Protein 5N7W (pdb70)

Secondary structure (DSSP, 8-state):
--EEEE---EEE-TT--EEEEEEEESS-GGGSEEEEEEE-TT---EEEEEE-TTT--EEE-GGGBTTEEEEEETTTTEEEEEE-S--GGG-EEEEEEEE-TTTT---EE---EEEEE-S---BPPEEEEE---SS--SSSEEEEEEEEEEEBSS--EEEEGGGTB-TTEEEPPPEE-TTS-EEEEEEEEEESTTTTTS--EEEEEEGGGTEEEEEE----/---EEEE-SEEEE-TT--EEEEEEESS--TT-EEEEEE-TTS--EEEEETTTEEPTT--TTEEEEEETTEEEEEESS--GGG-EEEEEEE-SSSSPEE---EEEEE---PPPBPPEEEEEPPPHHHHHTT-EEEEEEEEEEBSS--EEEEEETTEEP-SSEEEPPPEE-TTS-EEEEEEEEE-HHHHHTSS-EEEEEEETTEEEEEEE--/--EEEE---EEE-TT--EEEEEEEESS-GGGSEEEEEEE-SSS-EEEEEEE-TTT--EEE-GGGBTTEEEEEETTTTEEEEEE-S--GGG-EEEEEEEE-TTTT---EE---EEEEE-S---BPPEEEEE----EEEEEEEEEEEBSS--EEEEGGGTB-TTEEEPPPEE-TTS-EEEEEEEEEESTTTTTS--EEEEEEGGGTEEEEEE------/---EEEE-SEEEEETT--EEEEEEESS--TT-EEEEEE-TTS--EEEEETTTEEPTT--TTEEEEEETTEEEEEESS--GGG-EEEEEEE-SSSSPEE---EEEEEE-SPPPBPPEEEEEPPPHHHHHTT-EEEEEEEEEEBSS--EEEEEETTEEP-TTEEEPPPEE-SSS-EEEEEEEEE-HHHHHTSS-EEEEEEETTEEEEEEE---/--S-----TT--S-EEEEEPP---HHHHBSS-EEEEEEE-TTEESSEEEEEEES-SEEE-TTS-EEEEEEEEEEEEEEEEEEE-TT--TT-EEEEEEEEEEEEEEE--/-----TT--S-EEEEEPP---HHHHBSS-EEEEEEE-TTEESSEEEEEEES-SEEE-TTS-EEEEEEEEEEEEEEEEEEE-TT--TT-EEEEEEEEEEEEEEE--

Radius of gyration: 48.94 Å; Cα contacts (8 Å, |Δi|>4): 2824; chains: 6; bounding box: 53×170×86 Å

Sequence (1070 aa):
QVKLVQSGAEVKKPGASVKVSCKASGYTFSSYWIAWVRQAPGQGLEWIGEILPGSGSTNYAQKFQGRATMTADTSTSTVYMELSSLRSEDTAVYYCARFPYYYGNWDVWGQGTTVTVSSASTKGPSVFPLAPSSKSTSGGTAALGCLVKDYFPEPVTVSWNSGALTSGVHTFPAVLQSSGLYSLSSVVTVPSSSLGTQTYICNVNHKPSNTKVDKRVEPKDIQMTQSPSSLSASVGDRVTITCQASQDIWWYLNWYQQKPGKAPKLLIYYTSRLHSGVPSRFSGSGSGTDYTFTISSLQPEDIATYYCQQGFYLPWTFGGGTKVEIKLGQPKAAPSVTLFPPSSEELQANKATLVCLISDFYPGAVTVAWKADSSPVKAGVETTTPSKQSNNKYAASSYLSLTPEQWKSHRSYSCQVTHEGSTVEKTVAPQVKLVQSGAEVKKPGASVKVSCKASGYTFSSYWIAWVRQAPGQGLEWIGEILPGSGSTNYAQKFQGRATMTADTSTSTVYMELSSLRSEDTAVYYCARFPYYYGNWDVWGQGTTVTVSSASTKGPSVFPLAPSGTAALGCLVKDYFPEPVTVSWNSGALTSGVHTFPAVLQSSGLYSLSSVVTVPSSSLGTQTYICNVNHKPSNTKVDKRVEPKSCDIQMTQSPSSLSASVGDRVTITCQASQDIWWYLNWYQQKPGKAPKLLIYYTSRLHSGVPSRFSGSGSGTDYTFTISSLQPEDIATYYCQQGFYLPWTFGGGTKVEIKLGQPKAAPSVTLFPPSSEELQANKATLVCLISDFYPGAVTVAWKADSSPVKAGVETTTPSKQSNNKYAASSYLSLTPEQWKSHRSYSCQVTHEGSTVEKTVAPTNPGCPNSEDKNFPRTVMVNLNISDYYNRSTSPWNLHRNEDPERYPSVIWEAKCRHLGCINADGNVDYHMNSVPIQQEILVLRREPPHCPNSFRLEKILVSVGCTCVTPCPNSEDKNFPRTVMVNLNIHDYYNRSTSPWNLHRNEDPERYPSVIWEAKCRHLGCINADGNVDYHMNSVPIQQEILVLRREPPHCPNSFRLEKILVSVGCTCVTP

Nearest PDB structures (foldseek):
  5n7w-assembly1_B  TM=9.565E-01  e=7.156E-42  Homo sapiens
  3uji-assembly1_L  TM=8.215E-01  e=2.809E-30  Homo sapiens
  6oc7-assembly1_L  TM=7.819E-01  e=4.141E-31  Homo sapiens
  7ps7-assembly2_L  TM=6.451E-01  e=4.533E-30  Homo sapiens
  8gv2-assembly1_B  TM=5.913E-01  e=1.936E-30  Homo sapiens

B-factor: mean 52.96, std 21.01, range [20.52, 148.53]

Foldseek 3Di:
DWAKAKDAAEEAEQQAKDKMKIAIDDDQLQAWKKFKWWDAVPGDIGTAKIARQNVRDIDGDPVQPPQWDKHADNVGRMIMIMGGRDDQRPFTWMKMFIADDVVGDGDYIYPTYGYGHANDDADFWDKDWAAWDLVDDDPQKIKIKIKTDFGDDDDKDKDKPVPPDDAQKDWDDWDQDPNRTTMTMIMGMGGPVCQVPDWIWMWIADPSVGDTDIDTHHND/DKAKAKPDQEDEEAFFAKDKIKIFIPWWQAQQKWKWWAAPPDDIDTAGGSFFHGDPPHDPLWGKHDGIGIIMIMRRGDDPVRQTKMKMWGPRDPPIDIHPIYGYYYDPVDDFDAKDKDKDWADPVVVVVQWTKIKIKIDQGPPFDKDKWKDQANHTDDDQKDKDHWDADPVRHIIIMMMGIDGVCSLQVTQKMKIWIDDPHDIDMDMDGD/DFAKAKDAAAEAEAQAKDKMKIATDDDQLQAWKKWKWWAAPDGDIGTAKIARQNVRDIDGDPVQPPQWDKHHDNVGRMIMIMGGRDDQRPFTWMKMFIADPPVGDRDYIYPTYGYGHANDDADFWDKDWAAWDCKIKIKIKTDFGDDDDKDKDKPVPPDDAQKDWDDWDQDPNRTIMTMIMGMGHPVCQVPDWIWMWIADPRVGDTDIDTHHHDDD/DKAKAKPDQEDEEAFFAKDKIKIFIPWFQAQQKWKWWAAPPGDIDTADGSFFHGDPPHDPLWGKDDGIGIIMIMRRGDDPVRQTKMKMWGPRDPPIDIHNIYGYYYDDVDDFDAKDKDKDWADPVVVVVQWTKIKIKIDDGPPFDKDKWKDQQNHTDDPQKDKARWDADPVRHIIIMMMGIDGVCSLQVGQKMKIWMDDPHDIDMDMDGDD/DPPDDDDDPPCPVPDDDDDDDVDDCLPPAQFHWDWDWQADPQKVVRIDTFTDTPDQAGADPVGDGDNQKGKAFDKDWDWMWGQDPVRDPRRIDIDIDIGGPTIHIGRD/DDDPDVPCPVPDDDDDDDDDPCLVVAQFHWDWDWQADPQKVVRIDTFIDTPDQAGADPVGDGDNQKGKDFDKDKDKMWGQDPVRDPPRIDIDIDIGGPTIHIGRD

Solvent-accessible surface area: 49444 Å² total; per-residue (Å²): 169,50,96,8,76,9,36,50,82,43,87,63,98,69,57,36,47,4,108,0,28,1,97,4,54,43,44,89,17,45,69,73,18,1,0,0,0,12,29,28,95,88,109,27,16,55,7,0,0,0,5,39,14,50,76,42,54,50,41,52,10,156,133,0,112,84,56,4,74,7,64,35,53,101,98,62,29,11,0,60,0,67,0,37,63,1,148,73,110,3,32,4,46,0,8,0,0,22,0,34,13,73,37,0,8,0,25,33,27,1,103,12,2,66,0,40,9,15,76,10,70,81,81,22,13,50,9,17,27,4,49,4,59,109,184,34,94,114,72,32,74,7,20,0,0,0,2,0,23,36,0,14,40,77,87,12,80,25,39,1,33,101,40,97,37,107,90,42,47,48,54,4,66,21,8,103,29,119,60,12,30,38,5,8,0,0,12,0,70,6,78,15,108,26,18,74,122,95,41,12,52,0,23,2,39,0,154,62,32,130,28,146,39,93,52,138,5,101,43,236,113,0,116,17,83,18,45,57,91,68,36,54,12,47,93,42,59,170,6,71,0,57,1,95,4,71,29,47,0,14,6,2,0,0,1,0,12,16,52,118,85,128,22,2,128,5,6,0,47,2,5,52,55,63,53,104,81,23,55,104,68,5,51,10,61,20,3,8,41,60,3,41,0,16,0,56,42,0,64,81,128,2,54,5,32,0,8,0,0,0,0,6,16,48,30,4,27,26,2,67,6,0,112,0,77,42,126,116,77,45,105,139,18,71,8,60,8,42,19,9,51,13,15,85,70,1,36,154,55,94,110,2,8,0,0,0,3,0,15,50,0,46,54,22,66,30,97,33,55,5,54,13,55,92,67,100,32,204,77,36,56,50,63,20,103,51,34,119,24,125,78,72,66,48,1,2,1,0,8,0,63,18,64,16,118,81,8,128,88,54,209,26,4,6,0,28,0,47,7,105,78,69,55,38,100,87,76,24,66,83,180,45,115,8,70,10,36,49,82,42,98,65,100,62,59,36,47,3,108,0,28,1,95,5,46,35,43,89,16,43,69,73,21,0,0,0,0,12,47,40,105,79,60,23,14,52,9,0,0,0,5,38,10,46,77,42,54,48,45,52,12,159,133,0,111,84,55,4,76,7,65,34,56,85,104,62,28,13,1,63,0,66,0,38,62,1,148,69,115,3,35,4,38,0,7,0,0,22,0,20,13,22,3,0,7,0,27,33,28,1,104,13,2,66,0,38,5,14,74,12,66,78,81,20,12,49,9,21,14,4,31,3,118,103,104,12,23,0,0,0,3,0,21,34,0,15,44,74,86,13,79,26,40,1,30,102,41,95,37,108,87,40,47,51,55,4,65,21,6,107,28,119,61,12,30,39,4,10,0,0,12,0,70,5,78,48,107,25,23,75,122,95,63,13,48,0,24,2,40,0,149,62,37,130,30,151,39,93,65,147,6,97,57,108,116,141,141,8,122,10,73,19,56,55,76,63,39,52,12,45,73,38,61,168,8,67,0,66,1,99,4,71,54,43,0,16,13,3,0,0,0,0,6,14,57,100,88,131,30,4,90,4,2,0,19,5,3,58,47,64,54,101,77,13,48,103,50,4,52,10,67,27,25,24,49,81,3,44,0,15,0,56,40,0,52,76,108,1,61,5,18,0,3,0,0,0,0,5,94,42,32,5,29,24,2,51,1,0,95,1,53,24,97,106,94,46,103,130,18,73,8,59,8,44,19,11,47,14,15,79,64,1,37,149,57,100,115,3,8,0,0,0,4,0,17,51,0,22,51,13,78,34,94,26,47,4,58,11,60,94,69,114,28,199,82,33,47,49,63,19,111,62,38,110,25,131,70,76,69,24,2,2,1,0,7,0,60,16,74,21,141,82,6,130,82,60,216,28,4,6,0,30,0,50,6,110,77,70,91,38,87,89,75,24,43,41,166,64,78,58,6,80,110,61,112,127,60,11,36,88,4,15,3,22,0,30,10,79,156,130,68,64,84,80,68,0,14,0,0,14,72,85,104,116,44,100,32,75,42,20,49,26,37,52,8,138,44,9,142,16,96,58,160,1,4,42,60,95,129,53,90,51,48,173,157,34,48,11,19,46,5,88,25,101,5,4,0,1,60,13,47,104,76,60,0,4,20,10,2,65,11,56,82,55,110,3,16,13,0,0,0,3,0,81,105,95,77,108,68,115,108,72,20,38,84,4,10,4,30,0,36,6,72,122,181,106,70,82,97,88,5,15,0,6,13,60,76,94,122,52,89,32,69,46,19,26,24,11,45,11,126,58,11,132,15,84,64,148,1,4,45,57,96,128,49,91,51,48,167,159,35,44,12,19,55,9,96,27,102,8,3,0,0,61,10,46,106,73,55,0,4,17,5,0,71,17,56,88,66,106,3,16,10,0,0,0,4,0,66,109

Structure (mmCIF, N/CA/C/O backbone):
data_5N7W
#
_entry.id   5N7W
#
_cell.length_a   42.240
_cell.length_b   199.980
_cell.length_c   76.350
_cell.angle_alpha   90.00
_cell.angle_beta   96.42
_cell.angle_gamma   90.00
#
_symmetry.space_group_name_H-M   'P 1 21 1'
#
loop_
_entity.id
_entity.type
_entity.pdbx_description
1 polymer 'Antibody Fragment Heavy Chain'
2 polymer 'Antibody Fragment Light Chain'
3 polymer Interleukin-17A
4 water water
#
loop_
_atom_site.group_PDB
_atom_site.id
_atom_site.type_symbol
_atom_site.label_atom_id
_atom_site.label_alt_id
_atom_site.label_comp_id
_atom_site.label_asym_id
_atom_site.label_entity_id
_atom_site.label_seq_id
_atom_site.pdbx_PDB_ins_code
_atom_site.Cartn_x
_atom_site.Cartn_y
_atom_site.Cartn_z
_atom_site.occupancy
_atom_site.B_iso_or_equiv
_atom_site.auth_seq_id
_atom_site.auth_comp_id
_atom_site.auth_asym_id
_atom_site.auth_atom_id
_atom_site.pdbx_PDB_model_num
ATOM 1 N N . GLN A 1 1 ? 64.636 36.938 39.145 1.00 81.73 1 GLN A N 1
ATOM 2 C CA . GLN A 1 1 ? 64.840 38.036 40.139 1.00 84.60 1 GLN A CA 1
ATOM 3 C C . GLN A 1 1 ? 63.526 38.625 40.694 1.00 72.92 1 GLN A C 1
ATOM 4 O O . GLN A 1 1 ? 62.770 39.343 40.002 1.00 64.36 1 GLN A O 1
ATOM 10 N N . VAL A 1 2 ? 63.257 38.269 41.952 1.00 66.44 2 VAL A N 1
ATOM 11 C CA . VAL A 1 2 ? 61.884 38.406 42.514 1.00 62.28 2 VAL A CA 1
ATOM 12 C C . VAL A 1 2 ? 61.589 39.866 42.820 1.00 49.43 2 VAL A C 1
ATOM 13 O O . VAL A 1 2 ? 62.338 40.500 43.511 1.00 46.11 2 VAL A O 1
ATOM 17 N N . LYS A 1 3 ? 60.500 40.402 42.288 1.00 58.27 3 LYS A N 1
ATOM 18 C CA . LYS A 1 3 ? 60.270 41.842 42.371 1.00 57.82 3 LYS A CA 1
ATOM 19 C C . LYS A 1 3 ? 58.806 42.180 42.388 1.00 51.59 3 LYS A C 1
ATOM 20 O O . LYS A 1 3 ? 57.991 41.568 41.692 1.00 48.81 3 LYS A O 1
ATOM 26 N N . LEU A 1 4 ? 58.481 43.218 43.143 1.00 48.49 4 LEU A N 1
ATOM 27 C CA . LEU A 1 4 ? 57.107 43.692 43.164 1.00 48.62 4 LEU A CA 1
ATOM 28 C C . LEU A 1 4 ? 57.151 45.187 42.956 1.00 40.93 4 LEU A C 1
ATOM 29 O O . LEU A 1 4 ? 57.888 45.883 43.665 1.00 44.40 4 LEU A O 1
ATOM 34 N N . VAL A 1 5 ? 56.260 45.684 42.103 1.00 44.64 5 VAL A N 1
ATOM 35 C CA . VAL A 1 5 ? 56.195 47.129 41.810 1.00 41.59 5 VAL A CA 1
ATOM 36 C C . VAL A 1 5 ? 54.771 47.598 41.905 1.00 37.61 5 VAL A C 1
ATOM 37 O O . VAL A 1 5 ? 53.874 47.076 41.226 1.00 43.30 5 VAL A O 1
ATOM 41 N N . GLN A 1 6 ? 54.597 48.650 42.702 1.00 39.52 6 GLN A N 1
ATOM 42 C CA . GLN A 1 6 ? 53.316 49.220 43.046 1.00 39.71 6 GLN A CA 1
ATOM 43 C C . GLN A 1 6 ? 53.026 50.513 42.294 1.00 42.61 6 GLN A C 1
ATOM 44 O O . GLN A 1 6 ? 53.951 51.240 41.932 1.00 40.69 6 GLN A O 1
ATOM 50 N N . SER A 1 7 ? 51.747 50.797 42.096 1.00 43.57 7 SER A N 1
ATOM 51 C CA . SER A 1 7 ? 51.310 52.068 41.560 1.00 43.85 7 SER A CA 1
ATOM 52 C C . SER A 1 7 ? 51.697 53.241 42.475 1.00 51.92 7 SER A C 1
ATOM 53 O O . SER A 1 7 ? 52.228 53.052 43.606 1.00 43.49 7 SER A O 1
ATOM 56 N N . GLY A 1 8 ? 51.482 54.457 41.957 1.00 41.94 8 GLY A N 1
ATOM 57 C CA . GLY A 1 8 ? 51.944 55.653 42.617 1.00 39.91 8 GLY A CA 1
ATOM 58 C C . GLY A 1 8 ? 51.015 56.226 43.646 1.00 40.71 8 GLY A C 1
ATOM 59 O O . GLY A 1 8 ? 49.872 55.762 43.825 1.00 45.82 8 GLY A O 1
ATOM 60 N N . ALA A 1 9 ? 51.509 57.286 44.291 1.00 43.37 9 ALA A N 1
ATOM 61 C CA . ALA A 1 9 ? 50.818 57.950 45.395 1.00 44.87 9 ALA A CA 1
ATOM 62 C C . ALA A 1 9 ? 49.429 58.334 45.025 1.00 46.25 9 ALA A C 1
ATOM 63 O O . ALA A 1 9 ? 49.148 58.570 43.858 1.00 49.84 9 ALA A O 1
ATOM 65 N N . GLU A 1 10 ? 48.552 58.400 46.027 1.00 39.37 10 GLU A N 1
ATOM 66 C CA . GLU A 1 10 ? 47.130 58.645 45.806 1.00 40.16 10 GLU A CA 1
ATOM 67 C C . GLU A 1 10 ? 46.667 59.634 46.834 1.00 43.99 10 GLU A C 1
ATOM 68 O O . GLU A 1 10 ? 47.145 59.611 47.980 1.00 50.44 10 GLU A O 1
ATOM 74 N N . VAL A 1 11 ? 45.732 60.490 46.445 1.00 42.51 11 VAL A N 1
ATOM 75 C CA . VAL A 1 11 ? 45.115 61.431 47.354 1.00 42.27 11 VAL A CA 1
ATOM 76 C C . VAL A 1 11 ? 43.619 61.285 47.150 1.00 42.32 11 VAL A C 1
ATOM 77 O O . VAL A 1 11 ? 43.181 61.317 46.052 1.00 45.50 11 VAL A O 1
ATOM 81 N N . LYS A 1 12 ? 42.861 61.041 48.213 1.00 40.60 12 LYS A N 1
ATOM 82 C CA . LYS A 1 12 ? 41.448 60.775 48.085 1.00 40.33 12 LYS A CA 1
ATOM 83 C C . LYS A 1 12 ? 40.695 61.523 49.105 1.00 43.64 12 LYS A C 1
ATOM 84 O O . LYS A 1 12 ? 41.266 61.834 50.170 1.00 43.50 12 LYS A O 1
ATOM 90 N N . LYS A 1 13 ? 39.412 61.787 48.793 1.00 41.37 13 LYS A N 1
ATOM 91 C CA . LYS A 1 13 ? 38.463 62.391 49.717 1.00 42.10 13 LYS A CA 1
ATOM 92 C C . LYS A 1 13 ? 37.921 61.320 50.661 1.00 39.19 13 LYS A C 1
ATOM 93 O O . LYS A 1 13 ? 37.801 60.197 50.251 1.00 42.83 13 LYS A O 1
ATOM 99 N N . PRO A 1 14 ? 37.504 61.678 51.891 1.00 38.05 14 PRO A N 1
ATOM 100 C CA . PRO A 1 14 ? 36.771 60.703 52.715 1.00 47.36 14 PRO A CA 1
ATOM 101 C C . PRO A 1 14 ? 35.552 60.167 51.959 1.00 56.52 14 PRO A C 1
ATOM 102 O O . PRO A 1 14 ? 34.948 60.939 51.231 1.00 58.57 14 PRO A O 1
ATOM 106 N N . GLY A 1 15 ? 35.234 58.875 52.117 1.00 52.73 15 GLY A N 1
ATOM 107 C CA . GLY A 1 15 ? 34.148 58.226 51.409 1.00 47.02 15 GLY A CA 1
ATOM 108 C C . GLY A 1 15 ? 34.506 57.669 50.060 1.00 46.99 15 GLY A C 1
ATOM 109 O O . GLY A 1 15 ? 33.832 56.787 49.575 1.00 56.62 15 GLY A O 1
ATOM 110 N N . ALA A 1 16 ? 35.583 58.146 49.440 1.00 50.66 16 ALA A N 1
ATOM 111 C CA . ALA A 1 16 ? 36.054 57.564 48.185 1.00 49.58 16 ALA A CA 1
ATOM 112 C C . ALA A 1 16 ? 36.672 56.162 48.401 1.00 51.29 16 ALA A C 1
ATOM 113 O O . ALA A 1 16 ? 36.683 55.637 49.531 1.00 53.72 16 ALA A O 1
ATOM 115 N N . SER A 1 17 ? 37.138 55.589 47.290 1.00 44.31 17 SER A N 1
ATOM 116 C CA . SER A 1 17 ? 37.812 54.319 47.196 1.00 48.72 17 SER A CA 1
ATOM 117 C C . SER A 1 17 ? 39.159 54.513 46.567 1.00 45.90 17 SER A C 1
ATOM 118 O O . SER A 1 17 ? 39.386 55.495 45.847 1.00 45.83 17 SER A O 1
ATOM 121 N N . VAL A 1 18 ? 40.072 53.587 46.861 1.00 41.64 18 VAL A N 1
ATOM 122 C CA . VAL A 1 18 ? 41.394 53.596 46.258 1.00 41.50 18 VAL A CA 1
ATOM 123 C C . VAL A 1 18 ? 41.690 52.196 45.802 1.00 42.65 18 VAL A C 1
ATOM 124 O O . VAL A 1 18 ? 41.295 51.242 46.454 1.00 43.06 18 VAL A O 1
ATOM 128 N N . LYS A 1 19 ? 42.378 52.068 44.680 1.00 44.42 19 LYS A N 1
ATOM 129 C CA . LYS A 1 19 ? 42.745 50.766 44.188 1.00 44.70 19 LYS A CA 1
ATOM 130 C C . LYS A 1 19 ? 44.213 50.839 43.872 1.00 45.59 19 LYS A C 1
ATOM 131 O O . LYS A 1 19 ? 44.632 51.662 43.084 1.00 45.60 19 LYS A O 1
ATOM 137 N N . VAL A 1 20 ? 45.006 50.002 44.526 1.00 39.97 20 VAL A N 1
ATOM 138 C CA . VAL A 1 20 ? 46.428 50.007 44.356 1.00 42.20 20 VAL A CA 1
ATOM 139 C C . VAL A 1 20 ? 46.775 48.715 43.690 1.00 46.14 20 VAL A C 1
ATOM 140 O O . VAL A 1 20 ? 46.129 47.710 43.937 1.00 48.05 20 VAL A O 1
ATOM 144 N N . SER A 1 21 ? 47.824 48.745 42.881 1.00 47.20 21 SER A N 1
ATOM 145 C CA . SER A 1 21 ? 48.211 47.638 42.083 1.00 50.76 21 SER A CA 1
ATOM 146 C C . SER A 1 21 ? 49.595 47.226 42.503 1.00 48.79 21 SER A C 1
ATOM 147 O O . SER A 1 21 ? 50.393 48.033 42.971 1.00 45.77 21 SER A O 1
ATOM 150 N N . CYS A 1 22 ? 49.895 45.964 42.273 1.00 52.15 22 CYS A N 1
ATOM 151 C CA . CYS A 1 22 ? 51.178 45.375 42.672 1.00 53.20 22 CYS A CA 1
ATOM 152 C C . CYS A 1 22 ? 51.536 44.398 41.546 1.00 53.44 22 CYS A C 1
ATOM 153 O O . CYS A 1 22 ? 50.834 43.405 41.360 1.00 53.19 22 CYS A O 1
ATOM 156 N N . LYS A 1 23 ? 52.612 44.698 40.818 1.00 59.82 23 LYS A N 1
ATOM 157 C CA . LYS A 1 23 ? 53.017 43.973 39.613 1.00 55.14 23 LYS A CA 1
ATOM 158 C C . LYS A 1 23 ? 54.189 43.113 39.961 1.00 43.09 23 LYS A C 1
ATOM 159 O O . LYS A 1 23 ? 55.255 43.646 40.294 1.00 42.81 23 LYS A O 1
ATOM 165 N N . ALA A 1 24 ? 54.010 41.792 39.822 1.00 48.34 24 ALA A N 1
ATOM 166 C CA . ALA A 1 24 ? 55.015 40.770 40.203 1.00 50.63 24 ALA A CA 1
ATOM 167 C C . ALA A 1 24 ? 55.919 40.290 39.053 1.00 55.44 24 ALA A C 1
ATOM 168 O O . ALA A 1 24 ? 55.454 40.067 37.962 1.00 57.14 24 ALA A O 1
ATOM 170 N N . SER A 1 25 ? 57.188 40.062 39.324 1.00 57.59 25 SER A N 1
ATOM 171 C CA . SER A 1 25 ? 58.072 39.465 38.338 1.00 66.01 25 SER A CA 1
ATOM 172 C C . SER A 1 25 ? 59.167 38.619 38.998 1.00 62.10 25 SER A C 1
ATOM 173 O O . SER A 1 25 ? 59.508 38.817 40.150 1.00 62.03 25 SER A O 1
ATOM 176 N N . GLY A 1 26 ? 59.670 37.631 38.262 1.00 56.13 26 GLY A N 1
ATOM 177 C CA . GLY A 1 26 ? 60.814 36.866 38.685 1.00 49.64 26 GLY A CA 1
ATOM 178 C C . GLY A 1 26 ? 60.467 35.559 39.344 1.00 47.67 26 GLY A C 1
ATOM 179 O O . GLY A 1 26 ? 61.318 34.983 39.999 1.00 51.80 26 GLY A O 1
ATOM 180 N N . TYR A 1 27 ? 59.246 35.068 39.163 1.00 44.14 27 TYR A N 1
ATOM 181 C CA . TYR A 1 27 ? 58.798 33.859 39.846 1.00 50.32 27 TYR A CA 1
ATOM 182 C C . TYR A 1 27 ? 57.466 33.455 39.291 1.00 50.53 27 TYR A C 1
ATOM 183 O O . TYR A 1 27 ? 56.817 34.226 38.607 1.00 59.91 27 TYR A O 1
ATOM 192 N N . THR A 1 28 ? 57.000 32.275 39.652 1.00 61.01 28 THR A N 1
ATOM 193 C CA . THR A 1 28 ? 55.676 31.808 39.214 1.00 61.75 28 THR A CA 1
ATOM 194 C C . THR A 1 28 ? 54.516 32.456 39.976 1.00 64.83 28 THR A C 1
ATOM 195 O O . THR A 1 28 ? 54.097 31.988 41.056 1.00 70.29 28 THR A O 1
ATOM 199 N N . PHE A 1 29 ? 53.996 33.519 39.373 1.00 67.46 29 PHE A N 1
ATOM 200 C CA . PHE A 1 29 ? 52.910 34.338 39.915 1.00 65.27 29 PHE A CA 1
ATOM 201 C C . PHE A 1 29 ? 51.731 33.582 40.520 1.00 65.28 29 PHE A C 1
ATOM 202 O O . PHE A 1 29 ? 51.240 33.971 41.569 1.00 61.13 29 PHE A O 1
ATOM 210 N N . SER A 1 30 ? 51.310 32.474 39.922 1.00 65.96 30 SER A N 1
ATOM 211 C CA . SER A 1 30 ? 50.113 31.755 40.412 1.00 60.13 30 SER A CA 1
ATOM 212 C C . SER A 1 30 ? 50.323 30.923 41.699 1.00 56.75 30 SER A C 1
ATOM 213 O O . SER A 1 30 ? 49.329 30.558 42.365 1.00 54.60 30 SER A O 1
ATOM 216 N N . SER A 1 31 ? 51.579 30.641 42.040 1.00 51.89 31 SER A N 1
ATOM 217 C CA . SER A 1 31 ? 51.918 29.713 43.086 1.00 62.23 31 SER A CA 1
ATOM 218 C C . SER A 1 31 ? 52.259 30.367 44.438 1.00 64.08 31 SER A C 1
ATOM 219 O O . SER A 1 31 ? 52.478 29.636 45.391 1.00 63.43 31 SER A O 1
ATOM 222 N N . TYR A 1 32 ? 52.336 31.698 44.525 1.00 58.23 32 TYR A N 1
ATOM 223 C CA . TYR A 1 32 ? 52.631 32.368 45.809 1.00 56.87 32 TYR A CA 1
ATOM 224 C C . TYR A 1 32 ? 51.550 33.344 46.214 1.00 48.84 32 TYR A C 1
ATOM 225 O O . TYR A 1 32 ? 50.981 34.010 45.377 1.00 43.32 32 TYR A O 1
ATOM 234 N N . TRP A 1 33 ? 51.244 33.368 47.511 1.00 45.60 33 TRP A N 1
ATOM 235 C CA . TRP A 1 33 ? 50.331 34.324 48.064 1.00 38.39 33 TRP A CA 1
ATOM 236 C C . TRP A 1 33 ? 50.979 35.698 48.049 1.00 37.20 33 TRP A C 1
ATOM 237 O O . TRP A 1 33 ? 52.171 35.835 48.290 1.00 34.78 33 TRP A O 1
ATOM 248 N N . ILE A 1 34 ? 50.170 36.713 47.804 1.00 38.12 34 ILE A N 1
ATOM 249 C CA . ILE A 1 34 ? 50.598 38.107 47.919 1.00 36.98 34 ILE A CA 1
ATOM 250 C C . ILE A 1 34 ? 49.698 38.781 48.912 1.00 35.61 34 ILE A C 1
ATOM 251 O O . ILE A 1 34 ? 48.440 38.634 48.840 1.00 35.99 34 ILE A O 1
ATOM 256 N N . ALA A 1 35 ? 50.309 39.545 49.811 1.00 35.00 35 ALA A N 1
ATOM 257 C CA . ALA A 1 35 ? 49.625 40.237 50.892 1.00 34.32 35 ALA A CA 1
ATOM 258 C C . ALA A 1 35 ? 49.759 41.746 50.803 1.00 36.97 35 ALA A C 1
ATOM 259 O O . ALA A 1 35 ? 50.641 42.240 50.121 1.00 34.37 35 ALA A O 1
ATOM 261 N N . TRP A 1 36 ? 48.911 42.435 51.560 1.00 34.17 36 TRP A N 1
ATOM 262 C CA . TRP A 1 36 ? 48.960 43.865 51.767 1.00 31.59 36 TRP A CA 1
ATOM 263 C C . TRP A 1 36 ? 49.066 44.166 53.247 1.00 33.08 36 TRP A C 1
ATOM 264 O O . TRP A 1 36 ? 48.332 43.573 54.071 1.00 31.70 36 TRP A O 1
ATOM 275 N N . VAL A 1 37 ? 50.031 45.016 53.588 1.00 31.55 37 VAL A N 1
ATOM 276 C CA . VAL A 1 37 ? 50.360 45.441 54.954 1.00 29.81 37 VAL A CA 1
ATOM 277 C C . VAL A 1 37 ? 50.455 46.952 54.891 1.00 32.67 37 VAL A C 1
ATOM 278 O O . VAL A 1 37 ? 51.034 47.483 53.942 1.00 32.00 37 VAL A O 1
ATOM 282 N N . ARG A 1 38 ? 49.929 47.656 55.876 1.00 30.07 38 ARG A N 1
ATOM 283 C CA . ARG A 1 38 ? 50.057 49.128 55.894 1.00 27.98 38 ARG A CA 1
ATOM 284 C C . ARG A 1 38 ? 50.721 49.672 57.126 1.00 27.22 38 ARG A C 1
ATOM 285 O O . ARG A 1 38 ? 50.830 48.988 58.169 1.00 30.99 38 ARG A O 1
ATOM 293 N N . GLN A 1 39 ? 51.129 50.914 57.019 1.00 30.89 39 GLN A N 1
ATOM 294 C CA . GLN A 1 39 ? 51.781 51.635 58.063 1.00 30.58 39 GLN A CA 1
ATOM 295 C C . GLN A 1 39 ? 51.258 53.060 58.116 1.00 32.86 39 GLN A C 1
ATOM 296 O O . GLN A 1 39 ? 51.546 53.851 57.224 1.00 29.20 39 GLN A O 1
ATOM 302 N N . ALA A 1 40 ? 50.505 53.401 59.157 1.00 34.93 40 ALA A N 1
ATOM 303 C CA . ALA A 1 40 ? 50.047 54.787 59.383 1.00 36.23 40 ALA A CA 1
ATOM 304 C C . ALA A 1 40 ? 51.186 55.684 59.875 1.00 38.80 40 ALA A C 1
ATOM 305 O O . ALA A 1 40 ? 52.192 55.189 60.380 1.00 36.32 40 ALA A O 1
ATOM 307 N N . PRO A 1 41 ? 51.084 57.007 59.658 1.00 46.41 41 PRO A N 1
ATOM 308 C CA . PRO A 1 41 ? 52.238 57.847 59.941 1.00 44.01 41 PRO A CA 1
ATOM 309 C C . PRO A 1 41 ? 52.705 57.771 61.401 1.00 45.00 41 PRO A C 1
ATOM 310 O O . PRO A 1 41 ? 51.911 57.745 62.331 1.00 44.24 41 PRO A O 1
ATOM 314 N N . GLY A 1 42 ? 54.004 57.595 61.591 1.00 50.28 42 GLY A N 1
ATOM 315 C CA . GLY A 1 42 ? 54.508 57.335 62.937 1.00 50.58 42 GLY A CA 1
ATOM 316 C C . GLY A 1 42 ? 54.147 55.991 63.578 1.00 52.08 42 GLY A C 1
ATOM 317 O O . GLY A 1 42 ? 54.648 55.764 64.638 1.00 47.99 42 GLY A O 1
ATOM 318 N N . GLN A 1 43 ? 53.319 55.112 62.970 1.00 48.53 43 GLN A N 1
ATOM 319 C CA . GLN A 1 43 ? 52.860 53.849 63.641 1.00 52.05 43 GLN A CA 1
ATOM 320 C C . GLN A 1 43 ? 53.614 52.610 63.157 1.00 40.57 43 GLN A C 1
ATOM 321 O O . GLN A 1 43 ? 54.523 52.674 62.324 1.00 38.90 43 GLN A O 1
ATOM 327 N N . GLY A 1 44 ? 53.176 51.476 63.701 1.00 37.23 44 GLY A N 1
ATOM 328 C CA . GLY A 1 44 ? 53.701 50.154 63.369 1.00 33.09 44 GLY A CA 1
ATOM 329 C C . GLY A 1 44 ? 53.094 49.554 62.113 1.00 29.51 44 GLY A C 1
ATOM 330 O O . GLY A 1 44 ? 52.612 50.262 61.281 1.00 35.78 44 GLY A O 1
ATOM 331 N N . LEU A 1 45 ? 53.109 48.222 61.996 1.00 29.60 45 LEU A N 1
ATOM 332 C CA . LEU A 1 45 ? 52.683 47.553 60.820 1.00 28.64 45 LEU A CA 1
ATOM 333 C C . LEU A 1 45 ? 51.391 46.839 61.074 1.00 28.66 45 LEU A C 1
ATOM 334 O O . LEU A 1 45 ? 51.149 46.317 62.166 1.00 32.99 45 LEU A O 1
ATOM 339 N N . GLU A 1 46 ? 50.557 46.772 60.071 1.00 27.70 46 GLU A N 1
ATOM 340 C CA . GLU A 1 46 ? 49.227 46.149 60.213 1.00 30.25 46 GLU A CA 1
ATOM 341 C C . GLU A 1 46 ? 48.850 45.356 58.949 1.00 29.14 46 GLU A C 1
ATOM 342 O O . GLU A 1 46 ? 48.787 45.910 57.860 1.00 28.35 46 GLU A O 1
ATOM 348 N N . TRP A 1 47 ? 48.575 44.066 59.116 1.00 27.09 47 TRP A N 1
ATOM 349 C CA . TRP A 1 47 ? 48.219 43.197 58.034 1.00 27.76 47 TRP A CA 1
ATOM 350 C C . TRP A 1 47 ? 46.768 43.407 57.615 1.00 30.97 47 TRP A C 1
ATOM 351 O O . TRP A 1 47 ? 45.875 43.485 58.449 1.00 30.42 47 TRP A O 1
ATOM 362 N N . ILE A 1 48 ? 46.542 43.442 56.319 1.00 29.00 48 ILE A N 1
ATOM 363 C CA . ILE A 1 48 ? 45.205 43.722 55.765 1.00 33.66 48 ILE A CA 1
ATOM 364 C C . ILE A 1 48 ? 44.548 42.467 55.204 1.00 30.92 48 ILE A C 1
ATOM 365 O O . ILE A 1 48 ? 43.365 42.177 55.469 1.00 35.56 48 ILE A O 1
ATOM 370 N N . GLY A 1 49 ? 45.299 41.775 54.386 1.00 32.45 49 GLY A N 1
ATOM 371 C CA . GLY A 1 49 ? 44.783 40.613 53.676 1.00 34.81 49 GLY A CA 1
ATOM 372 C C . GLY A 1 49 ? 45.773 40.048 52.694 1.00 37.32 49 GLY A C 1
ATOM 373 O O . GLY A 1 49 ? 46.868 40.580 52.548 1.00 34.30 49 GLY A O 1
ATOM 374 N N . GLU A 1 50 ? 45.381 38.940 52.066 1.00 32.34 50 GLU A N 1
ATOM 375 C CA . GLU A 1 50 ? 46.241 38.188 51.186 1.00 38.67 50 GLU A CA 1
ATOM 376 C C . GLU A 1 50 ? 45.392 37.456 50.102 1.00 39.05 50 GLU A C 1
ATOM 377 O O . GLU A 1 50 ? 44.238 37.121 50.347 1.00 41.16 50 GLU A O 1
ATOM 383 N N . ILE A 1 51 ? 46.021 37.185 48.960 1.00 40.22 51 ILE A N 1
ATOM 384 C CA . ILE A 1 51 ? 45.413 36.478 47.846 1.00 41.09 51 ILE A CA 1
ATOM 385 C C . ILE A 1 51 ? 46.382 35.524 47.180 1.00 41.88 51 ILE A C 1
ATOM 386 O O . ILE A 1 51 ? 47.567 35.818 47.030 1.00 45.50 51 ILE A O 1
ATOM 391 N N . LEU A 1 52 ? 45.866 34.360 46.787 1.00 50.57 52 LEU A N 1
ATOM 392 C CA . LEU A 1 52 ? 46.637 33.387 45.997 1.00 52.33 52 LEU A CA 1
ATOM 393 C C . LEU A 1 52 ? 46.149 33.557 44.547 1.00 49.23 52 LEU A C 1
ATOM 394 O O . LEU A 1 52 ? 45.055 33.138 44.234 1.00 50.70 52 LEU A O 1
ATOM 399 N N . PRO A 1 53 ? 46.934 34.194 43.681 1.00 46.94 53 PRO A N 1
ATOM 400 C CA . PRO A 1 53 ? 46.474 34.426 42.307 1.00 60.46 53 PRO A CA 1
ATOM 401 C C . PRO A 1 53 ? 45.957 33.193 41.557 1.00 59.79 53 PRO A C 1
ATOM 402 O O . PRO A 1 53 ? 44.849 33.236 41.033 1.00 67.79 53 PRO A O 1
ATOM 406 N N . GLY A 1 54 ? 46.699 32.098 41.597 1.00 63.97 54 GLY A N 1
ATOM 407 C CA . GLY A 1 54 ? 46.246 30.826 41.017 1.00 74.20 54 GLY A CA 1
ATOM 408 C C . GLY A 1 54 ? 44.770 30.482 41.239 1.00 78.92 54 GLY A C 1
ATOM 409 O O . GLY A 1 54 ? 44.011 30.326 40.289 1.00 86.66 54 GLY A O 1
ATOM 410 N N . SER A 1 55 ? 44.362 30.352 42.494 1.00 74.97 55 SER A N 1
ATOM 411 C CA . SER A 1 55 ? 43.007 29.940 42.833 1.00 67.39 55 SER A CA 1
ATOM 412 C C . SER A 1 55 ? 42.046 31.084 43.049 1.00 68.90 55 SER A C 1
ATOM 413 O O . SER A 1 55 ? 40.859 30.875 43.092 1.00 62.44 55 SER A O 1
ATOM 416 N N . GLY A 1 56 ? 42.556 32.287 43.299 1.00 83.36 56 GLY A N 1
ATOM 417 C CA . GLY A 1 56 ? 41.717 33.378 43.812 1.00 78.27 56 GLY A CA 1
ATOM 418 C C . GLY A 1 56 ? 41.264 33.273 45.276 1.00 77.47 56 GLY A C 1
ATOM 419 O O . GLY A 1 56 ? 40.470 34.096 45.717 1.00 72.41 56 GLY A O 1
ATOM 420 N N . SER A 1 57 ? 41.764 32.295 46.043 1.00 64.00 57 SER A N 1
ATOM 421 C CA . SER A 1 57 ? 41.510 32.259 47.484 1.00 60.85 57 SER A CA 1
ATOM 422 C C . SER A 1 57 ? 42.057 33.524 48.183 1.00 50.05 57 SER A C 1
ATOM 423 O O . SER A 1 57 ? 43.132 33.996 47.847 1.00 43.74 57 SER A O 1
ATOM 426 N N . THR A 1 58 ? 41.298 34.029 49.158 1.00 48.28 58 THR A N 1
ATOM 427 C CA . THR A 1 58 ? 41.648 35.217 49.884 1.00 46.57 58 THR A CA 1
ATOM 428 C C . THR A 1 58 ? 41.466 35.014 51.382 1.00 48.02 58 THR A C 1
ATOM 429 O O . THR A 1 58 ? 40.707 34.149 51.826 1.00 52.25 58 THR A O 1
ATOM 433 N N . ASN A 1 59 ? 42.202 35.788 52.167 1.00 45.59 59 ASN A N 1
ATOM 434 C CA . ASN A 1 59 ? 42.001 35.856 53.635 1.00 46.82 59 ASN A CA 1
ATOM 435 C C . ASN A 1 59 ? 42.140 37.339 53.997 1.00 42.28 59 ASN A C 1
ATOM 436 O O . ASN A 1 59 ? 43.071 37.992 53.505 1.00 44.03 59 ASN A O 1
ATOM 441 N N . TYR A 1 60 ? 41.276 37.840 54.875 1.00 39.93 60 TYR A N 1
ATOM 442 C CA . TYR A 1 60 ? 41.314 39.251 55.287 1.00 38.05 60 TYR A CA 1
ATOM 443 C C . TYR A 1 60 ? 41.336 39.298 56.766 1.00 37.77 60 TYR A C 1
ATOM 444 O O . TYR A 1 60 ? 40.803 38.416 57.443 1.00 40.50 60 TYR A O 1
ATOM 453 N N . ALA A 1 61 ? 41.987 40.311 57.300 1.00 34.66 61 ALA A N 1
ATOM 454 C CA . ALA A 1 61 ? 41.801 40.650 58.687 1.00 38.05 61 ALA A CA 1
ATOM 455 C C . ALA A 1 61 ? 40.311 41.085 58.848 1.00 42.40 61 ALA A C 1
ATOM 456 O O . ALA A 1 61 ? 39.747 41.744 57.972 1.00 36.45 61 ALA A O 1
ATOM 458 N N . GLN A 1 62 ? 39.729 40.723 59.986 1.00 42.37 62 GLN A N 1
ATOM 459 C CA . GLN A 1 62 ? 38.310 40.873 60.225 1.00 42.40 62 GLN A CA 1
ATOM 460 C C . GLN A 1 62 ? 37.979 42.330 60.112 1.00 46.10 62 GLN A C 1
ATOM 461 O O . GLN A 1 62 ? 37.001 42.673 59.487 1.00 39.46 62 GLN A O 1
ATOM 467 N N . LYS A 1 63 ? 38.834 43.179 60.681 1.00 41.91 63 LYS A N 1
ATOM 468 C CA . LYS A 1 63 ? 38.730 44.630 60.561 1.00 39.74 63 LYS A CA 1
ATOM 469 C C . LYS A 1 63 ? 38.464 45.170 59.159 1.00 39.01 63 LYS A C 1
ATOM 470 O O . LYS A 1 63 ? 37.739 46.166 58.974 1.00 48.38 63 LYS A O 1
ATOM 476 N N . PHE A 1 64 ? 38.998 44.514 58.138 1.00 41.76 64 PHE A N 1
ATOM 477 C CA . PHE A 1 64 ? 38.900 45.010 56.777 1.00 39.24 64 PHE A CA 1
ATOM 478 C C . PHE A 1 64 ? 37.919 44.232 55.927 1.00 41.88 64 PHE A C 1
ATOM 479 O O . PHE A 1 64 ? 37.665 44.619 54.781 1.00 41.19 64 PHE A O 1
ATOM 487 N N . GLN A 1 65 ? 37.411 43.115 56.402 1.00 43.30 65 GLN A N 1
ATOM 488 C CA . GLN A 1 65 ? 36.492 42.313 55.527 1.00 46.45 65 GLN A CA 1
ATOM 489 C C . GLN A 1 65 ? 35.278 43.117 55.142 1.00 38.57 65 GLN A C 1
ATOM 490 O O . GLN A 1 65 ? 34.696 43.796 55.995 1.00 43.83 65 GLN A O 1
ATOM 496 N N . GLY A 1 66 ? 34.923 43.034 53.874 1.00 38.57 66 GLY A N 1
ATOM 497 C CA . GLY A 1 66 ? 33.822 43.803 53.309 1.00 39.73 66 GLY A CA 1
ATOM 498 C C . GLY A 1 66 ? 34.205 45.175 52.813 1.00 51.79 66 GLY A C 1
ATOM 499 O O . GLY A 1 66 ? 33.482 45.750 52.043 1.00 48.43 66 GLY A O 1
ATOM 500 N N . ARG A 1 67 ? 35.342 45.714 53.270 1.00 52.74 67 ARG A N 1
ATOM 501 C CA . ARG A 1 67 ? 35.784 47.036 52.890 1.00 49.82 67 ARG A CA 1
ATOM 502 C C . ARG A 1 67 ? 36.982 47.011 51.970 1.00 45.45 67 ARG A C 1
ATOM 503 O O . ARG A 1 67 ? 37.164 47.920 51.164 1.00 49.08 67 ARG A O 1
ATOM 511 N N . ALA A 1 68 ? 37.815 45.975 52.110 1.00 50.23 68 ALA A N 1
ATOM 512 C CA . ALA A 1 68 ? 38.913 45.711 51.213 1.00 45.21 68 ALA A CA 1
ATOM 513 C C . ALA A 1 68 ? 38.590 44.509 50.338 1.00 42.80 68 ALA A C 1
ATOM 514 O O . ALA A 1 68 ? 38.158 43.484 50.821 1.00 49.62 68 ALA A O 1
ATOM 516 N N . THR A 1 69 ? 38.894 44.620 49.069 1.00 43.08 69 THR A N 1
ATOM 517 C CA . THR A 1 69 ? 38.770 43.544 48.144 1.00 45.01 69 THR A CA 1
ATOM 518 C C . THR A 1 69 ? 40.092 43.428 47.437 1.00 43.98 69 THR A C 1
ATOM 519 O O . THR A 1 69 ? 40.652 44.402 46.921 1.00 44.35 69 THR A O 1
ATOM 523 N N . MET A 1 70 ? 40.601 42.210 47.417 1.00 46.22 70 MET A N 1
ATOM 524 C CA . MET A 1 70 ? 41.773 41.896 46.638 1.00 46.04 70 MET A CA 1
ATOM 525 C C . MET A 1 70 ? 41.400 41.021 45.415 1.00 49.45 70 MET A C 1
ATOM 526 O O . MET A 1 70 ? 40.547 40.144 45.520 1.00 53.56 70 MET A O 1
ATOM 531 N N . THR A 1 71 ? 42.028 41.321 44.283 1.00 52.92 71 THR A N 1
ATOM 532 C CA . THR A 1 71 ? 41.831 40.610 43.022 1.00 53.37 71 THR A CA 1
ATOM 533 C C . THR A 1 71 ? 43.186 40.465 42.378 1.00 55.30 71 THR A C 1
ATOM 534 O O . THR A 1 71 ? 44.157 41.147 42.731 1.00 54.85 71 THR A O 1
ATOM 538 N N . ALA A 1 72 ? 43.267 39.502 41.469 1.00 58.76 72 ALA A N 1
ATOM 539 C CA . ALA A 1 72 ? 44.507 39.178 40.793 1.00 56.61 72 ALA A CA 1
ATOM 540 C C . ALA A 1 72 ? 44.211 38.849 39.334 1.00 67.66 72 ALA A C 1
ATOM 541 O O . ALA A 1 72 ? 43.180 38.244 39.023 1.00 62.11 72 ALA A O 1
ATOM 543 N N . ASP A 1 73 ? 45.129 39.231 38.461 1.00 69.54 73 ASP A N 1
ATOM 544 C CA . ASP A 1 73 ? 45.021 38.968 37.036 1.00 78.12 73 ASP A CA 1
ATOM 545 C C . ASP A 1 73 ? 46.269 38.195 36.592 1.00 75.37 73 ASP A C 1
ATOM 546 O O . ASP A 1 73 ? 47.374 38.749 36.497 1.00 67.48 73 ASP A O 1
ATOM 551 N N . THR A 1 74 ? 46.074 36.902 36.350 1.00 82.62 74 THR A N 1
ATOM 552 C CA . THR A 1 74 ? 47.148 36.030 35.893 1.00 90.77 74 THR A CA 1
ATOM 553 C C . THR A 1 74 ? 47.754 36.455 34.552 1.00 93.28 74 THR A C 1
ATOM 554 O O . THR A 1 74 ? 48.953 36.265 34.324 1.00 87.47 74 THR A O 1
ATOM 558 N N . SER A 1 75 ? 46.951 37.062 33.681 1.00 88.76 75 SER A N 1
ATOM 559 C CA . SER A 1 75 ? 47.450 37.450 32.367 1.00 90.28 75 SER A CA 1
ATOM 560 C C . SER A 1 75 ? 48.426 38.621 32.468 1.00 91.17 75 SER A C 1
ATOM 561 O O . SER A 1 75 ? 49.273 38.771 31.596 1.00 87.10 75 SER A O 1
ATOM 564 N N . THR A 1 76 ? 48.322 39.437 33.527 1.00 97.76 76 THR A N 1
ATOM 565 C CA . THR A 1 76 ? 49.241 40.575 33.719 1.00 94.69 76 THR A CA 1
ATOM 566 C C . THR A 1 76 ? 50.222 40.476 34.910 1.00 83.79 76 THR A C 1
ATOM 567 O O . THR A 1 76 ? 51.056 41.362 35.050 1.00 74.33 76 THR A O 1
ATOM 571 N N . SER A 1 77 ? 50.164 39.396 35.709 1.00 71.80 77 SER A N 1
ATOM 572 C CA . SER A 1 77 ? 50.998 39.235 36.934 1.00 66.08 77 SER A CA 1
ATOM 573 C C . SER A 1 77 ? 50.827 40.429 37.896 1.00 51.77 77 SER A C 1
ATOM 574 O O . SER A 1 77 ? 51.805 40.994 38.392 1.00 54.03 77 SER A O 1
ATOM 577 N N . THR A 1 78 ? 49.582 40.829 38.098 1.00 54.67 78 THR A N 1
ATOM 578 C CA . THR A 1 78 ? 49.293 42.045 38.857 1.00 67.22 78 THR A CA 1
ATOM 579 C C . THR A 1 78 ? 48.156 41.730 39.850 1.00 62.47 78 THR A C 1
ATOM 580 O O . THR A 1 78 ? 47.235 40.953 39.569 1.00 61.68 78 THR A O 1
ATOM 584 N N . VAL A 1 79 ? 48.314 42.244 41.056 1.00 54.77 79 VAL A N 1
ATOM 585 C CA . VAL A 1 79 ? 47.348 42.042 42.115 1.00 52.20 79 VAL A CA 1
ATOM 586 C C . VAL A 1 79 ? 46.884 43.426 42.518 1.00 46.14 79 VAL A C 1
ATOM 587 O O . VAL A 1 79 ? 47.680 44.362 42.497 1.00 48.58 79 VAL A O 1
ATOM 591 N N . TYR A 1 80 ? 45.630 43.531 42.917 1.00 42.79 80 TYR A N 1
ATOM 592 C CA . TYR A 1 80 ? 45.035 44.797 43.253 1.00 48.49 80 TYR A CA 1
ATOM 593 C C . TYR A 1 80 ? 44.459 44.695 44.667 1.00 47.06 80 TYR A C 1
ATOM 594 O O . TYR A 1 80 ? 43.867 43.685 45.040 1.00 57.85 80 TYR A O 1
ATOM 603 N N . MET A 1 81 ? 44.634 45.737 45.468 1.00 44.88 81 MET A N 1
ATOM 604 C CA . MET A 1 81 ? 43.811 45.918 46.657 1.00 43.23 81 MET A CA 1
ATOM 605 C C . MET A 1 81 ? 42.934 47.120 46.453 1.00 41.65 81 MET A C 1
ATOM 606 O O . MET A 1 81 ? 43.446 48.231 46.271 1.00 47.83 81 MET A O 1
ATOM 611 N N . GLU A 1 82 ? 41.641 46.936 46.603 1.00 39.20 82 GLU A N 1
ATOM 612 C CA . GLU A 1 82 ? 40.758 48.042 46.611 1.00 47.57 82 GLU A CA 1
ATOM 613 C C . GLU A 1 82 ? 40.188 48.262 47.999 1.00 46.65 82 GLU A C 1
ATOM 614 O O . GLU A 1 82 ? 39.603 47.355 48.591 1.00 47.57 82 GLU A O 1
ATOM 620 N N . LEU A 1 83 ? 40.296 49.496 48.499 1.00 41.48 83 LEU A N 1
ATOM 621 C CA . LEU A 1 83 ? 39.774 49.826 49.822 1.00 42.41 83 LEU A CA 1
ATOM 622 C C . LEU A 1 83 ? 38.718 50.918 49.682 1.00 44.52 83 LEU A C 1
ATOM 623 O O . LEU A 1 83 ? 39.006 51.999 49.166 1.00 54.62 83 LEU A O 1
ATOM 628 N N . SER A 1 84 ? 37.517 50.666 50.166 1.00 46.16 84 SER A N 1
ATOM 629 C CA . SER A 1 84 ? 36.417 51.596 49.973 1.00 48.96 84 SER A CA 1
ATOM 630 C C . SER A 1 84 ? 36.072 52.333 51.268 1.00 48.32 84 SER A C 1
ATOM 631 O O . SER A 1 84 ? 36.633 52.048 52.319 1.00 56.59 84 SER A O 1
ATOM 634 N N . SER A 1 85 ? 35.169 53.298 51.187 1.00 48.60 85 SER A N 1
ATOM 635 C CA . SER A 1 85 ? 34.751 54.170 52.319 1.00 50.86 85 SER A CA 1
ATOM 636 C C . SER A 1 85 ? 35.945 54.702 53.110 1.00 46.24 85 SER A C 1
ATOM 637 O O . SER A 1 85 ? 36.007 54.529 54.297 1.00 39.17 85 SER A O 1
ATOM 640 N N . LEU A 1 86 ? 36.876 55.342 52.425 1.00 45.46 86 LEU A N 1
ATOM 641 C CA . LEU A 1 86 ? 38.105 55.802 53.065 1.00 42.39 86 LEU A CA 1
ATOM 642 C C . LEU A 1 86 ? 37.837 56.824 54.123 1.00 44.74 86 LEU A C 1
ATOM 643 O O . LEU A 1 86 ? 36.979 57.693 53.963 1.00 50.65 86 LEU A O 1
ATOM 648 N N . ARG A 1 87 ? 38.550 56.703 55.230 1.00 45.22 87 ARG A N 1
ATOM 649 C CA . ARG A 1 87 ? 38.422 57.618 56.342 1.00 42.56 87 ARG A CA 1
ATOM 650 C C . ARG A 1 87 ? 39.836 58.065 56.621 1.00 43.08 87 ARG A C 1
ATOM 651 O O . ARG A 1 87 ? 40.774 57.473 56.095 1.00 42.78 87 ARG A O 1
ATOM 659 N N . SER A 1 88 ? 39.995 59.133 57.389 1.00 44.28 88 SER A N 1
ATOM 660 C CA . SER A 1 88 ? 41.302 59.796 57.573 1.00 53.43 88 SER A CA 1
ATOM 661 C C . SER A 1 88 ? 42.334 58.801 58.221 1.00 51.99 88 SER A C 1
ATOM 662 O O . SER A 1 88 ? 43.488 58.773 57.838 1.00 56.38 88 SER A O 1
ATOM 665 N N . GLU A 1 89 ? 41.858 57.900 59.069 1.00 52.05 89 GLU A N 1
ATOM 666 C CA . GLU A 1 89 ? 42.663 56.825 59.644 1.00 49.76 89 GLU A CA 1
ATOM 667 C C . GLU A 1 89 ? 43.198 55.815 58.608 1.00 43.02 89 GLU A C 1
ATOM 668 O O . GLU A 1 89 ? 44.011 54.982 58.982 1.00 41.38 89 GLU A O 1
ATOM 674 N N . ASP A 1 90 ? 42.720 55.852 57.361 1.00 36.78 90 ASP A N 1
ATOM 675 C CA . ASP A 1 90 ? 43.258 55.033 56.307 1.00 34.57 90 ASP A CA 1
ATOM 676 C C . ASP A 1 90 ? 44.459 55.646 55.650 1.00 35.09 90 ASP A C 1
ATOM 677 O O . ASP A 1 90 ? 45.080 54.999 54.815 1.00 33.21 90 ASP A O 1
ATOM 682 N N . THR A 1 91 ? 44.798 56.887 56.025 1.00 35.27 91 THR A N 1
ATOM 683 C CA . THR A 1 91 ? 46.026 57.485 55.575 1.00 34.31 91 THR A CA 1
ATOM 684 C C . THR A 1 91 ? 47.234 56.633 56.072 1.00 35.87 91 THR A C 1
ATOM 685 O O . THR A 1 91 ? 47.406 56.395 57.277 1.00 32.16 91 THR A O 1
ATOM 689 N N . ALA A 1 92 ? 48.036 56.171 55.125 1.00 31.99 92 ALA A N 1
ATOM 690 C CA . ALA A 1 92 ? 49.084 55.253 55.403 1.00 35.25 92 ALA A CA 1
ATOM 691 C C . ALA A 1 92 ? 49.901 54.959 54.144 1.00 36.11 92 ALA A C 1
ATOM 692 O O . ALA A 1 92 ? 49.478 55.291 53.039 1.00 34.92 92 ALA A O 1
ATOM 694 N N . VAL A 1 93 ? 51.058 54.339 54.335 1.00 31.00 93 VAL A N 1
ATOM 695 C CA . VAL A 1 93 ? 51.791 53.724 53.244 1.00 30.93 93 VAL A CA 1
ATOM 696 C C . VAL A 1 93 ? 51.300 52.280 53.162 1.00 34.48 93 VAL A C 1
ATOM 697 O O . VAL A 1 93 ? 51.310 51.559 54.187 1.00 33.03 93 VAL A O 1
ATOM 701 N N . TYR A 1 94 ? 50.915 51.856 51.955 1.00 33.35 94 TYR A N 1
ATOM 702 C CA . TYR A 1 94 ? 50.393 50.516 51.735 1.00 33.83 94 TYR A CA 1
ATOM 703 C C . TYR A 1 94 ? 51.446 49.766 51.025 1.00 39.79 94 TYR A C 1
ATOM 704 O O . TYR A 1 94 ? 51.933 50.226 50.006 1.00 39.41 94 TYR A O 1
ATOM 713 N N . TYR A 1 95 ? 51.811 48.592 51.530 1.00 39.23 95 TYR A N 1
ATOM 714 C CA . TYR A 1 95 ? 52.777 47.717 50.866 1.00 36.16 95 TYR A CA 1
ATOM 715 C C . TYR A 1 95 ? 52.131 46.427 50.416 1.00 41.80 95 TYR A C 1
ATOM 716 O O . TYR A 1 95 ? 51.309 45.853 51.164 1.00 38.78 95 TYR A O 1
ATOM 725 N N . CYS A 1 96 ? 52.509 45.938 49.227 1.00 38.11 96 CYS A N 1
ATOM 726 C CA . CYS A 1 96 ? 52.259 44.536 48.877 1.00 37.85 96 CYS A CA 1
ATOM 727 C C . CYS A 1 96 ? 53.520 43.762 49.176 1.00 32.73 96 CYS A C 1
ATOM 728 O O . CYS A 1 96 ? 54.618 44.324 49.216 1.00 35.27 96 CYS A O 1
ATOM 731 N N . ALA A 1 97 ? 53.383 42.464 49.459 1.00 36.46 97 ALA A N 1
ATOM 732 C CA . ALA A 1 97 ? 54.549 41.613 49.778 1.00 32.86 97 ALA A CA 1
ATOM 733 C C . ALA A 1 97 ? 54.191 40.172 49.539 1.00 37.55 97 ALA A C 1
ATOM 734 O O . ALA A 1 97 ? 53.026 39.752 49.810 1.00 35.09 97 ALA A O 1
ATOM 736 N N . ARG A 1 98 ? 55.162 39.413 49.013 1.00 36.64 98 ARG A N 1
ATOM 737 C CA . ARG A 1 98 ? 54.951 37.999 48.725 1.00 38.34 98 ARG A CA 1
ATOM 738 C C . ARG A 1 98 ? 55.057 37.235 50.034 1.00 32.75 98 ARG A C 1
ATOM 739 O O . ARG A 1 98 ? 55.951 37.511 50.813 1.00 33.20 98 ARG A O 1
ATOM 747 N N . PHE A 1 99 ? 54.231 36.206 50.220 1.00 35.72 99 PHE A N 1
ATOM 748 C CA . PHE A 1 99 ? 54.119 35.473 51.513 1.00 32.34 99 PHE A CA 1
ATOM 749 C C . PHE A 1 99 ? 54.206 33.974 51.320 1.00 35.74 99 PHE A C 1
ATOM 750 O O . PHE A 1 99 ? 53.176 33.322 51.280 1.00 35.17 99 PHE A O 1
ATOM 758 N N . PRO A 1 100 ? 55.428 33.425 51.313 1.00 38.66 100 PRO A N 1
ATOM 759 C CA . PRO A 1 100 ? 55.643 31.992 51.399 1.00 40.63 100 PRO A CA 1
ATOM 760 C C . PRO A 1 100 ? 55.012 31.464 52.683 1.00 40.92 100 PRO A C 1
ATOM 761 O O . PRO A 1 100 ? 55.333 31.968 53.786 1.00 36.78 100 PRO A O 1
ATOM 765 N N . TYR A 1 101 ? 54.152 30.454 52.534 1.00 33.65 101 TYR A N 1
ATOM 766 C CA . TYR A 1 101 ? 53.227 30.118 53.589 1.00 35.58 101 TYR A CA 1
ATOM 767 C C . TYR A 1 101 ? 53.806 29.183 54.583 1.00 32.94 101 TYR A C 1
ATOM 768 O O . TYR A 1 101 ? 53.391 29.161 55.769 1.00 34.43 101 TYR A O 1
ATOM 777 N N . TYR A 1 102 ? 54.820 28.439 54.191 1.00 36.97 102 TYR A N 1
ATOM 778 C CA . TYR A 1 102 ? 55.313 27.399 55.073 1.00 32.38 102 TYR A CA 1
ATOM 779 C C . TYR A 1 102 ? 55.781 27.983 56.419 1.00 33.92 102 TYR A C 1
ATOM 780 O O . TYR A 1 102 ? 55.501 27.412 57.527 1.00 28.66 102 TYR A O 1
ATOM 789 N N . TYR A 1 103 ? 56.513 29.104 56.364 1.00 33.16 103 TYR A N 1
ATOM 790 C CA . TYR A 1 103 ? 56.953 29.796 57.574 1.00 33.37 103 TYR A CA 1
ATOM 791 C C . TYR A 1 103 ? 56.172 31.065 57.879 1.00 30.08 103 TYR A C 1
ATOM 792 O O . TYR A 1 103 ? 56.261 31.623 58.950 1.00 33.55 103 TYR A O 1
ATOM 801 N N . GLY A 1 104 ? 55.357 31.466 56.969 1.00 29.30 104 GLY A N 1
ATOM 802 C CA . GLY A 1 104 ? 54.501 32.587 57.203 1.00 34.43 104 GLY A CA 1
ATOM 803 C C . GLY A 1 104 ? 55.212 33.907 57.369 1.00 31.23 104 GLY A C 1
ATOM 804 O O . GLY A 1 104 ? 54.999 34.573 58.379 1.00 29.75 104 GLY A O 1
ATOM 805 N N . ASN A 1 105 ? 56.053 34.221 56.366 1.00 32.00 105 ASN A N 1
ATOM 806 C CA . ASN A 1 105 ? 56.868 35.427 56.315 1.00 32.28 105 ASN A CA 1
ATOM 807 C C . ASN A 1 105 ? 56.641 36.142 55.000 1.00 34.37 105 ASN A C 1
ATOM 808 O O . ASN A 1 105 ? 56.439 35.505 53.982 1.00 31.55 105 ASN A O 1
ATOM 813 N N . TRP A 1 106 ? 56.697 37.476 55.015 1.00 32.22 106 TRP A N 1
ATOM 814 C CA . TRP A 1 106 ? 56.739 38.259 53.785 1.00 33.25 106 TRP A CA 1
ATOM 815 C C . TRP A 1 106 ? 58.212 38.411 53.370 1.00 35.53 106 TRP A C 1
ATOM 816 O O . TRP A 1 106 ? 58.945 39.167 53.968 1.00 35.05 106 TRP A O 1
ATOM 827 N N . ASP A 1 107 ? 58.634 37.685 52.340 1.00 38.25 107 ASP A N 1
ATOM 828 C CA . ASP A 1 107 ? 60.084 37.721 51.949 1.00 41.44 107 ASP A CA 1
ATOM 829 C C . ASP A 1 107 ? 60.523 38.837 50.966 1.00 32.58 107 ASP A C 1
ATOM 830 O O . ASP A 1 107 ? 61.576 39.398 51.104 1.00 38.75 107 ASP A O 1
ATOM 835 N N . VAL A 1 108 ? 59.666 39.186 50.057 1.00 35.48 108 VAL A N 1
ATOM 836 C CA . VAL A 1 108 ? 59.876 40.270 49.140 1.00 40.53 108 VAL A CA 1
ATOM 837 C C . VAL A 1 108 ? 58.728 41.258 49.178 1.00 39.80 108 VAL A C 1
ATOM 838 O O . VAL A 1 108 ? 57.592 40.837 49.127 1.00 33.90 108 VAL A O 1
ATOM 842 N N . TRP A 1 109 ? 59.064 42.554 49.295 1.00 37.78 109 TRP A N 1
ATOM 843 C CA . TRP A 1 109 ? 58.118 43.655 49.431 1.00 40.89 109 TRP A CA 1
ATOM 844 C C . TRP A 1 109 ? 58.198 44.640 48.275 1.00 39.78 109 TRP A C 1
ATOM 845 O O . TRP A 1 109 ? 59.262 44.940 47.795 1.00 44.23 109 TRP A O 1
ATOM 856 N N . GLY A 1 110 ? 57.058 45.140 47.874 1.00 36.04 110 GLY A N 1
ATOM 857 C CA . GLY A 1 110 ? 56.978 46.291 47.004 1.00 42.20 110 GLY A CA 1
ATOM 858 C C . GLY A 1 110 ? 57.502 47.537 47.665 1.00 41.91 110 GLY A C 1
ATOM 859 O O . GLY A 1 110 ? 57.897 47.504 48.817 1.00 35.10 110 GLY A O 1
ATOM 860 N N . GLN A 1 111 ? 57.513 48.646 46.920 1.00 40.60 111 GLN A N 1
ATOM 861 C CA . GLN A 1 111 ? 58.173 49.861 47.390 1.00 43.51 111 GLN A CA 1
ATOM 862 C C . GLN A 1 111 ? 57.248 50.742 48.246 1.00 40.53 111 GLN A C 1
ATOM 863 O O . GLN A 1 111 ? 57.718 51.618 48.956 1.00 40.95 111 GLN A O 1
ATOM 869 N N . GLY A 1 112 ? 55.938 50.494 48.199 1.00 43.85 112 GLY A N 1
ATOM 870 C CA . GLY A 1 112 ? 55.008 51.227 49.065 1.00 37.02 112 GLY A CA 1
ATOM 871 C C . GLY A 1 112 ? 54.263 52.192 48.211 1.00 41.35 112 GLY A C 1
ATOM 872 O O . GLY A 1 112 ? 54.774 52.621 47.189 1.00 41.75 112 GLY A O 1
ATOM 873 N N . THR A 1 113 ? 53.028 52.458 48.581 1.00 36.84 113 THR A N 1
ATOM 874 C CA . THR A 1 113 ? 52.189 53.461 47.945 1.00 40.06 113 THR A CA 1
ATOM 875 C C . THR A 1 113 ? 51.582 54.322 49.030 1.00 40.05 113 THR A C 1
ATOM 876 O O . THR A 1 113 ? 50.909 53.803 49.945 1.00 37.29 113 THR A O 1
ATOM 880 N N . THR A 1 114 ? 51.806 55.628 48.942 1.00 38.70 114 THR A N 1
ATOM 881 C CA . THR A 1 114 ? 51.332 56.549 49.928 1.00 39.18 114 THR A CA 1
ATOM 882 C C . THR A 1 114 ? 49.889 56.866 49.578 1.00 42.48 114 THR A C 1
ATOM 883 O O . THR A 1 114 ? 49.593 57.243 48.472 1.00 40.41 114 THR A O 1
ATOM 887 N N . VAL A 1 115 ? 48.994 56.632 50.520 1.00 36.67 115 VAL A N 1
ATOM 888 C CA . VAL A 1 115 ? 47.579 56.958 50.364 1.00 36.08 115 VAL A CA 1
ATOM 889 C C . VAL A 1 115 ? 47.222 58.003 51.399 1.00 40.07 115 VAL A C 1
ATOM 890 O O . VAL A 1 115 ? 47.334 57.753 52.611 1.00 39.30 115 VAL A O 1
ATOM 894 N N . THR A 1 116 ? 46.854 59.195 50.920 1.00 34.73 116 THR A N 1
ATOM 895 C CA . THR A 1 116 ? 46.437 60.268 51.781 1.00 34.29 116 THR A CA 1
ATOM 896 C C . THR A 1 116 ? 44.937 60.420 51.625 1.00 40.83 116 THR A C 1
ATOM 897 O O . THR A 1 116 ? 44.464 60.637 50.510 1.00 45.68 116 THR A O 1
ATOM 901 N N . VAL A 1 117 ? 44.209 60.337 52.741 1.00 37.32 117 VAL A N 1
ATOM 902 C CA . VAL A 1 117 ? 42.793 60.586 52.768 1.00 39.00 117 VAL A CA 1
ATOM 903 C C . VAL A 1 117 ? 42.571 61.955 53.426 1.00 41.55 117 VAL A C 1
ATOM 904 O O . VAL A 1 117 ? 42.833 62.112 54.618 1.00 41.09 117 VAL A O 1
ATOM 908 N N . SER A 1 118 ? 42.090 62.929 52.639 1.00 38.99 118 SER A N 1
ATOM 909 C CA . SER A 1 118 ? 41.980 64.358 53.015 1.00 45.22 118 SER A CA 1
ATOM 910 C C . SER A 1 118 ? 40.741 64.994 52.389 1.00 41.83 118 SER A C 1
ATOM 911 O O . SER A 1 118 ? 40.433 64.764 51.224 1.00 38.91 118 SER A O 1
ATOM 914 N N . SER A 1 119 ? 40.074 65.850 53.125 1.00 47.53 119 SER A N 1
ATOM 915 C CA . SER A 1 119 ? 38.963 66.601 52.536 1.00 51.17 119 SER A CA 1
ATOM 916 C C . SER A 1 119 ? 39.400 67.877 51.767 1.00 47.58 119 SER A C 1
ATOM 917 O O . SER A 1 119 ? 38.567 68.544 51.238 1.00 49.33 119 SER A O 1
ATOM 920 N N . ALA A 1 120 ? 40.687 68.193 51.698 1.00 43.76 120 ALA A N 1
ATOM 921 C CA . ALA A 1 120 ? 41.190 69.435 51.097 1.00 47.15 120 ALA A CA 1
ATOM 922 C C . ALA A 1 120 ? 41.357 69.340 49.599 1.00 47.06 120 ALA A C 1
ATOM 923 O O . ALA A 1 120 ? 41.444 68.260 49.060 1.00 42.08 120 ALA A O 1
ATOM 925 N N . SER A 1 121 ? 41.436 70.494 48.946 1.00 44.82 121 SER A N 1
ATOM 926 C CA . SER A 1 121 ? 41.656 70.560 47.503 1.00 41.98 121 SER A CA 1
ATOM 927 C C . SER A 1 121 ? 42.818 71.512 47.287 1.00 47.53 121 SER A C 1
ATOM 928 O O . SER A 1 121 ? 43.163 72.319 48.192 1.00 47.10 121 SER A O 1
ATOM 931 N N . THR A 1 122 ? 43.394 71.460 46.089 1.00 47.47 122 THR A N 1
ATOM 932 C CA . THR A 1 122 ? 44.560 72.260 45.756 1.00 45.66 122 THR A CA 1
ATOM 933 C C . THR A 1 122 ? 44.270 73.731 46.081 1.00 46.11 122 THR A C 1
ATOM 934 O O . THR A 1 122 ? 43.199 74.218 45.784 1.00 51.01 122 THR A O 1
ATOM 938 N N . LYS A 1 123 ? 45.192 74.390 46.768 1.00 47.31 123 LYS A N 1
ATOM 939 C CA . LYS A 1 123 ? 44.971 75.768 47.278 1.00 43.34 123 LYS A CA 1
ATOM 940 C C . LYS A 1 123 ? 46.303 76.419 47.562 1.00 43.83 123 LYS A C 1
ATOM 941 O O . LYS A 1 123 ? 47.173 75.833 48.183 1.00 54.00 123 LYS A O 1
ATOM 947 N N . GLY A 1 124 ? 46.515 77.586 46.983 1.00 40.48 124 GLY A N 1
ATOM 948 C CA . GLY A 1 124 ? 47.707 78.358 47.218 1.00 41.32 124 GLY A CA 1
ATOM 949 C C . GLY A 1 124 ? 47.546 79.092 48.552 1.00 42.94 124 GLY A C 1
ATOM 950 O O . GLY A 1 124 ? 46.445 79.340 49.004 1.00 39.71 124 GLY A O 1
ATOM 951 N N . PRO A 1 125 ? 48.665 79.455 49.162 1.00 40.65 125 PRO A N 1
ATOM 952 C CA . PRO A 1 125 ? 48.696 80.075 50.457 1.00 37.77 125 PRO A CA 1
ATOM 953 C C . PRO A 1 125 ? 48.435 81.572 50.477 1.00 45.84 125 PRO A C 1
ATOM 954 O O . PRO A 1 125 ? 48.728 82.240 49.509 1.00 47.69 125 PRO A O 1
ATOM 958 N N . SER A 1 126 ? 48.000 82.091 51.632 1.00 47.86 126 SER A N 1
ATOM 959 C CA . SER A 1 126 ? 48.085 83.515 51.948 1.00 42.14 126 SER A CA 1
ATOM 960 C C . SER A 1 126 ? 49.393 83.726 52.686 1.00 43.06 126 SER A C 1
ATOM 961 O O . SER A 1 126 ? 49.781 82.917 53.508 1.00 47.89 126 SER A O 1
ATOM 964 N N . VAL A 1 127 ? 50.090 84.786 52.350 1.00 36.92 127 VAL A N 1
ATOM 965 C CA . VAL A 1 127 ? 51.363 85.077 52.945 1.00 39.75 127 VAL A CA 1
ATOM 966 C C . VAL A 1 127 ? 51.225 86.375 53.741 1.00 45.00 127 VAL A C 1
ATOM 967 O O . VAL A 1 127 ? 50.663 87.362 53.261 1.00 50.54 127 VAL A O 1
ATOM 971 N N . PHE A 1 128 ? 51.706 86.357 54.984 1.00 47.25 128 PHE A N 1
ATOM 972 C CA . PHE A 1 128 ? 51.637 87.513 55.852 1.00 40.51 128 PHE A CA 1
ATOM 973 C C . PHE A 1 128 ? 53.012 87.809 56.406 1.00 45.13 128 PHE A C 1
ATOM 974 O O . PHE A 1 128 ? 53.780 86.881 56.663 1.00 38.42 128 PHE A O 1
ATOM 982 N N . PRO A 1 129 ? 53.363 89.107 56.555 1.00 43.89 129 PRO A N 1
ATOM 983 C CA . PRO A 1 129 ? 54.714 89.401 57.050 1.00 43.84 129 PRO A CA 1
ATOM 984 C C . PRO A 1 129 ? 54.751 89.221 58.600 1.00 39.86 129 PRO A C 1
ATOM 985 O O . PRO A 1 129 ? 53.719 89.360 59.278 1.00 41.14 129 PRO A O 1
ATOM 989 N N . LEU A 1 130 ? 55.915 88.876 59.111 1.00 36.70 130 LEU A N 1
ATOM 990 C CA . LEU A 1 130 ? 56.149 88.717 60.548 1.00 38.10 130 LEU A CA 1
ATOM 991 C C . LEU A 1 130 ? 57.171 89.734 60.885 1.00 35.81 130 LEU A C 1
ATOM 992 O O . LEU A 1 130 ? 58.407 89.505 60.766 1.00 38.92 130 LEU A O 1
ATOM 997 N N . ALA A 1 131 ? 56.652 90.895 61.282 1.00 41.09 131 ALA A N 1
ATOM 998 C CA . ALA A 1 131 ? 57.508 92.068 61.495 1.00 49.87 131 ALA A CA 1
ATOM 999 C C . ALA A 1 131 ? 58.551 91.837 62.609 1.00 48.13 131 ALA A C 1
ATOM 1000 O O . ALA A 1 131 ? 58.234 91.279 63.643 1.00 50.20 131 ALA A O 1
ATOM 1002 N N . PRO A 1 132 ? 59.800 92.256 62.380 1.00 56.62 132 PRO A N 1
ATOM 1003 C CA . PRO A 1 132 ? 60.808 92.148 63.405 1.00 54.19 132 PRO A CA 1
ATOM 1004 C C . PRO A 1 132 ? 60.555 93.013 64.597 1.00 58.26 132 PRO A C 1
ATOM 1005 O O . PRO A 1 132 ? 59.675 93.893 64.587 1.00 52.19 132 PRO A O 1
ATOM 1009 N N . SER A 1 133 ? 61.375 92.711 65.603 1.00 77.10 133 SER A N 1
ATOM 1010 C CA . SER A 1 133 ? 61.154 93.027 66.993 1.00 92.64 133 SER A CA 1
ATOM 1011 C C . SER A 1 133 ? 60.426 94.338 67.254 1.00 102.53 133 SER A C 1
ATOM 1012 O O . SER A 1 133 ? 59.244 94.286 67.583 1.00 122.82 133 SER A O 1
ATOM 1015 N N . SER A 1 134 ? 61.092 95.487 67.063 1.00 99.74 134 SER A N 1
ATOM 1016 C CA . SER A 1 134 ? 60.629 96.811 67.563 1.00 98.40 134 SER A CA 1
ATOM 1017 C C . SER A 1 134 ? 61.372 97.035 68.866 1.00 104.36 134 SER A C 1
ATOM 1018 O O . SER A 1 134 ? 62.077 98.050 69.036 1.00 96.13 134 SER A O 1
ATOM 1021 N N . LYS A 1 135 ? 61.208 96.044 69.759 1.00 99.25 135 LYS A N 1
ATOM 1022 C CA . LYS A 1 135 ? 61.881 95.896 71.070 1.00 91.15 135 LYS A CA 1
ATOM 1023 C C . LYS A 1 135 ? 63.376 95.508 70.989 1.00 85.98 135 LYS A C 1
ATOM 1024 O O . LYS A 1 135 ? 63.958 95.039 71.965 1.00 78.31 135 LYS A O 1
ATOM 1030 N N . SER A 1 136 ? 64.010 95.796 69.855 1.00 84.67 136 SER A N 1
ATOM 1031 C CA . SER A 1 136 ? 65.145 95.019 69.364 1.00 98.16 136 SER A CA 1
ATOM 1032 C C . SER A 1 136 ? 66.434 95.132 70.215 1.00 104.46 136 SER A C 1
ATOM 1033 O O . SER A 1 136 ? 66.441 95.731 71.304 1.00 93.37 136 SER A O 1
ATOM 1036 N N . THR A 1 137 ? 67.500 94.502 69.708 1.00 116.03 137 THR A N 1
ATOM 1037 C CA . THR A 1 137 ? 68.852 94.497 70.288 1.00 113.90 137 THR A CA 1
ATOM 1038 C C . THR A 1 137 ? 68.913 93.721 71.613 1.00 106.93 137 THR A C 1
ATOM 1039 O O . THR A 1 137 ? 67.940 93.663 72.379 1.00 96.98 137 THR A O 1
ATOM 1043 N N . SER A 1 138 ? 70.092 93.143 71.849 1.00 100.53 138 SER A N 1
ATOM 1044 C CA . SER A 1 138 ? 70.294 92.003 72.769 1.00 98.96 138 SER A CA 1
ATOM 1045 C C . SER A 1 138 ? 71.702 91.439 72.469 1.00 94.70 138 SER A C 1
ATOM 1046 O O . SER A 1 138 ? 72.670 91.732 73.191 1.00 92.84 138 SER A O 1
ATOM 1049 N N . GLY A 1 139 ? 71.811 90.665 71.388 1.00 86.88 139 GLY A N 1
ATOM 1050 C CA . GLY A 1 139 ? 73.086 90.405 70.718 1.00 73.31 139 GLY A CA 1
ATOM 1051 C C . GLY A 1 139 ? 73.169 91.161 69.394 1.00 66.82 139 GLY A C 1
ATOM 1052 O O . GLY A 1 139 ? 73.961 90.790 68.536 1.00 72.23 139 GLY A O 1
ATOM 1053 N N . GLY A 1 140 ? 72.332 92.189 69.213 0.50 61.39 140 GLY A N 1
ATOM 1054 C CA . GLY A 1 140 ? 72.403 93.090 68.065 0.50 63.07 140 GLY A CA 1
ATOM 1055 C C . GLY A 1 140 ? 71.666 92.575 66.845 0.50 64.23 140 GLY A C 1
ATOM 1056 O O . GLY A 1 140 ? 71.689 93.217 65.794 0.50 64.75 140 GLY A O 1
ATOM 1057 N N . THR A 1 141 ? 70.996 91.429 66.986 1.00 70.23 141 THR A N 1
ATOM 1058 C CA . THR A 1 141 ? 70.227 90.815 65.890 1.00 71.76 141 THR A CA 1
ATOM 1059 C C . THR A 1 141 ? 68.726 90.885 66.112 1.00 63.76 141 THR A C 1
ATOM 1060 O O . THR A 1 141 ? 68.252 91.158 67.209 1.00 64.03 141 THR A O 1
ATOM 1064 N N . ALA A 1 142 ? 67.972 90.688 65.039 1.00 59.89 142 ALA A N 1
ATOM 1065 C CA . ALA A 1 142 ? 66.521 90.592 65.153 1.00 56.03 142 ALA A CA 1
ATOM 1066 C C . ALA A 1 142 ? 66.036 89.514 64.239 1.00 56.08 142 ALA A C 1
ATOM 1067 O O . ALA A 1 142 ? 66.757 89.060 63.335 1.00 55.81 142 ALA A O 1
ATOM 1069 N N . ALA A 1 143 ? 64.801 89.093 64.499 1.00 54.01 143 ALA A N 1
ATOM 1070 C CA . ALA A 1 143 ? 64.169 88.005 63.764 1.00 56.46 143 ALA A CA 1
ATOM 1071 C C . ALA A 1 143 ? 62.947 88.506 63.018 1.00 46.33 143 ALA A C 1
ATOM 1072 O O . ALA A 1 143 ? 62.121 89.205 63.574 1.00 45.08 143 ALA A O 1
ATOM 1074 N N . LEU A 1 144 ? 62.830 88.135 61.747 1.00 48.87 144 LEU A N 1
ATOM 1075 C CA . LEU A 1 144 ? 61.638 88.478 60.968 1.00 47.34 144 LEU A CA 1
ATOM 1076 C C . LEU A 1 144 ? 61.335 87.289 60.074 1.00 42.81 144 LEU A C 1
ATOM 1077 O O . LEU A 1 144 ? 62.207 86.441 59.815 1.00 41.87 144 LEU A O 1
ATOM 1082 N N . GLY A 1 145 ? 60.123 87.258 59.562 1.00 38.59 145 GLY A N 1
ATOM 1083 C CA . GLY A 1 145 ? 59.731 86.163 58.710 1.00 38.11 145 GLY A CA 1
ATOM 1084 C C . GLY A 1 145 ? 58.436 86.369 57.955 1.00 40.45 145 GLY A C 1
ATOM 1085 O O . GLY A 1 145 ? 57.877 87.499 57.882 1.00 38.13 145 GLY A O 1
ATOM 1086 N N . CYS A 1 146 ? 57.975 85.258 57.396 1.00 42.15 146 CYS A N 1
ATOM 1087 C CA . CYS A 1 146 ? 56.702 85.187 56.711 1.00 43.44 146 CYS A CA 1
ATOM 1088 C C . CYS A 1 146 ? 55.950 83.986 57.176 1.00 39.42 146 CYS A C 1
ATOM 1089 O O . CYS A 1 146 ? 56.533 82.928 57.356 1.00 41.62 146 CYS A O 1
ATOM 1092 N N . LEU A 1 147 ? 54.631 84.178 57.300 1.00 39.46 147 LEU A N 1
ATOM 1093 C CA . LEU A 1 147 ? 53.696 83.165 57.680 1.00 39.91 147 LEU A CA 1
ATOM 1094 C C . LEU A 1 147 ? 52.975 82.756 56.381 1.00 43.42 147 LEU A C 1
ATOM 1095 O O . LEU A 1 147 ? 52.336 83.598 55.727 1.00 40.76 147 LEU A O 1
ATOM 1100 N N . VAL A 1 148 ? 53.091 81.477 56.035 1.00 39.51 148 VAL A N 1
ATOM 1101 C CA . VAL A 1 148 ? 52.561 80.923 54.791 1.00 38.41 148 VAL A CA 1
ATOM 1102 C C . VAL A 1 148 ? 51.447 80.032 55.214 1.00 37.74 148 VAL A C 1
ATOM 1103 O O . VAL A 1 148 ? 51.670 78.908 55.677 1.00 41.23 148 VAL A O 1
ATOM 1107 N N . LYS A 1 149 ? 50.247 80.542 55.020 1.00 33.39 149 LYS A N 1
ATOM 1108 C CA . LYS A 1 149 ? 49.085 80.031 55.629 1.00 38.06 149 LYS A CA 1
ATOM 1109 C C . LYS A 1 149 ? 48.134 79.322 54.645 1.00 42.36 149 LYS A C 1
ATOM 1110 O O . LYS A 1 149 ? 47.897 79.806 53.539 1.00 46.89 149 LYS A O 1
ATOM 1116 N N . ASP A 1 150 ? 47.580 78.184 55.061 1.00 36.06 150 ASP A N 1
ATOM 1117 C CA . ASP A 1 150 ? 46.426 77.595 54.441 1.00 41.08 150 ASP A CA 1
ATOM 1118 C C . ASP A 1 150 ? 46.621 77.100 52.974 1.00 43.34 150 ASP A C 1
ATOM 1119 O O . ASP A 1 150 ? 45.908 77.521 52.062 1.00 40.50 150 ASP A O 1
ATOM 1124 N N . TYR A 1 151 ? 47.586 76.206 52.761 1.00 41.90 151 TYR A N 1
ATOM 1125 C CA . TYR A 1 151 ? 47.833 75.679 51.409 1.00 39.72 151 TYR A CA 1
ATOM 1126 C C . TYR A 1 151 ? 47.696 74.167 51.374 1.00 41.66 151 TYR A C 1
ATOM 1127 O O . TYR A 1 151 ? 47.750 73.521 52.407 1.00 38.16 151 TYR A O 1
ATOM 1136 N N . PHE A 1 152 ? 47.499 73.640 50.171 1.00 38.48 152 PHE A N 1
ATOM 1137 C CA . PHE A 1 152 ? 47.429 72.211 49.910 1.00 42.59 152 PHE A CA 1
ATOM 1138 C C . PHE A 1 152 ? 47.758 71.948 48.414 1.00 45.74 152 PHE A C 1
ATOM 1139 O O . PHE A 1 152 ? 47.362 72.721 47.572 1.00 48.40 152 PHE A O 1
ATOM 1147 N N . PRO A 1 153 ? 48.499 70.899 48.077 1.00 47.94 153 PRO A N 1
ATOM 1148 C CA . PRO A 1 153 ? 49.155 69.972 49.035 1.00 44.98 153 PRO A CA 1
ATOM 1149 C C . PRO A 1 153 ? 50.537 70.509 49.325 1.00 42.79 153 PRO A C 1
ATOM 1150 O O . PRO A 1 153 ? 50.875 71.596 48.870 1.00 39.55 153 PRO A O 1
ATOM 1154 N N . GLU A 1 154 ? 51.354 69.726 50.017 1.00 45.29 154 GLU A N 1
ATOM 1155 C CA . GLU A 1 154 ? 52.771 70.038 50.116 1.00 43.00 154 GLU A CA 1
ATOM 1156 C C . GLU A 1 154 ? 53.421 69.850 48.728 1.00 46.41 154 GLU A C 1
ATOM 1157 O O . GLU A 1 154 ? 52.932 69.067 47.935 1.00 43.21 154 GLU A O 1
ATOM 1163 N N . PRO A 1 155 ? 54.525 70.521 48.433 1.00 49.65 155 PRO A N 1
ATOM 1164 C CA . PRO A 1 155 ? 55.212 71.444 49.332 1.00 48.87 155 PRO A CA 1
ATOM 1165 C C . PRO A 1 155 ? 55.061 72.924 48.929 1.00 48.91 155 PRO A C 1
ATOM 1166 O O . PRO A 1 155 ? 54.589 73.246 47.835 1.00 49.81 155 PRO A O 1
ATOM 1170 N N . VAL A 1 156 ? 55.497 73.806 49.817 1.00 48.24 156 VAL A N 1
ATOM 1171 C CA . VAL A 1 156 ? 55.816 75.196 49.500 1.00 47.98 156 VAL A CA 1
ATOM 1172 C C . VAL A 1 156 ? 57.301 75.342 49.710 1.00 44.46 156 VAL A C 1
ATOM 1173 O O . VAL A 1 156 ? 57.882 74.592 50.489 1.00 49.10 156 VAL A O 1
ATOM 1177 N N . THR A 1 157 ? 57.941 76.219 48.948 1.00 49.23 157 THR A N 1
ATOM 1178 C CA . THR A 1 157 ? 59.352 76.580 49.179 1.00 46.75 157 THR A CA 1
ATOM 1179 C C . THR A 1 157 ? 59.421 78.083 49.434 1.00 44.13 157 THR A C 1
ATOM 1180 O O . THR A 1 157 ? 58.586 78.838 48.971 1.00 46.40 157 THR A O 1
ATOM 1184 N N . VAL A 1 158 ? 60.449 78.514 50.153 1.00 44.20 158 VAL A N 1
ATOM 1185 C CA . VAL A 1 158 ? 60.598 79.884 50.494 1.00 45.56 158 VAL A CA 1
ATOM 1186 C C . VAL A 1 158 ? 62.059 80.268 50.301 1.00 47.17 158 VAL A C 1
ATOM 1187 O O . VAL A 1 158 ? 62.940 79.471 50.532 1.00 54.52 158 VAL A O 1
ATOM 1191 N N . SER A 1 159 ? 62.300 81.486 49.814 1.00 47.66 159 SER A N 1
ATOM 1192 C CA . SER A 1 159 ? 63.648 82.022 49.767 1.00 47.24 159 SER A CA 1
ATOM 1193 C C . SER A 1 159 ? 63.531 83.456 50.218 1.00 45.69 159 SER A C 1
ATOM 1194 O O . SER A 1 159 ? 62.430 84.021 50.277 1.00 44.67 159 SER A O 1
ATOM 1197 N N . TRP A 1 160 ? 64.670 84.075 50.474 1.00 49.32 160 TRP A N 1
ATOM 1198 C CA . TRP A 1 160 ? 64.706 85.474 50.884 1.00 50.50 160 TRP A CA 1
ATOM 1199 C C . TRP A 1 160 ? 65.524 86.285 49.872 1.00 49.72 160 TRP A C 1
ATOM 1200 O O . TRP A 1 160 ? 66.639 85.877 49.516 1.00 46.30 160 TRP A O 1
ATOM 1211 N N . ASN A 1 161 ? 65.003 87.433 49.433 1.00 57.81 161 ASN A N 1
ATOM 1212 C CA . ASN A 1 161 ? 65.746 88.316 48.477 1.00 52.69 161 ASN A CA 1
ATOM 1213 C C . ASN A 1 161 ? 66.225 87.464 47.291 1.00 52.25 161 ASN A C 1
ATOM 1214 O O . ASN A 1 161 ? 67.428 87.361 46.996 1.00 52.70 161 ASN A O 1
ATOM 1219 N N . SER A 1 162 ? 65.249 86.768 46.694 1.00 52.88 162 SER A N 1
ATOM 1220 C CA . SER A 1 162 ? 65.436 85.887 45.543 1.00 50.27 162 SER A CA 1
ATOM 1221 C C . SER A 1 162 ? 66.650 84.951 45.606 1.00 55.51 162 SER A C 1
ATOM 1222 O O . SER A 1 162 ? 67.282 84.670 44.587 1.00 54.77 162 SER A O 1
ATOM 1225 N N . GLY A 1 163 ? 66.987 84.475 46.798 1.00 49.28 163 GLY A N 1
ATOM 1226 C CA . GLY A 1 163 ? 68.121 83.567 46.969 1.00 51.28 163 GLY A CA 1
ATOM 1227 C C . GLY A 1 163 ? 69.434 84.234 47.337 1.00 52.09 163 GLY A C 1
ATOM 1228 O O . GLY A 1 163 ? 70.393 83.548 47.640 1.00 67.45 163 GLY A O 1
ATOM 1229 N N . ALA A 1 164 ? 69.471 85.558 47.306 1.00 62.39 164 ALA A N 1
ATOM 1230 C CA . ALA A 1 164 ? 70.648 86.347 47.720 1.00 66.38 164 ALA A CA 1
ATOM 1231 C C . ALA A 1 164 ? 70.929 86.267 49.220 1.00 61.24 164 ALA A C 1
ATOM 1232 O O . ALA A 1 164 ? 72.079 86.401 49.631 1.00 72.10 164 ALA A O 1
ATOM 1234 N N . LEU A 1 165 ? 69.880 86.068 50.020 1.00 61.78 165 LEU A N 1
ATOM 1235 C CA . LEU A 1 165 ? 69.990 85.887 51.489 1.00 53.18 165 LEU A CA 1
ATOM 1236 C C . LEU A 1 165 ? 69.713 84.416 51.913 1.00 51.87 165 LEU A C 1
ATOM 1237 O O . LEU A 1 165 ? 68.563 83.958 51.867 1.00 51.53 165 LEU A O 1
ATOM 1242 N N . THR A 1 166 ? 70.772 83.691 52.258 1.00 56.41 166 THR A N 1
ATOM 1243 C CA . THR A 1 166 ? 70.679 82.365 52.861 1.00 65.10 166 THR A CA 1
ATOM 1244 C C . THR A 1 166 ? 71.162 82.330 54.319 1.00 71.53 166 THR A C 1
ATOM 1245 O O . THR A 1 166 ? 70.783 81.435 55.058 1.00 68.26 166 THR A O 1
ATOM 1249 N N . SER A 1 167 ? 71.993 83.285 54.732 1.00 73.78 167 SER A N 1
ATOM 1250 C CA . SER A 1 167 ? 72.513 83.291 56.100 1.00 73.32 167 SER A CA 1
ATOM 1251 C C . SER A 1 167 ? 71.399 83.559 57.144 1.00 64.49 167 SER A C 1
ATOM 1252 O O . SER A 1 167 ? 70.605 84.513 57.014 1.00 63.62 167 SER A O 1
ATOM 1255 N N . GLY A 1 168 ? 71.340 82.689 58.150 1.00 61.11 168 GLY A N 1
ATOM 1256 C CA . GLY A 1 168 ? 70.349 82.786 59.220 1.00 57.90 168 GLY A CA 1
ATOM 1257 C C . GLY A 1 168 ? 68.891 82.570 58.813 1.00 54.52 168 GLY A C 1
ATOM 1258 O O . GLY A 1 168 ? 68.006 83.085 59.473 1.00 64.23 168 GLY A O 1
ATOM 1259 N N . VAL A 1 169 ? 68.648 81.842 57.729 1.00 53.49 169 VAL A N 1
ATOM 1260 C CA . VAL A 1 169 ? 67.293 81.558 57.235 1.00 56.46 169 VAL A CA 1
ATOM 1261 C C . VAL A 1 169 ? 66.905 80.190 57.780 1.00 49.32 169 VAL A C 1
ATOM 1262 O O . VAL A 1 169 ? 67.667 79.252 57.727 1.00 46.34 169 VAL A O 1
ATOM 1266 N N . HIS A 1 170 ? 65.698 80.104 58.298 1.00 44.35 170 HIS A N 1
ATOM 1267 C CA . HIS A 1 170 ? 65.223 78.856 58.852 1.00 45.41 170 HIS A CA 1
ATOM 1268 C C . HIS A 1 170 ? 63.797 78.791 58.433 1.00 43.14 170 HIS A C 1
ATOM 1269 O O . HIS A 1 170 ? 62.958 79.590 58.886 1.00 43.57 170 HIS A O 1
ATOM 1276 N N . THR A 1 171 ? 63.542 77.850 57.545 1.00 44.34 171 THR A N 1
ATOM 1277 C CA . THR A 1 171 ? 62.200 77.543 57.114 1.00 41.06 171 THR A CA 1
ATOM 1278 C C . THR A 1 171 ? 61.764 76.304 57.836 1.00 42.81 171 THR A C 1
ATOM 1279 O O . THR A 1 171 ? 62.469 75.295 57.829 1.00 40.42 171 THR A O 1
ATOM 1283 N N . PHE A 1 172 ? 60.601 76.397 58.487 1.00 37.66 172 PHE A N 1
ATOM 1284 C CA . PHE A 1 172 ? 60.183 75.351 59.417 1.00 36.46 172 PHE A CA 1
ATOM 1285 C C . PHE A 1 172 ? 59.286 74.394 58.669 1.00 34.69 172 PHE A C 1
ATOM 1286 O O . PHE A 1 172 ? 58.435 74.853 57.909 1.00 37.02 172 PHE A O 1
ATOM 1294 N N . PRO A 1 173 ? 59.351 73.087 58.999 1.00 39.01 173 PRO A N 1
ATOM 1295 C CA . PRO A 1 173 ? 58.319 72.167 58.526 1.00 38.14 173 PRO A CA 1
ATOM 1296 C C . PRO A 1 173 ? 56.890 72.618 58.836 1.00 38.39 173 PRO A C 1
ATOM 1297 O O . PRO A 1 173 ? 56.631 73.299 59.836 1.00 40.62 173 PRO A O 1
ATOM 1301 N N . ALA A 1 174 ? 55.968 72.259 57.969 1.00 34.19 174 ALA A N 1
ATOM 1302 C CA . ALA A 1 174 ? 54.593 72.688 58.093 1.00 33.40 174 ALA A CA 1
ATOM 1303 C C . ALA A 1 174 ? 53.816 71.969 59.204 1.00 40.17 174 ALA A C 1
ATOM 1304 O O . ALA A 1 174 ? 54.144 70.872 59.575 1.00 36.14 174 ALA A O 1
ATOM 1306 N N . VAL A 1 175 ? 52.801 72.645 59.736 1.00 37.06 175 VAL A N 1
ATOM 1307 C CA . VAL A 1 175 ? 51.784 72.045 60.553 1.00 36.55 175 VAL A CA 1
ATOM 1308 C C . VAL A 1 175 ? 50.625 71.678 59.684 1.00 37.24 175 VAL A C 1
ATOM 1309 O O . VAL A 1 175 ? 50.310 72.421 58.774 1.00 40.11 175 VAL A O 1
ATOM 1313 N N . LEU A 1 176 ? 50.016 70.528 59.957 1.00 41.00 176 LEU A N 1
ATOM 1314 C CA . LEU A 1 176 ? 48.817 70.043 59.269 1.00 39.23 176 LEU A CA 1
ATOM 1315 C C . LEU A 1 176 ? 47.667 70.338 60.167 1.00 39.37 176 LEU A C 1
ATOM 1316 O O . LEU A 1 176 ? 47.596 69.827 61.239 1.00 39.09 176 LEU A O 1
ATOM 1321 N N . GLN A 1 177 ? 46.776 71.185 59.727 1.00 40.65 177 GLN A N 1
ATOM 1322 C CA . GLN A 1 177 ? 45.633 71.597 60.502 1.00 43.82 177 GLN A CA 1
ATOM 1323 C C . GLN A 1 177 ? 44.555 70.569 60.382 1.00 45.93 177 GLN A C 1
ATOM 1324 O O . GLN A 1 177 ? 44.554 69.787 59.441 1.00 46.99 177 GLN A O 1
ATOM 1330 N N . SER A 1 178 ? 43.573 70.602 61.271 1.00 49.96 178 SER A N 1
ATOM 1331 C CA . SER A 1 178 ? 42.436 69.676 61.156 1.00 53.21 178 SER A CA 1
ATOM 1332 C C . SER A 1 178 ? 41.578 69.923 59.908 1.00 54.44 178 SER A C 1
ATOM 1333 O O . SER A 1 178 ? 40.873 69.013 59.460 1.00 53.22 178 SER A O 1
ATOM 1336 N N . SER A 1 179 ? 41.630 71.143 59.355 1.00 49.95 179 SER A N 1
ATOM 1337 C CA . SER A 1 179 ? 41.005 71.456 58.085 1.00 49.02 179 SER A CA 1
ATOM 1338 C C . SER A 1 179 ? 41.594 70.693 56.911 1.00 46.36 179 SER A C 1
ATOM 1339 O O . SER A 1 179 ? 40.972 70.642 55.879 1.00 46.76 179 SER A O 1
ATOM 1342 N N . GLY A 1 180 ? 42.811 70.164 57.044 1.00 43.06 180 GLY A N 1
ATOM 1343 C CA . GLY A 1 180 ? 43.505 69.487 55.952 1.00 43.71 180 GLY A CA 1
ATOM 1344 C C . GLY A 1 180 ? 44.561 70.366 55.280 1.00 43.31 180 GLY A C 1
ATOM 1345 O O . GLY A 1 180 ? 45.371 69.882 54.470 1.00 46.49 180 GLY A O 1
ATOM 1346 N N . LEU A 1 181 ? 44.536 71.667 55.561 1.00 39.71 181 LEU A N 1
ATOM 1347 C CA . LEU A 1 181 ? 45.477 72.588 54.948 1.00 37.82 181 LEU A CA 1
ATOM 1348 C C . LEU A 1 181 ? 46.724 72.613 55.815 1.00 34.28 181 LEU A C 1
ATOM 1349 O O . LEU A 1 181 ? 46.659 72.343 57.027 1.00 34.97 181 LEU A O 1
ATOM 1354 N N . TYR A 1 182 ? 47.837 72.936 55.177 1.00 32.76 182 TYR A N 1
ATOM 1355 C CA . TYR A 1 182 ? 49.090 73.174 55.827 1.00 37.26 182 TYR A CA 1
ATOM 1356 C C . TYR A 1 182 ? 49.368 74.686 56.073 1.00 37.60 182 TYR A C 1
ATOM 1357 O O . TYR A 1 182 ? 48.896 75.553 55.345 1.00 38.93 182 TYR A O 1
ATOM 1366 N N . SER A 1 183 ? 50.187 74.980 57.070 1.00 36.14 183 SER A N 1
ATOM 1367 C CA . SER A 1 183 ? 50.768 76.298 57.201 1.00 35.42 183 SER A CA 1
ATOM 1368 C C . SER A 1 183 ? 52.193 76.110 57.665 1.00 35.92 183 SER A C 1
ATOM 1369 O O . SER A 1 183 ? 52.518 75.138 58.376 1.00 36.57 183 SER A O 1
ATOM 1372 N N . LEU A 1 184 ? 53.042 77.023 57.255 1.00 30.95 184 LEU A N 1
ATOM 1373 C CA . LEU A 1 184 ? 54.434 77.085 57.706 1.00 31.16 184 LEU A CA 1
ATOM 1374 C C . LEU A 1 184 ? 54.898 78.503 57.869 1.00 30.02 184 LEU A C 1
ATOM 1375 O O . LEU A 1 184 ? 54.189 79.424 57.541 1.00 36.05 184 LEU A O 1
ATOM 1380 N N . SER A 1 185 ? 56.078 78.676 58.412 1.00 29.52 185 SER A N 1
ATOM 1381 C CA . SER A 1 185 ? 56.681 79.957 58.605 1.00 33.31 185 SER A CA 1
ATOM 1382 C C . SER A 1 185 ? 58.096 79.808 58.221 1.00 36.02 185 SER A C 1
ATOM 1383 O O . SER A 1 185 ? 58.633 78.719 58.367 1.00 31.14 185 SER A O 1
ATOM 1386 N N . SER A 1 186 ? 58.674 80.914 57.744 1.00 34.51 186 SER A N 1
ATOM 1387 C CA . SER A 1 186 ? 60.091 80.987 57.460 1.00 34.00 186 SER A CA 1
ATOM 1388 C C . SER A 1 186 ? 60.545 82.209 58.144 1.00 36.28 186 SER A C 1
ATOM 1389 O O . SER A 1 186 ? 59.847 83.229 58.072 1.00 41.98 186 SER A O 1
ATOM 1392 N N . VAL A 1 187 ? 61.706 82.139 58.790 1.00 36.11 187 VAL A N 1
ATOM 1393 C CA . VAL A 1 187 ? 62.228 83.281 59.467 1.00 36.42 187 VAL A CA 1
ATOM 1394 C C . VAL A 1 187 ? 63.660 83.455 59.112 1.00 41.95 187 VAL A C 1
ATOM 1395 O O . VAL A 1 187 ? 64.367 82.489 58.832 1.00 46.40 187 VAL A O 1
ATOM 1399 N N . VAL A 1 188 ? 64.106 84.697 59.230 1.00 43.76 188 VAL A N 1
ATOM 1400 C CA . VAL A 1 188 ? 65.519 85.003 59.045 1.00 47.18 188 VAL A CA 1
ATOM 1401 C C . VAL A 1 188 ? 65.975 85.922 60.166 1.00 44.85 188 VAL A C 1
ATOM 1402 O O . VAL A 1 188 ? 65.217 86.809 60.614 1.00 45.08 188 VAL A O 1
ATOM 1406 N N . THR A 1 189 ? 67.184 85.686 60.656 1.00 47.91 189 THR A N 1
ATOM 1407 C CA . THR A 1 189 ? 67.731 86.528 61.713 1.00 61.19 189 THR A CA 1
ATOM 1408 C C . THR A 1 189 ? 68.865 87.381 61.163 1.00 58.17 189 THR A C 1
ATOM 1409 O O . THR A 1 189 ? 69.868 86.863 60.657 1.00 57.57 189 THR A O 1
ATOM 1413 N N . VAL A 1 190 ? 68.687 88.687 61.312 1.00 61.13 190 VAL A N 1
ATOM 1414 C CA . VAL A 1 190 ? 69.507 89.724 60.646 1.00 59.48 190 VAL A CA 1
ATOM 1415 C C . VAL A 1 190 ? 69.953 90.805 61.653 1.00 62.01 190 VAL A C 1
ATOM 1416 O O . VAL A 1 190 ? 69.344 90.930 62.719 1.00 57.77 190 VAL A O 1
ATOM 1420 N N . PRO A 1 191 ? 71.017 91.588 61.335 1.00 68.88 191 PRO A N 1
ATOM 1421 C CA . PRO A 1 191 ? 71.412 92.656 62.273 1.00 61.22 191 PRO A CA 1
ATOM 1422 C C . PRO A 1 191 ? 70.360 93.754 62.450 1.00 64.34 191 PRO A C 1
ATOM 1423 O O . PRO A 1 191 ? 69.672 94.098 61.491 1.00 61.52 191 PRO A O 1
ATOM 1427 N N . SER A 1 192 ? 70.231 94.275 63.676 1.00 63.62 192 SER A N 1
ATOM 1428 C CA . SER A 1 192 ? 69.184 95.262 64.008 1.00 71.93 192 SER A CA 1
ATOM 1429 C C . SER A 1 192 ? 69.448 96.633 63.394 1.00 66.93 192 SER A C 1
ATOM 1430 O O . SER A 1 192 ? 68.505 97.313 62.996 1.00 62.83 192 SER A O 1
ATOM 1433 N N . SER A 1 193 ? 70.717 97.037 63.338 1.00 68.74 193 SER A N 1
ATOM 1434 C CA . SER A 1 193 ? 71.123 98.303 62.669 1.00 72.30 193 SER A CA 1
ATOM 1435 C C . SER A 1 193 ? 70.664 98.378 61.210 1.00 72.20 193 SER A C 1
ATOM 1436 O O . SER A 1 193 ? 70.258 99.445 60.738 1.00 71.40 193 SER A O 1
ATOM 1439 N N . SER A 1 194 ? 70.670 97.235 60.515 1.00 69.56 194 SER A N 1
ATOM 1440 C CA . SER A 1 194 ? 70.272 97.191 59.120 1.00 72.50 194 SER A CA 1
ATOM 1441 C C . SER A 1 194 ? 68.753 97.256 58.844 1.00 66.76 194 SER A C 1
ATOM 1442 O O . SER A 1 194 ? 68.363 97.303 57.679 1.00 77.19 194 SER A O 1
ATOM 1445 N N . LEU A 1 195 ? 67.889 97.291 59.855 1.00 61.80 195 LEU A N 1
ATOM 1446 C CA . LEU A 1 195 ? 66.445 97.098 59.598 1.00 63.88 195 LEU A CA 1
ATOM 1447 C C . LEU A 1 195 ? 65.739 98.193 58.791 1.00 65.98 195 LEU A C 1
ATOM 1448 O O . LEU A 1 195 ? 64.844 97.900 57.987 1.00 81.34 195 LEU A O 1
ATOM 1453 N N . GLY A 1 196 ? 66.100 99.443 59.019 1.00 69.40 196 GLY A N 1
ATOM 1454 C CA . GLY A 1 196 ? 65.545 100.538 58.224 1.00 63.31 196 GLY A CA 1
ATOM 1455 C C . GLY A 1 196 ? 66.213 100.801 56.877 1.00 61.65 196 GLY A C 1
ATOM 1456 O O . GLY A 1 196 ? 65.660 101.535 56.076 1.00 58.98 196 GLY A O 1
ATOM 1457 N N . THR A 1 197 ? 67.419 100.269 56.654 1.00 63.11 197 THR A N 1
ATOM 1458 C CA . THR A 1 197 ? 68.161 100.519 55.407 1.00 65.44 197 THR A CA 1
ATOM 1459 C C . THR A 1 197 ? 67.958 99.369 54.443 1.00 60.91 197 THR A C 1
ATOM 1460 O O . THR A 1 197 ? 67.400 99.555 53.363 1.00 64.26 197 THR A O 1
ATOM 1464 N N . GLN A 1 198 ? 68.385 98.172 54.865 1.00 64.10 198 GLN A N 1
ATOM 1465 C CA . GLN A 1 198 ? 68.291 96.925 54.072 1.00 58.76 198 GLN A CA 1
ATOM 1466 C C . GLN A 1 198 ? 66.847 96.424 53.852 1.00 55.92 198 GLN A C 1
ATOM 1467 O O . GLN A 1 198 ? 66.037 96.412 54.771 1.00 72.80 198 GLN A O 1
ATOM 1473 N N . THR A 1 199 ? 66.543 95.977 52.640 1.00 59.26 199 THR A N 1
ATOM 1474 C CA . THR A 1 199 ? 65.206 95.458 52.285 1.00 59.14 199 THR A CA 1
ATOM 1475 C C . THR A 1 199 ? 65.134 93.922 52.495 1.00 57.29 199 THR A C 1
ATOM 1476 O O . THR A 1 199 ? 66.078 93.206 52.166 1.00 49.36 199 THR A O 1
ATOM 1480 N N . TYR A 1 200 ? 63.980 93.449 52.977 1.00 53.74 200 TYR A N 1
ATOM 1481 C CA . TYR A 1 200 ? 63.731 92.013 53.251 1.00 54.31 200 TYR A CA 1
ATOM 1482 C C . TYR A 1 200 ? 62.431 91.507 52.623 1.00 47.33 200 TYR A C 1
ATOM 1483 O O . TYR A 1 200 ? 61.329 91.997 52.933 1.00 48.99 200 TYR A O 1
ATOM 1492 N N . ILE A 1 201 ? 62.576 90.543 51.718 1.00 47.31 201 ILE A N 1
ATOM 1493 C CA . ILE A 1 201 ? 61.442 90.043 50.920 1.00 50.93 201 ILE A CA 1
ATOM 1494 C C . ILE A 1 201 ? 61.481 88.531 50.947 1.00 43.21 201 ILE A C 1
ATOM 1495 O O . ILE A 1 201 ? 62.524 87.941 50.725 1.00 51.18 201 ILE A O 1
ATOM 1500 N N . CYS A 1 202 ? 60.344 87.914 51.188 1.00 46.47 202 CYS A N 1
ATOM 1501 C CA . CYS A 1 202 ? 60.281 86.461 51.218 1.00 48.23 202 CYS A CA 1
ATOM 1502 C C . CYS A 1 202 ? 59.566 85.994 49.949 1.00 49.55 202 CYS A C 1
ATOM 1503 O O . CYS A 1 202 ? 58.534 86.581 49.573 1.00 47.26 202 CYS A O 1
ATOM 1506 N N . ASN A 1 203 ? 60.107 84.956 49.302 1.00 47.62 203 ASN A N 1
ATOM 1507 C CA . ASN A 1 203 ? 59.631 84.499 47.975 1.00 49.42 203 ASN A CA 1
ATOM 1508 C C . ASN A 1 203 ? 58.998 83.163 48.152 1.00 39.12 203 ASN A C 1
ATOM 1509 O O . ASN A 1 203 ? 59.679 82.206 48.458 1.00 45.87 203 ASN A O 1
ATOM 1514 N N . VAL A 1 204 ? 57.690 83.123 48.037 1.00 42.38 204 VAL A N 1
ATOM 1515 C CA . VAL A 1 204 ? 56.939 81.947 48.414 1.00 46.00 204 VAL A CA 1
ATOM 1516 C C . VAL A 1 204 ? 56.410 81.287 47.139 1.00 48.80 204 VAL A C 1
ATOM 1517 O O . VAL A 1 204 ? 55.507 81.828 46.513 1.00 52.03 204 VAL A O 1
ATOM 1521 N N . ASN A 1 205 ? 56.911 80.098 46.830 1.00 48.96 205 ASN A N 1
ATOM 1522 C CA . ASN A 1 205 ? 56.563 79.347 45.623 1.00 48.64 205 ASN A CA 1
ATOM 1523 C C . ASN A 1 205 ? 55.710 78.100 45.993 1.00 49.26 205 ASN A C 1
ATOM 1524 O O . ASN A 1 205 ? 56.147 77.237 46.752 1.00 53.84 205 ASN A O 1
ATOM 1529 N N . HIS A 1 206 ? 54.464 78.037 45.512 1.00 43.41 206 HIS A N 1
ATOM 1530 C CA . HIS A 1 206 ? 53.655 76.828 45.632 1.00 47.51 206 HIS A CA 1
ATOM 1531 C C . HIS A 1 206 ? 53.257 76.293 44.237 1.00 52.62 206 HIS A C 1
ATOM 1532 O O . HIS A 1 206 ? 52.261 76.727 43.644 1.00 57.16 206 HIS A O 1
ATOM 1539 N N . LYS A 1 207 ? 54.000 75.309 43.754 1.00 53.32 207 LYS A N 1
ATOM 1540 C CA . LYS A 1 207 ? 53.809 74.776 42.379 1.00 51.68 207 LYS A CA 1
ATOM 1541 C C . LYS A 1 207 ? 52.420 74.248 42.039 1.00 51.54 207 LYS A C 1
ATOM 1542 O O . LYS A 1 207 ? 51.807 74.785 41.166 1.00 51.75 207 LYS A O 1
ATOM 1548 N N . PRO A 1 208 ? 51.919 73.252 42.734 1.00 51.48 208 PRO A N 1
ATOM 1549 C CA . PRO A 1 208 ? 50.583 72.716 42.469 1.00 46.77 208 PRO A CA 1
ATOM 1550 C C . PRO A 1 208 ? 49.494 73.726 42.166 1.00 47.32 208 PRO A C 1
ATOM 1551 O O . PRO A 1 208 ? 48.568 73.418 41.473 1.00 55.61 208 PRO A O 1
ATOM 1555 N N . SER A 1 209 ? 49.611 74.926 42.674 1.00 49.30 209 SER A N 1
ATOM 1556 C CA . SER A 1 209 ? 48.594 75.922 42.478 1.00 50.05 209 SER A CA 1
ATOM 1557 C C . SER A 1 209 ? 49.046 77.133 41.716 1.00 58.50 209 SER A C 1
ATOM 1558 O O . SER A 1 209 ? 48.354 78.124 41.750 1.00 69.41 209 SER A O 1
ATOM 1561 N N . ASN A 1 210 ? 50.249 77.059 41.164 1.00 56.97 210 ASN A N 1
ATOM 1562 C CA . ASN A 1 210 ? 50.893 78.087 40.387 1.00 60.43 210 ASN A CA 1
ATOM 1563 C C . ASN A 1 210 ? 51.080 79.390 41.100 1.00 60.61 210 ASN A C 1
ATOM 1564 O O . ASN A 1 210 ? 51.072 80.431 40.493 1.00 66.22 210 ASN A O 1
ATOM 1569 N N . THR A 1 211 ? 51.339 79.330 42.381 1.00 59.97 211 THR A N 1
ATOM 1570 C CA . THR A 1 211 ? 51.444 80.517 43.159 1.00 53.00 211 THR A CA 1
ATOM 1571 C C . THR A 1 211 ? 52.839 80.959 43.340 1.00 49.36 211 THR A C 1
ATOM 1572 O O . THR A 1 211 ? 53.708 80.175 43.564 1.00 52.39 211 THR A O 1
ATOM 1576 N N . LYS A 1 212 ? 53.048 82.237 43.173 1.00 44.92 212 LYS A N 1
ATOM 1577 C CA . LYS A 1 212 ? 54.321 82.800 43.438 1.00 49.58 212 LYS A CA 1
ATOM 1578 C C . LYS A 1 212 ? 53.994 84.135 44.080 1.00 60.32 212 LYS A C 1
ATOM 1579 O O . LYS A 1 212 ? 53.331 84.941 43.466 1.00 59.90 212 LYS A O 1
ATOM 1585 N N . VAL A 1 213 ? 54.314 84.301 45.363 1.00 54.87 213 VAL A N 1
ATOM 1586 C CA . VAL A 1 213 ? 54.137 85.602 46.021 1.00 53.50 213 VAL A CA 1
ATOM 1587 C C . VAL A 1 213 ? 55.435 86.043 46.634 1.00 51.01 213 VAL A C 1
ATOM 1588 O O . VAL A 1 213 ? 56.192 85.226 47.158 1.00 57.65 213 VAL A O 1
ATOM 1592 N N . ASP A 1 214 ? 55.698 87.339 46.502 1.00 55.11 214 ASP A N 1
ATOM 1593 C CA . ASP A 1 214 ? 56.851 87.992 47.075 1.00 58.71 214 ASP A CA 1
ATOM 1594 C C . ASP A 1 214 ? 56.271 88.973 48.071 1.00 66.85 214 ASP A C 1
ATOM 1595 O O . ASP A 1 214 ? 55.241 89.597 47.801 1.00 71.86 214 ASP A O 1
ATOM 1600 N N . LYS A 1 215 ? 56.873 89.039 49.259 1.00 66.45 215 LYS A N 1
ATOM 1601 C CA . LYS A 1 215 ? 56.325 89.848 50.342 1.00 63.20 215 LYS A CA 1
ATOM 1602 C C . LYS A 1 215 ? 57.433 90.635 51.027 1.00 62.57 215 LYS A C 1
ATOM 1603 O O . LYS A 1 215 ? 58.400 90.055 51.564 1.00 65.73 215 LYS A O 1
ATOM 1609 N N . ARG A 1 216 ? 57.281 91.955 50.968 1.00 51.87 216 ARG A N 1
ATOM 1610 C CA . ARG A 1 216 ? 58.097 92.896 51.713 1.00 59.70 216 ARG A CA 1
ATOM 1611 C C . ARG A 1 216 ? 57.767 92.778 53.221 1.00 49.51 216 ARG A C 1
ATOM 1612 O O . ARG A 1 216 ? 56.580 92.822 53.610 1.00 51.09 216 ARG A O 1
ATOM 1620 N N . VAL A 1 217 ? 58.799 92.631 54.045 1.00 45.50 217 VAL A N 1
ATOM 1621 C CA . VAL A 1 217 ? 58.596 92.585 55.507 1.00 50.91 217 VAL A CA 1
ATOM 1622 C C . VAL A 1 217 ? 59.133 93.874 56.126 1.00 50.85 217 VAL A C 1
ATOM 1623 O O . VAL A 1 217 ? 60.349 94.065 56.225 1.00 49.81 217 VAL A O 1
ATOM 1627 N N . GLU A 1 218 ? 58.213 94.742 56.535 1.00 50.57 218 GLU A N 1
ATOM 1628 C CA . GLU A 1 218 ? 58.559 96.078 57.080 1.00 65.79 218 GLU A CA 1
ATOM 1629 C C . GLU A 1 218 ? 58.792 96.003 58.586 1.00 61.40 218 GLU A C 1
ATOM 1630 O O . GLU A 1 218 ? 58.014 95.345 59.267 1.00 56.86 218 GLU A O 1
ATOM 1636 N N . PRO A 1 219 ? 59.800 96.727 59.126 1.00 74.48 219 PRO A N 1
ATOM 1637 C CA . PRO A 1 219 ? 59.848 96.907 60.600 1.00 75.06 219 PRO A CA 1
ATOM 1638 C C . PRO A 1 219 ? 58.750 97.791 61.227 1.00 81.39 219 PRO A C 1
ATOM 1639 O O . PRO A 1 219 ? 58.102 97.390 62.202 1.00 77.99 219 PRO A O 1
ATOM 1643 N N . LYS A 1 220 ? 58.542 98.978 60.679 1.00 99.96 220 LYS A N 1
ATOM 1644 C CA . LYS A 1 220 ? 57.537 99.936 61.181 1.00 111.87 220 LYS A CA 1
ATOM 1645 C C . LYS A 1 220 ? 57.935 100.517 62.568 1.00 101.40 220 LYS A C 1
ATOM 1646 O O . LYS A 1 220 ? 59.112 100.858 62.809 1.00 96.98 220 LYS A O 1
ATOM 1652 N N . ASP B 2 1 ? 42.844 36.819 68.314 1.00 41.57 1 ASP B N 1
ATOM 1653 C CA . ASP B 2 1 ? 44.132 37.299 67.775 1.00 44.65 1 ASP B CA 1
ATOM 1654 C C . ASP B 2 1 ? 45.248 36.985 68.730 1.00 42.03 1 ASP B C 1
ATOM 1655 O O . ASP B 2 1 ? 45.053 36.942 69.929 1.00 44.54 1 ASP B O 1
ATOM 1660 N N . ILE B 2 2 ? 46.437 36.770 68.201 1.00 36.03 2 ILE B N 1
ATOM 1661 C CA . ILE B 2 2 ? 47.588 36.592 69.056 1.00 31.74 2 ILE B CA 1
ATOM 1662 C C . ILE B 2 2 ? 48.197 37.952 69.219 1.00 32.69 2 ILE B C 1
ATOM 1663 O O . ILE B 2 2 ? 48.546 38.556 68.227 1.00 34.03 2 ILE B O 1
ATOM 1668 N N . GLN B 2 3 ? 48.420 38.371 70.458 1.00 33.07 3 GLN B N 1
ATOM 1669 C CA . GLN B 2 3 ? 48.980 39.667 70.761 1.00 39.52 3 GLN B CA 1
ATOM 1670 C C . GLN B 2 3 ? 50.481 39.504 70.978 1.00 36.59 3 GLN B C 1
ATOM 1671 O O . GLN B 2 3 ? 50.918 38.637 71.680 1.00 37.17 3 GLN B O 1
ATOM 1677 N N . MET B 2 4 ? 51.269 40.359 70.392 1.00 33.08 4 MET B N 1
ATOM 1678 C CA . MET B 2 4 ? 52.718 40.316 70.522 1.00 34.57 4 MET B CA 1
ATOM 1679 C C . MET B 2 4 ? 53.179 41.531 71.334 1.00 36.71 4 MET B C 1
ATOM 1680 O O . MET B 2 4 ? 52.937 42.633 70.927 1.00 34.00 4 MET B O 1
ATOM 1685 N N . THR B 2 5 ? 53.842 41.320 72.472 1.00 36.29 5 THR B N 1
ATOM 1686 C CA . THR B 2 5 ? 54.381 42.392 73.293 1.00 39.18 5 THR B CA 1
ATOM 1687 C C . THR B 2 5 ? 55.870 42.472 73.042 1.00 39.36 5 THR B C 1
ATOM 1688 O O . THR B 2 5 ? 56.613 41.522 73.327 1.00 40.29 5 THR B O 1
ATOM 1692 N N . GLN B 2 6 ? 56.299 43.552 72.395 1.00 33.59 6 GLN B N 1
ATOM 1693 C CA . GLN B 2 6 ? 57.699 43.709 72.034 1.00 36.15 6 GLN B CA 1
ATOM 1694 C C . GLN B 2 6 ? 58.329 44.692 72.995 1.00 40.00 6 GLN B C 1
ATOM 1695 O O . GLN B 2 6 ? 57.721 45.682 73.301 1.00 37.85 6 GLN B O 1
ATOM 1701 N N . SER B 2 7 ? 59.553 44.446 73.448 1.00 45.64 7 SER B N 1
ATOM 1702 C CA . SER B 2 7 ? 60.224 45.336 74.403 1.00 43.87 7 SER B CA 1
ATOM 1703 C C . SER B 2 7 ? 61.726 45.359 74.135 1.00 47.57 7 SER B C 1
ATOM 1704 O O . SER B 2 7 ? 62.280 44.351 73.693 1.00 39.45 7 SER B O 1
ATOM 1707 N N . PRO B 2 8 ? 62.401 46.495 74.367 1.00 42.01 8 PRO B N 1
ATOM 1708 C CA . PRO B 2 8 ? 61.780 47.747 74.768 1.00 42.10 8 PRO B CA 1
ATOM 1709 C C . PRO B 2 8 ? 61.271 48.467 73.531 1.00 37.88 8 PRO B C 1
ATOM 1710 O O . PRO B 2 8 ? 61.514 48.017 72.397 1.00 38.75 8 PRO B O 1
ATOM 1714 N N . SER B 2 9 ? 60.523 49.557 73.735 1.00 44.15 9 SER B N 1
ATOM 1715 C CA . SER B 2 9 ? 59.949 50.288 72.594 1.00 42.12 9 SER B CA 1
ATOM 1716 C C . SER B 2 9 ? 61.002 51.129 71.885 1.00 37.87 9 SER B C 1
ATOM 1717 O O . SER B 2 9 ? 60.826 51.500 70.738 1.00 39.57 9 SER B O 1
ATOM 1720 N N . SER B 2 10 ? 62.127 51.403 72.541 1.00 38.51 10 SER B N 1
ATOM 1721 C CA . SER B 2 10 ? 63.226 52.063 71.880 1.00 37.42 10 SER B CA 1
ATOM 1722 C C . SER B 2 10 ? 64.462 51.843 72.690 1.00 41.91 10 SER B C 1
ATOM 1723 O O . SER B 2 10 ? 64.400 51.505 73.862 1.00 45.82 10 SER B O 1
ATOM 1726 N N . LEU B 2 11 ? 65.590 51.969 72.022 1.00 44.01 11 LEU B N 1
ATOM 1727 C CA . LEU B 2 11 ? 66.836 51.900 72.709 1.00 53.24 11 LEU B CA 1
ATOM 1728 C C . LEU B 2 11 ? 67.912 52.564 71.880 1.00 50.38 11 LEU B C 1
ATOM 1729 O O . LEU B 2 11 ? 67.730 52.833 70.677 1.00 47.20 11 LEU B O 1
ATOM 1734 N N . SER B 2 12 ? 68.988 52.898 72.598 1.00 52.64 12 SER B N 1
ATOM 1735 C CA . SER B 2 12 ? 70.123 53.631 72.060 1.00 53.11 12 SER B CA 1
ATOM 1736 C C . SER B 2 12 ? 71.340 52.873 72.490 1.00 47.99 12 SER B C 1
ATOM 1737 O O . SER B 2 12 ? 71.426 52.449 73.644 1.00 52.92 12 SER B O 1
ATOM 1740 N N . ALA B 2 13 ? 72.298 52.717 71.601 1.00 45.32 13 ALA B N 1
ATOM 1741 C CA . ALA B 2 13 ? 73.551 52.103 71.997 1.00 55.78 13 ALA B CA 1
ATOM 1742 C C . ALA B 2 13 ? 74.683 52.573 71.109 1.00 56.02 13 ALA B C 1
ATOM 1743 O O . ALA B 2 13 ? 74.451 53.098 70.008 1.00 57.49 13 ALA B O 1
ATOM 1745 N N . SER B 2 14 ? 75.912 52.309 71.531 1.00 64.01 14 SER B N 1
ATOM 1746 C CA . SER B 2 14 ? 77.104 52.717 70.751 1.00 65.44 14 SER B CA 1
ATOM 1747 C C . SER B 2 14 ? 77.450 51.763 69.613 1.00 64.86 14 SER B C 1
ATOM 1748 O O . SER B 2 14 ? 77.103 50.569 69.658 1.00 68.39 14 SER B O 1
ATOM 1751 N N . VAL B 2 15 ? 78.160 52.265 68.605 1.00 61.46 15 VAL B N 1
ATOM 1752 C CA . VAL B 2 15 ? 78.686 51.400 67.539 1.00 70.44 15 VAL B CA 1
ATOM 1753 C C . VAL B 2 15 ? 79.424 50.173 68.122 1.00 80.50 15 VAL B C 1
ATOM 1754 O O . VAL B 2 15 ? 80.183 50.302 69.075 1.00 80.57 15 VAL B O 1
ATOM 1758 N N . GLY B 2 16 ? 79.159 48.980 67.580 1.00 81.32 16 GLY B N 1
ATOM 1759 C CA . GLY B 2 16 ? 79.790 47.746 68.057 1.00 65.98 16 GLY B CA 1
ATOM 1760 C C . GLY B 2 16 ? 79.201 47.137 69.322 1.00 63.43 16 GLY B C 1
ATOM 1761 O O . GLY B 2 16 ? 79.615 46.042 69.696 1.00 63.45 16 GLY B O 1
ATOM 1762 N N . ASP B 2 17 ? 78.238 47.792 69.989 1.00 58.43 17 ASP B N 1
ATOM 1763 C CA . ASP B 2 17 ? 77.521 47.149 71.097 1.00 60.00 17 ASP B CA 1
ATOM 1764 C C . ASP B 2 17 ? 76.605 45.999 70.616 1.00 59.43 17 ASP B C 1
ATOM 1765 O O . ASP B 2 17 ? 76.268 45.889 69.415 1.00 52.90 17 ASP B O 1
ATOM 1770 N N . ARG B 2 18 ? 76.215 45.189 71.598 1.00 59.48 18 ARG B N 1
ATOM 1771 C CA . ARG B 2 18 ? 75.302 44.062 71.470 1.00 65.62 18 ARG B CA 1
ATOM 1772 C C . ARG B 2 18 ? 73.928 44.525 71.934 1.00 64.14 18 ARG B C 1
ATOM 1773 O O . ARG B 2 18 ? 73.792 45.019 73.055 1.00 64.22 18 ARG B O 1
ATOM 1781 N N . VAL B 2 19 ? 72.923 44.378 71.072 1.00 55.95 19 VAL B N 1
ATOM 1782 C CA . VAL B 2 19 ? 71.542 44.827 71.364 1.00 54.73 19 VAL B CA 1
ATOM 1783 C C . VAL B 2 19 ? 70.616 43.585 71.415 1.00 43.00 19 VAL B C 1
ATOM 1784 O O . VAL B 2 19 ? 70.691 42.748 70.512 1.00 48.90 19 VAL B O 1
ATOM 1788 N N . THR B 2 20 ? 69.794 43.493 72.450 1.00 43.59 20 THR B N 1
ATOM 1789 C CA . THR B 2 20 ? 68.802 42.462 72.583 1.00 53.52 20 THR B CA 1
ATOM 1790 C C . THR B 2 20 ? 67.369 43.033 72.641 1.00 53.97 20 THR B C 1
ATOM 1791 O O . THR B 2 20 ? 67.063 43.836 73.472 1.00 55.34 20 THR B O 1
ATOM 1795 N N . ILE B 2 21 ? 66.504 42.559 71.749 1.00 47.93 21 ILE B N 1
ATOM 1796 C CA . ILE B 2 21 ? 65.082 42.886 71.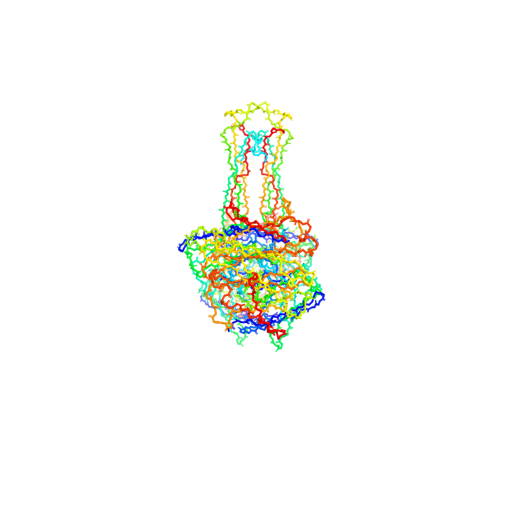743 1.00 43.62 21 ILE B CA 1
ATOM 1797 C C . ILE B 2 21 ? 64.275 41.638 72.061 1.00 39.19 21 ILE B C 1
ATOM 1798 O O . ILE B 2 21 ? 64.627 40.534 71.688 1.00 39.38 21 ILE B O 1
ATOM 1803 N N . THR B 2 22 ? 63.198 41.831 72.768 1.00 39.58 22 THR B N 1
ATOM 1804 C CA . THR B 2 22 ? 62.363 40.788 73.261 1.00 41.33 22 THR B CA 1
ATOM 1805 C C . THR B 2 22 ? 60.975 40.876 72.609 1.00 41.02 22 THR B C 1
ATOM 1806 O O . THR B 2 22 ? 60.442 41.963 72.341 1.00 37.31 22 THR B O 1
ATOM 1810 N N . CYS B 2 23 ? 60.386 39.717 72.353 1.00 36.91 23 CYS B N 1
ATOM 1811 C CA . CYS B 2 23 ? 58.990 39.623 71.882 1.00 38.95 23 CYS B CA 1
ATOM 1812 C C . CYS B 2 23 ? 58.293 38.469 72.594 1.00 44.67 23 CYS B C 1
ATOM 1813 O O . CYS B 2 23 ? 58.815 37.341 72.551 1.00 46.07 23 CYS B O 1
ATOM 1816 N N . GLN B 2 24 ? 57.129 38.742 73.183 1.00 41.24 24 GLN B N 1
ATOM 1817 C CA . GLN B 2 24 ? 56.360 37.764 73.888 1.00 40.28 24 GLN B CA 1
ATOM 1818 C C . GLN B 2 24 ? 54.970 37.646 73.315 1.00 36.33 24 GLN B C 1
ATOM 1819 O O . GLN B 2 24 ? 54.272 38.645 73.151 1.00 38.99 24 GLN B O 1
ATOM 1825 N N . ALA B 2 25 ? 54.588 36.427 72.930 1.00 31.38 25 ALA B N 1
ATOM 1826 C CA . ALA B 2 25 ? 53.280 36.160 72.347 1.00 32.38 25 ALA B CA 1
ATOM 1827 C C . ALA B 2 25 ? 52.280 35.824 73.414 1.00 32.34 25 ALA B C 1
ATOM 1828 O O . ALA B 2 25 ? 52.659 35.315 74.449 1.00 33.37 25 ALA B O 1
ATOM 1830 N N . SER B 2 26 ? 51.002 36.054 73.152 1.00 34.97 26 SER B N 1
ATOM 1831 C CA . SER B 2 26 ? 49.993 35.729 74.135 1.00 35.18 26 SER B CA 1
ATOM 1832 C C . SER B 2 26 ? 49.689 34.214 74.227 1.00 39.48 26 SER B C 1
ATOM 1833 O O . SER B 2 26 ? 48.922 33.821 75.097 1.00 38.01 26 SER B O 1
ATOM 1836 N N . GLN B 2 27 ? 50.167 33.388 73.303 1.00 42.33 27 GLN B N 1
ATOM 1837 C CA . GLN B 2 27 ? 50.069 31.925 73.479 1.00 43.67 27 GLN B CA 1
ATOM 1838 C C . GLN B 2 27 ? 51.193 31.327 72.723 1.00 39.68 27 GLN B C 1
ATOM 1839 O O . GLN B 2 27 ? 51.842 32.037 71.977 1.00 31.72 27 GLN B O 1
ATOM 1845 N N . ASP B 2 28 ? 51.448 30.033 72.942 1.00 41.10 28 ASP B N 1
ATOM 1846 C CA . ASP B 2 28 ? 52.574 29.348 72.314 1.00 37.16 28 ASP B CA 1
ATOM 1847 C C . ASP B 2 28 ? 52.438 29.435 70.808 1.00 35.38 28 ASP B C 1
ATOM 1848 O O . ASP B 2 28 ? 51.349 29.175 70.226 1.00 32.92 28 ASP B O 1
ATOM 1853 N N . ILE B 2 29 ? 53.536 29.800 70.158 1.00 31.85 29 ILE B N 1
ATOM 1854 C CA . ILE B 2 29 ? 53.529 29.967 68.681 1.00 31.02 29 ILE B CA 1
ATOM 1855 C C . ILE B 2 29 ? 54.505 29.071 67.928 1.00 30.18 29 ILE B C 1
ATOM 1856 O O . ILE B 2 29 ? 54.727 29.254 66.737 1.00 29.28 29 ILE B O 1
ATOM 1861 N N . TRP B 2 30 ? 55.089 28.094 68.611 1.00 29.91 30 TRP B N 1
ATOM 1862 C CA . TRP B 2 30 ? 55.696 26.954 67.943 1.00 34.19 30 TRP B CA 1
ATOM 1863 C C . TRP B 2 30 ? 56.803 27.376 66.987 1.00 30.97 30 TRP B C 1
ATOM 1864 O O . TRP B 2 30 ? 56.978 26.856 65.918 1.00 30.53 30 TRP B O 1
ATOM 1875 N N . TRP B 2 31 ? 57.557 28.381 67.431 1.00 33.14 31 TRP B N 1
ATOM 1876 C CA . TRP B 2 31 ? 58.745 28.884 66.750 1.00 31.51 31 TRP B CA 1
ATOM 1877 C C . TRP B 2 31 ? 58.428 29.732 65.529 1.00 33.49 31 TRP B C 1
ATOM 1878 O O . TRP B 2 31 ? 59.363 30.097 64.802 1.00 32.22 31 TRP B O 1
ATOM 1889 N N . TYR B 2 32 ? 57.132 29.979 65.238 1.00 27.98 32 TYR B N 1
ATOM 1890 C CA . TYR B 2 32 ? 56.744 30.741 64.061 1.00 28.85 32 TYR B CA 1
ATOM 1891 C C . TYR B 2 32 ? 56.767 32.255 64.356 1.00 29.77 32 TYR B C 1
ATOM 1892 O O . TYR B 2 32 ? 55.722 32.894 64.450 1.00 25.59 32 TYR B O 1
ATOM 1901 N N . LEU B 2 33 ? 58.010 32.775 64.499 1.00 29.51 33 LEU B N 1
ATOM 1902 C CA . LEU B 2 33 ? 58.251 34.151 64.838 1.00 30.36 33 LEU B CA 1
ATOM 1903 C C . LEU B 2 33 ? 59.344 34.737 63.941 1.00 29.51 33 LEU B C 1
ATOM 1904 O O . LEU B 2 33 ? 60.444 34.170 63.820 1.00 30.70 33 LEU B O 1
ATOM 1909 N N . ASN B 2 34 ? 58.991 35.807 63.233 1.00 27.57 34 ASN B N 1
ATOM 1910 C CA . ASN B 2 34 ? 59.804 36.424 62.179 1.00 29.25 34 ASN B CA 1
ATOM 1911 C C . ASN B 2 34 ? 60.165 37.844 62.654 1.00 33.31 34 ASN B C 1
ATOM 1912 O O . ASN B 2 34 ? 59.409 38.455 63.413 1.00 29.57 34 ASN B O 1
ATOM 1917 N N . TRP B 2 35 ? 61.297 38.348 62.157 1.00 32.15 35 TRP B N 1
ATOM 1918 C CA . TRP B 2 35 ? 61.777 39.657 62.467 1.00 33.24 35 TRP B CA 1
ATOM 1919 C C . TRP B 2 35 ? 62.066 40.468 61.221 1.00 33.69 35 TRP B C 1
ATOM 1920 O O . TRP B 2 35 ? 62.681 39.968 60.273 1.00 35.75 35 TRP B O 1
ATOM 1931 N N . TYR B 2 36 ? 61.562 41.710 61.215 1.00 34.08 36 TYR B N 1
ATOM 1932 C CA . TYR B 2 36 ? 61.684 42.638 60.089 1.00 31.29 36 TYR B CA 1
ATOM 1933 C C . TYR B 2 36 ? 62.438 43.896 60.511 1.00 29.89 36 TYR B C 1
ATOM 1934 O O . TYR B 2 36 ? 62.441 44.263 61.666 1.00 29.66 36 TYR B O 1
ATOM 1943 N N . GLN B 2 37 ? 63.073 44.530 59.530 1.00 34.15 37 GLN B N 1
ATOM 1944 C CA . GLN B 2 37 ? 63.887 45.759 59.708 1.00 36.83 37 GLN B CA 1
ATOM 1945 C C . GLN B 2 37 ? 63.359 46.801 58.779 1.00 32.74 37 GLN B C 1
ATOM 1946 O O . GLN B 2 37 ? 63.108 46.514 57.590 1.00 34.22 37 GLN B O 1
ATOM 1952 N N . GLN B 2 38 ? 63.102 47.995 59.314 1.00 31.23 38 GLN B N 1
ATOM 1953 C CA . GLN B 2 38 ? 62.556 49.046 58.449 1.00 34.07 38 GLN B CA 1
ATOM 1954 C C . GLN B 2 38 ? 63.282 50.331 58.713 1.00 37.69 38 GLN B C 1
ATOM 1955 O O . GLN B 2 38 ? 63.312 50.819 59.846 1.00 36.93 38 GLN B O 1
ATOM 1961 N N . LYS B 2 39 ? 63.838 50.899 57.655 1.00 48.57 39 LYS B N 1
ATOM 1962 C CA . LYS B 2 39 ? 64.479 52.205 57.744 1.00 48.14 39 LYS B CA 1
ATOM 1963 C C . LYS B 2 39 ? 63.529 53.296 57.278 1.00 50.59 39 LYS B C 1
ATOM 1964 O O . LYS B 2 39 ? 62.578 53.031 56.542 1.00 40.10 39 LYS B O 1
ATOM 1970 N N . PRO B 2 40 ? 63.790 54.563 57.682 1.00 58.04 40 PRO B N 1
ATOM 1971 C CA . PRO B 2 40 ? 62.769 55.585 57.390 1.00 59.11 40 PRO B CA 1
ATOM 1972 C C . PRO B 2 40 ? 62.596 55.766 55.885 1.00 54.26 40 PRO B C 1
ATOM 1973 O O . PRO B 2 40 ? 63.576 55.840 55.185 1.00 59.47 40 PRO B O 1
ATOM 1977 N N . GLY B 2 41 ? 61.346 55.794 55.415 1.00 56.03 41 GLY B N 1
ATOM 1978 C CA . GLY B 2 41 ? 61.003 55.898 53.973 1.00 59.28 41 GLY B CA 1
ATOM 1979 C C . GLY B 2 41 ? 61.101 54.662 53.103 1.00 57.93 41 GLY B C 1
ATOM 1980 O O . GLY B 2 41 ? 60.915 54.729 51.878 1.00 56.85 41 GLY B O 1
ATOM 1981 N N . LYS B 2 42 ? 61.415 53.529 53.727 1.00 59.52 42 LYS B N 1
ATOM 1982 C CA . LYS B 2 42 ? 61.642 52.289 53.019 1.00 55.29 42 LYS B CA 1
ATOM 1983 C C . LYS B 2 42 ? 60.667 51.178 53.471 1.00 49.15 42 LYS B C 1
ATOM 1984 O O . LYS B 2 42 ? 60.109 51.217 54.557 1.00 56.73 42 LYS B O 1
ATOM 1990 N N . ALA B 2 43 ? 60.491 50.209 52.595 1.00 45.92 43 ALA B N 1
ATOM 1991 C CA . ALA B 2 43 ? 59.820 48.963 52.888 1.00 43.38 43 ALA B CA 1
ATOM 1992 C C . ALA B 2 43 ? 60.527 48.157 53.937 1.00 38.35 43 ALA B C 1
ATOM 1993 O O . ALA B 2 43 ? 61.733 48.255 54.111 1.00 39.57 43 ALA B O 1
ATOM 1995 N N . PRO B 2 44 ? 59.749 47.475 54.806 1.00 39.69 44 PRO B N 1
ATOM 1996 C CA . PRO B 2 44 ? 60.365 46.570 55.735 1.00 34.88 44 PRO B CA 1
ATOM 1997 C C . PRO B 2 44 ? 61.149 45.486 54.931 1.00 35.98 44 PRO B C 1
ATOM 1998 O O . PRO B 2 44 ? 60.775 45.224 53.819 1.00 30.81 44 PRO B O 1
ATOM 2002 N N . LYS B 2 45 ? 62.128 44.867 55.559 1.00 35.05 45 LYS B N 1
ATOM 2003 C CA . LYS B 2 45 ? 62.947 43.758 54.986 1.00 42.99 45 LYS B CA 1
ATOM 2004 C C . LYS B 2 45 ? 62.931 42.592 55.974 1.00 37.17 45 LYS B C 1
ATOM 2005 O O . LYS B 2 45 ? 63.128 42.811 57.164 1.00 32.37 45 LYS B O 1
ATOM 2011 N N . LEU B 2 46 ? 62.765 41.367 55.458 1.00 36.85 46 LEU B N 1
ATOM 2012 C CA . LEU B 2 46 ? 62.816 40.172 56.309 1.00 36.61 46 LEU B CA 1
ATOM 2013 C C . LEU B 2 46 ? 64.210 39.889 56.678 1.00 34.21 46 LEU B C 1
ATOM 2014 O O . LEU B 2 46 ? 65.013 39.732 55.780 1.00 42.17 46 LEU B O 1
ATOM 2019 N N . LEU B 2 47 ? 64.495 39.779 57.961 1.00 34.22 47 LEU B N 1
ATOM 2020 C CA . LEU B 2 47 ? 65.807 39.478 58.408 1.00 31.21 47 LEU B CA 1
ATOM 2021 C C . LEU B 2 47 ? 65.884 38.003 58.887 1.00 42.94 47 LEU B C 1
ATOM 2022 O O . LEU B 2 47 ? 66.756 37.261 58.427 1.00 39.73 47 LEU B O 1
ATOM 2027 N N . ILE B 2 48 ? 64.996 37.629 59.813 1.00 35.14 48 ILE B N 1
ATOM 2028 C CA . ILE B 2 48 ? 64.962 36.319 60.449 1.00 35.87 48 ILE B CA 1
ATOM 2029 C C . ILE B 2 48 ? 63.567 35.690 60.327 1.00 37.05 48 ILE B C 1
ATOM 2030 O O . ILE B 2 48 ? 62.541 36.386 60.459 1.00 33.97 48 ILE B O 1
ATOM 2035 N N . TYR B 2 49 ? 63.516 34.394 60.036 1.00 35.50 49 TYR B N 1
ATOM 2036 C CA . TYR B 2 49 ? 62.237 33.686 59.973 1.00 33.34 49 TYR B CA 1
ATOM 2037 C C . TYR B 2 49 ? 62.337 32.411 60.831 1.00 40.49 49 TYR B C 1
ATOM 2038 O O . TYR B 2 49 ? 63.453 31.912 61.134 1.00 33.33 49 TYR B O 1
ATOM 2047 N N . TYR B 2 50 ? 61.184 31.912 61.275 1.00 36.54 50 TYR B N 1
ATOM 2048 C CA . TYR B 2 50 ? 61.128 30.706 62.096 1.00 33.59 50 TYR B CA 1
ATOM 2049 C C . TYR B 2 50 ? 62.098 30.742 63.253 1.00 38.64 50 TYR B C 1
ATOM 2050 O O . TYR B 2 50 ? 62.927 29.843 63.472 1.00 34.33 50 TYR B O 1
ATOM 2059 N N . THR B 2 51 ? 61.977 31.829 64.023 1.00 37.26 51 THR B N 1
ATOM 2060 C CA . THR B 2 51 ? 62.728 32.065 65.234 1.00 33.68 51 THR B CA 1
ATOM 2061 C C . THR B 2 51 ? 64.241 32.470 65.014 1.00 38.42 51 THR B C 1
ATOM 2062 O O . THR B 2 51 ? 64.681 33.467 65.616 1.00 35.63 51 THR B O 1
ATOM 2066 N N . SER B 2 52 ? 64.984 31.731 64.186 1.00 37.27 52 SER B N 1
ATOM 2067 C CA . SER B 2 52 ? 66.450 31.785 64.189 1.00 36.07 52 SER B CA 1
ATOM 2068 C C . SER B 2 52 ? 67.098 31.607 62.859 1.00 34.19 52 SER B C 1
ATOM 2069 O O . SER B 2 52 ? 68.304 31.706 62.765 1.00 44.86 52 SER B O 1
ATOM 2072 N N . ARG B 2 53 ? 66.328 31.442 61.802 1.00 36.65 53 ARG B N 1
ATOM 2073 C CA . ARG B 2 53 ? 66.886 31.261 60.481 1.00 40.22 53 ARG B CA 1
ATOM 2074 C C . ARG B 2 53 ? 67.051 32.596 59.721 1.00 43.20 53 ARG B C 1
ATOM 2075 O O . ARG B 2 53 ? 66.108 33.397 59.621 1.00 40.68 53 ARG B O 1
ATOM 2083 N N . LEU B 2 54 ? 68.192 32.759 59.057 1.00 43.23 54 LEU B N 1
ATOM 2084 C CA 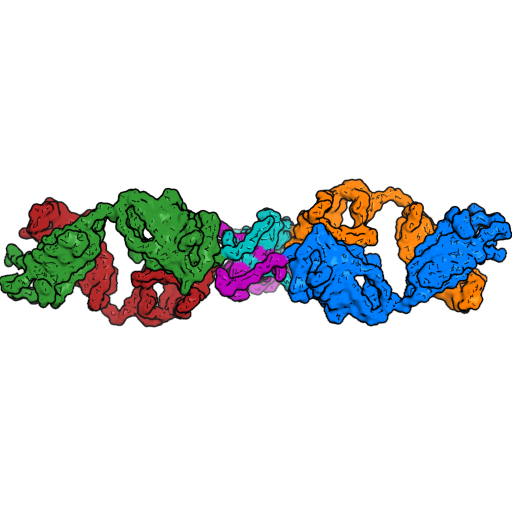. LEU B 2 54 ? 68.517 34.000 58.387 1.00 42.26 54 LEU B CA 1
ATOM 2085 C C . LEU B 2 54 ? 68.059 33.968 56.971 1.00 48.24 54 LEU B C 1
ATOM 2086 O O . LEU B 2 54 ? 68.359 33.042 56.245 1.00 44.84 54 LEU B O 1
ATOM 2091 N N . HIS B 2 55 ? 67.377 35.020 56.548 1.00 41.75 55 HIS B N 1
ATOM 2092 C CA . HIS B 2 55 ? 67.042 35.187 55.162 1.00 45.70 55 HIS B CA 1
ATOM 2093 C C . HIS B 2 55 ? 68.338 35.361 54.321 1.00 48.70 55 HIS B C 1
ATOM 2094 O O . HIS B 2 55 ? 69.371 35.818 54.845 1.00 45.17 55 HIS B O 1
ATOM 2101 N N . SER B 2 56 ? 68.255 34.972 53.054 1.00 50.78 56 SER B N 1
ATOM 2102 C CA . SER B 2 56 ? 69.366 35.091 52.090 1.00 59.26 56 SER B CA 1
ATOM 2103 C C . SER B 2 56 ? 69.949 36.490 52.059 1.00 57.94 56 SER B C 1
ATOM 2104 O O . SER B 2 56 ? 69.239 37.432 51.719 1.00 52.43 56 SER B O 1
ATOM 2107 N N . GLY B 2 57 ? 71.232 36.608 52.383 1.00 59.50 57 GLY B N 1
ATOM 2108 C CA . GLY B 2 57 ? 71.952 37.858 52.186 1.00 63.99 57 GLY B CA 1
ATOM 2109 C C . GLY B 2 57 ? 71.971 38.726 53.418 1.00 62.91 57 GLY B C 1
ATOM 2110 O O . GLY B 2 57 ? 72.567 39.790 53.409 1.00 66.93 57 GLY B O 1
ATOM 2111 N N . VAL B 2 58 ? 71.368 38.250 54.499 1.00 53.84 58 VAL B N 1
ATOM 2112 C CA . VAL B 2 58 ? 71.296 39.026 55.697 1.00 49.35 58 VAL B CA 1
ATOM 2113 C C . VAL B 2 58 ? 72.613 38.811 56.383 1.00 50.76 58 VAL B C 1
ATOM 2114 O O . VAL B 2 58 ? 72.999 37.676 56.579 1.00 39.22 58 VAL B O 1
ATOM 2118 N N . PRO B 2 59 ? 73.256 39.899 56.835 1.00 53.48 59 PRO B N 1
ATOM 2119 C CA . PRO B 2 59 ? 74.441 39.812 57.725 1.00 49.74 59 PRO B CA 1
ATOM 2120 C C . PRO B 2 59 ? 74.274 38.913 58.917 1.00 48.84 59 PRO B C 1
ATOM 2121 O O . PRO B 2 59 ? 73.218 38.895 59.517 1.00 54.04 59 PRO B O 1
ATOM 2125 N N . SER B 2 60 ? 75.361 38.263 59.311 1.00 48.78 60 SER B N 1
ATOM 2126 C CA . SER B 2 60 ? 75.348 37.298 60.366 1.00 47.37 60 SER B CA 1
ATOM 2127 C C . SER B 2 60 ? 75.475 37.957 61.697 1.00 43.61 60 SER B C 1
ATOM 2128 O O . SER B 2 60 ? 75.339 37.294 62.722 1.00 41.50 60 SER B O 1
ATOM 2131 N N . ARG B 2 61 ? 75.700 39.255 61.761 1.00 46.84 61 ARG B N 1
ATOM 2132 C CA . ARG B 2 61 ? 75.499 39.944 63.075 1.00 46.59 61 ARG B CA 1
ATOM 2133 C C . ARG B 2 61 ? 74.036 39.842 63.638 1.00 40.73 61 ARG B C 1
ATOM 2134 O O . ARG B 2 61 ? 73.817 39.963 64.841 1.00 43.04 61 ARG B O 1
ATOM 2142 N N . PHE B 2 62 ? 73.068 39.615 62.766 1.00 42.36 62 PHE B N 1
ATOM 2143 C CA . PHE B 2 62 ? 71.667 39.401 63.230 1.00 42.86 62 PHE B CA 1
ATOM 2144 C C . PHE B 2 62 ? 71.415 37.925 63.551 1.00 39.20 62 PHE B C 1
ATOM 2145 O O . PHE B 2 62 ? 71.711 37.082 62.726 1.00 41.90 62 PHE B O 1
ATOM 2153 N N . SER B 2 63 ? 70.856 37.654 64.716 1.00 46.56 63 SER B N 1
ATOM 2154 C CA . SER B 2 63 ? 70.432 36.324 65.081 1.00 48.78 63 SER B CA 1
ATOM 2155 C C . SER B 2 63 ? 69.123 36.387 65.941 1.00 52.05 63 SER B C 1
ATOM 2156 O O . SER B 2 63 ? 68.750 37.443 66.498 1.00 48.70 63 SER B O 1
ATOM 2159 N N . GLY B 2 64 ? 68.427 35.257 66.041 1.00 44.84 64 GLY B N 1
ATOM 2160 C CA . GLY B 2 64 ? 67.241 35.120 66.912 1.00 39.60 64 GLY B CA 1
ATOM 2161 C C . GLY B 2 64 ? 67.166 33.837 67.683 1.00 38.12 64 GLY B C 1
ATOM 2162 O O . GLY B 2 64 ? 67.782 32.848 67.283 1.00 44.46 64 GLY B O 1
ATOM 2163 N N . SER B 2 65 ? 66.434 33.827 68.779 1.00 35.96 65 SER B N 1
ATOM 2164 C CA . SER B 2 65 ? 66.337 32.621 69.600 1.00 40.24 65 SER B CA 1
ATOM 2165 C C . SER B 2 65 ? 65.005 32.645 70.355 1.00 39.47 65 SER B C 1
ATOM 2166 O O . SER B 2 65 ? 64.308 33.658 70.350 1.00 40.55 65 SER B O 1
ATOM 2169 N N . GLY B 2 66 ? 64.651 31.533 70.988 1.00 36.00 66 GLY B N 1
ATOM 2170 C CA . GLY B 2 66 ? 63.507 31.439 71.925 1.00 37.62 66 GLY B CA 1
ATOM 2171 C C . GLY B 2 66 ? 62.628 30.240 71.618 1.00 37.93 66 GLY B C 1
ATOM 2172 O O . GLY B 2 66 ? 62.962 29.417 70.748 1.00 38.26 66 GLY B O 1
ATOM 2173 N N . SER B 2 67 ? 61.516 30.151 72.342 1.00 41.75 67 SER B N 1
ATOM 2174 C CA . SER B 2 67 ? 60.555 29.060 72.207 1.00 41.07 67 SER B CA 1
ATOM 2175 C C . SER B 2 67 ? 59.292 29.410 72.938 1.00 40.61 67 SER B C 1
ATOM 2176 O O . SER B 2 67 ? 59.284 30.356 73.729 1.00 40.52 67 SER B O 1
ATOM 2179 N N . GLY B 2 68 ? 58.232 28.640 72.702 1.00 36.89 68 GLY B N 1
ATOM 2180 C CA . GLY B 2 68 ? 56.977 28.811 73.404 1.00 33.60 68 GLY B CA 1
ATOM 2181 C C . GLY B 2 68 ? 56.361 30.199 73.073 1.00 32.79 68 GLY B C 1
ATOM 2182 O O . GLY B 2 68 ? 55.977 30.488 71.939 1.00 35.23 68 GLY B O 1
ATOM 2183 N N . THR B 2 69 ? 56.297 31.039 74.082 1.00 38.73 69 THR B N 1
ATOM 2184 C CA . THR B 2 69 ? 55.848 32.410 73.941 1.00 38.46 69 THR B CA 1
ATOM 2185 C C . THR B 2 69 ? 56.960 33.468 73.854 1.00 38.25 69 THR B C 1
ATOM 2186 O O . THR B 2 69 ? 56.655 34.637 73.564 1.00 36.28 69 THR B O 1
ATOM 2190 N N . ASP B 2 70 ? 58.193 33.092 74.176 1.00 34.90 70 ASP B N 1
ATOM 2191 C CA . ASP B 2 70 ? 59.256 34.062 74.515 1.00 38.81 70 ASP B CA 1
ATOM 2192 C C . ASP B 2 70 ? 60.399 34.019 73.519 1.00 38.58 70 ASP B C 1
ATOM 2193 O O . ASP B 2 70 ? 61.095 33.004 73.423 1.00 39.16 70 ASP B O 1
ATOM 2198 N N . TYR B 2 71 ? 60.609 35.110 72.788 1.00 33.71 71 TYR B N 1
ATOM 2199 C CA . TYR B 2 71 ? 61.578 35.136 71.677 1.00 37.56 71 TYR B CA 1
ATOM 2200 C C . TYR B 2 71 ? 62.464 36.376 71.796 1.00 37.38 71 TYR B C 1
ATOM 2201 O O . TYR B 2 71 ? 62.106 37.328 72.481 1.00 40.00 71 TYR B O 1
ATOM 2210 N N . THR B 2 72 ? 63.665 36.280 71.233 1.00 43.60 72 THR B N 1
ATOM 2211 C CA . THR B 2 72 ? 64.640 37.345 71.268 1.00 44.04 72 THR B CA 1
ATOM 2212 C C . THR B 2 72 ? 65.292 37.508 69.920 1.00 43.44 72 THR B C 1
ATOM 2213 O O . THR B 2 72 ? 65.376 36.559 69.115 1.00 42.87 72 THR B O 1
ATOM 2217 N N . PHE B 2 73 ? 65.667 38.755 69.641 1.00 38.42 73 PHE B N 1
ATOM 2218 C CA . PHE B 2 73 ? 66.401 39.152 68.445 1.00 36.70 73 PHE B CA 1
ATOM 2219 C C . PHE B 2 73 ? 67.648 39.870 68.941 1.00 37.69 73 PHE B C 1
ATOM 2220 O O . PHE B 2 73 ? 67.580 40.598 69.922 1.00 38.73 73 PHE B O 1
ATOM 2228 N N . THR B 2 74 ? 68.781 39.588 68.321 1.00 43.98 74 THR B N 1
ATOM 2229 C CA . THR B 2 74 ? 70.072 40.095 68.797 1.00 44.17 74 THR B CA 1
ATOM 2230 C C . THR B 2 74 ? 70.899 40.605 67.653 1.00 41.77 74 THR B C 1
ATOM 2231 O O . THR B 2 74 ? 70.960 39.991 66.586 1.00 42.77 74 THR B O 1
ATOM 2235 N N . ILE B 2 75 ? 71.473 41.799 67.861 1.00 44.79 75 ILE B N 1
ATOM 2236 C CA . ILE B 2 75 ? 72.451 42.343 66.952 1.00 49.39 75 ILE B CA 1
ATOM 2237 C C . ILE B 2 75 ? 73.754 42.232 67.742 1.00 55.60 75 ILE B C 1
ATOM 2238 O O . ILE B 2 75 ? 73.857 42.778 68.862 1.00 52.14 75 ILE B O 1
ATOM 2243 N N . SER B 2 76 ? 74.698 41.450 67.205 1.00 59.87 76 SER B N 1
ATOM 2244 C CA . SER B 2 76 ? 75.946 41.109 67.952 1.00 60.45 76 SER B CA 1
ATOM 2245 C C . SER B 2 76 ? 76.838 42.346 68.103 1.00 63.52 76 SER B C 1
ATOM 2246 O O . SER B 2 76 ? 77.264 42.655 69.220 1.00 61.00 76 SER B O 1
ATOM 2249 N N . SER B 2 77 ? 77.020 43.062 66.985 1.00 62.64 77 SER B N 1
ATOM 2250 C CA . SER B 2 77 ? 77.836 44.299 66.893 1.00 62.55 77 SER B CA 1
ATOM 2251 C C . SER B 2 77 ? 77.110 45.427 66.103 1.00 49.14 77 SER B C 1
ATOM 2252 O O . SER B 2 77 ? 77.076 45.443 64.869 1.00 50.00 77 SER B O 1
ATOM 2255 N N . LEU B 2 78 ? 76.541 46.387 66.827 1.00 53.83 78 LEU B N 1
ATOM 2256 C CA . LEU B 2 78 ? 75.636 47.363 66.208 1.00 47.87 78 LEU B CA 1
ATOM 2257 C C . LEU B 2 78 ? 76.387 48.232 65.218 1.00 49.10 78 LEU B C 1
ATOM 2258 O O . LEU B 2 78 ? 77.339 48.847 65.594 1.00 52.70 78 LEU B O 1
ATOM 2263 N N . GLN B 2 79 ? 75.972 48.268 63.961 1.00 49.52 79 GLN B N 1
ATOM 2264 C CA . GLN B 2 79 ? 76.536 49.168 62.975 1.00 55.33 79 GLN B CA 1
ATOM 2265 C C . GLN B 2 79 ? 75.602 50.357 62.571 1.00 63.59 79 GLN B C 1
ATOM 2266 O O . GLN B 2 79 ? 74.372 50.287 62.702 1.00 60.83 79 GLN B O 1
ATOM 2272 N N . PRO B 2 80 ? 76.194 51.429 62.015 1.00 59.12 80 PRO B N 1
ATOM 2273 C CA . PRO B 2 80 ? 75.358 52.560 61.649 1.00 57.22 80 PRO B CA 1
ATOM 2274 C C . PRO B 2 80 ? 74.214 52.228 60.712 1.00 56.61 80 PRO B C 1
ATOM 2275 O O . PRO B 2 80 ? 73.156 52.794 60.862 1.00 51.92 80 PRO B O 1
ATOM 2279 N N . GLU B 2 81 ? 74.441 51.341 59.746 1.00 50.87 81 GLU B N 1
ATOM 2280 C CA . GLU B 2 81 ? 73.424 50.949 58.814 1.00 60.40 81 GLU B CA 1
ATOM 2281 C C . GLU B 2 81 ? 72.281 50.128 59.443 1.00 52.60 81 GLU B C 1
ATOM 2282 O O . GLU B 2 81 ? 71.307 49.855 58.759 1.00 46.07 81 GLU B O 1
ATOM 2288 N N . ASP B 2 82 ? 72.427 49.766 60.717 1.00 48.69 82 ASP B N 1
ATOM 2289 C CA . ASP B 2 82 ? 71.417 49.055 61.468 1.00 51.55 82 ASP B CA 1
ATOM 2290 C C . ASP B 2 82 ? 70.417 49.935 62.225 1.00 55.18 82 ASP B C 1
ATOM 2291 O O . ASP B 2 82 ? 69.519 49.393 62.867 1.00 41.72 82 ASP B O 1
ATOM 2296 N N . ILE B 2 83 ? 70.576 51.267 62.162 1.00 54.74 83 ILE B N 1
ATOM 2297 C CA . ILE B 2 83 ? 69.633 52.227 62.769 1.00 49.45 83 ILE B CA 1
ATOM 2298 C C . ILE B 2 83 ? 68.363 51.990 62.031 1.00 40.54 83 ILE B C 1
ATOM 2299 O O . ILE B 2 83 ? 68.318 52.111 60.806 1.00 39.76 83 ILE B O 1
ATOM 2304 N N . ALA B 2 84 ? 67.306 51.674 62.769 1.00 39.30 84 ALA B N 1
ATOM 2305 C CA . ALA B 2 84 ? 66.055 51.274 62.123 1.00 40.20 84 ALA B CA 1
ATOM 2306 C C . ALA B 2 84 ? 65.027 50.964 63.154 1.00 31.91 84 ALA B C 1
ATOM 2307 O O . ALA B 2 84 ? 65.323 50.904 64.328 1.00 38.15 84 ALA B O 1
ATOM 2309 N N . THR B 2 85 ? 63.813 50.693 62.699 1.00 35.58 85 THR B N 1
ATOM 2310 C CA . THR B 2 85 ? 62.808 50.108 63.579 1.00 36.59 85 THR B CA 1
ATOM 2311 C C . THR B 2 85 ? 62.698 48.599 63.257 1.00 32.83 85 THR B C 1
ATOM 2312 O O . THR B 2 85 ? 62.594 48.222 62.123 1.00 33.08 85 THR B O 1
ATOM 2316 N N . TYR B 2 86 ? 62.746 47.771 64.279 1.00 32.07 86 TYR B N 1
ATOM 2317 C CA . TYR B 2 86 ? 62.636 46.322 64.131 1.00 35.55 86 TYR B CA 1
ATOM 2318 C C . TYR B 2 86 ? 61.255 45.857 64.649 1.00 37.28 86 TYR B C 1
ATOM 2319 O O . TYR B 2 86 ? 60.828 46.307 65.687 1.00 36.21 86 TYR B O 1
ATOM 2328 N N . TYR B 2 87 ? 60.617 44.932 63.942 1.00 32.78 87 TYR B N 1
ATOM 2329 C CA . TYR B 2 87 ? 59.303 44.384 64.312 1.00 30.29 87 TYR B CA 1
ATOM 2330 C C . TYR B 2 87 ? 59.338 42.868 64.329 1.00 31.58 87 TYR B C 1
ATOM 2331 O O . TYR B 2 87 ? 59.833 42.222 63.358 1.00 28.13 87 TYR B O 1
ATOM 2340 N N . CYS B 2 88 ? 58.748 42.288 65.353 1.00 30.42 88 CYS B N 1
ATOM 2341 C CA . CYS B 2 88 ? 58.407 40.869 65.289 1.00 31.21 88 CYS B CA 1
ATOM 2342 C C . CYS B 2 88 ? 57.032 40.640 64.722 1.00 29.81 88 CYS B C 1
ATOM 2343 O O . CYS B 2 88 ? 56.179 41.510 64.779 1.00 27.39 88 CYS B O 1
ATOM 2346 N N . GLN B 2 89 ? 56.814 39.412 64.237 1.00 28.46 89 GLN B N 1
ATOM 2347 C CA . GLN B 2 89 ? 55.542 38.980 63.666 1.00 30.74 89 GLN B CA 1
ATOM 2348 C C . GLN B 2 89 ? 55.391 37.467 63.884 1.00 34.55 89 GLN B C 1
ATOM 2349 O O . GLN B 2 89 ? 56.306 36.706 63.555 1.00 28.91 89 GLN B O 1
ATOM 2355 N N . GLN B 2 90 ? 54.224 37.051 64.398 1.00 29.88 90 GLN B N 1
ATOM 2356 C CA . GLN B 2 90 ? 53.895 35.619 64.474 1.00 29.03 90 GLN B CA 1
ATOM 2357 C C . GLN B 2 90 ? 53.280 35.168 63.179 1.00 26.88 90 GLN B C 1
ATOM 2358 O O . GLN B 2 90 ? 52.425 35.859 62.559 1.00 26.61 90 GLN B O 1
ATOM 2364 N N . GLY B 2 91 ? 53.760 34.017 62.741 1.00 26.54 91 GLY B N 1
ATOM 2365 C CA . GLY B 2 91 ? 53.235 33.314 61.582 1.00 27.08 91 GLY B CA 1
ATOM 2366 C C . GLY B 2 91 ? 52.554 31.982 61.942 1.00 31.41 91 GLY B C 1
ATOM 2367 O O . GLY B 2 91 ? 52.543 31.039 61.127 1.00 30.53 91 GLY B O 1
ATOM 2368 N N . PHE B 2 92 ? 51.998 31.919 63.136 1.00 28.12 92 PHE B N 1
ATOM 2369 C CA . PHE B 2 92 ? 51.335 30.704 63.643 1.00 34.25 92 PHE B CA 1
ATOM 2370 C C . PHE B 2 92 ? 49.850 30.608 63.242 1.00 34.47 92 PHE B C 1
ATOM 2371 O O . PHE B 2 92 ? 49.449 29.601 62.685 1.00 30.71 92 PHE B O 1
ATOM 2379 N N . TYR B 2 93 ? 49.032 31.645 63.486 1.00 33.97 93 TYR B N 1
ATOM 2380 C CA . TYR B 2 93 ? 47.610 31.603 62.987 1.00 36.74 93 TYR B CA 1
ATOM 2381 C C . TYR B 2 93 ? 47.087 32.961 62.668 1.00 32.04 93 TYR B C 1
ATOM 2382 O O . TYR B 2 93 ? 47.599 33.989 63.154 1.00 31.62 93 TYR B O 1
ATOM 2391 N N . LEU B 2 94 ? 46.119 32.960 61.777 1.00 33.72 94 LEU B N 1
ATOM 2392 C CA . LEU B 2 94 ? 45.481 34.228 61.277 1.00 33.44 94 LEU B CA 1
ATOM 2393 C C . LEU B 2 94 ? 44.711 34.954 62.365 1.00 32.67 94 LEU B C 1
ATOM 2394 O O . LEU B 2 94 ? 44.134 34.290 63.206 1.00 33.59 94 LEU B O 1
ATOM 2399 N N . PRO B 2 95 ? 44.707 36.276 62.426 1.00 33.98 95 PRO B N 1
ATOM 2400 C CA . PRO B 2 95 ? 45.353 37.186 61.507 1.00 31.08 95 PRO B CA 1
ATOM 2401 C C . PRO B 2 95 ? 46.814 37.320 61.888 1.00 32.42 95 PRO B C 1
ATOM 2402 O O . PRO B 2 95 ? 47.166 37.149 63.046 1.00 28.99 95 PRO B O 1
ATOM 2406 N N . TRP B 2 96 ? 47.660 37.585 60.901 1.00 29.18 96 TRP B N 1
ATOM 2407 C CA . TRP B 2 96 ? 49.103 37.774 61.174 1.00 28.77 96 TRP B CA 1
ATOM 2408 C C . TRP B 2 96 ? 49.250 39.040 61.951 1.00 25.40 96 TRP B C 1
ATOM 2409 O O . TRP B 2 96 ? 48.690 40.094 61.567 1.00 30.33 96 TRP B O 1
ATOM 2420 N N . THR B 2 97 ? 49.941 38.975 63.068 1.00 25.32 97 THR B N 1
ATOM 2421 C CA . THR B 2 97 ? 50.071 40.138 63.980 1.00 25.88 97 THR B CA 1
ATOM 2422 C C . THR B 2 97 ? 51.532 40.474 64.256 1.00 27.81 97 THR B C 1
ATOM 2423 O O . THR B 2 97 ? 52.398 39.601 64.204 1.00 27.43 97 THR B O 1
ATOM 2427 N N . PHE B 2 98 ? 51.771 41.742 64.545 1.00 28.15 98 PHE B N 1
ATOM 2428 C CA . PHE B 2 98 ? 53.123 42.305 64.769 1.00 26.74 98 PHE B CA 1
ATOM 2429 C C . PHE B 2 98 ? 53.287 42.755 66.184 1.00 28.73 98 PHE B C 1
ATOM 2430 O O . PHE B 2 98 ? 52.319 43.198 66.819 1.00 29.67 98 PHE B O 1
ATOM 2438 N N . GLY B 2 99 ? 54.508 42.733 66.678 1.00 27.77 99 GLY B N 1
ATOM 2439 C CA . GLY B 2 99 ? 54.845 43.496 67.884 1.00 28.90 99 GLY B CA 1
ATOM 2440 C C . GLY B 2 99 ? 54.764 44.949 67.508 1.00 26.71 99 GLY B C 1
ATOM 2441 O O . GLY B 2 99 ? 54.729 45.301 66.286 1.00 25.18 99 GLY B O 1
ATOM 2442 N N . GLY B 2 100 ? 54.827 45.780 68.546 1.00 25.67 100 GLY B N 1
ATOM 2443 C CA . GLY B 2 100 ? 54.694 47.231 68.403 1.00 28.64 100 GLY B CA 1
ATOM 2444 C C . GLY B 2 100 ? 55.972 47.914 67.901 1.00 33.66 100 GLY B C 1
ATOM 2445 O O . GLY B 2 100 ? 55.960 49.086 67.633 1.00 30.92 100 GLY B O 1
ATOM 2446 N N . GLY B 2 101 ? 57.103 47.218 67.868 1.00 33.59 101 GLY B N 1
ATOM 2447 C CA . GLY B 2 101 ? 58.304 47.798 67.286 1.00 34.40 101 GLY B CA 1
ATOM 2448 C C . GLY B 2 101 ? 59.330 48.273 68.302 1.00 34.36 101 GLY B C 1
ATOM 2449 O O . GLY B 2 101 ? 59.017 48.547 69.439 1.00 37.32 101 GLY B O 1
ATOM 2450 N N . THR B 2 102 ? 60.601 48.214 67.913 1.00 37.85 102 THR B N 1
ATOM 2451 C CA . THR B 2 102 ? 61.697 48.757 68.706 1.00 33.49 102 THR B CA 1
ATOM 2452 C C . THR B 2 102 ? 62.504 49.697 67.828 1.00 35.23 102 THR B C 1
ATOM 2453 O O . THR B 2 102 ? 63.105 49.286 66.804 1.00 34.31 102 THR B O 1
ATOM 2457 N N . LYS B 2 103 ? 62.525 50.965 68.195 1.00 35.89 103 LYS B N 1
ATOM 2458 C CA . LYS B 2 103 ? 63.290 51.945 67.409 1.00 36.67 103 LYS B CA 1
ATOM 2459 C C . LYS B 2 103 ? 64.757 51.945 67.924 1.00 37.38 103 LYS B C 1
ATOM 2460 O O . LYS B 2 103 ? 64.983 52.100 69.118 1.00 39.61 103 LYS B O 1
ATOM 2466 N N . VAL B 2 104 ? 65.710 51.665 67.043 1.00 40.98 104 VAL B N 1
ATOM 2467 C CA . VAL B 2 104 ? 67.105 51.486 67.465 1.00 46.32 104 VAL B CA 1
ATOM 2468 C C . VAL B 2 104 ? 67.908 52.677 66.943 1.00 46.18 104 VAL B C 1
ATOM 2469 O O . VAL B 2 104 ? 67.893 52.935 65.740 1.00 44.94 104 VAL B O 1
ATOM 2473 N N . GLU B 2 105 ? 68.611 53.334 67.872 1.00 51.92 105 GLU B N 1
ATOM 2474 C CA . GLU B 2 105 ? 69.484 54.497 67.602 1.00 63.21 105 GLU B CA 1
ATOM 2475 C C . GLU B 2 105 ? 70.906 54.388 68.156 1.00 66.11 105 GLU B C 1
ATOM 2476 O O . GLU B 2 105 ? 71.242 53.536 68.989 1.00 49.85 105 GLU B O 1
ATOM 2482 N N . ILE B 2 106 ? 71.755 55.244 67.612 1.00 72.92 106 ILE B N 1
ATOM 2483 C CA . ILE B 2 106 ? 73.129 55.254 67.990 1.00 65.07 106 ILE B CA 1
ATOM 2484 C C . ILE B 2 106 ? 73.187 56.272 69.131 1.00 55.32 106 ILE B C 1
ATOM 2485 O O . ILE B 2 106 ? 72.498 57.256 69.111 1.00 57.03 106 ILE B O 1
ATOM 2490 N N . LYS B 2 107 ? 73.924 55.982 70.186 1.00 57.75 107 LYS B N 1
ATOM 2491 C CA . LYS B 2 107 ? 74.403 57.049 71.070 1.00 55.51 107 LYS B CA 1
ATOM 2492 C C . LYS B 2 107 ? 75.458 57.931 70.336 1.00 56.76 107 LYS B C 1
ATOM 2493 O O . LYS B 2 107 ? 76.365 57.420 69.700 1.00 57.99 107 LYS B O 1
ATOM 2499 N N . LEU B 2 108 ? 75.282 59.241 70.395 1.00 62.59 108 LEU B N 1
ATOM 2500 C CA . LEU B 2 108 ? 76.184 60.201 69.754 1.00 66.01 108 LEU B CA 1
ATOM 2501 C C . LEU B 2 108 ? 77.073 60.920 70.776 1.00 64.31 108 LEU B C 1
ATOM 2502 O O . LEU B 2 108 ? 78.090 61.488 70.416 1.00 69.34 108 LEU B O 1
ATOM 2507 N N . GLY B 2 109 ? 76.692 60.884 72.053 1.00 61.20 109 GLY B N 1
ATOM 2508 C CA . GLY B 2 109 ? 77.225 61.794 73.068 1.00 56.09 109 GLY B CA 1
ATOM 2509 C C . GLY B 2 109 ? 76.989 63.295 72.806 1.00 53.48 109 GLY B C 1
ATOM 2510 O O . GLY B 2 109 ? 77.707 64.130 73.317 1.00 47.55 109 GLY B O 1
ATOM 2511 N N . GLN B 2 110 ? 75.968 63.645 72.036 1.00 49.53 110 GLN B N 1
ATOM 2512 C CA . GLN B 2 110 ? 75.679 65.045 71.706 1.00 52.06 110 GLN B CA 1
ATOM 2513 C C . GLN B 2 110 ? 75.175 65.748 72.980 1.00 48.23 110 GLN B C 1
ATOM 2514 O O . GLN B 2 110 ? 74.424 65.167 73.731 1.00 41.02 110 GLN B O 1
ATOM 2520 N N . PRO B 2 111 ? 75.670 66.963 73.279 1.00 49.36 111 PRO B N 1
ATOM 2521 C CA . PRO B 2 111 ? 75.250 67.611 74.557 1.00 48.87 111 PRO B CA 1
ATOM 2522 C C . PRO B 2 111 ? 73.819 68.166 74.475 1.00 39.40 111 PRO B C 1
ATOM 2523 O O . PRO B 2 111 ? 73.340 68.484 73.386 1.00 39.45 111 PRO B O 1
ATOM 2527 N N . LYS B 2 112 ? 73.171 68.275 75.633 1.00 40.35 112 LYS B N 1
ATOM 2528 C CA . LYS B 2 112 ? 71.902 68.948 75.763 1.00 38.08 112 LYS B CA 1
ATOM 2529 C C . LYS B 2 112 ? 72.002 70.372 75.217 1.00 38.79 112 LYS B C 1
ATOM 2530 O O . LYS B 2 112 ? 72.976 71.067 75.488 1.00 40.58 112 LYS B O 1
ATOM 2536 N N . ALA B 2 113 ? 70.995 70.804 74.467 1.00 35.15 113 ALA B N 1
ATOM 2537 C CA . ALA B 2 113 ? 70.880 72.177 74.031 1.00 31.92 113 ALA B CA 1
ATOM 2538 C C . ALA B 2 113 ? 69.473 72.667 74.292 1.00 35.38 113 ALA B C 1
ATOM 2539 O O . ALA B 2 113 ? 68.507 71.972 73.949 1.00 34.28 113 ALA B O 1
ATOM 2541 N N . ALA B 2 114 ? 69.332 73.848 74.911 1.00 32.82 114 ALA B N 1
ATOM 2542 C CA . ALA B 2 114 ? 68.004 74.403 75.229 1.00 33.82 114 ALA B CA 1
ATOM 2543 C C . ALA B 2 114 ? 67.406 74.980 73.992 1.00 32.39 114 ALA B C 1
ATOM 2544 O O . ALA B 2 114 ? 68.151 75.411 73.130 1.00 34.16 114 ALA B O 1
ATOM 2546 N N . PRO B 2 115 ? 66.067 74.989 73.862 1.00 29.51 115 PRO B N 1
ATOM 2547 C CA . PRO B 2 115 ? 65.466 75.625 72.667 1.00 29.46 115 PRO B CA 1
ATOM 2548 C C . PRO B 2 115 ? 65.563 77.148 72.635 1.00 32.80 115 PRO B C 1
ATOM 2549 O O . PRO B 2 115 ? 65.446 77.784 73.702 1.00 31.80 115 PRO B O 1
ATOM 2553 N N . SER B 2 116 ? 65.663 77.719 71.441 1.00 33.08 116 SER B N 1
ATOM 2554 C CA . SER B 2 116 ? 65.428 79.183 71.246 1.00 36.67 116 SER B CA 1
ATOM 2555 C C . SER B 2 116 ? 64.019 79.259 70.800 1.00 31.97 116 SER B C 1
ATOM 2556 O O . SER B 2 116 ? 63.599 78.480 69.948 1.00 33.67 116 SER B O 1
ATOM 2559 N N . VAL B 2 117 ? 63.279 80.173 71.393 1.00 31.22 117 VAL B N 1
ATOM 2560 C CA . VAL B 2 117 ? 61.861 80.346 71.121 1.00 28.88 117 VAL B CA 1
ATOM 2561 C C . VAL B 2 117 ? 61.673 81.760 70.599 1.00 35.51 117 VAL B C 1
ATOM 2562 O O . VAL B 2 117 ? 62.208 82.704 71.175 1.00 32.30 117 VAL B O 1
ATOM 2566 N N . THR B 2 118 ? 60.956 81.884 69.481 1.00 33.72 118 THR B N 1
ATOM 2567 C CA . THR B 2 118 ? 60.599 83.163 68.913 1.00 32.47 118 THR B CA 1
ATOM 2568 C C . THR B 2 118 ? 59.148 83.202 68.763 1.00 27.22 118 THR B C 1
ATOM 2569 O O . THR B 2 118 ? 58.587 82.345 68.093 1.00 34.37 118 THR B O 1
ATOM 2573 N N . LEU B 2 119 ? 58.504 84.196 69.386 1.00 27.30 119 LEU B N 1
ATOM 2574 C CA . LEU B 2 119 ? 57.042 84.289 69.324 1.00 33.68 119 LEU B CA 1
ATOM 2575 C C . LEU B 2 119 ? 56.640 85.547 68.537 1.00 34.58 119 LEU B C 1
ATOM 2576 O O . LEU B 2 119 ? 57.089 86.628 68.900 1.00 34.76 119 LEU B O 1
ATOM 2581 N N . PHE B 2 120 ? 55.766 85.412 67.536 1.00 35.71 120 PHE B N 1
ATOM 2582 C CA . PHE B 2 120 ? 55.311 86.548 66.733 1.00 37.10 120 PHE B CA 1
ATOM 2583 C C . PHE B 2 120 ? 53.862 86.725 66.977 1.00 35.69 120 PHE B C 1
ATOM 2584 O O . PHE B 2 120 ? 53.123 85.737 66.901 1.00 31.13 120 PHE B O 1
ATOM 2592 N N . PRO B 2 121 ? 53.432 88.001 67.205 1.00 34.34 121 PRO B N 1
ATOM 2593 C CA . PRO B 2 121 ? 51.991 88.291 67.244 1.00 36.51 121 PRO B CA 1
ATOM 2594 C C . PRO B 2 121 ? 51.347 88.219 65.864 1.00 36.50 121 PRO B C 1
ATOM 2595 O O . PRO B 2 121 ? 52.053 88.182 64.871 1.00 35.36 121 PRO B O 1
ATOM 2599 N N . PRO B 2 122 ? 50.025 88.230 65.790 1.00 38.98 122 PRO B N 1
ATOM 2600 C CA . PRO B 2 122 ? 49.388 88.435 64.483 1.00 42.27 122 PRO B CA 1
ATOM 2601 C C . PRO B 2 122 ? 49.824 89.721 63.771 1.00 44.07 122 PRO B C 1
ATOM 2602 O O . PRO B 2 122 ? 50.154 90.767 64.426 1.00 41.45 122 PRO B O 1
ATOM 2606 N N . SER B 2 123 ? 49.905 89.644 62.448 1.00 43.88 123 SER B N 1
ATOM 2607 C CA . SER B 2 123 ? 50.252 90.839 61.636 1.00 45.73 123 SER B CA 1
ATOM 2608 C C . SER B 2 123 ? 49.041 91.736 61.451 1.00 42.98 123 SER B C 1
ATOM 2609 O O . SER B 2 123 ? 47.879 91.295 61.569 1.00 38.98 123 SER B O 1
ATOM 2612 N N . SER B 2 124 ? 49.288 93.009 61.170 1.00 52.25 124 SER B N 1
ATOM 2613 C CA . SER B 2 124 ? 48.189 93.969 60.860 1.00 49.19 124 SER B CA 1
ATOM 2614 C C . SER B 2 124 ? 47.337 93.428 59.711 1.00 46.34 124 SER B C 1
ATOM 2615 O O . SER B 2 124 ? 46.105 93.311 59.825 1.00 51.42 124 SER B O 1
ATOM 2618 N N . GLU B 2 125 ? 48.026 93.049 58.632 1.00 44.98 125 GLU B N 1
ATOM 2619 C CA . GLU B 2 125 ? 47.367 92.447 57.461 1.00 53.02 125 GLU B CA 1
ATOM 2620 C C . GLU B 2 125 ? 46.406 91.268 57.768 1.00 47.35 125 GLU B C 1
ATOM 2621 O O . GLU B 2 125 ? 45.311 91.181 57.229 1.00 44.95 125 GLU B O 1
ATOM 2627 N N . GLU B 2 126 ? 46.800 90.371 58.682 1.00 50.07 126 GLU B N 1
ATOM 2628 C CA . GLU B 2 126 ? 45.960 89.228 59.001 1.00 42.13 126 GLU B CA 1
ATOM 2629 C C . GLU B 2 126 ? 44.813 89.678 59.854 1.00 43.71 126 GLU B C 1
ATOM 2630 O O . GLU B 2 126 ? 43.680 89.174 59.707 1.00 42.14 126 GLU B O 1
ATOM 2636 N N . LEU B 2 127 ? 45.092 90.626 60.741 1.00 44.77 127 LEU B N 1
ATOM 2637 C CA . LEU B 2 127 ? 44.000 91.266 61.511 1.00 53.07 127 LEU B CA 1
ATOM 2638 C C . LEU B 2 127 ? 43.033 91.944 60.533 1.00 51.44 127 LEU B C 1
ATOM 2639 O O . LEU B 2 127 ? 41.826 91.700 60.621 1.00 49.41 127 LEU B O 1
ATOM 2644 N N . GLN B 2 128 ? 43.573 92.676 59.551 1.00 52.31 128 GLN B N 1
ATOM 2645 C CA . GLN B 2 128 ? 42.768 93.174 58.400 1.00 67.19 128 GLN B CA 1
ATOM 2646 C C . GLN B 2 128 ? 41.873 92.078 57.843 1.00 67.88 128 GLN B C 1
ATOM 2647 O O . GLN B 2 128 ? 40.669 92.280 57.625 1.00 74.56 128 GLN B O 1
ATOM 2653 N N . ALA B 2 129 ? 42.460 90.899 57.630 1.00 62.14 129 ALA B N 1
ATOM 2654 C CA . ALA B 2 129 ? 41.713 89.749 57.095 1.00 55.41 129 ALA B CA 1
ATOM 2655 C C . ALA B 2 129 ? 40.774 89.077 58.088 1.00 56.67 129 ALA B C 1
ATOM 2656 O O . ALA B 2 129 ? 40.216 88.035 57.789 1.00 60.33 129 ALA B O 1
ATOM 2658 N N . ASN B 2 130 ? 40.613 89.655 59.279 1.00 57.58 130 ASN B N 1
ATOM 2659 C CA . ASN B 2 130 ? 39.726 89.131 60.321 1.00 52.15 130 ASN B CA 1
ATOM 2660 C C . ASN B 2 130 ? 40.185 87.754 60.851 1.00 53.15 130 ASN B C 1
ATOM 2661 O O . ASN B 2 130 ? 39.384 86.912 61.289 1.00 50.45 130 ASN B O 1
ATOM 2666 N N . LYS B 2 131 ? 41.497 87.556 60.847 1.00 52.28 131 LYS B N 1
ATOM 2667 C CA . LYS B 2 131 ? 42.097 86.334 61.410 1.00 55.34 131 LYS B CA 1
ATOM 2668 C C . LYS B 2 131 ? 43.252 86.737 62.306 1.00 46.82 131 LYS B C 1
ATOM 2669 O O . LYS B 2 131 ? 43.766 87.853 62.196 1.00 45.79 131 LYS B O 1
ATOM 2675 N N . ALA B 2 132 ? 43.649 85.839 63.200 1.00 44.79 132 ALA B N 1
ATOM 2676 C CA . ALA B 2 132 ? 44.711 86.133 64.152 1.00 43.86 132 ALA B CA 1
ATOM 2677 C C . ALA B 2 132 ? 45.439 84.845 64.452 1.00 43.80 132 ALA B C 1
ATOM 2678 O O . ALA B 2 132 ? 44.811 83.878 64.914 1.00 46.85 132 ALA B O 1
ATOM 2680 N N . THR B 2 133 ? 46.747 84.832 64.191 1.00 40.07 133 THR B N 1
ATOM 2681 C CA . THR B 2 133 ? 47.565 83.640 64.413 1.00 42.40 133 THR B CA 1
ATOM 2682 C C . THR B 2 133 ? 48.790 84.063 65.186 1.00 37.57 133 THR B C 1
ATOM 2683 O O . THR B 2 133 ? 49.497 84.939 64.754 1.00 38.63 133 THR B O 1
ATOM 2687 N N . LEU B 2 134 ? 49.030 83.453 66.343 1.00 35.07 134 LEU B N 1
ATOM 2688 C CA . LEU B 2 134 ? 50.321 83.620 67.017 1.00 32.31 134 LEU B CA 1
ATOM 2689 C C . LEU B 2 134 ? 51.192 82.488 66.572 1.00 29.24 134 LEU B C 1
ATOM 2690 O O . LEU B 2 134 ? 50.754 81.311 66.580 1.00 34.11 134 LEU B O 1
ATOM 2695 N N . VAL B 2 135 ? 52.467 82.790 66.403 1.00 32.53 135 VAL B N 1
ATOM 2696 C CA . VAL B 2 135 ? 53.410 81.857 65.802 1.00 33.33 135 VAL B CA 1
ATOM 2697 C C . VAL B 2 135 ? 54.576 81.684 66.747 1.00 33.88 135 VAL B C 1
ATOM 2698 O O . VAL B 2 135 ? 55.296 82.642 66.993 1.00 31.96 135 VAL B O 1
ATOM 2702 N N . CYS B 2 136 ? 54.803 80.466 67.230 1.00 32.42 136 CYS B N 1
ATOM 2703 C CA . CYS B 2 136 ? 55.841 80.193 68.219 1.00 35.90 136 CYS B CA 1
ATOM 2704 C C . CYS B 2 136 ? 56.793 79.231 67.550 1.00 35.99 136 CYS B C 1
ATOM 2705 O O . CYS B 2 136 ? 56.441 78.039 67.290 1.00 33.52 136 CYS B O 1
ATOM 2708 N N . LEU B 2 137 ? 57.986 79.721 67.291 1.00 33.02 137 LEU B N 1
ATOM 2709 C CA . LEU B 2 137 ? 58.984 78.966 66.557 1.00 34.31 137 LEU B CA 1
ATOM 2710 C C . LEU B 2 137 ? 60.077 78.527 67.476 1.00 32.01 137 LEU B C 1
ATOM 2711 O O . LEU B 2 137 ? 60.598 79.304 68.254 1.00 32.09 137 LEU B O 1
ATOM 2716 N N . ILE B 2 138 ? 60.406 77.235 67.419 1.00 32.86 138 ILE B N 1
ATOM 2717 C CA . ILE B 2 138 ? 61.231 76.628 68.448 1.00 30.17 138 ILE B CA 1
ATOM 2718 C C . ILE B 2 138 ? 62.362 75.917 67.733 1.00 30.70 138 ILE B C 1
ATOM 2719 O O . ILE B 2 138 ? 62.104 75.059 66.862 1.00 29.17 138 ILE B O 1
ATOM 2724 N N . SER B 2 139 ? 63.607 76.227 68.084 1.00 32.83 139 SER B N 1
ATOM 2725 C CA . SER B 2 139 ? 64.717 75.723 67.292 1.00 34.30 139 SER B CA 1
ATOM 2726 C C . SER B 2 139 ? 65.934 75.416 68.132 1.00 35.73 139 SER B C 1
ATOM 2727 O O . SER B 2 139 ? 65.989 75.759 69.306 1.00 34.02 139 SER B O 1
ATOM 2730 N N . ASP B 2 140 ? 66.862 74.650 67.566 1.00 32.43 140 ASP B N 1
ATOM 2731 C CA . ASP B 2 140 ? 68.186 74.389 68.201 1.00 34.25 140 ASP B CA 1
ATOM 2732 C C . ASP B 2 140 ? 68.149 73.627 69.510 1.00 33.63 140 ASP B C 1
ATOM 2733 O O . ASP B 2 140 ? 68.996 73.876 70.345 1.00 34.43 140 ASP B O 1
ATOM 2738 N N . PHE B 2 141 ? 67.165 72.752 69.700 1.00 32.86 141 PHE B N 1
ATOM 2739 C CA . PHE B 2 141 ? 67.089 71.946 70.908 1.00 30.36 141 PHE B CA 1
ATOM 2740 C C . PHE B 2 141 ? 67.567 70.498 70.709 1.00 32.01 141 PHE B C 1
ATOM 2741 O O . PHE B 2 141 ? 67.415 69.910 69.649 1.00 33.68 141 PHE B O 1
ATOM 2749 N N . TYR B 2 142 ? 68.162 69.932 71.752 1.00 33.14 142 TYR B N 1
ATOM 2750 C CA . TYR B 2 142 ? 68.526 68.525 71.770 1.00 34.99 142 TYR B CA 1
ATOM 2751 C C . TYR B 2 142 ? 68.489 68.090 73.193 1.00 34.97 142 TYR B C 1
ATOM 2752 O O . TYR B 2 142 ? 68.983 68.816 74.043 1.00 35.20 142 TYR B O 1
ATOM 2761 N N . PRO B 2 143 ? 67.961 66.909 73.521 1.00 37.75 143 PRO B N 1
ATOM 2762 C CA . PRO B 2 143 ? 67.334 65.961 72.614 1.00 39.92 143 PRO B CA 1
ATOM 2763 C C . PRO B 2 143 ? 66.030 66.490 71.986 1.00 44.04 143 PRO B C 1
ATOM 2764 O O . PRO B 2 143 ? 65.553 67.595 72.299 1.00 37.96 143 PRO B O 1
ATOM 2768 N N . GLY B 2 144 ? 65.443 65.669 71.128 1.00 43.91 144 GLY B N 1
ATOM 2769 C CA . GLY B 2 144 ? 64.525 66.110 70.101 1.00 40.26 144 GLY B CA 1
ATOM 2770 C C . GLY B 2 144 ? 63.091 66.018 70.479 1.00 39.49 144 GLY B C 1
ATOM 2771 O O . GLY B 2 144 ? 62.269 65.545 69.693 1.00 43.40 144 GLY B O 1
ATOM 2772 N N . ALA B 2 145 ? 62.783 66.476 71.688 1.00 35.22 145 ALA B N 1
ATOM 2773 C CA . ALA B 2 145 ? 61.427 66.624 72.104 1.00 36.11 145 ALA B CA 1
ATOM 2774 C C . ALA B 2 145 ? 61.206 67.799 73.086 1.00 37.58 145 ALA B C 1
ATOM 2775 O O . ALA B 2 145 ? 61.959 67.991 73.998 1.00 35.31 145 ALA B O 1
ATOM 2777 N N . VAL B 2 146 ? 60.010 68.362 72.997 1.00 38.14 146 VAL B N 1
ATOM 2778 C CA . VAL B 2 146 ? 59.535 69.467 73.781 1.00 32.15 146 VAL B CA 1
ATOM 2779 C C . VAL B 2 146 ? 58.073 69.291 74.028 1.00 33.52 146 VAL B C 1
ATOM 2780 O O . VAL B 2 146 ? 57.347 68.542 73.297 1.00 33.51 146 VAL B O 1
ATOM 2784 N N . THR B 2 147 ? 57.611 69.954 75.073 1.00 29.08 147 THR B N 1
ATOM 2785 C CA . THR B 2 147 ? 56.176 70.110 75.287 1.00 33.84 147 THR B CA 1
ATOM 2786 C C . THR B 2 147 ? 55.861 71.622 75.252 1.00 33.85 147 THR B C 1
ATOM 2787 O O . THR B 2 147 ? 56.631 72.429 75.749 1.00 35.23 147 THR B O 1
ATOM 2791 N N . VAL B 2 148 ? 54.731 71.983 74.646 1.00 33.95 148 VAL B N 1
ATOM 2792 C CA . VAL B 2 148 ? 54.335 73.376 74.436 1.00 35.75 148 VAL B CA 1
ATOM 2793 C C . VAL B 2 148 ? 53.020 73.649 75.128 1.00 35.54 148 VAL B C 1
ATOM 2794 O O . VAL B 2 148 ? 52.077 72.917 74.951 1.00 41.29 148 VAL B O 1
ATOM 2798 N N . ALA B 2 149 ? 52.977 74.701 75.948 1.00 35.67 149 ALA B N 1
ATOM 2799 C CA . ALA B 2 149 ? 51.747 75.178 76.577 1.00 36.91 149 ALA B CA 1
ATOM 2800 C C . ALA B 2 149 ? 51.576 76.686 76.296 1.00 36.42 149 ALA B C 1
ATOM 2801 O O . ALA B 2 149 ? 52.532 77.453 76.317 1.00 38.92 149 ALA B O 1
ATOM 2803 N N . TRP B 2 150 ? 50.348 77.078 76.032 1.00 35.53 150 TRP B N 1
ATOM 2804 C CA . TRP B 2 150 ? 50.007 78.412 75.751 1.00 37.40 150 TRP B CA 1
ATOM 2805 C C . TRP B 2 150 ? 49.185 78.992 76.915 1.00 40.98 150 TRP B C 1
ATOM 2806 O O . TRP B 2 150 ? 48.398 78.288 77.522 1.00 39.54 150 TRP B O 1
ATOM 2817 N N . LYS B 2 151 ? 49.383 80.276 77.185 1.00 41.51 151 LYS B N 1
ATOM 2818 C CA . LYS B 2 151 ? 48.575 81.009 78.164 1.00 44.82 151 LYS B CA 1
ATOM 2819 C C . LYS B 2 151 ? 47.981 82.270 77.581 1.00 46.88 151 LYS B C 1
ATOM 2820 O O . LYS B 2 151 ? 48.596 82.939 76.741 1.00 39.85 151 LYS B O 1
ATOM 2826 N N . ALA B 2 152 ? 46.759 82.560 78.038 1.00 51.94 152 ALA B N 1
ATOM 2827 C CA . ALA B 2 152 ? 46.026 83.821 77.789 1.00 49.07 152 ALA B CA 1
ATOM 2828 C C . ALA B 2 152 ? 45.969 84.533 79.152 1.00 50.29 152 ALA B C 1
ATOM 2829 O O . ALA B 2 152 ? 45.401 84.021 80.112 1.00 50.37 152 ALA B O 1
ATOM 2831 N N . ASP B 2 153 ? 46.649 85.669 79.253 1.00 53.86 153 ASP B N 1
ATOM 2832 C CA . ASP B 2 153 ? 46.988 86.234 80.559 1.00 59.28 153 ASP B CA 1
ATOM 2833 C C . ASP B 2 153 ? 47.705 85.164 81.388 1.00 57.07 153 ASP B C 1
ATOM 2834 O O . ASP B 2 153 ? 48.841 84.809 81.029 1.00 64.13 153 ASP B O 1
ATOM 2839 N N . SER B 2 154 ? 47.068 84.644 82.450 1.00 57.82 154 SER B N 1
ATOM 2840 C CA . SER B 2 154 ? 47.688 83.630 83.318 1.00 54.57 154 SER B CA 1
ATOM 2841 C C . SER B 2 154 ? 47.021 82.260 83.224 1.00 49.45 154 SER B C 1
ATOM 2842 O O . SER B 2 154 ? 47.405 81.342 83.948 1.00 45.68 154 SER B O 1
ATOM 2845 N N . SER B 2 155 ? 46.040 82.118 82.344 1.00 43.83 155 SER B N 1
ATOM 2846 C CA . SER B 2 155 ? 45.227 80.919 82.306 1.00 50.84 155 SER B CA 1
ATOM 2847 C C . SER B 2 155 ? 45.670 80.039 81.133 1.00 45.36 155 SER B C 1
ATOM 2848 O O . SER B 2 155 ? 45.881 80.559 80.040 1.00 48.18 155 SER B O 1
ATOM 2851 N N . PRO B 2 156 ? 45.760 78.711 81.327 1.00 52.70 156 PRO B N 1
ATOM 2852 C CA . PRO B 2 156 ? 46.042 77.841 80.172 1.00 50.54 156 PRO B CA 1
ATOM 2853 C C . PRO B 2 156 ? 45.054 78.065 79.027 1.00 52.40 156 PRO B C 1
ATOM 2854 O O . PRO B 2 156 ? 43.857 78.144 79.254 1.00 47.57 156 PRO B O 1
ATOM 2858 N N . VAL B 2 157 ? 45.553 78.149 77.798 1.00 50.26 157 VAL B N 1
ATOM 2859 C CA . VAL B 2 157 ? 44.675 78.169 76.642 1.00 52.29 157 VAL B CA 1
ATOM 2860 C C . VAL B 2 157 ? 44.379 76.719 76.365 1.00 57.97 157 VAL B C 1
ATOM 2861 O O . VAL B 2 157 ? 45.301 75.888 76.256 1.00 57.36 157 VAL B O 1
ATOM 2865 N N . LYS B 2 158 ? 43.099 76.446 76.203 1.00 63.22 158 LYS B N 1
ATOM 2866 C CA . LYS B 2 158 ? 42.569 75.096 76.047 1.00 68.03 158 LYS B CA 1
ATOM 2867 C C . LYS B 2 158 ? 42.241 74.722 74.567 1.00 64.19 158 LYS B C 1
ATOM 2868 O O . LYS B 2 158 ? 42.257 73.534 74.210 1.00 62.84 158 LYS B O 1
ATOM 2874 N N . ALA B 2 159 ? 41.963 75.744 73.748 1.00 52.66 159 ALA B N 1
ATOM 2875 C CA . ALA B 2 159 ? 41.590 75.629 72.321 1.00 48.00 159 ALA B CA 1
ATOM 2876 C C . ALA B 2 159 ? 42.464 76.415 71.303 1.00 47.54 159 ALA B C 1
ATOM 2877 O O . ALA B 2 159 ? 42.995 77.475 71.615 1.00 42.68 159 ALA B O 1
ATOM 2879 N N . GLY B 2 160 ? 42.524 75.906 70.067 1.00 41.96 160 GLY B N 1
ATOM 2880 C CA . GLY B 2 160 ? 43.115 76.594 68.929 1.00 44.35 160 GLY B CA 1
ATOM 2881 C C . GLY B 2 160 ? 44.608 76.416 68.721 1.00 40.30 160 GLY B C 1
ATOM 2882 O O . GLY B 2 160 ? 45.211 77.151 67.928 1.00 43.83 160 GLY B O 1
ATOM 2883 N N . VAL B 2 161 ? 45.201 75.477 69.439 1.00 38.40 161 VAL B N 1
ATOM 2884 C CA . VAL B 2 161 ? 46.661 75.220 69.398 1.00 41.67 161 VAL B CA 1
ATOM 2885 C C . VAL B 2 161 ? 46.933 74.080 68.411 1.00 43.99 161 VAL B C 1
ATOM 2886 O O . VAL B 2 161 ? 46.314 73.032 68.484 1.00 46.04 161 VAL B O 1
ATOM 2890 N N . GLU B 2 162 ? 47.862 74.285 67.497 1.00 37.88 162 GLU B N 1
ATOM 2891 C CA . GLU B 2 162 ? 48.340 73.191 66.658 1.00 42.64 162 GLU B CA 1
ATOM 2892 C C . GLU B 2 162 ? 49.870 73.229 66.685 1.00 36.71 162 GLU B C 1
ATOM 2893 O O . GLU B 2 162 ? 50.489 74.299 66.481 1.00 33.09 162 GLU B O 1
ATOM 2899 N N . THR B 2 163 ? 50.462 72.088 67.029 1.00 34.65 163 THR B N 1
ATOM 2900 C CA . THR B 2 163 ? 51.908 71.991 67.258 1.00 35.95 163 THR B CA 1
ATOM 2901 C C . THR B 2 163 ? 52.484 70.897 66.380 1.00 37.81 163 THR B C 1
ATOM 2902 O O . THR B 2 163 ? 51.935 69.787 66.312 1.00 39.27 163 THR B O 1
ATOM 2906 N N . THR B 2 164 ? 53.604 71.175 65.725 1.00 35.39 164 THR B N 1
ATOM 2907 C CA . THR B 2 164 ? 54.217 70.171 64.887 1.00 33.61 164 THR B CA 1
ATOM 2908 C C . THR B 2 164 ? 54.980 69.123 65.712 1.00 38.14 164 THR B C 1
ATOM 2909 O O . THR B 2 164 ? 55.325 69.277 66.856 1.00 33.67 164 THR B O 1
ATOM 2913 N N . THR B 2 165 ? 55.332 68.077 65.011 1.00 37.23 165 THR B N 1
ATOM 2914 C CA . THR B 2 165 ? 56.228 67.069 65.435 1.00 38.98 165 THR B CA 1
ATOM 2915 C C . THR B 2 165 ? 57.603 67.708 65.469 1.00 33.23 165 THR B C 1
ATOM 2916 O O . THR B 2 165 ? 57.844 68.585 64.698 1.00 36.39 165 THR B O 1
ATOM 2920 N N . PRO B 2 166 ? 58.511 67.278 66.353 1.00 34.97 166 PRO B N 1
ATOM 2921 C CA . PRO B 2 166 ? 59.896 67.774 66.275 1.00 35.22 166 PRO B CA 1
ATOM 2922 C C . PRO B 2 166 ? 60.593 67.238 65.026 1.00 39.53 166 PRO B C 1
ATOM 2923 O O . PRO B 2 166 ? 60.336 66.145 64.647 1.00 41.60 166 PRO B O 1
ATOM 2927 N N . SER B 2 167 ? 61.460 68.000 64.393 1.00 41.22 167 SER B N 1
ATOM 2928 C CA . SER B 2 167 ? 62.221 67.468 63.262 1.00 44.94 167 SER B CA 1
ATOM 2929 C C . SER B 2 167 ? 63.656 67.963 63.270 1.00 42.95 167 SER B C 1
ATOM 2930 O O . SER B 2 167 ? 63.969 69.039 63.763 1.00 36.48 167 SER B O 1
ATOM 2933 N N . LYS B 2 168 ? 64.529 67.169 62.672 1.00 41.83 168 LYS B N 1
ATOM 2934 C CA . LYS B 2 168 ? 65.956 67.389 62.748 1.00 40.72 168 LYS B CA 1
ATOM 2935 C C . LYS B 2 168 ? 66.401 68.466 61.803 1.00 44.17 168 LYS B C 1
ATOM 2936 O O . LYS B 2 168 ? 66.022 68.497 60.665 1.00 46.75 168 LYS B O 1
ATOM 2942 N N . GLN B 2 169 ? 67.169 69.409 62.316 1.00 44.06 169 GLN B N 1
ATOM 2943 C CA . GLN B 2 169 ? 67.684 70.483 61.535 1.00 43.38 169 GLN B CA 1
ATOM 2944 C C . GLN B 2 169 ? 68.998 70.005 60.933 1.00 49.82 169 GLN B C 1
ATOM 2945 O O . GLN B 2 169 ? 69.490 68.919 61.276 1.00 43.49 169 GLN B O 1
ATOM 2951 N N . SER B 2 170 ? 69.553 70.822 60.032 1.00 54.58 170 SER B N 1
ATOM 2952 C CA . SER B 2 170 ? 70.770 70.448 59.300 1.00 59.74 170 SER B CA 1
ATOM 2953 C C . SER B 2 170 ? 71.951 70.420 60.260 1.00 61.82 170 SER B C 1
ATOM 2954 O O . SER B 2 170 ? 72.850 69.594 60.070 1.00 59.82 170 SER B O 1
ATOM 2957 N N . ASN B 2 171 ? 71.939 71.267 61.307 1.00 56.39 171 ASN B N 1
ATOM 2958 C CA . ASN B 2 171 ? 72.982 71.166 62.386 1.00 56.24 171 ASN B CA 1
ATOM 2959 C C . ASN B 2 171 ? 72.809 70.091 63.512 1.00 49.72 171 ASN B C 1
ATOM 2960 O O . ASN B 2 171 ? 73.375 70.217 64.599 1.00 50.76 171 ASN B O 1
ATOM 2965 N N . ASN B 2 172 ? 72.012 69.069 63.246 1.00 50.57 172 ASN B N 1
ATOM 2966 C CA . ASN B 2 172 ? 71.732 67.964 64.177 1.00 55.58 172 ASN B CA 1
ATOM 2967 C C . ASN B 2 172 ? 70.943 68.227 65.476 1.00 48.00 172 ASN B C 1
ATOM 2968 O O . ASN B 2 172 ? 70.688 67.311 66.270 1.00 45.89 172 ASN B O 1
ATOM 2973 N N . LYS B 2 173 ? 70.479 69.456 65.624 1.00 45.97 173 LYS B N 1
ATOM 2974 C CA . LYS B 2 173 ? 69.516 69.818 66.675 1.00 46.43 173 LYS B CA 1
ATOM 2975 C C . LYS B 2 173 ? 68.130 69.750 66.055 1.00 39.05 173 LYS B C 1
ATOM 2976 O O . LYS B 2 173 ? 68.012 69.418 64.879 1.00 41.16 173 LYS B O 1
ATOM 2982 N N . TYR B 2 174 ? 67.097 70.029 66.837 1.00 34.96 174 TYR B N 1
ATOM 2983 C CA . TYR B 2 174 ? 65.706 69.865 66.401 1.00 34.32 174 TYR B CA 1
ATOM 2984 C C . TYR B 2 174 ? 64.929 71.196 66.422 1.00 34.46 174 TYR B C 1
ATOM 2985 O O . TYR B 2 174 ? 65.321 72.144 67.123 1.00 35.21 174 TYR B O 1
ATOM 2994 N N . ALA B 2 175 ? 63.831 71.209 65.668 1.00 34.29 175 ALA B N 1
ATOM 2995 C CA . ALA B 2 175 ? 62.922 72.315 65.526 1.00 3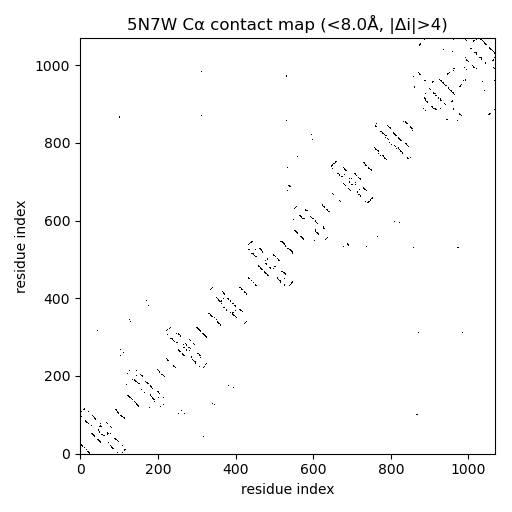4.28 175 ALA B CA 1
ATOM 2996 C C . ALA B 2 175 ? 61.525 71.843 65.633 1.00 34.89 175 ALA B C 1
ATOM 2997 O O . ALA B 2 175 ? 61.222 70.714 65.334 1.00 33.20 175 ALA B O 1
ATOM 2999 N N . ALA B 2 176 ? 60.654 72.743 66.063 1.00 32.27 176 ALA B N 1
ATOM 3000 C CA . ALA B 2 176 ? 59.235 72.509 66.007 1.00 30.53 176 ALA B CA 1
ATOM 3001 C C . ALA B 2 176 ? 58.571 73.849 65.949 1.00 29.08 176 ALA B C 1
ATOM 3002 O O . ALA B 2 176 ? 59.227 74.887 66.129 1.00 30.87 176 ALA B O 1
ATOM 3004 N N . SER B 2 177 ? 57.281 73.857 65.682 1.00 29.60 177 SER B N 1
ATOM 3005 C CA . SER B 2 177 ? 56.555 75.085 65.781 1.00 33.17 177 SER B CA 1
ATOM 3006 C C . SER B 2 177 ? 55.156 74.880 66.299 1.00 32.82 177 SER B C 1
ATOM 3007 O O . SER B 2 177 ? 54.591 73.800 66.158 1.00 34.93 177 SER B O 1
ATOM 3010 N N . SER B 2 178 ? 54.621 75.914 66.930 1.00 31.67 178 SER B N 1
ATOM 3011 C CA . SER B 2 178 ? 53.268 75.866 67.462 1.00 32.16 178 SER B CA 1
ATOM 3012 C C . SER B 2 178 ? 52.501 77.086 67.064 1.00 31.34 178 SER B C 1
ATOM 3013 O O . SER B 2 178 ? 53.041 78.168 67.046 1.00 34.11 178 SER B O 1
ATOM 3016 N N . TYR B 2 179 ? 51.233 76.901 66.726 1.00 33.78 179 TYR B N 1
ATOM 3017 C CA . TYR B 2 179 ? 50.409 77.947 66.143 1.00 35.15 179 TYR B CA 1
ATOM 3018 C C . TYR B 2 179 ? 49.178 78.065 66.987 1.00 37.00 179 TYR B C 1
ATOM 3019 O O . TYR B 2 179 ? 48.502 77.075 67.187 1.00 39.47 179 TYR B O 1
ATOM 3028 N N . LEU B 2 180 ? 48.891 79.271 67.499 1.00 38.86 180 LEU B N 1
ATOM 3029 C CA . LEU B 2 180 ? 47.643 79.538 68.224 1.00 37.73 180 LEU B CA 1
ATOM 3030 C C . LEU B 2 180 ? 46.699 80.358 67.334 1.00 35.48 180 LEU B C 1
ATOM 3031 O O . LEU B 2 180 ? 46.956 81.524 67.031 1.00 38.82 180 LEU B O 1
ATOM 3036 N N . SER B 2 181 ? 45.558 79.772 67.004 1.00 44.67 181 SER B N 1
ATOM 3037 C CA . SER B 2 181 ? 44.503 80.464 66.258 1.00 44.79 181 SER B CA 1
ATOM 3038 C C . SER B 2 181 ? 43.509 81.173 67.181 1.00 45.76 181 SER B C 1
ATOM 3039 O O . SER B 2 181 ? 42.872 80.540 68.011 1.00 48.09 181 SER B O 1
ATOM 3042 N N . LEU B 2 182 ? 43.354 82.480 66.976 1.00 47.39 182 LEU B N 1
ATOM 3043 C CA . LEU B 2 182 ? 42.371 83.311 67.701 1.00 48.88 182 LEU B CA 1
ATOM 3044 C C . LEU B 2 182 ? 41.514 84.186 66.765 1.00 46.55 182 LEU B C 1
ATOM 3045 O O . LEU B 2 182 ? 41.940 84.534 65.644 1.00 52.50 182 LEU B O 1
ATOM 3050 N N . THR B 2 183 ? 40.333 84.575 67.230 1.00 47.91 183 THR B N 1
ATOM 3051 C CA . THR B 2 183 ? 39.570 85.670 66.573 1.00 53.68 183 THR B CA 1
ATOM 3052 C C . THR B 2 183 ? 40.331 86.962 66.873 1.00 52.77 183 THR B C 1
ATOM 3053 O O . THR B 2 183 ? 41.072 87.014 67.849 1.00 57.23 183 THR B O 1
ATOM 3057 N N . PRO B 2 184 ? 40.208 88.003 66.018 1.00 55.86 184 PRO B N 1
ATOM 3058 C CA . PRO B 2 184 ? 40.884 89.263 66.415 1.00 59.26 184 PRO B CA 1
ATOM 3059 C C . PRO B 2 184 ? 40.345 89.879 67.720 1.00 51.35 184 PRO B C 1
ATOM 3060 O O . PRO B 2 184 ? 41.106 90.570 68.412 1.00 53.25 184 PRO B O 1
ATOM 3064 N N . GLU B 2 185 ? 39.076 89.582 68.036 1.00 59.65 185 GLU B N 1
ATOM 3065 C CA . GLU B 2 185 ? 38.416 89.949 69.323 1.00 70.68 185 GLU B CA 1
ATOM 3066 C C . GLU B 2 185 ? 39.135 89.340 70.519 1.00 67.33 185 GLU B C 1
ATOM 3067 O O . GLU B 2 185 ? 39.502 90.069 71.437 1.00 69.50 185 GLU B O 1
ATOM 3073 N N . GLN B 2 186 ? 39.291 88.011 70.516 1.00 63.75 186 GLN B N 1
ATOM 3074 C CA . GLN B 2 186 ? 40.096 87.301 71.525 1.00 56.10 186 GLN B CA 1
ATOM 3075 C C . GLN B 2 186 ? 41.473 87.925 71.708 1.00 55.87 186 GLN B C 1
ATOM 3076 O O . GLN B 2 186 ? 41.888 88.216 72.848 1.00 59.05 186 GLN B O 1
ATOM 3082 N N . TRP B 2 187 ? 42.172 88.124 70.604 1.00 45.55 187 TRP B N 1
ATOM 3083 C CA . TRP B 2 187 ? 43.495 88.696 70.644 1.00 48.95 187 TRP B CA 1
ATOM 3084 C C . TRP B 2 187 ? 43.471 90.062 71.368 1.00 53.00 187 TRP B C 1
ATOM 3085 O O . TRP B 2 187 ? 44.349 90.336 72.191 1.00 48.14 187 TRP B O 1
ATOM 3096 N N . LYS B 2 188 ? 42.466 90.890 71.088 1.00 58.66 188 LYS B N 1
ATOM 3097 C CA . LYS B 2 188 ? 42.390 92.241 71.712 1.00 61.52 188 LYS B CA 1
ATOM 3098 C C . LYS B 2 188 ? 41.807 92.311 73.135 1.00 65.47 188 LYS B C 1
ATOM 3099 O O . LYS B 2 188 ? 42.160 93.207 73.890 1.00 60.52 188 LYS B O 1
ATOM 3105 N N . SER B 2 189 ? 41.000 91.320 73.521 1.00 64.03 189 SER B N 1
ATOM 3106 C CA . SER B 2 189 ? 40.397 91.264 74.860 1.00 66.65 189 SER B CA 1
ATOM 3107 C C . SER B 2 189 ? 41.287 90.689 75.992 1.00 66.55 189 SER B C 1
ATOM 3108 O O . SER B 2 189 ? 40.767 90.454 77.097 1.00 65.32 189 SER B O 1
ATOM 3111 N N . HIS B 2 190 ? 42.589 90.442 75.726 1.00 61.72 190 HIS B N 1
ATOM 3112 C CA . HIS B 2 190 ? 43.531 89.936 76.742 1.00 51.40 190 HIS B CA 1
ATOM 3113 C C . HIS B 2 190 ? 44.714 90.842 76.768 1.00 47.44 190 HIS B C 1
ATOM 3114 O O . HIS B 2 190 ? 45.018 91.454 75.752 1.00 56.92 190 HIS B O 1
ATOM 3121 N N . ARG B 2 191 ? 45.372 90.932 77.924 1.00 48.98 191 ARG B N 1
ATOM 3122 C CA . ARG B 2 191 ? 46.545 91.795 78.104 1.00 53.96 191 ARG B CA 1
ATOM 3123 C C . ARG B 2 191 ? 47.809 91.152 77.532 1.00 56.35 191 ARG B C 1
ATOM 3124 O O . ARG B 2 191 ? 48.743 91.867 77.162 1.00 47.74 191 ARG B O 1
ATOM 3132 N N . SER B 2 192 ? 47.888 89.813 77.567 1.00 54.61 192 SER B N 1
ATOM 3133 C CA . SER B 2 192 ? 49.004 89.097 76.986 1.00 45.98 192 SER B CA 1
ATOM 3134 C C . SER B 2 192 ? 48.667 87.638 76.626 1.00 49.54 192 SER B C 1
ATOM 3135 O O . SER B 2 192 ? 47.683 87.069 77.106 1.00 53.06 192 SER B O 1
ATOM 3138 N N . TYR B 2 193 ? 49.490 87.068 75.733 1.00 44.59 193 TYR B N 1
ATOM 3139 C CA . TYR B 2 193 ? 49.490 85.636 75.403 1.00 38.93 193 TYR B CA 1
ATOM 3140 C C . TYR B 2 193 ? 50.925 85.163 75.531 1.00 37.61 193 TYR B C 1
ATOM 3141 O O . TYR B 2 193 ? 51.856 85.948 75.251 1.00 39.36 193 TYR B O 1
ATOM 3150 N N . SER B 2 194 ? 51.125 83.925 76.020 1.00 37.70 194 SER B N 1
ATOM 3151 C CA . SER B 2 194 ? 52.446 83.359 76.176 1.00 36.83 194 SER B CA 1
ATOM 3152 C C . SER B 2 194 ? 52.601 81.965 75.563 1.00 32.42 194 SER B C 1
ATOM 3153 O O . SER B 2 194 ? 51.700 81.176 75.559 1.00 31.18 194 SER B O 1
ATOM 3156 N N . CYS B 2 195 ? 53.771 81.723 75.018 1.00 33.24 195 CYS B N 1
ATOM 3157 C CA . CYS B 2 195 ? 54.180 80.425 74.526 1.00 31.83 195 CYS B CA 1
ATOM 3158 C C . CYS B 2 195 ? 55.256 79.978 75.474 1.00 29.62 195 CYS B C 1
ATOM 3159 O O . CYS B 2 195 ? 56.293 80.655 75.624 1.00 36.53 195 CYS B O 1
ATOM 3162 N N . GLN B 2 196 ? 55.027 78.824 76.074 1.00 31.10 196 GLN B N 1
ATOM 3163 C CA . GLN B 2 196 ? 55.913 78.219 77.045 1.00 34.17 196 GLN B CA 1
ATOM 3164 C C . GLN B 2 196 ? 56.372 76.858 76.500 1.00 29.75 196 GLN B C 1
ATOM 3165 O O . GLN B 2 196 ? 55.575 75.938 76.318 1.00 28.64 196 GLN B O 1
ATOM 3171 N N . VAL B 2 197 ? 57.670 76.705 76.395 1.00 27.28 197 VAL B N 1
ATOM 3172 C CA . VAL B 2 197 ? 58.224 75.523 75.815 1.00 28.59 197 VAL B CA 1
ATOM 3173 C C . VAL B 2 197 ? 59.099 74.848 76.848 1.00 30.32 197 VAL B C 1
ATOM 3174 O O . VAL B 2 197 ? 60.094 75.463 77.320 1.00 28.83 197 VAL B O 1
ATOM 3178 N N . THR B 2 198 ? 58.747 73.600 77.204 1.00 28.90 198 THR B N 1
ATOM 3179 C CA . THR B 2 198 ? 59.474 72.871 78.256 1.00 30.88 198 THR B CA 1
ATOM 3180 C C . THR B 2 198 ? 60.354 71.846 77.579 1.00 29.55 198 THR B C 1
ATOM 3181 O O . THR B 2 198 ? 59.887 71.080 76.717 1.00 32.60 198 THR B O 1
ATOM 3185 N N . HIS B 2 199 ? 61.611 71.823 77.978 1.00 33.06 199 HIS B N 1
ATOM 3186 C CA . HIS B 2 199 ? 62.640 70.902 77.434 1.00 30.60 199 HIS B CA 1
ATOM 3187 C C . HIS B 2 199 ? 63.492 70.450 78.609 1.00 34.01 199 HIS B C 1
ATOM 3188 O O . HIS B 2 199 ? 64.101 71.281 79.348 1.00 31.50 199 HIS B O 1
ATOM 3195 N N . GLU B 2 200 ? 63.551 69.139 78.823 1.00 34.28 200 GLU B N 1
ATOM 3196 C CA . GLU B 2 200 ? 64.379 68.543 79.892 1.00 33.77 200 GLU B CA 1
ATOM 3197 C C . GLU B 2 200 ? 64.226 69.279 81.221 1.00 33.96 200 GLU B C 1
ATOM 3198 O O . GLU B 2 200 ? 65.215 69.663 81.829 1.00 34.06 200 GLU B O 1
ATOM 3204 N N . GLY B 2 201 ? 62.975 69.537 81.633 1.00 30.94 201 GLY B N 1
ATOM 3205 C CA . GLY B 2 201 ? 62.695 70.094 82.918 1.00 32.41 201 GLY B CA 1
ATOM 3206 C C . GLY B 2 201 ? 62.876 71.594 83.098 1.00 35.19 201 GLY B C 1
ATOM 3207 O O . GLY B 2 201 ? 62.720 72.072 84.218 1.00 38.08 201 GLY B O 1
ATOM 3208 N N . SER B 2 202 ? 63.178 72.324 82.023 1.00 32.33 202 SER B N 1
ATOM 3209 C CA . SER B 2 202 ? 63.332 73.766 82.075 1.00 32.64 202 SER B CA 1
ATOM 3210 C C . SER B 2 202 ? 62.485 74.384 81.009 1.00 31.82 202 SER B C 1
ATOM 3211 O O . SER B 2 202 ? 62.491 73.917 79.853 1.00 30.08 202 SER B O 1
ATOM 3214 N N . THR B 2 203 ? 61.773 75.449 81.392 1.00 29.60 203 THR B N 1
ATOM 3215 C CA . THR B 2 203 ? 60.773 76.026 80.511 1.00 30.53 203 THR B CA 1
ATOM 3216 C C . THR B 2 203 ? 61.228 77.408 80.067 1.00 34.84 203 THR B C 1
ATOM 3217 O O . THR B 2 203 ? 61.514 78.271 80.911 1.00 29.60 203 THR B O 1
ATOM 3221 N N . VAL B 2 204 ? 61.206 77.613 78.741 1.00 36.17 204 VAL B N 1
ATOM 3222 C CA . VAL B 2 204 ? 61.527 78.883 78.109 1.00 33.25 204 VAL B CA 1
ATOM 3223 C C . VAL B 2 204 ? 60.182 79.496 77.784 1.00 32.59 204 VAL B C 1
ATOM 3224 O O . VAL B 2 204 ? 59.376 78.859 77.099 1.00 34.60 204 VAL B O 1
ATOM 3228 N N . GLU B 2 205 ? 59.942 80.730 78.257 1.00 31.99 205 GLU B N 1
ATOM 3229 C CA . GLU B 2 205 ? 58.626 81.366 78.082 1.00 32.85 205 GLU B CA 1
ATOM 3230 C C . GLU B 2 205 ? 58.719 82.729 77.356 1.00 30.28 205 GLU B C 1
ATOM 3231 O O . GLU B 2 205 ? 59.545 83.529 77.716 1.00 33.16 205 GLU B O 1
ATOM 3237 N N . LYS B 2 206 ? 57.878 82.962 76.342 1.00 34.31 206 LYS B N 1
ATOM 3238 C CA . LYS B 2 206 ? 57.851 84.223 75.552 1.00 34.95 206 LYS B CA 1
ATOM 3239 C C . LYS B 2 206 ? 56.456 84.677 75.594 1.00 32.13 206 LYS B C 1
ATOM 3240 O O . LYS B 2 206 ? 55.563 83.868 75.609 1.00 30.71 206 LYS B O 1
ATOM 3246 N N . THR B 2 207 ? 56.260 85.985 75.616 1.00 32.65 207 THR B N 1
ATOM 3247 C CA . THR B 2 207 ? 54.931 86.559 75.762 1.00 35.06 207 THR B CA 1
ATOM 3248 C C . THR B 2 207 ? 54.806 87.722 74.746 1.00 37.72 207 THR B C 1
ATOM 3249 O O . THR B 2 207 ? 55.792 88.365 74.389 1.00 35.94 207 THR B O 1
ATOM 3253 N N . VAL B 2 208 ? 53.590 87.950 74.272 1.00 36.28 208 VAL B N 1
ATOM 3254 C CA . VAL B 2 208 ? 53.290 89.131 73.450 1.00 40.47 208 VAL B CA 1
ATOM 3255 C C . VAL B 2 208 ? 51.971 89.729 73.861 1.00 43.36 208 VAL B C 1
ATOM 3256 O O . VAL B 2 208 ? 51.013 88.987 74.227 1.00 42.18 208 VAL B O 1
ATOM 3260 N N . ALA B 2 209 ? 51.888 91.042 73.630 1.00 49.10 209 ALA B N 1
ATOM 3261 C CA . ALA B 2 209 ? 50.711 91.873 74.000 1.00 50.97 209 ALA B CA 1
ATOM 3262 C C . ALA B 2 209 ? 50.183 92.651 72.769 1.00 46.11 209 ALA B C 1
ATOM 3263 O O . ALA B 2 209 ? 50.997 93.083 71.982 1.00 51.00 209 ALA B O 1
ATOM 3265 N N . PRO B 2 210 ? 48.836 92.777 72.563 1.00 45.58 210 PRO B N 1
ATOM 3266 C CA . PRO B 2 210 ? 48.242 93.600 71.466 1.00 53.82 210 PRO B CA 1
ATOM 3267 C C . PRO B 2 210 ? 48.748 95.060 71.237 1.00 50.59 210 PRO B C 1
ATOM 3268 O O . PRO B 2 210 ? 48.957 95.822 72.210 1.00 65.32 210 PRO B O 1
ATOM 3272 N N . GLN C 1 1 ? 41.391 -6.037 38.081 1.00 74.62 1 GLN H N 1
ATOM 3273 C CA . GLN C 1 1 ? 42.393 -5.606 37.066 1.00 68.02 1 GLN H CA 1
ATOM 3274 C C . GLN C 1 1 ? 43.800 -5.299 37.601 1.00 60.28 1 GLN H C 1
ATOM 3275 O O . GLN C 1 1 ? 44.697 -5.431 36.786 1.00 55.94 1 GLN H O 1
ATOM 3281 N N . VAL C 1 2 ? 44.043 -4.875 38.872 1.00 53.64 2 VAL H N 1
ATOM 3282 C CA . VAL C 1 2 ? 45.443 -4.961 39.433 1.00 49.39 2 VAL H CA 1
ATOM 3283 C C . VAL C 1 2 ? 45.767 -6.446 39.525 1.00 39.54 2 VAL H C 1
ATOM 3284 O O . VAL C 1 2 ? 45.009 -7.182 40.099 1.00 37.48 2 VAL H O 1
ATOM 3288 N N . LYS C 1 3 ? 46.842 -6.896 38.910 1.00 42.26 3 LYS H N 1
ATOM 3289 C CA . LYS C 1 3 ? 47.028 -8.336 38.780 1.00 46.20 3 LYS H CA 1
ATOM 3290 C C . LYS C 1 3 ? 48.489 -8.725 38.762 1.00 38.04 3 LYS H C 1
ATOM 3291 O O . LYS C 1 3 ? 49.341 -7.996 38.206 1.00 37.06 3 LYS H O 1
ATOM 3297 N N . LEU C 1 4 ? 48.785 -9.869 39.382 1.00 36.49 4 LEU H N 1
ATOM 3298 C CA . LEU C 1 4 ? 50.188 -10.353 39.387 1.00 39.55 4 LEU H CA 1
ATOM 3299 C C . LEU C 1 4 ? 50.149 -11.790 38.973 1.00 36.02 4 LEU H C 1
ATOM 3300 O O . LEU C 1 4 ? 49.332 -12.522 39.511 1.00 34.31 4 LEU H O 1
ATOM 3305 N N . VAL C 1 5 ? 50.967 -12.153 37.983 1.00 35.39 5 VAL H N 1
ATOM 3306 C CA . VAL C 1 5 ? 50.996 -13.513 37.439 1.00 35.52 5 VAL H CA 1
ATOM 3307 C C . VAL C 1 5 ? 52.405 -14.038 37.448 1.00 32.67 5 VAL H C 1
ATOM 3308 O O . VAL C 1 5 ? 53.332 -13.445 36.919 1.00 39.50 5 VAL H O 1
ATOM 3312 N N . GLN C 1 6 ? 52.524 -15.164 38.109 1.00 35.35 6 GLN H N 1
ATOM 3313 C CA . GLN C 1 6 ? 53.779 -15.821 38.418 1.00 35.17 6 GLN H CA 1
ATOM 3314 C C . GLN C 1 6 ? 54.035 -17.017 37.463 1.00 35.13 6 GLN H C 1
ATOM 3315 O O . GLN C 1 6 ? 53.115 -17.688 37.074 1.00 36.11 6 GLN H O 1
ATOM 3321 N N . SER C 1 7 ? 55.291 -17.330 37.274 1.00 37.31 7 SER H N 1
ATOM 3322 C CA . SER C 1 7 ? 55.725 -18.563 36.653 1.00 37.33 7 SER H CA 1
ATOM 3323 C C . SER C 1 7 ? 55.278 -19.814 37.405 1.00 41.02 7 SER H C 1
ATOM 3324 O O . SER C 1 7 ? 54.701 -19.771 38.543 1.00 35.96 7 SER H O 1
ATOM 3327 N N . GLY C 1 8 ? 55.451 -20.947 36.722 1.00 35.18 8 GLY H N 1
ATOM 3328 C CA . GLY C 1 8 ? 54.936 -22.207 37.176 1.00 33.84 8 GLY H CA 1
ATOM 3329 C C . GLY C 1 8 ? 55.786 -22.962 38.181 1.00 32.85 8 GLY H C 1
ATOM 3330 O O . GLY C 1 8 ? 56.932 -22.598 38.451 1.00 37.17 8 GLY H O 1
ATOM 3331 N N . ALA C 1 9 ? 55.204 -24.064 38.660 1.00 35.58 9 ALA H N 1
ATOM 3332 C CA . ALA C 1 9 ? 55.813 -24.913 39.667 1.00 38.76 9 ALA H CA 1
ATOM 3333 C C . ALA C 1 9 ? 57.221 -25.295 39.304 1.00 41.16 9 ALA H C 1
ATOM 3334 O O . ALA C 1 9 ? 57.552 -25.432 38.130 1.00 41.90 9 ALA H O 1
ATOM 3336 N N . GLU C 1 10 ? 58.045 -25.488 40.315 1.00 37.49 10 GLU H N 1
ATOM 3337 C CA . GLU C 1 10 ? 59.471 -25.788 40.120 1.00 41.45 10 GLU H CA 1
ATOM 3338 C C . GLU C 1 10 ? 59.845 -26.973 41.019 1.00 41.75 10 GLU H C 1
ATOM 3339 O O . GLU C 1 10 ? 59.350 -27.088 42.167 1.00 42.29 10 GLU H O 1
ATOM 3345 N N . VAL C 1 11 ? 60.734 -27.818 40.539 1.00 42.41 11 VAL H N 1
ATOM 3346 C CA . VAL C 1 11 ? 61.304 -28.920 41.328 1.00 44.09 11 VAL H CA 1
ATOM 3347 C C . VAL C 1 11 ? 62.812 -28.808 41.182 1.00 43.10 11 VAL H C 1
ATOM 3348 O O . VAL C 1 11 ? 63.282 -28.730 40.086 1.00 44.75 11 VAL H O 1
ATOM 3352 N N . LYS C 1 12 ? 63.561 -28.710 42.273 1.00 40.41 12 LYS H N 1
ATOM 3353 C CA . LYS C 1 12 ? 65.013 -28.501 42.216 1.00 38.02 12 LYS H CA 1
ATOM 3354 C C . LYS C 1 12 ? 65.709 -29.408 43.219 1.00 47.79 12 LYS H C 1
ATOM 3355 O O . LYS C 1 12 ? 65.075 -29.863 44.192 1.00 42.55 12 LYS H O 1
ATOM 3361 N N . LYS C 1 13 ? 67.001 -29.667 42.962 1.00 46.50 13 LYS H N 1
ATOM 3362 C CA . LYS C 1 13 ? 67.870 -30.438 43.870 1.00 46.16 13 LYS H CA 1
ATOM 3363 C C . LYS C 1 13 ? 68.477 -29.483 44.850 1.00 41.62 13 LYS H C 1
ATOM 3364 O O . LYS C 1 13 ? 68.654 -28.331 44.495 1.00 50.49 13 LYS H O 1
ATOM 3370 N N . PRO C 1 14 ? 68.851 -29.943 46.068 1.00 38.11 14 PRO H N 1
ATOM 3371 C CA . PRO C 1 14 ? 69.665 -29.090 46.919 1.00 40.42 14 PRO H CA 1
ATOM 3372 C C . PRO C 1 14 ? 70.890 -28.566 46.220 1.00 43.12 14 PRO H C 1
ATOM 3373 O O . PRO C 1 14 ? 71.464 -29.273 45.428 1.00 46.69 14 PRO H O 1
ATOM 3377 N N . GLY C 1 15 ? 71.261 -27.326 46.514 1.00 45.14 15 GLY H N 1
ATOM 3378 C CA . GLY C 1 15 ? 72.388 -26.660 45.880 1.00 42.54 15 GLY H CA 1
ATOM 3379 C C . GLY C 1 15 ? 72.038 -25.925 44.606 1.00 39.25 15 GLY H C 1
ATOM 3380 O O . GLY C 1 15 ? 72.753 -25.017 44.224 1.00 45.34 15 GLY H O 1
ATOM 3381 N N . ALA C 1 16 ? 70.938 -26.282 43.950 1.00 43.96 16 ALA H N 1
ATOM 3382 C CA . ALA C 1 16 ? 70.497 -25.535 42.762 1.00 42.31 16 ALA H CA 1
ATOM 3383 C C . ALA C 1 16 ? 69.962 -24.130 43.127 1.00 43.12 16 ALA H C 1
ATOM 3384 O O . ALA C 1 16 ? 69.937 -23.746 44.292 1.00 44.04 16 ALA H O 1
ATOM 3386 N N . SER C 1 17 ? 69.608 -23.385 42.100 1.00 45.08 17 SER H N 1
ATOM 3387 C CA . SER C 1 17 ? 68.943 -22.090 42.155 1.00 46.37 17 SER H CA 1
ATOM 3388 C C . SER C 1 17 ? 67.566 -22.203 41.507 1.00 42.53 17 SER H C 1
ATOM 3389 O O . SER C 1 17 ? 67.325 -23.102 40.665 1.00 39.24 17 SER H O 1
ATOM 3392 N N . VAL C 1 18 ? 66.687 -21.272 41.857 1.00 36.98 18 VAL H N 1
ATOM 3393 C CA . VAL C 1 18 ? 65.386 -21.145 41.227 1.00 32.74 18 VAL H CA 1
ATOM 3394 C C . VAL C 1 18 ? 65.127 -19.669 40.973 1.00 41.95 18 VAL H C 1
ATOM 3395 O O . VAL C 1 18 ? 65.567 -18.803 41.747 1.00 38.69 18 VAL H O 1
ATOM 3399 N N . LYS C 1 19 ? 64.399 -19.367 39.898 1.00 40.86 19 LYS H N 1
ATOM 3400 C CA . LYS C 1 19 ? 64.120 -17.975 39.563 1.00 40.49 19 LYS H CA 1
ATOM 3401 C C . LYS C 1 19 ? 62.671 -17.934 39.237 1.00 40.94 19 LYS H C 1
ATOM 3402 O O . LYS C 1 19 ? 62.243 -18.660 38.366 1.00 40.13 19 LYS H O 1
ATOM 3408 N N . VAL C 1 20 ? 61.907 -17.120 39.981 1.00 34.15 20 VAL H N 1
ATOM 3409 C CA . VAL C 1 20 ? 60.514 -17.038 39.824 1.00 34.18 20 VAL H CA 1
ATOM 3410 C C . VAL C 1 20 ? 60.242 -15.639 39.304 1.00 38.39 20 VAL H C 1
ATOM 3411 O O . VAL C 1 20 ? 60.900 -14.690 39.700 1.00 35.49 20 VAL H O 1
ATOM 3415 N N . SER C 1 21 ? 59.255 -15.543 38.420 1.00 36.48 21 SER H N 1
ATOM 3416 C CA . SER C 1 21 ? 58.894 -14.317 37.765 1.00 39.42 21 SER H CA 1
ATOM 3417 C C . SER C 1 21 ? 57.506 -13.908 38.197 1.00 34.52 21 SER H C 1
ATOM 3418 O O . SER C 1 21 ? 56.697 -14.736 38.595 1.00 34.06 21 SER H O 1
ATOM 3421 N N . CYS C 1 22 ? 57.267 -12.591 38.175 1.00 38.43 22 CYS H N 1
ATOM 3422 C CA . CYS C 1 22 ? 56.014 -12.022 38.639 1.00 37.48 22 CYS H CA 1
ATOM 3423 C C . CYS C 1 22 ? 55.712 -10.888 37.690 1.00 38.43 22 CYS H C 1
ATOM 3424 O O . CYS C 1 22 ? 56.428 -9.884 37.703 1.00 37.05 22 CYS H O 1
ATOM 3427 N N . LYS C 1 23 ? 54.656 -11.062 36.900 1.00 37.73 23 LYS H N 1
ATOM 3428 C CA . LYS C 1 23 ? 54.284 -10.122 35.844 1.00 36.19 23 LYS H CA 1
ATOM 3429 C C . LYS C 1 23 ? 53.143 -9.301 36.351 1.00 35.09 23 LYS H C 1
ATOM 3430 O O . LYS C 1 23 ? 52.079 -9.858 36.584 1.00 32.32 23 LYS H O 1
ATOM 3436 N N . ALA C 1 24 ? 53.360 -7.985 36.437 1.00 34.07 24 ALA H N 1
ATOM 3437 C CA . ALA C 1 24 ? 52.374 -7.007 36.947 1.00 39.31 24 ALA H CA 1
ATOM 3438 C C . ALA C 1 24 ? 51.496 -6.315 35.850 1.00 41.83 24 ALA H C 1
ATOM 3439 O O . ALA C 1 24 ? 51.988 -5.907 34.830 1.00 37.77 24 ALA H O 1
ATOM 3441 N N . SER C 1 25 ? 50.226 -6.111 36.135 1.00 40.97 25 SER H N 1
ATOM 3442 C CA . SER C 1 25 ? 49.380 -5.330 35.244 1.00 47.03 25 SER H CA 1
ATOM 3443 C C . SER C 1 25 ? 48.342 -4.566 36.035 1.00 44.68 25 SER H C 1
ATOM 3444 O O . SER C 1 25 ? 47.939 -4.965 37.110 1.00 40.04 25 SER H O 1
ATOM 3447 N N . GLY C 1 26 ? 47.872 -3.475 35.457 1.00 44.58 26 GLY H N 1
ATOM 3448 C CA . GLY C 1 26 ? 46.683 -2.813 35.950 1.00 40.75 26 GLY H CA 1
ATOM 3449 C C . GLY C 1 26 ? 47.022 -1.656 36.834 1.00 38.35 26 GLY H C 1
ATOM 3450 O O . GLY C 1 26 ? 46.146 -1.175 37.526 1.00 45.74 26 GLY H O 1
ATOM 3451 N N . TYR C 1 27 ? 48.266 -1.185 36.794 1.00 36.30 27 TYR H N 1
ATOM 3452 C CA . TYR C 1 27 ? 48.677 -0.112 37.649 1.00 36.00 27 TYR H CA 1
ATOM 3453 C C . TYR C 1 27 ? 50.020 0.385 37.197 1.00 36.55 27 TYR H C 1
ATOM 3454 O O . TYR C 1 27 ? 50.686 -0.236 36.396 1.00 45.13 27 TYR H O 1
ATOM 3463 N N . THR C 1 28 ? 50.461 1.491 37.745 1.00 37.87 28 THR H N 1
ATOM 3464 C CA . THR C 1 28 ? 51.795 2.010 37.422 1.00 45.04 28 THR H CA 1
ATOM 3465 C C . THR C 1 28 ? 52.941 1.224 38.100 1.00 45.71 28 THR H C 1
ATOM 3466 O O . THR C 1 28 ? 53.334 1.512 39.241 1.00 42.81 28 THR H O 1
ATOM 3470 N N . PHE C 1 29 ? 53.472 0.272 37.360 1.00 44.60 29 PHE H N 1
ATOM 3471 C CA . PHE C 1 29 ? 54.529 -0.645 37.782 1.00 40.54 29 PHE H CA 1
ATOM 3472 C C . PHE C 1 29 ? 55.682 -0.003 38.489 1.00 44.15 29 PHE H C 1
ATOM 3473 O O . PHE C 1 29 ? 56.151 -0.547 39.468 1.00 40.98 29 PHE H O 1
ATOM 3481 N N . SER C 1 30 ? 56.147 1.167 38.052 1.00 41.14 30 SER H N 1
ATOM 3482 C CA . SER C 1 30 ? 57.358 1.765 38.667 1.00 43.37 30 SER H CA 1
ATOM 3483 C C . SER C 1 30 ? 57.165 2.332 40.089 1.00 38.15 30 SER H C 1
ATOM 3484 O O . SER C 1 30 ? 58.129 2.613 40.785 1.00 40.19 30 SER H O 1
ATOM 3487 N N . SER C 1 31 ? 55.922 2.584 40.473 1.00 35.93 31 SER H N 1
ATOM 3488 C CA . SER C 1 31 ? 55.684 3.401 41.618 1.00 41.52 31 SER H CA 1
ATOM 3489 C C . SER C 1 31 ? 55.228 2.586 42.849 1.00 41.73 31 SER H C 1
ATOM 3490 O O . SER C 1 31 ? 54.972 3.175 43.878 1.00 43.08 31 SER H O 1
ATOM 3493 N N . TYR C 1 32 ? 55.086 1.266 42.725 1.00 35.79 32 TYR H N 1
ATOM 3494 C CA . TYR C 1 32 ? 54.718 0.435 43.883 1.00 36.32 32 TYR H CA 1
ATOM 3495 C C . TYR C 1 32 ? 55.769 -0.594 44.142 1.00 34.51 32 TYR H C 1
ATOM 3496 O O . TYR C 1 32 ? 56.349 -1.162 43.219 1.00 37.79 32 TYR H O 1
ATOM 3505 N N . TRP C 1 33 ? 56.018 -0.839 45.414 1.00 34.34 33 TRP H N 1
ATOM 3506 C CA . TRP C 1 33 ? 56.918 -1.939 45.811 1.00 34.37 33 TRP H CA 1
ATOM 3507 C C . TRP C 1 33 ? 56.290 -3.284 45.574 1.00 31.38 33 TRP H C 1
ATOM 3508 O O . TRP C 1 33 ? 55.078 -3.447 45.781 1.00 32.50 33 TRP H O 1
ATOM 3519 N N . ILE C 1 34 ? 57.102 -4.262 45.138 1.00 33.89 34 ILE H N 1
ATOM 3520 C CA . ILE C 1 34 ? 56.645 -5.628 45.006 1.00 33.50 34 ILE H CA 1
ATOM 3521 C C . ILE C 1 34 ? 57.511 -6.474 45.928 1.00 29.11 34 ILE H C 1
ATOM 3522 O O . ILE C 1 34 ? 58.738 -6.353 45.896 1.00 29.68 34 ILE H O 1
ATOM 3527 N N . ALA C 1 35 ? 56.849 -7.361 46.677 1.00 29.82 35 ALA H N 1
ATOM 3528 C CA . ALA C 1 35 ? 57.494 -8.224 47.680 1.00 29.79 35 ALA H CA 1
ATOM 3529 C C . ALA C 1 35 ? 57.335 -9.647 47.362 1.00 28.72 35 ALA H C 1
ATOM 3530 O O . ALA C 1 35 ? 56.453 -10.023 46.594 1.00 28.60 35 ALA H O 1
ATOM 3532 N N . TRP C 1 36 ? 58.168 -10.461 48.027 1.00 28.47 36 TRP H N 1
ATOM 3533 C CA . TRP C 1 36 ? 58.086 -11.903 47.987 1.00 28.77 36 TRP H CA 1
ATOM 3534 C C . TRP C 1 36 ? 57.928 -12.418 49.414 1.00 30.38 36 TRP H C 1
ATOM 3535 O O . TRP C 1 36 ? 58.646 -11.958 50.303 1.00 29.94 36 TRP H O 1
ATOM 3546 N N . VAL C 1 37 ? 56.928 -13.306 49.611 1.00 28.67 37 VAL H N 1
ATOM 3547 C CA . VAL C 1 37 ? 56.580 -13.908 50.880 1.00 29.19 37 VAL H CA 1
ATOM 3548 C C . VAL C 1 37 ? 56.439 -15.362 50.591 1.00 29.92 37 VAL H C 1
ATOM 3549 O O . VAL C 1 37 ? 55.871 -15.713 49.558 1.00 26.64 37 VAL H O 1
ATOM 3553 N N . ARG C 1 38 ? 56.920 -16.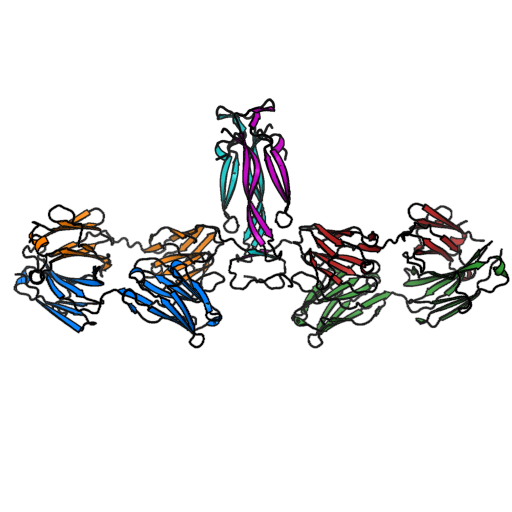224 51.504 1.00 27.75 38 ARG H N 1
ATOM 3554 C CA . ARG C 1 38 ? 56.701 -17.659 51.334 1.00 30.32 38 ARG H CA 1
ATOM 3555 C C . ARG C 1 38 ? 55.914 -18.305 52.433 1.00 29.95 38 ARG H C 1
ATOM 3556 O O . ARG C 1 38 ? 55.903 -17.820 53.555 1.00 29.19 38 ARG H O 1
ATOM 3564 N N . GLN C 1 39 ? 55.246 -19.408 52.084 1.00 30.47 39 GLN H N 1
ATOM 3565 C CA . GLN C 1 39 ? 54.446 -20.238 52.985 1.00 34.06 39 GLN H CA 1
ATOM 3566 C C . GLN C 1 39 ? 55.044 -21.649 52.960 1.00 37.28 39 GLN H C 1
ATOM 3567 O O . GLN C 1 39 ? 54.926 -22.379 51.947 1.00 31.37 39 GLN H O 1
ATOM 3573 N N . ALA C 1 40 ? 55.765 -22.016 54.015 1.00 46.09 40 ALA H N 1
ATOM 3574 C CA . ALA C 1 40 ? 56.340 -23.359 54.124 1.00 51.64 40 ALA H CA 1
ATOM 3575 C C . ALA C 1 40 ? 55.212 -24.303 54.515 1.00 44.91 40 ALA H C 1
ATOM 3576 O O . ALA C 1 40 ? 54.148 -23.876 54.954 1.00 48.45 40 ALA H O 1
ATOM 3578 N N . PRO C 1 41 ? 55.406 -25.581 54.285 1.00 46.55 41 PRO H N 1
ATOM 3579 C CA . PRO C 1 41 ? 54.204 -26.445 54.448 1.00 56.31 41 PRO H CA 1
ATOM 3580 C C . PRO C 1 41 ? 53.610 -26.405 55.873 1.00 53.16 41 PRO H C 1
ATOM 3581 O O . PRO C 1 41 ? 54.356 -26.234 56.839 1.00 52.03 41 PRO H O 1
ATOM 3585 N N . GLY C 1 42 ? 52.284 -26.480 55.968 1.00 46.43 42 GLY H N 1
ATOM 3586 C CA . GLY C 1 42 ? 51.570 -26.623 57.229 1.00 51.21 42 GLY H CA 1
ATOM 3587 C C . GLY C 1 42 ? 51.006 -25.292 57.708 1.00 54.02 42 GLY H C 1
ATOM 3588 O O . GLY C 1 42 ? 49.801 -24.992 57.535 1.00 56.77 42 GLY H O 1
ATOM 3589 N N . GLN C 1 43 ? 51.871 -24.487 58.308 1.00 50.83 43 GLN H N 1
ATOM 3590 C CA . GLN C 1 43 ? 51.507 -23.087 58.738 1.00 52.11 43 GLN H CA 1
ATOM 3591 C C . GLN C 1 43 ? 52.700 -22.120 58.624 1.00 49.22 43 GLN H C 1
ATOM 3592 O O . GLN C 1 43 ? 53.804 -22.577 58.714 1.00 52.43 43 GLN H O 1
ATOM 3598 N N . GLY C 1 44 ? 52.456 -20.792 58.501 1.00 42.25 44 GLY H N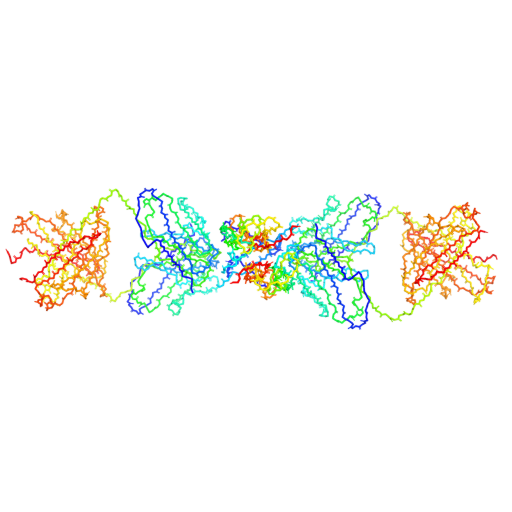 1
ATOM 3599 C CA . GLY C 1 44 ? 53.486 -19.814 58.610 1.00 30.78 44 GLY H CA 1
ATOM 3600 C C . GLY C 1 44 ? 53.733 -19.052 57.305 1.00 31.86 44 GLY H C 1
ATOM 3601 O O . GLY C 1 44 ? 53.912 -19.655 56.259 1.00 31.61 44 GLY H O 1
ATOM 3602 N N . LEU C 1 45 ? 53.744 -17.727 57.384 1.00 26.96 45 LEU H N 1
ATOM 3603 C CA . LEU C 1 45 ? 54.170 -16.849 56.306 1.00 25.71 45 LEU H CA 1
ATOM 3604 C C . LEU C 1 45 ? 55.498 -16.224 56.713 1.00 23.99 45 LEU H C 1
ATOM 3605 O O . LEU C 1 45 ? 55.684 -15.878 57.884 1.00 25.45 45 LEU H O 1
ATOM 3610 N N . GLU C 1 46 ? 56.326 -15.944 55.734 1.00 22.88 46 GLU H N 1
ATOM 3611 C CA . GLU C 1 46 ? 57.595 -15.336 55.962 1.00 26.20 46 GLU H CA 1
ATOM 3612 C C . GLU C 1 46 ? 58.020 -14.412 54.878 1.00 24.55 46 GLU H C 1
ATOM 3613 O O . GLU C 1 46 ? 58.093 -14.783 53.726 1.00 23.59 46 GLU H O 1
ATOM 3619 N N . TRP C 1 47 ? 58.342 -13.181 55.256 1.00 27.98 47 TRP H N 1
ATOM 3620 C CA . TRP C 1 47 ? 58.754 -12.143 54.290 1.00 25.34 47 TRP H CA 1
ATOM 3621 C C . TRP C 1 47 ? 60.180 -12.340 53.837 1.00 27.32 47 TRP H C 1
ATOM 3622 O O . TRP C 1 47 ? 61.070 -12.563 54.664 1.00 26.15 47 TRP H O 1
ATOM 3633 N N . ILE C 1 48 ? 60.426 -12.187 52.530 1.00 25.55 48 ILE H N 1
ATOM 3634 C CA . ILE C 1 48 ? 61.770 -12.425 51.968 1.00 27.69 48 ILE H CA 1
ATOM 3635 C C . ILE C 1 48 ? 62.472 -11.133 51.644 1.00 29.73 48 ILE H C 1
ATOM 3636 O O . ILE C 1 48 ? 63.671 -10.918 51.952 1.00 31.82 48 ILE H O 1
ATOM 3641 N N . GLY C 1 49 ? 61.762 -10.286 50.922 1.00 30.75 49 GLY H N 1
ATOM 3642 C CA . GLY C 1 49 ? 62.330 -9.047 50.397 1.00 27.08 49 GLY H CA 1
ATOM 3643 C C . GLY C 1 49 ? 61.334 -8.340 49.495 1.00 30.73 49 GLY H C 1
ATOM 3644 O O . GLY C 1 49 ? 60.248 -8.840 49.257 1.00 29.52 49 GLY H O 1
ATOM 3645 N N . GLU C 1 50 ? 61.705 -7.142 49.068 1.00 29.90 50 GLU H N 1
ATOM 3646 C CA . GLU C 1 50 ? 60.876 -6.253 48.292 1.00 30.14 50 GLU H CA 1
ATOM 3647 C C . GLU C 1 50 ? 61.765 -5.396 47.363 1.00 31.47 50 GLU H C 1
ATOM 3648 O O . GLU C 1 50 ? 62.939 -5.148 47.665 1.00 31.71 50 GLU H O 1
ATOM 3654 N N . ILE C 1 51 ? 61.173 -4.952 46.270 1.00 33.30 51 ILE H N 1
ATOM 3655 C CA . ILE C 1 51 ? 61.849 -4.115 45.272 1.00 35.81 51 ILE H CA 1
ATOM 3656 C C . ILE C 1 51 ? 60.904 -3.045 44.751 1.00 34.81 51 ILE H C 1
ATOM 3657 O O . ILE C 1 51 ? 59.716 -3.297 44.561 1.00 33.35 51 ILE H O 1
ATOM 3662 N N . LEU C 1 52 ? 61.443 -1.856 44.560 1.00 35.12 52 LEU H N 1
ATOM 3663 C CA . LEU C 1 52 ? 60.716 -0.749 43.933 1.00 37.39 52 LEU H CA 1
ATOM 3664 C C . LEU C 1 52 ? 61.181 -0.648 42.463 1.00 39.30 52 LEU H C 1
ATOM 3665 O O . LEU C 1 52 ? 62.309 -0.279 42.230 1.00 38.88 52 LEU H O 1
ATOM 3670 N N . PRO C 1 53 ? 60.358 -1.064 41.497 1.00 37.90 53 PRO H N 1
ATOM 3671 C CA . PRO C 1 53 ? 60.876 -1.199 40.152 1.00 41.33 53 PRO H CA 1
ATOM 3672 C C . PRO C 1 53 ? 61.441 0.120 39.594 1.00 43.96 53 PRO H C 1
ATOM 3673 O O . PRO C 1 53 ? 62.547 0.115 39.044 1.00 48.62 53 PRO H O 1
ATOM 3677 N N . GLY C 1 54 ? 60.747 1.218 39.839 1.00 46.30 54 GLY H N 1
ATOM 3678 C CA . GLY C 1 54 ? 61.213 2.554 39.449 1.00 55.77 54 GLY H CA 1
ATOM 3679 C C . GLY C 1 54 ? 62.689 2.844 39.718 1.00 54.85 54 GLY H C 1
ATOM 3680 O O . GLY C 1 54 ? 63.458 3.108 38.807 1.00 58.89 54 GLY H O 1
ATOM 3681 N N . SER C 1 55 ? 63.093 2.733 40.961 1.00 57.99 55 SER H N 1
ATOM 3682 C CA . SER C 1 55 ? 64.453 3.034 41.366 1.00 51.93 55 SER H CA 1
ATOM 3683 C C . SER C 1 55 ? 65.364 1.826 41.385 1.00 53.40 55 SER H C 1
ATOM 3684 O O . SER C 1 55 ? 66.553 1.981 41.467 1.00 49.62 55 SER H O 1
ATOM 3687 N N . GLY C 1 56 ? 64.820 0.620 41.442 1.00 58.27 56 GLY H N 1
ATOM 3688 C CA . GLY C 1 56 ? 65.629 -0.561 41.775 1.00 55.82 56 GLY H CA 1
ATOM 3689 C C . GLY C 1 56 ? 66.086 -0.704 43.234 1.00 51.79 56 GLY H C 1
ATOM 3690 O O . GLY C 1 56 ? 66.860 -1.623 43.557 1.00 49.61 56 GLY H O 1
ATOM 3691 N N . SER C 1 57 ? 65.630 0.168 44.130 1.00 44.40 57 SER H N 1
ATOM 3692 C CA . SER C 1 57 ? 65.895 -0.028 45.574 1.00 44.86 57 SER H CA 1
ATOM 3693 C C . SER C 1 57 ? 65.321 -1.357 46.069 1.00 39.99 57 SER H C 1
ATOM 3694 O O . SER C 1 57 ? 64.201 -1.750 45.665 1.00 38.60 57 SER H O 1
ATOM 3697 N N . THR C 1 58 ? 66.062 -2.021 46.945 1.00 39.69 58 THR H N 1
ATOM 3698 C CA . THR C 1 58 ? 65.633 -3.291 47.510 1.00 39.66 58 THR H CA 1
ATOM 3699 C C . THR C 1 58 ? 65.758 -3.257 49.041 1.00 39.01 58 THR H C 1
ATOM 3700 O O . THR C 1 58 ? 66.499 -2.485 49.587 1.00 40.36 58 THR H O 1
ATOM 3704 N N . ASN C 1 59 ? 64.983 -4.089 49.710 1.00 36.01 59 ASN H N 1
ATOM 3705 C CA . ASN C 1 59 ? 65.143 -4.360 51.140 1.00 33.55 59 ASN H CA 1
ATOM 3706 C C . ASN C 1 59 ? 64.979 -5.882 51.262 1.00 32.43 59 ASN H C 1
ATOM 3707 O O . ASN C 1 59 ? 64.051 -6.468 50.671 1.00 30.41 59 ASN H O 1
ATOM 3712 N N . TYR C 1 60 ? 65.858 -6.526 52.018 1.00 35.64 60 TYR H N 1
ATOM 3713 C CA . TYR C 1 60 ? 65.794 -8.004 52.230 1.00 35.60 60 TYR H CA 1
ATOM 3714 C C . TYR C 1 60 ? 65.755 -8.307 53.711 1.00 34.17 60 TYR H C 1
ATOM 3715 O O . TYR C 1 60 ? 66.298 -7.549 54.500 1.00 35.29 60 TYR H O 1
ATOM 3724 N N . ALA C 1 61 ? 65.085 -9.397 54.080 1.00 34.93 61 ALA H N 1
ATOM 3725 C CA . ALA C 1 61 ? 65.202 -9.924 55.397 1.00 36.93 61 ALA H CA 1
ATOM 3726 C C . ALA C 1 61 ? 66.665 -10.431 55.517 1.00 37.56 61 ALA H C 1
ATOM 3727 O O . ALA C 1 61 ? 67.248 -10.955 54.535 1.00 31.47 61 ALA H O 1
ATOM 3729 N N . GLN C 1 62 ? 67.219 -10.277 56.712 1.00 39.34 62 GLN H N 1
ATOM 3730 C CA . GLN C 1 62 ? 68.665 -10.471 56.934 1.00 39.23 62 GLN H CA 1
ATOM 3731 C C . GLN C 1 62 ? 68.967 -11.905 56.624 1.00 35.33 62 GLN H C 1
ATOM 3732 O O . GLN C 1 62 ? 69.920 -12.183 55.944 1.00 37.60 62 GLN H O 1
ATOM 3738 N N . LYS C 1 63 ? 68.087 -12.805 57.038 1.00 33.16 63 LYS H N 1
ATOM 3739 C CA . LYS C 1 63 ? 68.211 -14.228 56.678 1.00 34.15 63 LYS H CA 1
ATOM 3740 C C . LYS C 1 63 ? 68.505 -14.546 55.200 1.00 37.16 63 LYS H C 1
ATOM 3741 O O . LYS C 1 63 ? 69.188 -15.559 54.880 1.00 31.79 63 LYS H O 1
ATOM 3747 N N . PHE C 1 64 ? 67.966 -13.730 54.288 1.00 33.12 64 PHE H N 1
ATOM 3748 C CA . PHE C 1 64 ? 68.035 -14.038 52.871 1.00 36.75 64 PHE H CA 1
ATOM 3749 C C . PHE C 1 64 ? 69.039 -13.207 52.149 1.00 34.91 64 PHE H C 1
ATOM 3750 O O . PHE C 1 64 ? 69.282 -13.468 50.974 1.00 36.03 64 PHE H O 1
ATOM 3758 N N . GLN C 1 65 ? 69.584 -12.182 52.784 1.00 35.08 65 GLN H N 1
ATOM 3759 C CA . GLN C 1 65 ? 70.502 -11.311 52.034 1.00 41.02 65 GLN H CA 1
ATOM 3760 C C . GLN C 1 65 ? 71.689 -12.123 51.550 1.00 37.35 65 GLN H C 1
ATOM 3761 O O . GLN C 1 65 ? 72.227 -12.940 52.303 1.00 38.83 65 GLN H O 1
ATOM 3767 N N . GLY C 1 66 ? 72.058 -11.891 50.305 1.00 41.44 66 GLY H N 1
ATOM 3768 C CA . GLY C 1 66 ? 73.146 -12.607 49.658 1.00 40.16 66 GLY H CA 1
ATOM 3769 C C . GLY C 1 66 ? 72.758 -13.889 48.975 1.00 42.85 66 GLY H C 1
ATOM 3770 O O . GLY C 1 66 ? 73.522 -14.393 48.207 1.00 48.65 66 GLY H O 1
ATOM 3771 N N . ARG C 1 67 ? 71.591 -14.439 49.294 1.00 44.25 67 ARG H N 1
ATOM 3772 C CA . ARG C 1 67 ? 71.115 -15.671 48.745 1.00 41.84 67 ARG H CA 1
ATOM 3773 C C . ARG C 1 67 ? 69.916 -15.462 47.824 1.00 41.78 67 ARG H C 1
ATOM 3774 O O . ARG C 1 67 ? 69.719 -16.264 46.891 1.00 36.01 67 ARG H O 1
ATOM 3782 N N . ALA C 1 68 ? 69.108 -14.436 48.131 1.00 38.50 68 ALA H N 1
ATOM 3783 C CA . ALA C 1 68 ? 68.005 -14.013 47.297 1.00 40.35 68 ALA H CA 1
ATOM 3784 C C . ALA C 1 68 ? 68.361 -12.718 46.604 1.00 37.71 68 ALA H C 1
ATOM 3785 O O . ALA C 1 68 ? 68.869 -11.799 47.201 1.00 41.49 68 ALA H O 1
ATOM 3787 N N . THR C 1 69 ? 68.107 -12.670 45.309 1.00 39.04 69 THR H N 1
ATOM 3788 C CA . THR C 1 69 ? 68.268 -11.459 44.548 1.00 39.05 69 THR H CA 1
ATOM 3789 C C . THR C 1 69 ? 66.935 -11.194 43.857 1.00 36.22 69 THR H C 1
ATOM 3790 O O . THR C 1 69 ? 66.369 -12.074 43.197 1.00 36.83 69 THR H O 1
ATOM 3794 N N . MET C 1 70 ? 66.468 -9.980 44.028 1.00 34.43 70 MET H N 1
ATOM 3795 C CA . MET C 1 70 ? 65.359 -9.487 43.319 1.00 40.55 70 MET H CA 1
ATOM 3796 C C . MET C 1 70 ? 65.794 -8.450 42.273 1.00 37.40 70 MET H C 1
ATOM 3797 O O . MET C 1 70 ? 66.654 -7.610 42.521 1.00 40.33 70 MET H O 1
ATOM 3802 N N . THR C 1 71 ? 65.164 -8.539 41.104 1.00 41.45 71 THR H N 1
ATOM 3803 C CA . THR C 1 71 ? 65.388 -7.621 39.985 1.00 38.76 71 THR H CA 1
ATOM 3804 C C . THR C 1 71 ? 64.049 -7.298 39.374 1.00 37.59 71 THR H C 1
ATOM 3805 O O . THR C 1 71 ? 63.045 -8.029 39.545 1.00 38.56 71 THR H O 1
ATOM 3809 N N . ALA C 1 72 ? 64.031 -6.185 38.658 1.00 39.45 72 ALA H N 1
ATOM 3810 C CA . ALA C 1 72 ? 62.832 -5.715 37.987 1.00 42.45 72 ALA H CA 1
ATOM 3811 C C . ALA C 1 72 ? 63.166 -5.102 36.616 1.00 45.40 72 ALA H C 1
ATOM 3812 O O . ALA C 1 72 ? 64.214 -4.461 36.446 1.00 45.33 72 ALA H O 1
ATOM 3814 N N . ASP C 1 73 ? 62.264 -5.309 35.666 1.00 47.36 73 ASP H N 1
ATOM 3815 C CA . ASP C 1 73 ? 62.439 -4.814 34.310 1.00 47.52 73 ASP H CA 1
ATOM 3816 C C . ASP C 1 73 ? 61.234 -3.978 33.950 1.00 47.20 73 ASP H C 1
ATOM 3817 O O . ASP C 1 73 ? 60.110 -4.512 33.748 1.00 45.13 73 ASP H O 1
ATOM 3822 N N . THR C 1 74 ? 61.428 -2.659 33.945 1.00 54.53 74 THR H N 1
ATOM 3823 C CA . THR C 1 74 ? 60.311 -1.729 33.602 1.00 62.67 74 THR H CA 1
ATOM 3824 C C . THR C 1 74 ? 59.769 -1.947 32.189 1.00 62.51 74 THR H C 1
ATOM 3825 O O . THR C 1 74 ? 58.589 -1.702 31.956 1.00 60.51 74 THR H O 1
ATOM 3829 N N . SER C 1 75 ? 60.610 -2.411 31.265 1.00 58.05 75 SER H N 1
ATOM 3830 C CA . SER C 1 75 ? 60.163 -2.570 29.890 1.00 62.31 75 SER H CA 1
ATOM 3831 C C . SER C 1 75 ? 59.191 -3.740 29.771 1.00 59.95 75 SER H C 1
ATOM 3832 O O . SER C 1 75 ? 58.370 -3.731 28.863 1.00 57.99 75 SER H O 1
ATOM 3835 N N . THR C 1 76 ? 59.243 -4.707 30.698 1.00 50.54 76 THR H N 1
ATOM 3836 C CA . THR C 1 76 ? 58.311 -5.829 30.680 1.00 51.79 76 THR H CA 1
ATOM 3837 C C . THR C 1 76 ? 57.293 -5.917 31.834 1.00 49.71 76 THR H C 1
ATOM 3838 O O . THR C 1 76 ? 56.425 -6.809 31.805 1.00 46.54 76 THR H O 1
ATOM 3842 N N . SER C 1 77 ? 57.341 -4.985 32.788 1.00 45.22 77 SER H N 1
ATOM 3843 C CA . SER C 1 77 ? 56.462 -5.013 34.014 1.00 48.60 77 SER H CA 1
ATOM 3844 C C . SER C 1 77 ? 56.590 -6.347 34.780 1.00 36.43 77 SER H C 1
ATOM 3845 O O . SER C 1 77 ? 55.601 -6.988 35.151 1.00 45.17 77 SER H O 1
ATOM 3848 N N . THR C 1 78 ? 57.831 -6.787 34.961 1.00 37.97 78 THR H N 1
ATOM 3849 C CA . THR C 1 78 ? 58.094 -8.101 35.510 1.00 42.62 78 THR H CA 1
ATOM 3850 C C . THR C 1 78 ? 59.121 -7.944 36.596 1.00 38.79 78 THR H C 1
ATOM 3851 O O . THR C 1 78 ? 60.103 -7.218 36.397 1.00 40.46 78 THR H O 1
ATOM 3855 N N . VAL C 1 79 ? 58.923 -8.675 37.695 1.00 39.28 79 VAL H N 1
ATOM 3856 C CA . VAL C 1 79 ? 59.942 -8.748 38.735 1.00 40.54 79 VAL H CA 1
ATOM 3857 C C . VAL C 1 79 ? 60.298 -10.206 38.931 1.00 37.42 79 VAL H C 1
ATOM 3858 O O . VAL C 1 79 ? 59.510 -11.106 38.690 1.00 37.04 79 VAL H O 1
ATOM 3862 N N . TYR C 1 80 ? 61.524 -10.420 39.379 1.00 41.16 80 TYR H N 1
ATOM 3863 C CA . TYR C 1 80 ? 62.086 -11.755 39.514 1.00 43.11 80 TYR H CA 1
ATOM 3864 C C . TYR C 1 80 ? 62.671 -11.892 40.923 1.00 38.65 80 TYR H C 1
ATOM 3865 O O . TYR C 1 80 ? 63.269 -10.960 41.429 1.00 40.07 80 TYR H O 1
ATOM 3874 N N . MET C 1 81 ? 62.464 -13.040 41.536 1.00 37.57 81 MET H N 1
ATOM 3875 C CA . MET C 1 81 ? 63.218 -13.414 42.704 1.00 35.81 81 MET H CA 1
ATOM 3876 C C . MET C 1 81 ? 64.032 -14.627 42.343 1.00 34.54 81 MET H C 1
ATOM 3877 O O . MET C 1 81 ? 63.499 -15.678 41.999 1.00 33.81 81 MET H O 1
ATOM 3882 N N . GLU C 1 82 ? 65.333 -14.528 42.560 1.00 33.19 82 GLU H N 1
ATOM 3883 C CA . GLU C 1 82 ? 66.183 -15.664 42.385 1.00 40.93 82 GLU H CA 1
ATOM 3884 C C . GLU C 1 82 ? 66.754 -16.093 43.724 1.00 37.63 82 GLU H C 1
ATOM 3885 O O . GLU C 1 82 ? 67.353 -15.278 44.439 1.00 33.63 82 GLU H O 1
ATOM 3891 N N . LEU C 1 83 ? 66.574 -17.366 44.036 1.00 35.68 83 LEU H N 1
ATOM 3892 C CA . LEU C 1 83 ? 67.031 -17.887 45.286 1.00 35.03 83 LEU H CA 1
ATOM 3893 C C . LEU C 1 83 ? 68.071 -18.988 45.026 1.00 40.35 83 LEU H C 1
ATOM 3894 O O . LEU C 1 83 ? 67.760 -19.995 44.373 1.00 38.68 83 LEU H O 1
ATOM 3899 N N . SER C 1 84 ? 69.289 -18.814 45.562 1.00 35.94 84 SER H N 1
ATOM 3900 C CA . SER C 1 84 ? 70.392 -19.773 45.261 1.00 40.82 84 SER H CA 1
ATOM 3901 C C . SER C 1 84 ? 70.676 -20.686 46.456 1.00 40.10 84 SER H C 1
ATOM 3902 O O . SER C 1 84 ? 70.075 -20.525 47.517 1.00 43.29 84 SER H O 1
ATOM 3905 N N . SER C 1 85 ? 71.523 -21.689 46.254 1.00 42.13 85 SER H N 1
ATOM 3906 C CA . SER C 1 85 ? 71.884 -22.688 47.265 1.00 43.84 85 SER H CA 1
ATOM 3907 C C . SER C 1 85 ? 70.670 -23.244 47.980 1.00 43.50 85 SER H C 1
ATOM 3908 O O . SER C 1 85 ? 70.607 -23.242 49.195 1.00 44.11 85 SER H O 1
ATOM 3911 N N . LEU C 1 86 ? 69.723 -23.750 47.203 1.00 41.96 86 LEU H N 1
ATOM 3912 C CA . LEU C 1 86 ? 68.471 -24.247 47.757 1.00 40.41 86 LEU H CA 1
ATOM 3913 C C . LEU C 1 86 ? 68.701 -25.411 48.706 1.00 42.86 86 LEU H C 1
ATOM 3914 O O . LEU C 1 86 ? 69.530 -26.273 48.438 1.00 41.91 86 LEU H O 1
ATOM 3919 N N . ARG C 1 87 ? 67.915 -25.468 49.774 1.00 38.30 87 ARG H N 1
ATOM 3920 C CA . ARG C 1 87 ? 68.012 -26.541 50.730 1.00 38.82 87 ARG H CA 1
ATOM 3921 C C . ARG C 1 87 ? 66.605 -27.015 50.864 1.00 45.03 87 ARG H C 1
ATOM 3922 O O . ARG C 1 87 ? 65.690 -26.272 50.501 1.00 44.70 87 ARG H O 1
ATOM 3930 N N . SER C 1 88 ? 66.412 -28.187 51.475 1.00 41.15 88 SER H N 1
ATOM 3931 C CA . SER C 1 88 ? 65.087 -28.751 51.651 1.00 43.85 88 SER H CA 1
ATOM 3932 C C . SER C 1 88 ? 64.113 -27.779 52.306 1.00 36.74 88 SER H C 1
ATOM 3933 O O . SER C 1 88 ? 62.938 -27.732 51.970 1.00 40.08 88 SER H O 1
ATOM 3936 N N . GLU C 1 89 ? 64.598 -27.084 53.302 1.00 37.16 89 GLU H N 1
ATOM 3937 C CA . GLU C 1 89 ? 63.799 -26.106 54.071 1.00 40.76 89 GLU H CA 1
ATOM 3938 C C . GLU C 1 89 ? 63.285 -24.950 53.208 1.00 36.48 89 GLU H C 1
ATOM 3939 O O . GLU C 1 89 ? 62.510 -24.153 53.706 1.00 34.73 89 GLU H O 1
ATOM 3945 N N . ASP C 1 90 ? 63.754 -24.826 51.957 1.00 35.11 90 ASP H N 1
ATOM 3946 C CA . ASP C 1 90 ? 63.276 -23.825 51.042 1.00 34.85 90 ASP H CA 1
ATOM 3947 C C . ASP C 1 90 ? 62.073 -24.291 50.301 1.00 33.15 90 ASP H C 1
ATOM 3948 O O . ASP C 1 90 ? 61.468 -23.492 49.572 1.00 32.81 90 ASP H O 1
ATOM 3953 N N . THR C 1 91 ? 61.667 -25.532 50.514 1.00 30.93 91 THR H N 1
ATOM 3954 C CA . THR C 1 91 ? 60.408 -26.022 49.964 1.00 33.99 91 THR H CA 1
ATOM 3955 C C . THR C 1 91 ? 59.233 -25.175 50.519 1.00 38.44 91 THR H C 1
ATOM 3956 O O . THR C 1 91 ? 59.022 -25.057 51.764 1.00 34.95 91 THR H O 1
ATOM 3960 N N . ALA C 1 92 ? 58.460 -24.604 49.616 1.00 33.14 92 ALA H N 1
ATOM 3961 C CA . ALA C 1 92 ? 57.424 -23.678 50.008 1.00 34.76 92 ALA H CA 1
ATOM 3962 C C . ALA C 1 92 ? 56.671 -23.192 48.788 1.00 33.61 92 ALA H C 1
ATOM 3963 O O . ALA C 1 92 ? 57.120 -23.373 47.644 1.00 33.18 92 ALA H O 1
ATOM 3965 N N . VAL C 1 93 ? 55.516 -22.567 49.025 1.00 30.36 93 VAL H N 1
ATOM 3966 C CA . VAL C 1 93 ? 54.850 -21.769 47.993 1.00 28.17 93 VAL H CA 1
ATOM 3967 C C . VAL C 1 93 ? 55.394 -20.384 48.123 1.00 30.57 93 VAL H C 1
ATOM 3968 O O . VAL C 1 93 ? 55.369 -19.790 49.227 1.00 29.49 93 VAL H O 1
ATOM 3972 N N . TYR C 1 94 ? 55.862 -19.818 47.005 1.00 29.84 94 TYR H N 1
ATOM 3973 C CA . TYR C 1 94 ? 56.389 -18.492 46.965 1.00 27.84 94 TYR H CA 1
ATOM 3974 C C . TYR C 1 94 ? 55.351 -17.587 46.332 1.00 30.38 94 TYR H C 1
ATOM 3975 O O . TYR C 1 94 ? 54.908 -17.864 45.248 1.00 30.43 94 TYR H O 1
ATOM 3984 N N . TYR C 1 95 ? 55.051 -16.453 46.971 1.00 28.72 95 TYR H N 1
ATOM 3985 C CA . TYR C 1 95 ? 54.169 -15.446 46.398 1.00 30.34 95 TYR H CA 1
ATOM 3986 C C . TYR C 1 95 ? 54.857 -14.162 46.175 1.00 32.45 95 TYR H C 1
ATOM 3987 O O . TYR C 1 95 ? 55.687 -13.729 47.018 1.00 30.24 95 TYR H O 1
ATOM 3996 N N . CYS C 1 96 ? 54.493 -13.478 45.096 1.00 30.61 96 CYS H N 1
ATOM 3997 C CA . CYS C 1 96 ? 54.799 -12.059 44.965 1.00 29.60 96 CYS H CA 1
ATOM 3998 C C . CYS C 1 96 ? 53.547 -11.295 45.340 1.00 30.59 96 CYS H C 1
ATOM 3999 O O . CYS C 1 96 ? 52.452 -11.856 45.278 1.00 30.09 96 CYS H O 1
ATOM 4002 N N . ALA C 1 97 ? 53.718 -10.062 45.838 1.00 28.11 97 ALA H N 1
ATOM 4003 C CA . ALA C 1 97 ? 52.584 -9.267 46.279 1.00 29.58 97 ALA H CA 1
ATOM 4004 C C . ALA C 1 97 ? 52.991 -7.823 46.288 1.00 30.05 97 ALA H C 1
ATOM 4005 O O . ALA C 1 97 ? 54.118 -7.495 46.635 1.00 25.24 97 ALA H O 1
ATOM 4007 N N . ARG C 1 98 ? 52.046 -6.970 45.889 1.00 28.58 98 ARG H N 1
ATOM 4008 C CA . ARG C 1 98 ? 52.255 -5.549 45.827 1.00 27.40 98 ARG H CA 1
ATOM 4009 C C . ARG C 1 98 ? 52.102 -4.995 47.233 1.00 25.37 98 ARG H C 1
ATOM 4010 O O . ARG C 1 98 ? 51.234 -5.417 47.945 1.00 27.35 98 ARG H O 1
ATOM 4018 N N . PHE C 1 99 ? 52.925 -4.038 47.608 1.00 28.44 99 PHE H N 1
ATOM 4019 C CA . PHE C 1 99 ? 53.043 -3.546 48.993 1.00 27.60 99 PHE H CA 1
ATOM 4020 C C . PHE C 1 99 ? 52.982 -2.047 49.026 1.00 25.43 99 PHE H C 1
ATOM 4021 O O . PHE C 1 99 ? 54.018 -1.394 49.110 1.00 27.66 99 PHE H O 1
ATOM 4029 N N . PRO C 1 100 ? 51.761 -1.476 48.972 1.00 27.67 100 PRO H N 1
ATOM 4030 C CA . PRO C 1 100 ? 51.550 -0.062 49.324 1.00 30.59 100 PRO H CA 1
ATOM 4031 C C . PRO C 1 100 ? 52.125 0.259 50.697 1.00 32.53 100 PRO H C 1
ATOM 4032 O O . PRO C 1 100 ? 51.766 -0.379 51.712 1.00 33.31 100 PRO H O 1
ATOM 4036 N N . TYR C 1 101 ? 52.974 1.286 50.742 1.00 30.52 101 TYR H N 1
ATOM 4037 C CA . TYR C 1 101 ? 53.845 1.474 51.881 1.00 34.09 101 TYR H CA 1
ATOM 4038 C C . TYR C 1 101 ? 53.205 2.246 53.038 1.00 34.08 101 TYR H C 1
ATOM 4039 O O . TYR C 1 101 ? 53.644 2.121 54.183 1.00 31.80 101 TYR H O 1
ATOM 4048 N N . TYR C 1 102 ? 52.139 2.991 52.758 1.00 31.69 102 TYR H N 1
ATOM 4049 C CA . TYR C 1 102 ? 51.590 3.921 53.743 1.00 30.16 102 TYR H CA 1
ATOM 4050 C C . TYR C 1 102 ? 51.087 3.175 54.953 1.00 32.25 102 TYR H C 1
ATOM 4051 O O . TYR C 1 102 ? 51.341 3.553 56.098 1.00 30.09 102 TYR H O 1
ATOM 4060 N N . TYR C 1 103 ? 50.398 2.094 54.703 1.00 28.30 103 TYR H N 1
ATOM 4061 C CA . TYR C 1 103 ? 49.998 1.190 55.761 1.00 31.91 103 TYR H CA 1
ATOM 4062 C C . TYR C 1 103 ? 50.844 -0.109 55.874 1.00 29.08 103 TYR H C 1
ATOM 4063 O O . TYR C 1 103 ? 50.717 -0.864 56.833 1.00 30.72 103 TYR H O 1
ATOM 4072 N N . GLY C 1 104 ? 51.669 -0.391 54.902 1.00 26.69 104 GLY H N 1
ATOM 4073 C CA . GLY C 1 104 ? 52.560 -1.532 54.953 1.00 27.01 104 GLY H CA 1
ATOM 4074 C C . GLY C 1 104 ? 51.841 -2.831 54.923 1.00 28.59 104 GLY H C 1
ATOM 4075 O O . GLY C 1 104 ? 52.042 -3.681 55.809 1.00 27.34 104 GLY H O 1
ATOM 4076 N N . ASN C 1 105 ? 50.967 -2.970 53.926 1.00 28.15 105 ASN H N 1
ATOM 4077 C CA . ASN C 1 105 ? 50.182 -4.188 53.702 1.00 23.86 105 ASN H CA 1
ATOM 4078 C C . ASN C 1 105 ? 50.400 -4.709 52.266 1.00 25.65 105 ASN H C 1
ATOM 4079 O O . ASN C 1 105 ? 50.680 -3.920 51.354 1.00 23.90 105 ASN H O 1
ATOM 4084 N N . TRP C 1 106 ? 50.328 -6.034 52.082 1.00 24.92 106 TRP H N 1
ATOM 4085 C CA . TRP C 1 106 ? 50.337 -6.612 50.750 1.00 25.11 106 TRP H CA 1
ATOM 4086 C C . TRP C 1 106 ? 48.890 -6.672 50.267 1.00 28.40 106 TRP H C 1
ATOM 4087 O O . TRP C 1 106 ? 48.112 -7.494 50.773 1.00 28.74 106 TRP H O 1
ATOM 4098 N N . ASP C 1 107 ? 48.500 -5.774 49.376 1.00 27.95 107 ASP H N 1
ATOM 4099 C CA . ASP C 1 107 ? 47.077 -5.694 48.974 1.00 29.64 107 ASP H CA 1
ATOM 4100 C C . ASP C 1 107 ? 46.650 -6.625 47.829 1.00 27.86 107 ASP H C 1
ATOM 4101 O O . ASP C 1 107 ? 45.552 -7.165 47.825 1.00 38.18 107 ASP H O 1
ATOM 4106 N N . VAL C 1 108 ? 47.530 -6.859 46.894 1.00 29.96 108 VAL H N 1
ATOM 4107 C CA . VAL C 1 108 ? 47.270 -7.769 45.804 1.00 32.13 108 VAL H CA 1
ATOM 4108 C C . VAL C 1 108 ? 48.386 -8.774 45.779 1.00 28.82 108 VAL H C 1
ATOM 4109 O O . VAL C 1 108 ? 49.535 -8.377 45.738 1.00 27.85 108 VAL H O 1
ATOM 4113 N N . TRP C 1 109 ? 48.015 -10.055 45.667 1.00 30.21 109 TRP H N 1
ATOM 4114 C CA . TRP C 1 109 ? 48.957 -11.191 45.615 1.00 29.26 109 TRP H CA 1
ATOM 4115 C C . TRP C 1 109 ? 48.883 -11.979 44.316 1.00 30.91 109 TRP H C 1
ATOM 4116 O O . TRP C 1 109 ? 47.836 -12.166 43.733 1.00 30.61 109 TRP H O 1
ATOM 4127 N N . GLY C 1 110 ? 50.027 -12.415 43.836 1.00 29.84 110 GLY H N 1
ATOM 4128 C CA . GLY C 1 110 ? 50.128 -13.406 42.759 1.00 30.85 110 GLY H CA 1
ATOM 4129 C C . GLY C 1 110 ? 49.525 -14.683 43.159 1.00 30.59 110 GLY H C 1
ATOM 4130 O O . GLY C 1 110 ? 49.071 -14.816 44.303 1.00 32.96 110 GLY H O 1
ATOM 4131 N N . GLN C 1 111 ? 49.500 -15.646 42.247 1.00 29.81 111 GLN H N 1
ATOM 4132 C CA . GLN C 1 111 ? 48.763 -16.902 42.508 1.00 33.79 111 GLN H CA 1
ATOM 4133 C C . GLN C 1 111 ? 49.614 -17.947 43.265 1.00 33.61 111 GLN H C 1
ATOM 4134 O O . GLN C 1 111 ? 49.111 -18.916 43.787 1.00 34.74 111 GLN H O 1
ATOM 4140 N N . GLY C 1 112 ? 50.920 -17.706 43.352 1.00 34.62 112 GLY H N 1
ATOM 4141 C CA . GLY C 1 112 ? 51.803 -18.602 44.097 1.00 36.92 112 GLY H CA 1
ATOM 4142 C C . GLY C 1 112 ? 52.584 -19.449 43.131 1.00 36.38 112 GLY H C 1
ATOM 4143 O O . GLY C 1 112 ? 52.108 -19.742 42.046 1.00 34.54 112 GLY H O 1
ATOM 4144 N N . THR C 1 113 ? 53.795 -19.802 43.529 1.00 34.23 113 THR H N 1
ATOM 4145 C CA . THR C 1 113 ? 54.599 -20.745 42.788 1.00 37.02 113 THR H CA 1
ATOM 4146 C C . THR C 1 113 ? 55.109 -21.794 43.780 1.00 36.31 113 THR H C 1
ATOM 4147 O O . THR C 1 113 ? 55.832 -21.451 44.750 1.00 33.99 113 THR H O 1
ATOM 4151 N N . THR C 1 114 ? 54.799 -23.045 43.509 1.00 35.59 114 THR H N 1
ATOM 4152 C CA . THR C 1 114 ? 55.252 -24.147 44.343 1.00 32.64 114 THR H CA 1
ATOM 4153 C C . THR C 1 114 ? 56.697 -24.462 43.997 1.00 38.71 114 THR H C 1
ATOM 4154 O O . THR C 1 114 ? 57.027 -24.702 42.839 1.00 36.39 114 THR H O 1
ATOM 4158 N N . VAL C 1 115 ? 57.580 -24.374 44.979 1.00 34.92 115 VAL H N 1
ATOM 4159 C CA . VAL C 1 115 ? 58.998 -24.730 44.827 1.00 34.65 115 VAL H CA 1
ATOM 4160 C C . VAL C 1 115 ? 59.268 -25.929 45.729 1.00 37.65 115 VAL H C 1
ATOM 4161 O O . VAL C 1 115 ? 59.175 -25.839 46.965 1.00 34.35 115 VAL H O 1
ATOM 4165 N N . THR C 1 116 ? 59.538 -27.071 45.111 1.00 33.20 116 THR H N 1
ATOM 4166 C CA . THR C 1 116 ? 59.924 -28.273 45.834 1.00 36.01 116 THR H CA 1
ATOM 4167 C C . THR C 1 116 ? 61.424 -28.452 45.688 1.00 38.00 116 THR H C 1
ATOM 4168 O O . THR C 1 116 ? 61.931 -28.549 44.572 1.00 34.04 116 THR H O 1
ATOM 4172 N N . VAL C 1 117 ? 62.135 -28.482 46.818 1.00 34.70 117 VAL H N 1
ATOM 4173 C CA . VAL C 1 117 ? 63.582 -28.731 46.865 1.00 37.30 117 VAL H CA 1
ATOM 4174 C C . VAL C 1 117 ? 63.784 -30.100 47.492 1.00 43.72 117 VAL H C 1
ATOM 4175 O O . VAL C 1 117 ? 63.540 -30.286 48.710 1.00 37.37 117 VAL H O 1
ATOM 4179 N N . SER C 1 118 ? 64.218 -31.059 46.666 1.00 42.74 118 SER H N 1
ATOM 4180 C CA . SER C 1 118 ? 64.273 -32.457 47.128 1.00 45.32 118 SER H CA 1
ATOM 4181 C C . SER C 1 118 ? 65.462 -33.144 46.501 1.00 51.27 118 SER H C 1
ATOM 4182 O O . SER C 1 118 ? 65.791 -32.886 45.326 1.00 42.40 118 SER H O 1
ATOM 4185 N N . SER C 1 119 ? 66.134 -34.016 47.241 1.00 50.40 119 SER H N 1
ATOM 4186 C CA . SER C 1 119 ? 67.230 -34.756 46.610 1.00 53.01 119 SER H CA 1
ATOM 4187 C C . SER C 1 119 ? 66.731 -35.981 45.872 1.00 48.30 119 SER H C 1
ATOM 4188 O O . SER C 1 119 ? 67.498 -36.631 45.209 1.00 55.87 119 SER H O 1
ATOM 4191 N N . ALA C 1 120 ? 65.435 -36.265 45.909 1.00 46.10 120 ALA H N 1
ATOM 4192 C CA . ALA C 1 120 ? 64.895 -37.427 45.265 1.00 43.37 120 ALA H CA 1
ATOM 4193 C C . ALA C 1 120 ? 64.797 -37.271 43.747 1.00 50.82 120 ALA H C 1
ATOM 4194 O O . ALA C 1 120 ? 64.725 -36.162 43.232 1.00 51.42 120 ALA H O 1
ATOM 4196 N N . SER C 1 121 ? 64.690 -38.405 43.041 1.00 52.94 121 SER H N 1
ATOM 4197 C CA . SER C 1 121 ? 64.467 -38.430 41.590 1.00 47.64 121 SER H CA 1
ATOM 4198 C C . SER C 1 121 ? 63.289 -39.289 41.351 1.00 50.72 121 SER H C 1
ATOM 4199 O O . SER C 1 121 ? 62.892 -40.066 42.234 1.00 55.50 121 SER H O 1
ATOM 4202 N N . THR C 1 122 ? 62.709 -39.154 40.153 1.00 53.26 122 THR H N 1
ATOM 4203 C CA . THR C 1 122 ? 61.528 -39.897 39.774 1.00 55.01 122 THR H CA 1
ATOM 4204 C C . THR C 1 122 ? 61.788 -41.365 40.041 1.00 55.00 122 THR H C 1
ATOM 4205 O O . THR C 1 122 ? 62.867 -41.854 39.756 1.00 58.37 122 THR H O 1
ATOM 4209 N N . LYS C 1 123 ? 60.838 -42.039 40.669 1.00 56.07 123 LYS H N 1
ATOM 4210 C CA . LYS C 1 123 ? 61.050 -43.424 41.130 1.00 57.99 123 LYS H CA 1
ATOM 4211 C C . LYS C 1 123 ? 59.706 -44.061 41.325 1.00 57.43 123 LYS H C 1
ATOM 4212 O O . LYS C 1 123 ? 58.844 -43.511 42.004 1.00 57.73 123 LYS H O 1
ATOM 4218 N N . GLY C 1 124 ? 59.506 -45.196 40.674 1.00 49.50 124 GLY H N 1
ATOM 4219 C CA . GLY C 1 124 ? 58.324 -45.994 40.891 1.00 48.53 124 GLY H CA 1
ATOM 4220 C C . GLY C 1 124 ? 58.455 -46.784 42.206 1.00 48.49 124 GLY H C 1
ATOM 4221 O O . GLY C 1 124 ? 59.569 -47.033 42.710 1.00 44.28 124 GLY H O 1
ATOM 4222 N N . PRO C 1 125 ? 57.322 -47.141 42.797 1.00 47.55 125 PRO H N 1
ATOM 4223 C CA . PRO C 1 125 ? 57.264 -47.793 44.105 1.00 55.45 125 PRO H CA 1
ATOM 4224 C C . PRO C 1 125 ? 57.537 -49.295 44.077 1.00 61.41 125 PRO H C 1
ATOM 4225 O O . PRO C 1 125 ? 57.280 -49.929 43.066 1.00 59.69 125 PRO H O 1
ATOM 4229 N N . SER C 1 126 ? 57.999 -49.846 45.209 1.00 64.65 126 SER H N 1
ATOM 4230 C CA . SER C 1 126 ? 57.917 -51.297 45.479 1.00 59.13 126 SER H CA 1
ATOM 4231 C C . SER C 1 126 ? 56.590 -51.529 46.169 1.00 55.41 126 SER H C 1
ATOM 4232 O O . SER C 1 126 ? 56.162 -50.746 47.007 1.00 63.19 126 SER H O 1
ATOM 4235 N N . VAL C 1 127 ? 55.888 -52.569 45.765 1.00 48.63 127 VAL H N 1
ATOM 4236 C CA . VAL C 1 127 ? 54.594 -52.868 46.326 1.00 49.37 127 VAL H CA 1
ATOM 4237 C C . VAL C 1 127 ? 54.745 -54.205 47.071 1.00 62.37 127 VAL H C 1
ATOM 4238 O O . VAL C 1 127 ? 55.336 -55.164 46.556 1.00 69.44 127 VAL H O 1
ATOM 4242 N N . PHE C 1 128 ? 54.236 -54.249 48.296 1.00 61.89 128 PHE H N 1
ATOM 4243 C CA . PHE C 1 128 ? 54.307 -55.444 49.136 1.00 58.09 128 PHE H CA 1
ATOM 4244 C C . PHE C 1 128 ? 52.912 -55.750 49.642 1.00 59.22 128 PHE H C 1
ATOM 4245 O O . PHE C 1 128 ? 52.127 -54.831 49.903 1.00 56.69 128 PHE H O 1
ATOM 4253 N N . PRO C 1 129 ? 52.568 -57.044 49.746 1.00 63.74 129 PRO H N 1
ATOM 4254 C CA . PRO C 1 129 ? 51.215 -57.367 50.186 1.00 59.65 129 PRO H CA 1
ATOM 4255 C C . PRO C 1 129 ? 51.136 -57.247 51.748 1.00 57.90 129 PRO H C 1
ATOM 4256 O O . PRO C 1 129 ? 52.150 -57.407 52.443 1.00 48.35 129 PRO H O 1
ATOM 4260 N N . LEU C 1 130 ? 49.956 -56.915 52.249 1.00 51.36 130 LEU H N 1
ATOM 4261 C CA . LEU C 1 130 ? 49.702 -56.808 53.673 1.00 56.20 130 LEU H CA 1
ATOM 4262 C C . LEU C 1 130 ? 48.652 -57.880 53.951 1.00 54.13 130 LEU H C 1
ATOM 4263 O O . LEU C 1 130 ? 47.437 -57.654 53.820 1.00 52.73 130 LEU H O 1
ATOM 4268 N N . ALA C 1 131 ? 49.169 -59.054 54.323 1.00 60.59 131 ALA H N 1
ATOM 4269 C CA . ALA C 1 131 ? 48.328 -60.247 54.452 1.00 71.65 131 ALA H CA 1
ATOM 4270 C C . ALA C 1 131 ? 47.265 -60.104 55.559 1.00 66.61 131 ALA H C 1
ATOM 4271 O O . ALA C 1 131 ? 47.559 -59.596 56.631 1.00 67.72 131 ALA H O 1
ATOM 4273 N N . PRO C 1 132 ? 46.031 -60.543 55.302 1.00 74.17 132 PRO H N 1
ATOM 4274 C CA . PRO C 1 132 ? 44.972 -60.500 56.319 1.00 80.40 132 PRO H CA 1
ATOM 4275 C C . PRO C 1 132 ? 45.149 -61.602 57.402 1.00 84.70 132 PRO H C 1
ATOM 4276 O O . PRO C 1 132 ? 46.156 -62.286 57.403 1.00 79.94 132 PRO H O 1
ATOM 4280 N N . SER C 1 133 ? 44.165 -61.796 58.282 1.00 93.16 133 SER H N 1
ATOM 4281 C CA . SER C 1 133 ? 44.241 -62.821 59.323 1.00 91.53 133 SER H CA 1
ATOM 4282 C C . SER C 1 133 ? 42.871 -63.141 59.895 1.00 84.35 133 SER H C 1
ATOM 4283 O O . SER C 1 133 ? 42.502 -62.609 60.932 1.00 82.95 133 SER H O 1
ATOM 4286 N N . GLY C 1 140 ? 33.263 -60.737 61.773 0.50 72.07 140 GLY H N 1
ATOM 4287 C CA . GLY C 1 140 ? 33.305 -61.598 60.606 0.50 73.26 140 GLY H CA 1
ATOM 4288 C C . GLY C 1 140 ? 34.076 -61.024 59.436 0.50 79.85 140 GLY H C 1
ATOM 4289 O O . GLY C 1 140 ? 34.068 -61.604 58.354 0.50 71.14 140 GLY H O 1
ATOM 4290 N N . THR C 1 141 ? 34.739 -59.882 59.643 1.00 89.91 141 THR H N 1
ATOM 4291 C CA . THR C 1 141 ? 35.525 -59.214 58.587 1.00 82.79 141 THR H CA 1
ATOM 4292 C C . THR C 1 141 ? 37.031 -59.286 58.843 1.00 85.70 141 THR H C 1
ATOM 4293 O O . THR C 1 141 ? 37.487 -59.585 59.947 1.00 84.47 141 THR H O 1
ATOM 4297 N N . ALA C 1 142 ? 37.802 -59.039 57.795 1.00 76.11 142 ALA H N 1
ATOM 4298 C CA . ALA C 1 142 ? 39.244 -58.934 57.939 1.00 81.05 142 ALA H CA 1
ATOM 4299 C C . ALA C 1 142 ? 39.746 -57.811 57.059 1.00 80.42 142 ALA H C 1
ATOM 4300 O O . ALA C 1 142 ? 39.027 -57.333 56.176 1.00 85.10 142 ALA H O 1
ATOM 4302 N N . ALA C 1 143 ? 40.988 -57.416 57.318 1.00 72.97 143 ALA H N 1
ATOM 4303 C CA . ALA C 1 143 ? 41.615 -56.306 56.650 1.00 65.26 143 ALA H CA 1
ATOM 4304 C C . ALA C 1 143 ? 42.852 -56.786 55.937 1.00 66.63 143 ALA H C 1
ATOM 4305 O O . ALA C 1 143 ? 43.686 -57.494 56.501 1.00 53.41 143 ALA H O 1
ATOM 4307 N N . LEU C 1 144 ? 42.983 -56.377 54.682 1.00 62.70 144 LEU H N 1
ATOM 4308 C CA . LEU C 1 144 ? 44.200 -56.669 53.931 1.00 63.71 144 LEU H CA 1
ATOM 4309 C C . LEU C 1 144 ? 44.508 -55.445 53.081 1.00 52.93 144 LEU H C 1
ATOM 4310 O O . LEU C 1 144 ? 43.640 -54.583 52.860 1.00 51.44 144 LEU H O 1
ATOM 4315 N N . GLY C 1 145 ? 45.728 -55.377 52.607 1.00 55.34 145 GLY H N 1
ATOM 4316 C CA . GLY C 1 145 ? 46.127 -54.245 51.821 1.00 59.82 145 GLY H CA 1
ATOM 4317 C C . GLY C 1 145 ? 47.433 -54.402 51.107 1.00 59.78 145 GLY H C 1
ATOM 4318 O O . GLY C 1 145 ? 48.008 -55.518 51.012 1.00 54.96 145 GLY H O 1
ATOM 4319 N N . CYS C 1 146 ? 47.898 -53.255 50.613 1.00 57.43 146 CYS H N 1
ATOM 4320 C CA . CYS C 1 146 ? 49.191 -53.155 49.959 1.00 55.12 146 CYS H CA 1
ATOM 4321 C C . CYS C 1 146 ? 49.925 -51.967 50.494 1.00 48.51 146 CYS H C 1
ATOM 4322 O O . CYS C 1 146 ? 49.321 -50.914 50.690 1.00 47.34 146 CYS H O 1
ATOM 4325 N N . LEU C 1 147 ? 51.220 -52.142 50.630 1.00 46.58 147 LEU H N 1
ATOM 4326 C CA . LEU C 1 147 ? 52.151 -51.150 51.078 1.00 54.16 147 LEU H CA 1
ATOM 4327 C C . LEU C 1 147 ? 52.887 -50.695 49.829 1.00 59.12 147 LEU H C 1
ATOM 4328 O O . LEU C 1 147 ? 53.553 -51.516 49.138 1.00 52.48 147 LEU H O 1
ATOM 4333 N N . VAL C 1 148 ? 52.761 -49.400 49.529 1.00 49.18 148 VAL H N 1
ATOM 4334 C CA . VAL C 1 148 ? 53.315 -48.818 48.309 1.00 43.53 148 VAL H CA 1
ATOM 4335 C C . VAL C 1 148 ? 54.413 -47.944 48.787 1.00 48.12 148 VAL H C 1
ATOM 4336 O O . VAL C 1 148 ? 54.164 -46.823 49.276 1.00 47.33 148 VAL H O 1
ATOM 4340 N N . LYS C 1 149 ? 55.627 -48.417 48.571 1.00 43.80 149 LYS H N 1
ATOM 4341 C CA . LYS C 1 149 ? 56.796 -47.953 49.259 1.00 54.24 149 LYS 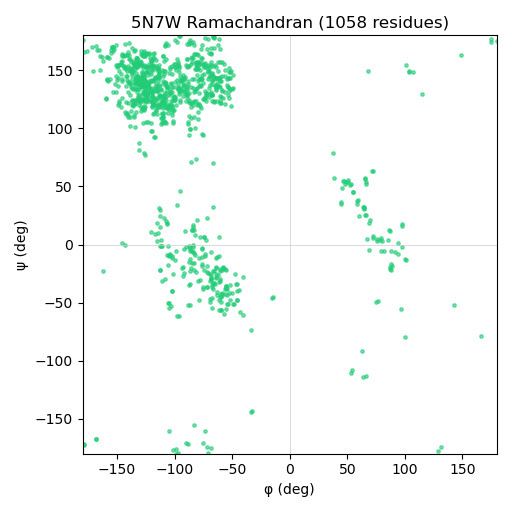H CA 1
ATOM 4342 C C . LYS C 1 149 ? 57.780 -47.228 48.326 1.00 58.51 149 LYS H C 1
ATOM 4343 O O . LYS C 1 149 ? 58.013 -47.660 47.208 1.00 61.38 149 LYS H O 1
ATOM 4349 N N . ASP C 1 150 ? 58.307 -46.100 48.790 1.00 50.80 150 ASP H N 1
ATOM 4350 C CA . ASP C 1 150 ? 59.476 -45.496 48.221 1.00 59.10 150 ASP H CA 1
ATOM 4351 C C . ASP C 1 150 ? 59.279 -44.987 46.764 1.00 62.52 150 ASP H C 1
ATOM 4352 O O . ASP C 1 150 ? 60.034 -45.352 45.857 1.00 56.76 150 ASP H O 1
ATOM 4357 N N . TYR C 1 151 ? 58.293 -44.110 46.559 1.00 60.48 151 TYR H N 1
ATOM 4358 C CA . TYR C 1 151 ? 58.085 -43.496 45.227 1.00 53.19 151 TYR H CA 1
ATOM 4359 C C . TYR C 1 151 ? 58.253 -41.994 45.262 1.00 53.27 151 TYR H C 1
ATOM 4360 O O . TYR C 1 151 ? 58.192 -41.375 46.321 1.00 49.79 151 TYR H O 1
ATOM 4369 N N . PHE C 1 152 ? 58.489 -41.423 44.091 1.00 48.31 152 PHE H N 1
ATOM 4370 C CA . PHE C 1 152 ? 58.570 -39.966 43.900 1.00 51.17 152 PHE H CA 1
ATOM 4371 C C . PHE C 1 152 ? 58.258 -39.626 42.421 1.00 54.30 152 PHE H C 1
ATOM 4372 O O . PHE C 1 152 ? 58.685 -40.372 41.536 1.00 48.24 152 PHE H O 1
ATOM 4380 N N . PRO C 1 153 ? 57.563 -38.527 42.127 1.00 53.13 153 PRO H N 1
ATOM 4381 C CA . PRO C 1 153 ? 56.882 -37.651 43.076 1.00 49.64 153 PRO H CA 1
ATOM 4382 C C . PRO C 1 153 ? 55.494 -38.190 43.277 1.00 48.61 153 PRO H C 1
ATOM 4383 O O . PRO C 1 153 ? 55.166 -39.289 42.796 1.00 46.66 153 PRO H O 1
ATOM 4387 N N . GLU C 1 154 ? 54.657 -37.440 43.978 1.00 47.16 154 GLU H N 1
ATOM 4388 C CA . GLU C 1 154 ? 53.225 -37.781 44.032 1.00 50.38 154 GLU H CA 1
ATOM 4389 C C . GLU C 1 154 ? 52.610 -37.549 42.637 1.00 48.60 154 GLU H C 1
ATOM 4390 O O . GLU C 1 154 ? 53.131 -36.745 41.900 1.00 43.57 154 GLU H O 1
ATOM 4396 N N . PRO C 1 155 ? 51.495 -38.189 42.292 1.00 48.53 155 PRO H N 1
ATOM 4397 C CA . PRO C 1 155 ? 50.767 -39.166 43.102 1.00 46.10 155 PRO H CA 1
ATOM 4398 C C . PRO C 1 155 ? 50.890 -40.620 42.596 1.00 47.60 155 PRO H C 1
ATOM 4399 O O . PRO C 1 155 ? 51.475 -40.891 41.555 1.00 45.83 155 PRO H O 1
ATOM 4403 N N . VAL C 1 156 ? 50.384 -41.536 43.401 1.00 48.94 156 VAL H N 1
ATOM 4404 C CA . VAL C 1 156 ? 50.132 -42.902 43.012 1.00 49.99 156 VAL H CA 1
ATOM 4405 C C . VAL C 1 156 ? 48.620 -43.029 43.101 1.00 50.85 156 VAL H C 1
ATOM 4406 O O . VAL C 1 156 ? 48.022 -42.372 43.930 1.00 60.14 156 VAL H O 1
ATOM 4410 N N . THR C 1 157 ? 48.016 -43.895 42.289 1.00 55.32 157 THR H N 1
ATOM 4411 C CA . THR C 1 157 ? 46.597 -44.317 42.475 1.00 61.02 157 THR H CA 1
ATOM 4412 C C . THR C 1 157 ? 46.520 -45.839 42.682 1.00 59.88 157 THR H C 1
ATOM 4413 O O . THR C 1 157 ? 47.419 -46.576 42.294 1.00 54.17 157 THR H O 1
ATOM 4417 N N . VAL C 1 158 ? 45.493 -46.286 43.392 1.00 60.79 158 VAL H N 1
ATOM 4418 C CA . VAL C 1 158 ? 45.362 -47.688 43.729 1.00 56.99 158 VAL H CA 1
ATOM 4419 C C . VAL C 1 158 ? 43.923 -48.054 43.462 1.00 56.52 158 VAL H C 1
ATOM 4420 O O . VAL C 1 158 ? 43.031 -47.277 43.750 1.00 61.77 158 VAL H O 1
ATOM 4424 N N . SER C 1 159 ? 43.702 -49.228 42.890 1.00 55.79 159 SER H N 1
ATOM 4425 C CA . SER C 1 159 ? 42.359 -49.794 42.804 1.00 60.25 159 SER H CA 1
ATOM 4426 C C . SER C 1 159 ? 42.479 -51.266 43.199 1.00 56.43 159 SER H C 1
ATOM 4427 O O . SER C 1 159 ? 43.594 -51.817 43.308 1.00 56.09 159 SER H O 1
ATOM 4430 N N . TRP C 1 160 ? 41.338 -51.884 43.450 1.00 58.99 160 TRP H N 1
ATOM 4431 C CA . TRP C 1 160 ? 41.309 -53.285 43.844 1.00 75.11 160 TRP H CA 1
ATOM 4432 C C . TRP C 1 160 ? 40.517 -54.097 42.799 1.00 75.12 160 TRP H C 1
ATOM 4433 O O . TRP C 1 160 ? 39.418 -53.685 42.437 1.00 69.41 160 TRP H O 1
ATOM 4444 N N . ASN C 1 161 ? 41.070 -55.223 42.330 1.00 75.83 161 ASN H N 1
ATOM 4445 C CA . ASN C 1 161 ? 40.386 -56.084 41.334 1.00 79.27 161 ASN H CA 1
ATOM 4446 C C . ASN C 1 161 ? 39.914 -55.208 40.155 1.00 77.31 161 ASN H C 1
ATOM 4447 O O . ASN C 1 161 ? 38.700 -55.098 39.856 1.00 58.66 161 ASN H O 1
ATOM 4452 N N . SER C 1 162 ? 40.889 -54.501 39.588 1.00 70.01 162 SER H N 1
ATOM 4453 C CA . SER C 1 162 ? 40.706 -53.605 38.453 1.00 75.69 162 SER H CA 1
ATOM 4454 C C . SER C 1 162 ? 39.476 -52.688 38.524 1.00 77.92 162 SER H C 1
ATOM 4455 O O . SER C 1 162 ? 38.859 -52.389 37.503 1.00 85.26 162 SER H O 1
ATOM 4458 N N . GLY C 1 163 ? 39.138 -52.210 39.723 1.00 76.88 163 GLY H N 1
ATOM 4459 C CA . GLY C 1 163 ? 37.988 -51.309 39.899 1.00 72.31 163 GLY H CA 1
ATOM 4460 C C . GLY C 1 163 ? 36.667 -51.994 40.214 1.00 79.16 163 GLY H C 1
ATOM 4461 O O . GLY C 1 163 ? 35.684 -51.313 40.491 1.00 71.35 163 GLY H O 1
ATOM 4462 N N . ALA C 1 164 ? 36.641 -53.332 40.163 1.00 82.50 164 ALA H N 1
ATOM 4463 C CA . ALA C 1 164 ? 35.465 -54.126 40.529 1.00 89.68 164 ALA H CA 1
ATOM 4464 C C . ALA C 1 164 ? 35.150 -54.059 42.026 1.00 96.36 164 ALA H C 1
ATOM 4465 O O . ALA C 1 164 ? 33.990 -54.205 42.405 1.00 106.36 164 ALA H O 1
ATOM 4467 N N . LEU C 1 165 ? 36.185 -53.879 42.860 1.00 96.98 165 LEU H N 1
ATOM 4468 C CA . LEU C 1 165 ? 36.050 -53.765 44.321 1.00 88.23 165 LEU H CA 1
ATOM 4469 C C . LEU C 1 165 ? 36.292 -52.320 44.795 1.00 85.51 165 LEU H C 1
ATOM 4470 O O . LEU C 1 165 ? 37.440 -51.853 44.817 1.00 83.92 165 LEU H O 1
ATOM 4475 N N . THR C 1 166 ? 35.207 -51.622 45.138 1.00 84.00 166 THR H N 1
ATOM 4476 C CA . THR C 1 166 ? 35.276 -50.309 45.783 1.00 90.32 166 THR H CA 1
ATOM 4477 C C . THR C 1 166 ? 34.767 -50.318 47.224 1.00 93.10 166 THR H C 1
ATOM 4478 O O . THR C 1 166 ? 35.139 -49.442 48.007 1.00 104.32 166 THR H O 1
ATOM 4482 N N . SER C 1 167 ? 33.940 -51.294 47.593 1.00 96.79 167 SER H N 1
ATOM 4483 C CA . SER C 1 167 ? 33.401 -51.344 48.950 1.00 92.68 167 SER H CA 1
ATOM 4484 C C . SER C 1 167 ? 34.495 -51.643 50.017 1.00 90.74 167 SER H C 1
ATOM 4485 O O . SER C 1 167 ? 35.298 -52.583 49.879 1.00 77.37 167 SER H O 1
ATOM 4488 N N . GLY C 1 168 ? 34.521 -50.815 51.064 1.00 89.25 168 GLY H N 1
ATOM 4489 C CA . GLY C 1 168 ? 35.481 -50.945 52.157 1.00 86.47 168 GLY H CA 1
ATOM 4490 C C . GLY C 1 168 ? 36.943 -50.725 51.796 1.00 86.96 168 GLY H C 1
ATOM 4491 O O . GLY C 1 168 ? 37.819 -51.250 52.477 1.00 92.53 168 GLY H O 1
ATOM 4492 N N . VAL C 1 169 ? 37.210 -49.958 50.734 1.00 79.03 169 VAL H N 1
ATOM 4493 C CA . VAL C 1 169 ? 38.582 -49.639 50.310 1.00 67.17 169 VAL H CA 1
ATOM 4494 C C . VAL C 1 169 ? 38.946 -48.295 50.930 1.00 62.53 169 VAL H C 1
ATOM 4495 O O . VAL C 1 169 ? 38.168 -47.347 50.908 1.00 54.62 169 VAL H O 1
ATOM 4499 N N . HIS C 1 170 ? 40.136 -48.217 51.489 1.00 56.24 170 HIS H N 1
ATOM 4500 C CA . HIS C 1 170 ? 40.578 -46.997 52.128 1.00 51.59 170 HIS H CA 1
ATOM 4501 C C . HIS C 1 170 ? 41.998 -46.899 51.751 1.00 48.74 170 HIS H C 1
ATOM 4502 O O . HIS C 1 170 ? 42.831 -47.714 52.188 1.00 45.05 170 HIS H O 1
ATOM 4509 N N . THR C 1 171 ? 42.276 -45.932 50.887 1.00 45.93 171 THR H N 1
ATOM 4510 C CA . THR C 1 171 ? 43.635 -45.620 50.494 1.00 48.68 171 THR H CA 1
ATOM 4511 C C . THR C 1 171 ? 44.027 -44.401 51.311 1.00 48.69 171 THR H C 1
ATOM 4512 O O . THR C 1 171 ? 43.303 -43.395 51.315 1.00 54.86 171 THR H O 1
ATOM 4516 N N . PHE C 1 172 ? 45.129 -44.528 52.042 1.00 47.42 172 PHE H N 1
ATOM 4517 C CA . PHE C 1 172 ? 45.522 -43.534 53.029 1.00 48.11 172 PHE H CA 1
ATOM 4518 C C . PHE C 1 172 ? 46.458 -42.558 52.345 1.00 44.38 172 PHE H C 1
ATOM 4519 O O . PHE C 1 172 ? 47.307 -42.962 51.546 1.00 46.25 172 PHE H O 1
ATOM 4527 N N . PRO C 1 173 ? 46.401 -41.276 52.748 1.00 43.44 173 PRO H N 1
ATOM 4528 C CA . PRO C 1 173 ? 47.410 -40.313 52.247 1.00 42.72 173 PRO H CA 1
ATOM 4529 C C . PRO C 1 173 ? 48.843 -40.775 52.542 1.00 46.32 173 PRO H C 1
ATOM 4530 O O . PRO C 1 173 ? 49.088 -41.452 53.561 1.00 43.28 173 PRO H O 1
ATOM 4534 N N . ALA C 1 174 ? 49.778 -40.387 51.681 1.00 42.84 174 ALA H N 1
ATOM 4535 C CA . ALA C 1 174 ? 51.161 -40.774 51.831 1.00 42.79 174 ALA H CA 1
ATOM 4536 C C . ALA C 1 174 ? 51.885 -40.123 53.048 1.00 46.08 174 ALA H C 1
ATOM 4537 O O . ALA C 1 174 ? 51.563 -38.990 53.403 1.00 40.85 174 ALA H O 1
ATOM 4539 N N . VAL C 1 175 ? 52.917 -40.800 53.581 1.00 43.42 175 VAL H N 1
ATOM 4540 C CA . VAL C 1 175 ? 53.963 -40.159 54.391 1.00 42.23 175 VAL H CA 1
ATOM 4541 C C . VAL C 1 175 ? 55.084 -39.740 53.488 1.00 45.54 175 VAL H C 1
ATOM 4542 O O . VAL C 1 175 ? 55.428 -40.476 52.595 1.00 39.85 175 VAL H O 1
ATOM 4546 N N . LEU C 1 176 ? 55.704 -38.602 53.800 1.00 42.68 176 LEU H N 1
ATOM 4547 C CA . LEU C 1 176 ? 56.905 -38.113 53.140 1.00 43.51 176 LEU H CA 1
ATOM 4548 C C . LEU C 1 176 ? 58.064 -38.414 54.067 1.00 45.41 176 LEU H C 1
ATOM 4549 O O . LEU C 1 176 ? 58.108 -37.902 55.159 1.00 45.41 176 LEU H O 1
ATOM 4554 N N . GLN C 1 177 ? 58.964 -39.296 53.651 1.00 46.69 177 GLN H N 1
ATOM 4555 C CA . GLN C 1 177 ? 60.081 -39.743 54.458 1.00 50.30 177 GLN H CA 1
ATOM 4556 C C . GLN C 1 177 ? 61.185 -38.700 54.394 1.00 52.82 177 GLN H C 1
ATOM 4557 O O . GLN C 1 177 ? 61.213 -37.880 53.484 1.00 54.85 177 GLN H O 1
ATOM 4563 N N . SER C 1 178 ? 62.145 -38.766 55.317 1.00 57.51 178 SER H N 1
ATOM 4564 C CA . SER C 1 178 ? 63.310 -37.840 55.268 1.00 57.61 178 SER H CA 1
ATOM 4565 C C . SER C 1 178 ? 64.215 -38.071 54.051 1.00 58.09 178 SER H C 1
ATOM 4566 O O . SER C 1 178 ? 64.927 -37.158 53.643 1.00 59.41 178 SER H O 1
ATOM 4569 N N . SER C 1 179 ? 64.164 -39.275 53.471 1.00 56.77 179 SER H N 1
ATOM 4570 C CA . SER C 1 179 ? 64.817 -39.558 52.202 1.00 57.89 179 SER H CA 1
ATOM 4571 C C . SER C 1 179 ? 64.253 -38.768 51.010 1.00 59.33 179 SER H C 1
ATOM 4572 O O . SER C 1 179 ? 64.930 -38.671 50.001 1.00 57.76 179 SER H O 1
ATOM 4575 N N . GLY C 1 180 ? 63.035 -38.234 51.117 1.00 54.00 180 GLY H N 1
ATOM 4576 C CA . GLY C 1 180 ? 62.384 -37.531 50.011 1.00 48.80 180 GLY H CA 1
ATOM 4577 C C . GLY C 1 180 ? 61.361 -38.385 49.283 1.00 49.38 180 GLY H C 1
ATOM 4578 O O . GLY C 1 180 ? 60.562 -37.865 48.495 1.00 46.36 180 GLY H O 1
ATOM 4579 N N . LEU C 1 181 ? 61.353 -39.692 49.546 1.00 46.10 181 LEU H N 1
ATOM 4580 C CA . LEU C 1 181 ? 60.415 -40.584 48.914 1.00 44.44 181 LEU H CA 1
ATOM 4581 C C . LEU C 1 181 ? 59.142 -40.658 49.754 1.00 45.25 181 LEU H C 1
ATOM 4582 O O . LEU C 1 181 ? 59.169 -40.383 50.972 1.00 46.27 181 LEU H O 1
ATOM 4587 N N . TYR C 1 182 ? 58.032 -40.946 49.079 1.00 41.33 182 TYR H N 1
ATOM 4588 C CA . TYR C 1 182 ? 56.735 -41.170 49.689 1.00 44.15 182 TYR H CA 1
ATOM 4589 C C . TYR C 1 182 ? 56.454 -42.671 49.885 1.00 44.93 182 TYR H C 1
ATOM 4590 O O . TYR C 1 182 ? 56.941 -43.497 49.133 1.00 46.73 182 TYR H O 1
ATOM 4599 N N . SER C 1 183 ? 55.615 -42.999 50.865 1.00 40.48 183 SER H N 1
ATOM 4600 C CA . SER C 1 183 ? 55.004 -44.302 50.923 1.00 39.95 183 SER H CA 1
ATOM 4601 C C . SER C 1 183 ? 53.570 -44.127 51.333 1.00 39.35 183 SER H C 1
ATOM 4602 O O . SER C 1 183 ? 53.237 -43.186 52.060 1.00 41.22 183 SER H O 1
ATOM 4605 N N . LEU C 1 184 ? 52.717 -45.017 50.859 1.00 39.18 184 LEU H N 1
ATOM 4606 C CA . LEU C 1 184 ? 51.336 -45.089 51.286 1.00 37.12 184 LEU H CA 1
ATOM 4607 C C . LEU C 1 184 ? 50.900 -46.519 51.438 1.00 41.61 184 LEU H C 1
ATOM 4608 O O . LEU C 1 184 ? 51.640 -47.423 51.071 1.00 43.98 184 LEU H O 1
ATOM 4613 N N . SER C 1 185 ? 49.678 -46.709 51.955 1.00 38.64 185 SER H N 1
ATOM 4614 C CA . SER C 1 185 ? 49.083 -48.016 52.066 1.00 42.19 185 SER H CA 1
ATOM 4615 C C . SER C 1 185 ? 47.686 -47.880 51.680 1.00 41.98 185 SER H C 1
ATOM 4616 O O . SER C 1 185 ? 47.115 -46.820 51.886 1.00 45.56 185 SER H O 1
ATOM 4619 N N . SER C 1 186 ? 47.145 -48.953 51.111 1.00 43.75 186 SER H N 1
ATOM 4620 C CA . SER C 1 186 ? 45.747 -49.038 50.767 1.00 48.61 186 SER H CA 1
ATOM 4621 C C . SER C 1 186 ? 45.306 -50.296 51.421 1.00 50.95 186 SER H C 1
ATOM 4622 O O . SER C 1 186 ? 45.996 -51.295 51.301 1.00 58.04 186 SER H O 1
ATOM 4625 N N . VAL C 1 187 ? 44.137 -50.257 52.035 1.00 54.27 187 VAL H N 1
ATOM 4626 C CA . VAL C 1 187 ? 43.589 -51.425 52.669 1.00 57.96 187 VAL H CA 1
ATOM 4627 C C . VAL C 1 187 ? 42.153 -51.572 52.293 1.00 57.52 187 VAL H C 1
ATOM 4628 O O . VAL C 1 187 ? 41.463 -50.602 51.984 1.00 60.39 187 VAL H O 1
ATOM 4632 N N . VAL C 1 188 ? 41.711 -52.821 52.316 1.00 61.91 188 VAL H N 1
ATOM 4633 C CA . VAL C 1 188 ? 40.318 -53.131 52.039 1.00 71.43 188 VAL H CA 1
ATOM 4634 C C . VAL C 1 188 ? 39.849 -54.105 53.117 1.00 72.48 188 VAL H C 1
ATOM 4635 O O . VAL C 1 188 ? 40.610 -54.995 53.548 1.00 68.03 188 VAL H O 1
ATOM 4639 N N . THR C 1 189 ? 38.634 -53.884 53.597 1.00 75.13 189 THR H N 1
ATOM 4640 C CA . THR C 1 189 ? 38.076 -54.760 54.616 1.00 86.89 189 THR H CA 1
ATOM 4641 C C . THR C 1 189 ? 36.943 -55.597 54.007 1.00 91.33 189 THR H C 1
ATOM 4642 O O . THR C 1 189 ? 35.955 -55.062 53.488 1.00 79.22 189 THR H O 1
ATOM 4646 N N . VAL C 1 190 ? 37.118 -56.911 54.112 1.00 97.62 190 VAL H N 1
ATOM 4647 C CA . VAL C 1 190 ? 36.329 -57.907 53.395 1.00 105.22 190 VAL H CA 1
ATOM 4648 C C . VAL C 1 190 ? 35.862 -59.013 54.363 1.00 110.85 190 VAL H C 1
ATOM 4649 O O . VAL C 1 190 ? 36.466 -59.183 55.424 1.00 115.23 190 VAL H O 1
ATOM 4653 N N . PRO C 1 191 ? 34.789 -59.762 54.016 1.00 115.63 191 PRO H N 1
ATOM 4654 C CA . PRO C 1 191 ? 34.389 -60.889 54.884 1.00 114.31 191 PRO H CA 1
ATOM 4655 C C . PRO C 1 191 ? 35.455 -61.996 55.033 1.00 116.80 191 PRO H C 1
ATOM 4656 O O . PRO C 1 191 ? 36.179 -62.296 54.074 1.00 105.97 191 PRO H O 1
ATOM 4660 N N . SER C 1 192 ? 35.557 -62.567 56.239 1.00 118.27 192 SER H N 1
ATOM 4661 C CA . SER C 1 192 ? 36.604 -63.564 56.556 1.00 111.81 192 SER H CA 1
ATOM 4662 C C . SER C 1 192 ? 36.358 -64.904 55.867 1.00 113.62 192 SER H C 1
ATOM 4663 O O . SER C 1 192 ? 37.318 -65.568 55.464 1.00 110.84 192 SER H O 1
ATOM 4666 N N . SER C 1 193 ? 35.086 -65.303 55.754 1.00 109.39 193 SER H N 1
ATOM 4667 C CA . SER C 1 193 ? 34.697 -66.535 55.035 1.00 105.98 193 SER H CA 1
ATOM 4668 C C . SER C 1 193 ? 35.211 -66.556 53.588 1.00 110.59 193 SER H C 1
ATOM 4669 O O . SER C 1 193 ? 35.612 -67.607 53.084 1.00 114.59 193 SER H O 1
ATOM 4672 N N . SER C 1 194 ? 35.229 -65.393 52.942 1.00 108.91 194 SER H N 1
ATOM 4673 C CA . SER C 1 194 ? 35.663 -65.302 51.557 1.00 108.84 194 SER H CA 1
ATOM 4674 C C . SER C 1 194 ? 37.191 -65.371 51.314 1.00 109.96 194 SER H C 1
ATOM 4675 O O . SER C 1 194 ? 37.600 -65.362 50.167 1.00 108.83 194 SER H O 1
ATOM 4678 N N . LEU C 1 195 ? 38.033 -65.437 52.346 1.00 113.97 195 LEU H N 1
ATOM 4679 C CA . LEU C 1 195 ? 39.487 -65.228 52.140 1.00 126.65 195 LEU H CA 1
ATOM 4680 C C . LEU C 1 195 ? 40.201 -66.308 51.324 1.00 130.25 195 LEU H C 1
ATOM 4681 O O . LEU C 1 195 ? 41.110 -66.002 50.556 1.00 136.23 195 LEU H O 1
ATOM 4686 N N . GLY C 1 196 ? 39.804 -67.562 51.497 1.00 132.04 196 GLY H N 1
ATOM 4687 C CA . GLY C 1 196 ? 40.369 -68.661 50.719 1.00 125.85 196 GLY H CA 1
ATOM 4688 C C . GLY C 1 196 ? 39.720 -68.898 49.364 1.00 122.94 196 GLY H C 1
ATOM 4689 O O . GLY C 1 196 ? 40.313 -69.582 48.536 1.00 119.48 196 GLY H O 1
ATOM 4690 N N . THR C 1 197 ? 38.525 -68.343 49.122 1.00 121.47 197 THR H N 1
ATOM 4691 C CA . THR C 1 197 ? 37.823 -68.499 47.826 1.00 122.74 197 THR H CA 1
ATOM 4692 C C . THR C 1 197 ? 38.081 -67.289 46.903 1.00 119.36 197 THR H C 1
ATOM 4693 O O . THR C 1 197 ? 38.667 -67.447 45.829 1.00 115.67 197 THR H O 1
ATOM 4697 N N . GLN C 1 198 ? 37.662 -66.100 47.349 1.00 116.68 198 GLN H N 1
ATOM 4698 C CA . GLN C 1 198 ? 37.775 -64.821 46.594 1.00 102.30 198 GLN H CA 1
ATOM 4699 C C . GLN C 1 198 ? 39.228 -64.303 46.443 1.00 93.89 198 GLN H C 1
ATOM 4700 O O . GLN C 1 198 ? 40.010 -64.358 47.381 1.00 95.47 198 GLN H O 1
ATOM 4706 N N . THR C 1 199 ? 39.576 -63.823 45.250 1.00 91.28 199 THR H N 1
ATOM 4707 C CA . THR C 1 199 ? 40.927 -63.311 44.949 1.00 95.18 199 THR H CA 1
ATOM 4708 C C . THR C 1 199 ? 40.999 -61.805 45.190 1.00 87.53 199 THR H C 1
ATOM 4709 O O . THR C 1 199 ? 40.044 -61.078 44.880 1.00 92.08 199 THR H O 1
ATOM 4713 N N . TYR C 1 200 ? 42.134 -61.348 45.734 1.00 84.84 200 TYR H N 1
ATOM 4714 C CA . TYR C 1 200 ? 42.361 -59.916 46.059 1.00 79.42 200 TYR H CA 1
ATOM 4715 C C . TYR C 1 200 ? 43.661 -59.406 45.452 1.00 77.93 200 TYR H C 1
ATOM 4716 O O . TYR C 1 200 ? 44.755 -59.874 45.802 1.00 74.96 200 TYR H O 1
ATOM 4725 N N . ILE C 1 201 ? 43.527 -58.429 44.550 1.00 79.10 201 ILE H N 1
ATOM 4726 C CA . ILE C 1 201 ? 44.662 -57.874 43.822 1.00 84.02 201 ILE H CA 1
ATOM 4727 C C . ILE C 1 201 ? 44.596 -56.352 43.898 1.00 84.44 201 ILE H C 1
ATOM 4728 O O . ILE C 1 201 ? 43.535 -55.751 43.687 1.00 82.00 201 ILE H O 1
ATOM 4733 N N . CYS C 1 202 ? 45.724 -55.719 44.191 1.00 77.08 202 CYS H N 1
ATOM 4734 C CA . CYS C 1 202 ? 45.755 -54.262 44.278 1.00 78.83 202 CYS H CA 1
ATOM 4735 C C . CYS C 1 202 ? 46.479 -53.757 43.031 1.00 74.31 202 CYS H C 1
ATOM 4736 O O . CYS C 1 202 ? 47.538 -54.307 42.686 1.00 65.32 202 CYS H O 1
ATOM 4739 N N . ASN C 1 203 ? 45.932 -52.707 42.396 1.00 67.26 203 ASN H N 1
ATOM 4740 C CA . ASN C 1 203 ? 46.454 -52.192 41.103 1.00 67.69 203 ASN H CA 1
ATOM 4741 C C . ASN C 1 203 ? 47.065 -50.846 41.364 1.00 57.54 203 ASN H C 1
ATOM 4742 O O . ASN C 1 203 ? 46.361 -49.911 41.664 1.00 58.76 203 ASN H O 1
ATOM 4747 N N . VAL C 1 204 ? 48.381 -50.779 41.294 1.00 59.12 204 VAL H N 1
ATOM 4748 C CA . VAL C 1 204 ? 49.132 -49.626 41.739 1.00 70.78 204 VAL H CA 1
ATOM 4749 C C . VAL C 1 204 ? 49.706 -48.930 40.496 1.00 74.85 204 VAL H C 1
ATOM 4750 O O . VAL C 1 204 ? 50.646 -49.444 39.887 1.00 68.03 204 VAL H O 1
ATOM 4754 N N . ASN C 1 205 ? 49.172 -47.750 40.171 1.00 64.91 205 ASN H N 1
ATOM 4755 C CA . ASN C 1 205 ? 49.583 -46.974 39.011 1.00 61.42 205 ASN H CA 1
ATOM 4756 C C . ASN C 1 205 ? 50.427 -45.743 39.460 1.00 55.00 205 ASN H C 1
ATOM 4757 O O . ASN C 1 205 ? 49.950 -44.908 40.245 1.00 62.89 205 ASN H O 1
ATOM 4762 N N . HIS C 1 206 ? 51.669 -45.635 39.002 1.00 49.45 206 HIS H N 1
ATOM 4763 C CA . HIS C 1 206 ? 52.466 -44.423 39.213 1.00 62.79 206 HIS H CA 1
ATOM 4764 C C . HIS C 1 206 ? 52.895 -43.815 37.866 1.00 64.60 206 HIS H C 1
ATOM 4765 O O . HIS C 1 206 ? 53.909 -44.218 37.274 1.00 63.03 206 HIS H O 1
ATOM 4772 N N . LYS C 1 207 ? 52.136 -42.816 37.423 1.00 70.69 207 LYS H N 1
ATOM 4773 C CA . LYS C 1 207 ? 52.340 -42.187 36.101 1.00 71.16 207 LYS H CA 1
ATOM 4774 C C . LYS C 1 207 ? 53.739 -41.640 35.837 1.00 64.68 207 LYS H C 1
ATOM 4775 O O . LYS C 1 207 ? 54.373 -42.117 34.916 1.00 76.07 207 LYS H O 1
ATOM 4781 N N . PRO C 1 208 ? 54.280 -40.740 36.688 1.00 58.57 208 PRO H N 1
ATOM 4782 C CA . PRO C 1 208 ? 55.618 -40.148 36.449 1.00 61.21 208 PRO H CA 1
ATOM 4783 C C . PRO C 1 208 ? 56.755 -41.076 36.086 1.00 66.05 208 PRO H C 1
ATOM 4784 O O . PRO C 1 208 ? 57.725 -40.645 35.441 1.00 54.38 208 PRO H O 1
ATOM 4788 N N . SER C 1 209 ? 56.656 -42.335 36.499 1.00 64.48 209 SER H N 1
ATOM 4789 C CA . SER C 1 209 ? 57.742 -43.265 36.353 1.00 64.66 209 SER H CA 1
ATOM 4790 C C . SER C 1 209 ? 57.363 -44.319 35.322 1.00 64.97 209 SER H C 1
ATOM 4791 O O . SER C 1 209 ? 58.226 -45.127 34.978 1.00 61.04 209 SER H O 1
ATOM 4794 N N . ASN C 1 210 ? 56.137 -44.224 34.779 1.00 68.80 210 ASN H N 1
ATOM 4795 C CA . ASN C 1 210 ? 55.398 -45.328 34.165 1.00 76.58 210 ASN H CA 1
ATOM 4796 C C . ASN C 1 210 ? 55.583 -46.653 34.879 1.00 83.25 210 ASN H C 1
ATOM 4797 O O . ASN C 1 210 ? 56.416 -47.480 34.455 1.00 81.55 210 ASN H O 1
ATOM 4802 N N . THR C 1 211 ? 54.862 -46.823 35.996 1.00 82.84 211 THR H N 1
ATOM 4803 C CA . THR C 1 211 ? 54.826 -48.077 36.689 1.00 68.80 211 THR H CA 1
ATOM 4804 C C . THR C 1 211 ? 53.378 -48.481 36.771 1.00 68.40 211 THR H C 1
ATOM 4805 O O . THR C 1 211 ? 52.494 -47.642 36.963 1.00 77.83 211 THR H O 1
ATOM 4809 N N . LYS C 1 212 ? 53.122 -49.756 36.529 1.00 64.45 212 LYS H N 1
ATOM 4810 C CA . LYS C 1 212 ? 51.832 -50.351 36.819 1.00 71.26 212 LYS H CA 1
ATOM 4811 C C . LYS C 1 212 ? 52.212 -51.689 37.426 1.00 78.04 212 LYS H C 1
ATOM 4812 O O . LYS C 1 212 ? 52.884 -52.482 36.765 1.00 73.73 212 LYS H O 1
ATOM 4818 N N . VAL C 1 213 ? 51.901 -51.891 38.709 1.00 78.83 213 VAL H N 1
ATOM 4819 C CA . VAL C 1 213 ? 52.068 -53.211 39.322 1.00 77.65 213 VAL H CA 1
ATOM 4820 C C . VAL C 1 213 ? 50.737 -53.664 39.890 1.00 77.51 213 VAL H C 1
ATOM 4821 O O . VAL C 1 213 ? 49.939 -52.862 40.401 1.00 82.09 213 VAL H O 1
ATOM 4825 N N . ASP C 1 214 ? 50.471 -54.945 39.680 1.00 76.04 214 ASP H N 1
ATOM 4826 C CA . ASP C 1 214 ? 49.298 -55.607 40.196 1.00 81.00 214 ASP H CA 1
ATOM 4827 C C . ASP C 1 214 ? 49.883 -56.601 41.191 1.00 86.94 214 ASP H C 1
ATOM 4828 O O . ASP C 1 214 ? 50.920 -57.223 40.916 1.00 81.69 214 ASP H O 1
ATOM 4833 N N . LYS C 1 215 ? 49.249 -56.714 42.359 1.00 91.24 215 LYS H N 1
ATOM 4834 C CA . LYS C 1 215 ? 49.775 -57.555 43.435 1.00 88.14 215 LYS H CA 1
ATOM 4835 C C . LYS C 1 215 ? 48.678 -58.370 44.090 1.00 83.81 215 LYS H C 1
ATOM 4836 O O . LYS C 1 215 ? 47.675 -57.833 44.584 1.00 74.14 215 LYS H O 1
ATOM 4842 N N . ARG C 1 216 ? 48.868 -59.685 44.013 1.00 93.82 216 ARG H N 1
ATOM 4843 C CA . ARG C 1 216 ? 48.022 -60.654 44.688 1.00 95.49 216 ARG H CA 1
ATOM 4844 C C . ARG C 1 216 ? 48.324 -60.583 46.181 1.00 82.96 216 ARG H C 1
ATOM 4845 O O . ARG C 1 216 ? 49.493 -60.638 46.582 1.00 61.84 216 ARG H O 1
ATOM 4853 N N . VAL C 1 217 ? 47.272 -60.485 46.993 1.00 81.36 217 VAL H N 1
ATOM 4854 C CA . VAL C 1 217 ? 47.424 -60.501 48.463 1.00 83.76 217 VAL H CA 1
ATOM 4855 C C . VAL C 1 217 ? 46.857 -61.819 49.021 1.00 72.80 217 VAL H C 1
ATOM 4856 O O . VAL C 1 217 ? 45.638 -62.018 49.079 1.00 79.52 217 VAL H O 1
ATOM 4860 N N . GLU C 1 218 ? 47.764 -62.719 49.387 1.00 76.24 218 GLU H N 1
ATOM 4861 C CA . GLU C 1 218 ? 47.400 -64.078 49.833 1.00 84.59 218 GLU H CA 1
ATOM 4862 C C . GLU C 1 218 ? 47.147 -64.064 51.333 1.00 82.79 218 GLU H C 1
ATOM 4863 O O . GLU C 1 218 ? 47.928 -63.434 52.057 1.00 71.25 218 GLU H O 1
ATOM 4869 N N . PRO C 1 219 ? 46.087 -64.766 51.818 1.00 88.69 219 PRO H N 1
ATOM 4870 C CA . PRO C 1 219 ? 46.061 -65.068 53.262 1.00 89.17 219 PRO H CA 1
ATOM 4871 C C . PRO C 1 219 ? 47.208 -66.073 53.546 1.00 87.61 219 PRO H C 1
ATOM 4872 O O . PRO C 1 219 ? 47.495 -66.898 52.687 1.00 93.22 219 PRO H O 1
ATOM 4876 N N . LYS C 1 220 ? 47.832 -66.016 54.725 1.00 94.97 220 LYS H N 1
ATOM 4877 C CA . LYS C 1 220 ? 49.235 -66.549 54.948 1.00 97.93 220 LYS H CA 1
ATOM 4878 C C . LYS C 1 220 ? 49.384 -67.903 55.731 1.00 98.79 220 LYS H C 1
ATOM 4879 O O . LYS C 1 220 ? 48.432 -68.680 55.755 1.00 89.99 220 LYS H O 1
ATOM 4885 N N . SER C 1 221 ? 50.579 -68.200 56.293 1.00 105.47 221 SER H N 1
ATOM 4886 C CA . SER C 1 221 ? 50.861 -69.421 57.129 1.00 107.76 221 SER H CA 1
ATOM 4887 C C . SER C 1 221 ? 50.146 -69.517 58.506 1.00 112.64 221 SER H C 1
ATOM 4888 O O . SER C 1 221 ? 50.797 -69.417 59.566 1.00 96.38 221 SER H O 1
ATOM 4891 N N . CYS C 1 222 ? 48.823 -69.736 58.473 1.00 112.72 222 CYS H N 1
ATOM 4892 C CA . CYS C 1 222 ? 47.963 -69.781 59.675 1.00 103.81 222 CYS H CA 1
ATOM 4893 C C . CYS C 1 222 ? 46.611 -70.424 59.350 1.00 98.17 222 CYS H C 1
ATOM 4894 O O . CYS C 1 222 ? 45.836 -70.760 60.252 1.00 96.09 222 CYS H O 1
ATOM 4897 N N . ASP D 2 1 ? 64.226 -6.995 65.450 1.00 56.83 1 ASP L N 1
ATOM 4898 C CA . ASP D 2 1 ? 62.949 -7.424 64.845 1.00 45.96 1 ASP L CA 1
ATOM 4899 C C . ASP D 2 1 ? 61.817 -7.245 65.848 1.00 40.54 1 ASP L C 1
ATOM 4900 O O . ASP D 2 1 ? 62.035 -7.299 67.043 1.00 43.90 1 ASP L O 1
ATOM 4905 N N . ILE D 2 2 ? 60.613 -7.015 65.351 1.00 32.76 2 ILE L N 1
ATOM 4906 C CA . ILE D 2 2 ? 59.439 -6.957 66.190 1.00 28.24 2 ILE L CA 1
ATOM 4907 C C . ILE D 2 2 ? 58.850 -8.335 66.139 1.00 30.34 2 ILE L C 1
ATOM 4908 O O . ILE D 2 2 ? 58.541 -8.813 65.082 1.00 28.19 2 ILE L O 1
ATOM 4913 N N . GLN D 2 3 ? 58.663 -8.943 67.312 1.00 26.86 3 GLN L N 1
ATOM 4914 C CA . GLN D 2 3 ? 58.185 -10.273 67.419 1.00 30.96 3 GLN L CA 1
ATOM 4915 C C . GLN D 2 3 ? 56.666 -10.247 67.650 1.00 26.23 3 GLN L C 1
ATOM 4916 O O . GLN D 2 3 ? 56.181 -9.450 68.412 1.00 28.42 3 GLN L O 1
ATOM 4922 N N . MET D 2 4 ? 55.921 -11.028 66.911 1.00 25.44 4 MET L N 1
ATOM 4923 C CA . MET D 2 4 ? 54.465 -11.020 66.989 1.00 26.08 4 MET L CA 1
ATOM 4924 C C . MET D 2 4 ? 54.023 -12.322 67.608 1.00 26.34 4 MET L C 1
ATOM 4925 O O . MET D 2 4 ? 54.288 -13.403 67.042 1.00 28.31 4 MET L O 1
ATOM 4930 N N . THR D 2 5 ? 53.296 -12.250 68.715 1.00 25.02 5 THR L N 1
ATOM 4931 C CA . THR D 2 5 ? 52.797 -13.453 69.341 1.00 25.64 5 THR L CA 1
ATOM 4932 C C . THR D 2 5 ? 51.330 -13.507 68.984 1.00 27.38 5 THR L C 1
ATOM 4933 O O . THR D 2 5 ? 50.574 -12.648 69.422 1.00 30.74 5 THR L O 1
ATOM 4937 N N . GLN D 2 6 ? 50.920 -14.534 68.234 1.00 23.47 6 GLN L N 1
ATOM 4938 C CA . GLN D 2 6 ? 49.515 -14.747 67.878 1.00 26.05 6 GLN L CA 1
ATOM 4939 C C . GLN D 2 6 ? 48.970 -15.989 68.621 1.00 26.91 6 GLN L C 1
ATOM 4940 O O . GLN D 2 6 ? 49.625 -17.020 68.671 1.00 25.96 6 GLN L O 1
ATOM 4946 N N . SER D 2 7 ? 47.734 -15.936 69.102 1.00 29.23 7 SER L N 1
ATOM 4947 C CA . SER D 2 7 ? 47.147 -17.033 69.891 1.00 28.59 7 SER L CA 1
ATOM 4948 C C . SER D 2 7 ? 45.655 -17.068 69.685 1.00 31.96 7 SER L C 1
ATOM 4949 O O . SER D 2 7 ? 45.050 -16.011 69.488 1.00 32.92 7 SER L O 1
ATOM 4952 N N . PRO D 2 8 ? 45.067 -18.275 69.604 1.00 30.52 8 PRO L N 1
ATOM 4953 C CA . PRO D 2 8 ? 45.782 -19.553 69.712 1.00 30.29 8 PRO L CA 1
ATOM 4954 C C . PRO D 2 8 ? 46.283 -19.957 68.326 1.00 31.66 8 PRO L C 1
ATOM 4955 O O . PRO D 2 8 ? 45.947 -19.264 67.343 1.00 30.23 8 PRO L O 1
ATOM 4959 N N . SER D 2 9 ? 47.071 -21.039 68.227 1.00 28.62 9 SER L N 1
ATOM 4960 C CA . SER D 2 9 ? 47.620 -21.497 66.939 1.00 26.86 9 SER L CA 1
ATOM 4961 C C . SER D 2 9 ? 46.561 -22.156 66.112 1.00 25.24 9 SER L C 1
ATOM 4962 O O . SER D 2 9 ? 46.699 -22.278 64.911 1.00 25.87 9 SER L O 1
ATOM 4965 N N . SER D 2 10 ? 45.493 -22.632 66.736 1.00 29.85 10 SER L N 1
ATOM 4966 C CA . SER D 2 10 ? 44.434 -23.217 66.005 1.00 26.96 10 SER L CA 1
ATOM 4967 C C . SER D 2 10 ? 43.224 -23.278 66.878 1.00 28.55 10 SER L C 1
ATOM 4968 O O . SER D 2 10 ? 43.303 -23.172 68.095 1.00 30.84 10 SER L O 1
ATOM 4971 N N . LEU D 2 11 ? 42.081 -23.434 66.235 1.00 32.40 11 LEU L N 1
ATOM 4972 C CA . LEU D 2 11 ? 40.822 -23.543 66.937 1.00 37.82 11 LEU L CA 1
ATOM 4973 C C . LEU D 2 11 ? 39.746 -24.082 66.028 1.00 38.08 11 LEU L C 1
ATOM 4974 O O . LEU D 2 11 ? 39.856 -24.008 64.787 1.00 33.21 11 LEU L O 1
ATOM 4979 N N . SER D 2 12 ? 38.680 -24.552 66.657 1.00 42.32 12 SER L N 1
ATOM 4980 C CA . SER D 2 12 ? 37.476 -25.077 65.989 1.00 44.00 12 SER L CA 1
ATOM 4981 C C . SER D 2 12 ? 36.266 -24.429 66.615 1.00 42.14 12 SER L C 1
ATOM 4982 O O . SER D 2 12 ? 36.219 -24.289 67.847 1.00 43.20 12 SER L O 1
ATOM 4985 N N . ALA D 2 13 ? 35.258 -24.113 65.814 1.00 41.96 13 ALA L N 1
ATOM 4986 C CA . ALA D 2 13 ? 34.025 -23.605 66.390 1.00 40.42 13 ALA L CA 1
ATOM 4987 C C . ALA D 2 13 ? 32.850 -23.857 65.486 1.00 39.93 13 ALA L C 1
ATOM 4988 O O . ALA D 2 13 ? 33.026 -24.190 64.305 1.00 41.65 13 ALA L O 1
ATOM 4990 N N . SER D 2 14 ? 31.650 -23.727 66.033 1.00 42.80 14 SER L N 1
ATOM 4991 C CA . SER D 2 14 ? 30.414 -24.029 65.245 1.00 47.79 14 SER L CA 1
ATOM 4992 C C . SER D 2 14 ? 30.007 -22.892 64.328 1.00 48.74 14 SER L C 1
ATOM 4993 O O . SER D 2 14 ? 30.350 -21.727 64.599 1.00 46.04 14 SER L O 1
ATOM 4996 N N . VAL D 2 15 ? 29.267 -23.220 63.269 1.00 42.58 15 VAL L N 1
ATOM 4997 C CA . VAL D 2 15 ? 28.699 -22.183 62.391 1.00 47.25 15 VAL L CA 1
ATOM 4998 C C . VAL D 2 15 ? 27.960 -21.126 63.247 1.00 51.54 15 VAL L C 1
ATOM 4999 O O . VAL D 2 15 ? 27.251 -21.439 64.207 1.00 46.90 15 VAL L O 1
ATOM 5003 N N . GLY D 2 16 ? 28.218 -19.858 62.947 1.00 51.69 16 GLY L N 1
ATOM 5004 C CA . GLY D 2 16 ? 27.610 -18.765 63.671 1.00 46.70 16 GLY L CA 1
ATOM 5005 C C . GLY D 2 16 ? 28.233 -18.371 64.991 1.00 44.33 16 GLY L C 1
ATOM 5006 O O . GLY D 2 16 ? 27.824 -17.382 65.571 1.00 52.22 16 GLY L O 1
ATOM 5007 N N . ASP D 2 17 ? 29.238 -19.102 65.483 1.00 44.03 17 ASP L N 1
ATOM 5008 C CA . ASP D 2 17 ? 29.957 -18.659 66.678 1.00 44.57 17 ASP L CA 1
ATOM 5009 C C . ASP D 2 17 ? 30.825 -17.422 66.379 1.00 42.48 17 ASP L C 1
ATOM 5010 O O . ASP D 2 17 ? 31.131 -17.105 65.213 1.00 42.68 17 ASP L O 1
ATOM 5015 N N . ARG D 2 18 ? 31.241 -16.806 67.472 1.00 44.86 18 ARG L N 1
ATOM 5016 C CA . ARG D 2 18 ? 32.115 -15.666 67.502 1.00 48.98 18 ARG L CA 1
ATOM 5017 C C . ARG D 2 18 ? 33.506 -16.188 67.824 1.00 43.78 18 ARG L C 1
ATOM 5018 O O . ARG D 2 18 ? 33.670 -16.850 68.822 1.00 46.34 18 ARG L O 1
ATOM 5026 N N . VAL D 2 19 ? 34.491 -15.833 67.000 1.00 36.87 19 VAL L N 1
ATOM 5027 C CA . VAL D 2 19 ? 35.858 -16.265 67.176 1.00 35.25 19 VAL L CA 1
ATOM 5028 C C . VAL D 2 19 ? 36.722 -15.020 67.423 1.00 35.51 19 VAL L C 1
ATOM 5029 O O . VAL D 2 19 ? 36.624 -14.049 66.686 1.00 43.02 19 VAL L O 1
ATOM 5033 N N . THR D 2 20 ? 37.608 -15.092 68.402 1.00 36.62 20 THR L N 1
ATOM 5034 C CA . THR D 2 20 ? 38.548 -14.061 68.694 1.00 41.08 20 THR L CA 1
ATOM 5035 C C . THR D 2 20 ? 39.972 -14.570 68.682 1.00 38.67 20 THR L C 1
ATOM 5036 O O . THR D 2 20 ? 40.297 -15.541 69.334 1.00 40.09 20 THR L O 1
ATOM 5040 N N . ILE D 2 21 ? 40.827 -13.885 67.934 1.00 35.54 21 ILE L N 1
ATOM 5041 C CA . ILE D 2 21 ? 42.245 -14.188 67.868 1.00 33.82 21 ILE L CA 1
ATOM 5042 C C . ILE D 2 21 ? 42.995 -12.985 68.415 1.00 34.68 21 ILE L C 1
ATOM 5043 O O . ILE D 2 21 ? 42.615 -11.830 68.156 1.00 35.98 21 ILE L O 1
ATOM 5048 N N . THR D 2 22 ? 44.075 -13.241 69.121 1.00 32.88 22 THR L N 1
ATOM 5049 C CA . THR D 2 22 ? 44.908 -12.182 69.656 1.00 31.27 22 THR L CA 1
ATOM 5050 C C . THR D 2 22 ? 46.240 -12.130 68.959 1.00 30.26 22 THR L C 1
ATOM 5051 O O . THR D 2 22 ? 46.776 -13.137 68.508 1.00 28.26 22 THR L O 1
ATOM 5055 N N . CYS D 2 23 ? 46.776 -10.923 68.906 1.00 29.45 23 CYS L N 1
ATOM 5056 C CA . CYS D 2 23 ? 48.103 -10.681 68.451 1.00 30.68 23 CYS L CA 1
ATOM 5057 C C . CYS D 2 23 ? 48.767 -9.622 69.299 1.00 32.57 23 CYS L C 1
ATOM 5058 O O . CYS D 2 23 ? 48.240 -8.516 69.424 1.00 31.74 23 CYS L O 1
ATOM 5061 N N . GLN D 2 24 ? 49.977 -9.908 69.744 1.00 30.34 24 GLN L N 1
ATOM 5062 C CA . GLN D 2 24 ? 50.721 -9.010 70.564 1.00 29.96 24 GLN L CA 1
ATOM 5063 C C . GLN D 2 24 ? 52.083 -8.788 69.983 1.00 30.77 24 GLN L C 1
ATOM 5064 O O . GLN D 2 24 ? 52.781 -9.710 69.666 1.00 30.92 24 GLN L O 1
ATOM 5070 N N . ALA D 2 25 ? 52.474 -7.525 69.886 1.00 27.28 25 ALA L N 1
ATOM 5071 C CA . ALA D 2 25 ? 53.793 -7.115 69.386 1.00 25.03 25 ALA L CA 1
ATOM 5072 C C . ALA D 2 25 ? 54.771 -6.868 70.534 1.00 28.54 25 ALA L C 1
ATOM 5073 O O . ALA D 2 25 ? 54.376 -6.519 71.634 1.00 28.03 25 ALA L O 1
ATOM 5075 N N . SER D 2 26 ? 56.050 -7.061 70.267 1.00 31.91 26 SER L N 1
ATOM 5076 C CA . SER D 2 26 ? 57.080 -6.823 71.278 1.00 34.17 26 SER L CA 1
ATOM 5077 C C . SER D 2 26 ? 57.361 -5.328 71.563 1.00 38.69 26 SER L C 1
ATOM 5078 O O . SER D 2 26 ? 58.139 -5.027 72.469 1.00 38.96 26 SER L O 1
ATOM 5081 N N . GLN D 2 27 ? 56.802 -4.402 70.784 1.00 35.65 27 GLN L N 1
ATOM 5082 C CA . GLN D 2 27 ? 56.851 -2.951 71.138 1.00 34.37 27 GLN L CA 1
ATOM 5083 C C . GLN D 2 27 ? 55.704 -2.284 70.499 1.00 34.64 27 GLN L C 1
ATOM 5084 O O . GLN D 2 27 ? 55.044 -2.911 69.665 1.00 34.80 27 GLN L O 1
ATOM 5090 N N . ASP D 2 28 ? 55.446 -1.024 70.859 1.00 28.64 28 ASP L N 1
ATOM 5091 C CA . ASP D 2 28 ? 54.295 -0.265 70.370 1.00 31.22 28 ASP L CA 1
ATOM 5092 C C . ASP D 2 28 ? 54.405 -0.189 68.861 1.00 31.17 28 ASP L C 1
ATOM 5093 O O . ASP D 2 28 ? 55.435 0.213 68.331 1.00 32.29 28 ASP L O 1
ATOM 5098 N N . ILE D 2 29 ? 53.343 -0.590 68.163 1.00 27.91 29 ILE L N 1
ATOM 5099 C CA . ILE D 2 29 ? 53.354 -0.514 66.707 1.00 27.92 29 ILE L CA 1
ATOM 5100 C C . ILE D 2 29 ? 52.306 0.500 66.121 1.00 29.17 29 ILE L C 1
ATOM 5101 O O . ILE D 2 29 ? 52.075 0.513 64.919 1.00 25.94 29 ILE L O 1
ATOM 5106 N N . TRP D 2 30 ? 51.673 1.319 66.958 1.00 27.25 30 TRP L N 1
ATOM 5107 C CA . TRP D 2 30 ? 50.985 2.528 66.466 1.00 30.61 30 TRP L CA 1
ATOM 5108 C C . TRP D 2 30 ? 49.896 2.236 65.433 1.00 29.44 30 TRP L C 1
ATOM 5109 O O . TRP D 2 30 ? 49.732 2.936 64.455 1.00 28.26 30 TRP L O 1
ATOM 5120 N N . TRP D 2 31 ? 49.191 1.122 65.662 1.00 26.31 31 TRP L N 1
ATOM 5121 C CA . TRP D 2 31 ? 48.064 0.676 64.942 1.00 26.63 31 TRP L CA 1
ATOM 5122 C C . TRP D 2 31 ? 48.431 0.083 63.579 1.00 25.08 31 TRP L C 1
ATOM 5123 O O . TRP D 2 31 ? 47.525 -0.258 62.827 1.00 27.08 31 TRP L O 1
ATOM 5134 N N . TYR D 2 32 ? 49.723 -0.044 63.268 1.00 23.04 32 TYR L N 1
ATOM 5135 C CA . TYR D 2 32 ? 50.149 -0.688 62.035 1.00 24.80 32 TYR L CA 1
ATOM 5136 C C . TYR D 2 32 ? 50.177 -2.198 62.113 1.00 23.70 32 TYR L C 1
ATOM 5137 O O . TYR D 2 32 ? 51.258 -2.828 62.098 1.00 22.59 32 TYR L O 1
ATOM 5146 N N . LEU D 2 33 ? 48.970 -2.766 62.112 1.00 22.91 33 LEU L N 1
ATOM 5147 C CA . LEU D 2 33 ? 48.741 -4.202 62.247 1.00 24.40 33 LEU L CA 1
ATOM 5148 C C . LEU D 2 33 ? 47.671 -4.621 61.230 1.00 25.93 33 LEU L C 1
ATOM 5149 O O . LEU D 2 33 ? 46.531 -4.128 61.261 1.00 29.19 33 LEU L O 1
ATOM 5154 N N . ASN D 2 34 ? 48.038 -5.539 60.357 1.00 23.90 34 ASN L N 1
ATOM 5155 C CA . ASN D 2 34 ? 47.211 -6.087 59.296 1.00 27.43 34 ASN L CA 1
ATOM 5156 C C . ASN D 2 34 ? 46.908 -7.550 59.532 1.00 27.32 34 ASN L C 1
ATOM 5157 O O . ASN D 2 34 ? 47.690 -8.251 60.191 1.00 27.70 34 ASN L O 1
ATOM 5162 N N . TRP D 2 35 ? 45.775 -8.007 58.959 1.00 26.65 35 TRP L N 1
ATOM 5163 C CA . TRP D 2 35 ? 45.318 -9.358 59.078 1.00 26.57 35 TRP L CA 1
ATOM 5164 C C . TRP D 2 35 ? 45.061 -9.944 57.713 1.00 27.81 35 TRP L C 1
ATOM 5165 O O . TRP D 2 35 ? 44.354 -9.346 56.894 1.00 30.36 35 TRP L O 1
ATOM 5176 N N . TYR D 2 36 ? 45.616 -11.146 57.492 1.00 27.15 36 TYR L N 1
ATOM 5177 C CA . TYR D 2 36 ? 45.482 -11.883 56.243 1.00 27.43 36 TYR L CA 1
ATOM 5178 C C . TYR D 2 36 ? 44.720 -13.223 56.468 1.00 27.18 36 TYR L C 1
ATOM 5179 O O . TYR D 2 36 ? 44.717 -13.748 57.561 1.00 29.39 36 TYR L O 1
ATOM 5188 N N . GLN D 2 37 ? 44.077 -13.694 55.414 1.00 26.85 37 GLN L N 1
ATOM 5189 C CA . GLN D 2 37 ? 43.292 -14.895 55.390 1.00 30.16 37 GLN L CA 1
ATOM 5190 C C . GLN D 2 37 ? 43.853 -15.757 54.287 1.00 27.34 37 GLN L C 1
ATOM 5191 O O . GLN D 2 37 ? 44.010 -15.287 53.160 1.00 29.70 37 GLN L O 1
ATOM 5197 N N . GLN D 2 38 ? 44.159 -17.023 54.598 1.00 25.80 38 GLN L N 1
ATOM 5198 C CA . GLN D 2 38 ? 44.619 -17.926 53.553 1.00 26.67 38 GLN L CA 1
ATOM 5199 C C . GLN D 2 38 ? 43.781 -19.150 53.608 1.00 28.58 38 GLN L C 1
ATOM 5200 O O . GLN D 2 38 ? 43.856 -19.917 54.587 1.00 27.86 38 GLN L O 1
ATOM 5206 N N . LYS D 2 39 ? 42.869 -19.259 52.647 1.00 33.61 39 LYS L N 1
ATOM 5207 C CA . LYS D 2 39 ? 41.931 -20.397 52.591 1.00 36.02 39 LYS L CA 1
ATOM 5208 C C . LYS D 2 39 ? 42.678 -21.560 51.939 1.00 36.84 39 LYS L C 1
ATOM 5209 O O . LYS D 2 39 ? 43.604 -21.334 51.161 1.00 34.81 39 LYS L O 1
ATOM 5215 N N . PRO D 2 40 ? 42.272 -22.813 52.229 1.00 43.04 40 PRO L N 1
ATOM 5216 C CA . PRO D 2 40 ? 43.050 -23.954 51.694 1.00 45.56 40 PRO L CA 1
ATOM 5217 C C . PRO D 2 40 ? 43.100 -23.989 50.151 1.00 42.55 40 PRO L C 1
ATOM 5218 O O . PRO D 2 40 ? 42.080 -23.763 49.498 1.00 44.00 40 PRO L O 1
ATOM 5222 N N . GLY D 2 41 ? 44.297 -24.080 49.599 1.00 40.95 41 GLY L N 1
ATOM 5223 C CA . GLY D 2 41 ? 44.540 -23.982 48.146 1.00 41.83 41 GLY L CA 1
ATOM 5224 C C . GLY D 2 41 ? 44.599 -22.622 47.483 1.00 50.52 41 GLY L C 1
ATOM 5225 O O . GLY D 2 41 ? 44.740 -22.526 46.251 1.00 54.88 41 GLY L O 1
ATOM 5226 N N . LYS D 2 42 ? 44.490 -21.556 48.264 1.00 47.80 42 LYS L N 1
ATOM 5227 C CA . LYS D 2 42 ? 44.434 -20.207 47.725 1.00 44.12 42 LYS L CA 1
ATOM 5228 C C . LYS D 2 42 ? 45.582 -19.335 48.251 1.00 43.54 42 LYS L C 1
ATOM 5229 O O . LYS D 2 42 ? 46.237 -19.641 49.240 1.00 37.26 42 LYS L O 1
ATOM 5235 N N . ALA D 2 43 ? 45.869 -18.272 47.516 1.00 40.18 43 ALA L N 1
ATOM 5236 C CA . ALA D 2 43 ? 46.765 -17.220 47.950 1.00 34.52 43 ALA L CA 1
ATOM 5237 C C . ALA D 2 43 ? 46.220 -16.505 49.209 1.00 34.92 43 ALA L C 1
ATOM 5238 O O . ALA D 2 43 ? 45.027 -16.432 49.405 1.00 33.08 43 ALA L O 1
ATOM 5240 N N . PRO D 2 44 ? 47.109 -16.002 50.081 1.00 37.66 44 PRO L N 1
ATOM 5241 C CA . PRO D 2 44 ? 46.654 -15.129 51.137 1.00 34.95 44 PRO L CA 1
ATOM 5242 C C . PRO D 2 44 ? 45.909 -13.895 50.566 1.00 32.90 44 PRO L C 1
ATOM 5243 O O . PRO D 2 44 ? 46.169 -13.471 49.462 1.00 28.66 44 PRO L O 1
ATOM 5247 N N . LYS D 2 45 ? 45.053 -13.340 51.377 1.00 31.78 45 LYS L N 1
ATOM 5248 C CA . LYS D 2 45 ? 44.208 -12.225 51.063 1.00 34.56 45 LYS L CA 1
ATOM 5249 C C . LYS D 2 45 ? 44.261 -11.236 52.226 1.00 27.13 45 LYS L C 1
ATOM 5250 O O . LYS D 2 45 ? 43.984 -11.616 53.366 1.00 27.21 45 LYS L O 1
ATOM 5256 N N . LEU D 2 46 ? 44.398 -9.955 51.918 1.00 27.66 46 LEU L N 1
ATOM 5257 C CA . LEU D 2 46 ? 44.252 -8.922 52.927 1.00 26.46 46 LEU L CA 1
ATOM 5258 C C . LEU D 2 46 ? 42.802 -8.745 53.338 1.00 28.65 46 LEU L C 1
ATOM 5259 O O . LEU D 2 46 ? 41.988 -8.419 52.489 1.00 30.84 46 LEU L O 1
ATOM 5264 N N . LEU D 2 47 ? 42.498 -8.879 54.631 1.00 26.64 47 LEU L N 1
ATOM 5265 C CA . LEU D 2 47 ? 41.183 -8.668 55.157 1.00 27.09 47 LEU L CA 1
ATOM 5266 C C . LEU D 2 47 ? 41.099 -7.293 55.863 1.00 33.34 47 LEU L C 1
ATOM 5267 O O . LEU D 2 47 ? 40.190 -6.491 55.561 1.00 35.12 47 LEU L O 1
ATOM 5272 N N . ILE D 2 48 ? 42.008 -7.040 56.788 1.00 28.61 48 ILE L N 1
ATOM 5273 C CA . ILE D 2 48 ? 41.998 -5.834 57.636 1.00 26.49 48 ILE L CA 1
ATOM 5274 C C . ILE D 2 48 ? 43.373 -5.173 57.621 1.00 28.57 48 ILE L C 1
ATOM 5275 O O . ILE D 2 48 ? 44.425 -5.859 57.638 1.00 30.23 48 ILE L O 1
ATOM 5280 N N . TYR D 2 49 ? 43.404 -3.841 57.540 1.00 28.47 49 TYR L N 1
ATOM 5281 C CA . TYR D 2 49 ? 44.660 -3.108 57.586 1.00 26.65 49 TYR L CA 1
ATOM 5282 C C . TYR D 2 49 ? 44.546 -1.990 58.622 1.00 30.35 49 TYR L C 1
ATOM 5283 O O . TYR D 2 49 ? 43.426 -1.563 58.999 1.00 29.75 49 TYR L O 1
ATOM 5292 N N . TYR D 2 50 ? 45.699 -1.529 59.118 1.00 27.20 50 TYR L N 1
ATOM 5293 C CA . TYR D 2 50 ? 45.748 -0.453 60.108 1.00 28.06 50 TYR L CA 1
ATOM 5294 C C . TYR D 2 50 ? 44.770 -0.726 61.246 1.00 28.62 50 TYR L C 1
ATOM 5295 O O . TYR D 2 50 ? 43.916 0.116 61.606 1.00 27.59 50 TYR L O 1
ATOM 5304 N N . THR D 2 51 ? 44.892 -1.937 61.799 1.00 25.69 51 THR L N 1
ATOM 5305 C CA . THR D 2 51 ? 44.166 -2.400 62.979 1.00 26.31 51 THR L CA 1
ATOM 5306 C C . THR D 2 51 ? 42.702 -2.777 62.737 1.00 28.91 51 THR L C 1
ATOM 5307 O O . THR D 2 51 ? 42.283 -3.849 63.181 1.00 31.71 51 THR L O 1
ATOM 5311 N N . SER D 2 52 ? 41.926 -1.913 62.065 1.00 29.93 52 SER L N 1
ATOM 5312 C CA . SER D 2 52 ? 40.477 -2.021 62.082 1.00 30.96 52 SER L CA 1
ATOM 5313 C C . SER D 2 52 ? 39.819 -1.678 60.807 1.00 30.97 52 SER L C 1
ATOM 5314 O O . SER D 2 52 ? 38.585 -1.772 60.749 1.00 34.30 52 SER L O 1
ATOM 5317 N N . ARG D 2 53 ? 40.566 -1.302 59.769 1.00 31.93 53 ARG L N 1
ATOM 5318 C CA . ARG D 2 53 ? 39.987 -0.908 58.492 1.00 33.00 53 ARG L CA 1
ATOM 5319 C C . ARG D 2 53 ? 39.832 -2.101 57.532 1.00 37.28 53 ARG L C 1
ATOM 5320 O O . ARG D 2 53 ? 40.762 -2.852 57.327 1.00 32.28 53 ARG L O 1
ATOM 5328 N N . LEU D 2 54 ? 38.662 -2.205 56.911 1.00 36.83 54 LEU L N 1
ATOM 5329 C CA . LEU D 2 54 ? 38.338 -3.331 56.057 1.00 37.00 54 LEU L CA 1
ATOM 5330 C C . LEU D 2 54 ? 38.752 -3.080 54.680 1.00 39.79 54 LEU L C 1
ATOM 5331 O O . LEU D 2 54 ? 38.454 -2.045 54.120 1.00 38.23 54 LEU L O 1
ATOM 5336 N N . HIS D 2 55 ? 39.467 -4.029 54.107 1.00 35.17 55 HIS L N 1
ATOM 5337 C CA . HIS D 2 55 ? 39.793 -3.956 52.703 1.00 38.94 55 HIS L CA 1
ATOM 5338 C C . HIS D 2 55 ? 38.484 -4.059 51.880 1.00 41.70 55 HIS L C 1
ATOM 5339 O O . HIS D 2 55 ? 37.483 -4.566 52.384 1.00 36.70 55 HIS L O 1
ATOM 5346 N N . SER D 2 56 ? 38.523 -3.493 50.665 1.00 44.75 56 SER L N 1
ATOM 5347 C CA . SER D 2 56 ? 37.346 -3.404 49.769 1.00 52.89 56 SER L CA 1
ATOM 5348 C C . SER D 2 56 ? 36.803 -4.761 49.525 1.00 51.58 56 SER L C 1
ATOM 5349 O O . SER D 2 56 ? 37.523 -5.616 49.026 1.00 49.31 56 SER L O 1
ATOM 5352 N N . GLY D 2 57 ? 35.547 -4.952 49.883 1.00 52.66 57 GLY L N 1
ATOM 5353 C CA . GLY D 2 57 ? 34.825 -6.162 49.500 1.00 57.57 57 GLY L CA 1
ATOM 5354 C C . GLY D 2 57 ? 34.809 -7.207 50.586 1.00 56.65 57 GLY L C 1
ATOM 5355 O O . GLY D 2 57 ? 34.192 -8.255 50.435 1.00 55.57 57 GLY L O 1
ATOM 5356 N N . VAL D 2 58 ? 35.472 -6.926 51.698 1.00 49.50 58 VAL L N 1
ATOM 5357 C CA . VAL D 2 58 ? 35.598 -7.913 52.735 1.00 42.29 58 VAL L CA 1
ATOM 5358 C C . VAL D 2 58 ? 34.308 -7.850 53.476 1.00 39.91 58 VAL L C 1
ATOM 5359 O O . VAL D 2 58 ? 33.901 -6.792 53.855 1.00 40.08 58 VAL L O 1
ATOM 5363 N N . PRO D 2 59 ? 33.708 -9.019 53.781 1.00 41.80 59 PRO L N 1
ATOM 5364 C CA . PRO D 2 59 ? 32.533 -9.080 54.656 1.00 38.66 59 PRO L CA 1
ATOM 5365 C C . PRO D 2 59 ? 32.706 -8.377 55.973 1.00 43.53 59 PRO L C 1
ATOM 5366 O O . PRO D 2 59 ? 33.767 -8.460 56.563 1.00 45.57 59 PRO L O 1
ATOM 5370 N N . SER D 2 60 ? 31.627 -7.823 56.510 1.00 42.83 60 SER L N 1
ATOM 5371 C CA . SER D 2 60 ? 31.662 -7.048 57.747 1.00 36.82 60 SER L CA 1
ATOM 5372 C C . SER D 2 60 ? 31.531 -7.909 58.944 1.00 35.39 60 SER L C 1
ATOM 5373 O O . SER D 2 60 ? 31.678 -7.433 60.053 1.00 37.06 60 SER L O 1
ATOM 5376 N N . ARG D 2 61 ? 31.288 -9.205 58.802 1.00 41.90 61 ARG L N 1
ATOM 5377 C CA . ARG D 2 61 ? 31.529 -10.113 59.968 1.00 37.84 61 ARG L CA 1
ATOM 5378 C C . ARG D 2 61 ? 33.008 -10.089 60.494 1.00 33.36 61 ARG L C 1
ATOM 5379 O O . ARG D 2 61 ? 33.264 -10.398 61.635 1.00 34.46 61 ARG L O 1
ATOM 5387 N N . PHE D 2 62 ? 33.955 -9.682 59.670 1.00 37.81 62 PHE L N 1
ATOM 5388 C CA . PHE D 2 62 ? 35.364 -9.500 60.126 1.00 36.65 62 PHE L CA 1
ATOM 5389 C C . PHE D 2 62 ? 35.626 -8.104 60.653 1.00 39.01 62 PHE L C 1
ATOM 5390 O O . PHE D 2 62 ? 35.302 -7.139 59.985 1.00 41.74 62 PHE L O 1
ATOM 5398 N N . SER D 2 63 ? 36.267 -8.012 61.812 1.00 40.29 63 SER L N 1
ATOM 5399 C CA . SER D 2 63 ? 36.672 -6.758 62.372 1.00 42.34 63 SER L CA 1
ATOM 5400 C C . SER D 2 63 ? 38.005 -6.921 63.129 1.00 38.04 63 SER L C 1
ATOM 5401 O O . SER D 2 63 ? 38.361 -8.032 63.560 1.00 35.32 63 SER L O 1
ATOM 5404 N N . GLY D 2 64 ? 38.671 -5.790 63.380 1.00 31.22 64 GLY L N 1
ATOM 5405 C CA . GLY D 2 64 ? 39.834 -5.748 64.239 1.00 30.24 64 GLY L CA 1
ATOM 5406 C C . GLY D 2 64 ? 39.840 -4.601 65.208 1.00 31.66 64 GLY L C 1
ATOM 5407 O O . GLY D 2 64 ? 39.192 -3.618 64.968 1.00 33.02 64 GLY L O 1
ATOM 5408 N N . SER D 2 65 ? 40.547 -4.765 66.310 1.00 29.71 65 SER L N 1
ATOM 5409 C CA . SER D 2 65 ? 40.620 -3.729 67.294 1.00 33.96 65 SER L CA 1
ATOM 5410 C C . SER D 2 65 ? 41.931 -3.810 68.036 1.00 32.14 65 SER L C 1
ATOM 5411 O O . SER D 2 65 ? 42.675 -4.758 67.840 1.00 30.11 65 SER L O 1
ATOM 5414 N N . GLY D 2 66 ? 42.209 -2.806 68.855 1.00 28.12 66 GLY L N 1
ATOM 5415 C CA . GLY D 2 66 ? 43.400 -2.763 69.747 1.00 28.02 66 GLY L CA 1
ATOM 5416 C C . GLY D 2 66 ? 44.210 -1.470 69.612 1.00 32.17 66 GLY L C 1
ATOM 5417 O O . GLY D 2 66 ? 43.862 -0.573 68.828 1.00 32.86 66 GLY L O 1
ATOM 5418 N N . SER D 2 67 ? 45.309 -1.414 70.354 1.00 32.38 67 SER L N 1
ATOM 5419 C CA . SER D 2 67 ? 46.225 -0.285 70.311 1.00 34.69 67 SER L CA 1
ATOM 5420 C C . SER D 2 67 ? 47.487 -0.713 70.979 1.00 30.85 67 SER L C 1
ATOM 5421 O O . SER D 2 67 ? 47.507 -1.717 71.662 1.00 29.23 67 SER L O 1
ATOM 5424 N N . GLY D 2 68 ? 48.536 0.084 70.807 1.00 34.15 68 GLY L N 1
ATOM 5425 C CA . GLY D 2 68 ? 49.805 -0.131 71.494 1.00 34.39 68 GLY L CA 1
ATOM 5426 C C . GLY D 2 68 ? 50.476 -1.431 71.020 1.00 33.83 68 GLY L C 1
ATOM 5427 O O . GLY D 2 68 ? 50.865 -1.567 69.835 1.00 31.35 68 GLY L O 1
ATOM 5428 N N . THR D 2 69 ? 50.562 -2.383 71.917 1.00 32.31 69 THR L N 1
ATOM 5429 C CA . THR D 2 69 ? 51.107 -3.730 71.599 1.00 32.99 69 THR L CA 1
ATOM 5430 C C . THR D 2 69 ? 50.054 -4.805 71.421 1.00 31.35 69 THR L C 1
ATOM 5431 O O . THR D 2 69 ? 50.360 -5.889 70.904 1.00 32.32 69 THR L O 1
ATOM 5435 N N . ASP D 2 70 ? 48.792 -4.510 71.751 1.00 31.41 70 ASP L N 1
ATOM 5436 C CA . ASP D 2 70 ? 47.765 -5.543 71.871 1.00 31.04 70 ASP L CA 1
ATOM 5437 C C . ASP D 2 70 ? 46.604 -5.404 70.917 1.00 34.81 70 ASP L C 1
ATOM 5438 O O . ASP D 2 70 ? 45.862 -4.415 70.981 1.00 31.50 70 ASP L O 1
ATOM 5443 N N . TYR D 2 71 ? 46.375 -6.432 70.082 1.00 26.85 71 TYR L N 1
ATOM 5444 C CA . TYR D 2 71 ? 45.408 -6.350 68.989 1.00 29.30 71 TYR L CA 1
ATOM 5445 C C . TYR D 2 71 ? 44.561 -7.594 68.953 1.00 31.97 71 TYR L C 1
ATOM 5446 O O . TYR D 2 71 ? 44.963 -8.650 69.427 1.00 30.33 71 TYR L O 1
ATOM 5455 N N . THR D 2 72 ? 43.353 -7.460 68.431 1.00 33.91 72 THR L N 1
ATOM 5456 C CA . THR D 2 72 ? 42.470 -8.576 68.264 1.00 31.73 72 THR L CA 1
ATOM 5457 C C . THR D 2 72 ? 41.851 -8.558 66.875 1.00 34.63 72 THR L C 1
ATOM 5458 O O . THR D 2 72 ? 41.711 -7.500 66.213 1.00 36.91 72 THR L O 1
ATOM 5462 N N . PHE D 2 73 ? 41.484 -9.754 66.430 1.00 30.09 73 PHE L N 1
ATOM 5463 C CA . PHE D 2 73 ? 40.726 -9.972 65.181 1.00 29.71 73 PHE L CA 1
ATOM 5464 C C . PHE D 2 73 ? 39.526 -10.781 65.596 1.00 32.16 73 PHE L C 1
ATOM 5465 O O . PHE D 2 73 ? 39.647 -11.701 66.406 1.00 33.22 73 PHE L O 1
ATOM 5473 N N . THR D 2 74 ? 38.365 -10.422 65.065 1.00 37.14 74 THR L N 1
ATOM 5474 C CA . THR D 2 74 ? 37.129 -11.086 65.458 1.00 33.67 74 THR L CA 1
ATOM 5475 C C . THR D 2 74 ? 36.290 -11.427 64.247 1.00 35.98 74 THR L C 1
ATOM 5476 O O . THR D 2 74 ? 36.157 -10.616 63.298 1.00 36.04 74 THR L O 1
ATOM 5480 N N . ILE D 2 75 ? 35.787 -12.667 64.248 1.00 32.01 75 ILE L N 1
ATOM 5481 C CA . ILE D 2 75 ? 34.796 -13.074 63.279 1.00 38.88 75 ILE L CA 1
ATOM 5482 C C . ILE D 2 75 ? 33.504 -13.136 64.114 1.00 43.33 75 ILE L C 1
ATOM 5483 O O . ILE D 2 75 ? 33.444 -13.890 65.119 1.00 40.60 75 ILE L O 1
ATOM 5488 N N . SER D 2 76 ? 32.522 -12.292 63.753 1.00 41.82 76 SER L N 1
ATOM 5489 C CA . SER D 2 76 ? 31.294 -12.139 64.571 1.00 46.57 76 SER L CA 1
ATOM 5490 C C . SER D 2 76 ? 30.471 -13.434 64.530 1.00 45.50 76 SER L C 1
ATOM 5491 O O . SER D 2 76 ? 30.060 -13.912 65.585 1.00 48.28 76 SER L O 1
ATOM 5494 N N . SER D 2 77 ? 30.303 -13.977 63.320 1.00 48.23 77 SER L N 1
ATOM 5495 C CA . SER D 2 77 ? 29.492 -15.165 63.033 1.00 48.65 77 SER L CA 1
ATOM 5496 C C . SER D 2 77 ? 30.200 -16.076 62.030 1.00 39.44 77 SER L C 1
ATOM 5497 O O . SER D 2 77 ? 30.159 -15.879 60.818 1.00 39.66 77 SER L O 1
ATOM 5500 N N . LEU D 2 78 ? 30.789 -17.142 62.552 1.00 43.97 78 LEU L N 1
ATOM 5501 C CA . LEU D 2 78 ? 31.686 -17.957 61.749 1.00 42.63 78 LEU L CA 1
ATOM 5502 C C . LEU D 2 78 ? 30.915 -18.674 60.635 1.00 39.78 78 LEU L C 1
ATOM 5503 O O . LEU D 2 78 ? 29.970 -19.336 60.926 1.00 38.05 78 LEU L O 1
ATOM 5508 N N . GLN D 2 79 ? 31.296 -18.498 59.369 1.00 40.81 79 GLN L N 1
ATOM 5509 C CA . GLN D 2 79 ? 30.708 -19.210 58.252 1.00 38.12 79 GLN L CA 1
ATOM 5510 C C . GLN D 2 79 ? 31.639 -20.265 57.622 1.00 44.05 79 GLN L C 1
ATOM 5511 O O . GLN D 2 79 ? 32.897 -20.189 57.720 1.00 44.58 79 GLN L O 1
ATOM 5517 N N . PRO D 2 80 ? 31.041 -21.238 56.926 1.00 45.32 80 PRO L N 1
ATOM 5518 C CA . PRO D 2 80 ? 31.889 -22.256 56.300 1.00 44.05 80 PRO L CA 1
ATOM 5519 C C . PRO D 2 80 ? 32.967 -21.737 55.360 1.00 42.38 80 PRO L C 1
ATOM 5520 O O . PRO D 2 80 ? 34.065 -22.301 55.377 1.00 41.92 80 PRO L O 1
ATOM 5524 N N . GLU D 2 81 ? 32.682 -20.676 54.582 1.00 45.65 81 GLU L N 1
ATOM 5525 C CA . GLU D 2 81 ? 33.688 -20.031 53.687 1.00 47.46 81 GLU L CA 1
ATOM 5526 C C . GLU D 2 81 ? 34.886 -19.412 54.468 1.00 35.70 81 GLU L C 1
ATOM 5527 O O . GLU D 2 81 ? 35.830 -18.967 53.830 1.00 44.40 81 GLU L O 1
ATOM 5533 N N . ASP D 2 82 ? 34.782 -19.328 55.789 1.00 36.64 82 ASP L N 1
ATOM 5534 C CA . ASP D 2 82 ? 35.777 -18.703 56.672 1.00 37.88 82 ASP L CA 1
ATOM 5535 C C . ASP D 2 82 ? 36.835 -19.669 57.227 1.00 34.71 82 ASP L C 1
ATOM 5536 O O . ASP D 2 82 ? 37.733 -19.210 57.878 1.00 34.99 82 ASP L O 1
ATOM 5541 N N . ILE D 2 83 ? 36.714 -20.971 56.925 1.00 35.07 83 ILE L N 1
ATOM 5542 C CA . ILE D 2 83 ? 37.716 -21.936 57.245 1.00 33.01 83 ILE L CA 1
ATOM 5543 C C . ILE D 2 83 ? 38.975 -21.504 56.538 1.00 28.69 83 ILE L C 1
ATOM 5544 O O . ILE D 2 83 ? 39.024 -21.372 55.312 1.00 32.55 83 ILE L O 1
ATOM 5549 N N . ALA D 2 84 ? 40.021 -21.294 57.303 1.00 33.70 84 ALA L N 1
ATOM 5550 C CA . ALA D 2 84 ? 41.248 -20.752 56.751 1.00 31.86 84 ALA L CA 1
ATOM 5551 C C . ALA D 2 84 ? 42.299 -20.619 57.825 1.00 28.37 84 ALA L C 1
ATOM 5552 O O . ALA D 2 84 ? 42.003 -20.760 58.982 1.00 27.90 84 ALA L O 1
ATOM 5554 N N . THR D 2 85 ? 43.483 -20.212 57.420 1.00 26.48 85 THR L N 1
ATOM 5555 C CA . THR D 2 85 ? 44.464 -19.758 58.389 1.00 31.65 85 THR L CA 1
ATOM 5556 C C . THR D 2 85 ? 44.534 -18.236 58.340 1.00 25.76 85 THR L C 1
ATOM 5557 O O . THR D 2 85 ? 44.652 -17.686 57.294 1.00 28.99 85 THR L O 1
ATOM 5561 N N . TYR D 2 86 ? 44.459 -17.599 59.503 1.00 27.27 86 TYR L N 1
ATOM 5562 C CA . TYR D 2 86 ? 44.544 -16.126 59.627 1.00 27.55 86 TYR L CA 1
ATOM 5563 C C . TYR D 2 86 ? 45.902 -15.736 60.206 1.00 26.47 86 TYR L C 1
ATOM 5564 O O . TYR D 2 86 ? 46.366 -16.335 61.153 1.00 28.49 86 TYR L O 1
ATOM 5573 N N . TYR D 2 87 ? 46.536 -14.719 59.647 1.00 26.80 87 TYR L N 1
ATOM 5574 C CA . TYR D 2 87 ? 47.809 -14.226 60.135 1.00 24.63 87 TYR L CA 1
ATOM 5575 C C . TYR D 2 87 ? 47.769 -12.747 60.424 1.00 25.53 87 TYR L C 1
ATOM 5576 O O . TYR D 2 87 ? 47.328 -11.953 59.573 1.00 25.62 87 TYR L O 1
ATOM 5585 N N . CYS D 2 88 ? 48.330 -12.341 61.576 1.00 23.77 88 CYS L N 1
ATOM 5586 C CA . CYS D 2 88 ? 48.685 -10.894 61.732 1.00 25.25 88 CYS L CA 1
ATOM 5587 C C . CYS D 2 88 ? 50.100 -10.550 61.242 1.00 23.51 88 CYS L C 1
ATOM 5588 O O . CYS D 2 88 ? 50.957 -11.428 61.158 1.00 24.70 88 CYS L O 1
ATOM 5591 N N . GLN D 2 89 ? 50.313 -9.270 60.968 1.00 20.52 89 GLN L N 1
ATOM 5592 C CA . GLN D 2 89 ? 51.555 -8.709 60.453 1.00 23.43 89 GLN L CA 1
ATOM 5593 C C . GLN D 2 89 ? 51.682 -7.277 60.848 1.00 21.86 89 GLN L C 1
ATOM 5594 O O . GLN D 2 89 ? 50.737 -6.484 60.645 1.00 24.27 89 GLN L O 1
ATOM 5600 N N . GLN D 2 90 ? 52.847 -6.907 61.388 1.00 26.46 90 GLN L N 1
ATOM 5601 C CA . GLN D 2 90 ? 53.131 -5.513 61.720 1.00 23.54 90 GLN L CA 1
ATOM 5602 C C . GLN D 2 90 ? 53.736 -4.862 60.514 1.00 26.53 90 GLN L C 1
ATOM 5603 O O . GLN D 2 90 ? 54.595 -5.446 59.802 1.00 23.44 90 GLN L O 1
ATOM 5609 N N . GLY D 2 91 ? 53.236 -3.678 60.246 1.00 25.23 91 GLY L N 1
ATOM 5610 C CA . GLY D 2 91 ? 53.745 -2.793 59.202 1.00 23.94 91 GLY L CA 1
ATOM 5611 C C . GLY D 2 91 ? 54.378 -1.520 59.750 1.00 26.17 91 GLY L C 1
ATOM 5612 O O . GLY D 2 91 ? 54.365 -0.453 59.083 1.00 27.35 91 GLY L O 1
ATOM 5613 N N . PHE D 2 92 ? 54.963 -1.624 60.945 1.00 28.49 92 PHE L N 1
ATOM 5614 C CA . PHE D 2 92 ? 55.549 -0.491 61.609 1.00 28.19 92 PHE L CA 1
ATOM 5615 C C . PHE D 2 92 ? 57.025 -0.309 61.179 1.00 27.91 92 PHE L C 1
ATOM 5616 O O . PHE D 2 92 ? 57.424 0.794 60.865 1.00 29.04 92 PHE L O 1
ATOM 5624 N N . TYR D 2 93 ? 57.844 -1.351 61.262 1.00 28.69 93 TYR L N 1
ATOM 5625 C CA . TYR D 2 93 ? 59.231 -1.259 60.857 1.00 31.67 93 TYR L CA 1
ATOM 5626 C C . TYR D 2 93 ? 59.808 -2.549 60.332 1.00 30.01 93 TYR L C 1
ATOM 5627 O O . TYR D 2 93 ? 59.377 -3.628 60.708 1.00 28.77 93 TYR L O 1
ATOM 5636 N N . LEU D 2 94 ? 60.802 -2.420 59.459 1.00 31.75 94 LEU L N 1
ATOM 5637 C CA . LEU D 2 94 ? 61.471 -3.567 58.842 1.00 31.91 94 LEU L CA 1
ATOM 5638 C C . LEU D 2 94 ? 62.243 -4.398 59.860 1.00 30.65 94 LEU L C 1
ATOM 5639 O O . LEU D 2 94 ? 62.856 -3.823 60.728 1.00 35.84 94 LEU L O 1
ATOM 5644 N N . PRO D 2 95 ? 62.306 -5.712 59.741 1.00 32.07 95 PRO L N 1
ATOM 5645 C CA . PRO D 2 95 ? 61.698 -6.495 58.688 1.00 30.02 95 PRO L CA 1
ATOM 5646 C C . PRO D 2 95 ? 60.218 -6.717 59.002 1.00 25.82 95 PRO L C 1
ATOM 5647 O O . PRO D 2 95 ? 59.863 -6.738 60.144 1.00 26.08 95 PRO L O 1
ATOM 5651 N N . TRP D 2 96 ? 59.389 -6.860 57.979 1.00 28.75 96 TRP L N 1
ATOM 5652 C CA . TRP D 2 96 ? 57.933 -7.109 58.196 1.00 27.04 96 TRP L CA 1
ATOM 5653 C C . TRP D 2 96 ? 57.784 -8.530 58.768 1.00 25.08 96 TRP L C 1
ATOM 5654 O O . TRP D 2 96 ? 58.374 -9.467 58.239 1.00 26.44 96 TRP L O 1
ATOM 5665 N N . THR D 2 97 ? 57.094 -8.646 59.904 1.00 24.48 97 THR L N 1
ATOM 5666 C CA . THR D 2 97 ? 57.011 -9.875 60.634 1.00 21.99 97 THR L CA 1
ATOM 5667 C C . THR D 2 97 ? 55.570 -10.231 60.823 1.00 22.84 97 THR L C 1
ATOM 5668 O O . THR D 2 97 ? 54.697 -9.365 60.879 1.00 24.02 97 THR L O 1
ATOM 5672 N N . PHE D 2 98 ? 55.340 -11.515 60.958 1.00 23.94 98 PHE L N 1
ATOM 5673 C CA . PHE D 2 98 ? 54.021 -12.111 61.061 1.00 22.41 98 PHE L CA 1
ATOM 5674 C C . PHE D 2 98 ? 53.865 -12.843 62.369 1.00 23.92 98 PHE L C 1
ATOM 5675 O O . PHE D 2 98 ? 54.829 -13.309 62.911 1.00 24.59 98 PHE L O 1
ATOM 5683 N N . GLY D 2 99 ? 52.636 -12.923 62.877 1.00 22.78 99 GLY L N 1
ATOM 5684 C CA . GLY D 2 99 ? 52.284 -13.855 63.897 1.00 24.77 99 GLY L CA 1
ATOM 5685 C C . GLY D 2 99 ? 52.339 -15.250 63.257 1.00 27.86 99 GLY L C 1
ATOM 5686 O O . GLY D 2 99 ? 52.439 -15.375 62.002 1.00 24.70 99 GLY L O 1
ATOM 5687 N N . GLY D 2 100 ? 52.341 -16.241 64.139 1.00 25.96 100 GLY L N 1
ATOM 5688 C CA . GLY D 2 100 ? 52.469 -17.658 63.792 1.00 26.80 100 GLY L CA 1
ATOM 5689 C C . GLY D 2 100 ? 51.230 -18.252 63.167 1.00 29.18 100 GLY L C 1
ATOM 5690 O O . GLY D 2 100 ? 51.270 -19.382 62.673 1.00 30.05 100 GLY L O 1
ATOM 5691 N N . GLY D 2 101 ? 50.115 -17.533 63.182 1.00 24.86 101 GLY L N 1
ATOM 5692 C CA . GLY D 2 101 ? 48.930 -18.005 62.508 1.00 24.55 101 GLY L CA 1
ATOM 5693 C C . GLY D 2 101 ? 47.951 -18.603 63.429 1.00 25.04 101 GLY L C 1
ATOM 5694 O O . GLY D 2 101 ? 48.298 -19.086 64.496 1.00 26.98 101 GLY L O 1
ATOM 5695 N N . THR D 2 102 ? 46.683 -18.561 63.013 1.00 27.73 102 THR L N 1
ATOM 5696 C CA . THR D 2 102 ? 45.639 -19.310 63.610 1.00 28.43 102 THR L CA 1
ATOM 5697 C C . THR D 2 102 ? 44.823 -20.091 62.570 1.00 33.35 102 THR L C 1
ATOM 5698 O O . THR D 2 102 ? 44.143 -19.501 61.724 1.00 29.11 102 THR L O 1
ATOM 5702 N N . LYS D 2 103 ? 44.881 -21.433 62.633 1.00 32.36 103 LYS L N 1
ATOM 5703 C CA . LYS D 2 103 ? 44.151 -22.265 61.715 1.00 32.27 103 LYS L CA 1
ATOM 5704 C C . LYS D 2 103 ? 42.721 -22.419 62.254 1.00 30.82 103 LYS L C 1
ATOM 5705 O O . LYS D 2 103 ? 42.527 -22.839 63.387 1.00 31.61 103 LYS L O 1
ATOM 5711 N N . VAL D 2 104 ? 41.728 -21.993 61.486 1.00 30.54 104 VAL L N 1
ATOM 5712 C CA . VAL D 2 104 ? 40.306 -21.985 61.960 1.00 31.35 104 VAL L CA 1
ATOM 5713 C C . VAL D 2 104 ? 39.505 -23.072 61.210 1.00 32.76 104 VAL L C 1
ATOM 5714 O O . VAL D 2 104 ? 39.512 -23.104 59.964 1.00 32.11 104 VAL L O 1
ATOM 5718 N N . GLU D 2 105 ? 38.830 -23.929 61.982 1.00 34.57 105 GLU L N 1
ATOM 5719 C CA . GLU D 2 105 ? 37.960 -24.993 61.495 1.00 37.62 105 GLU L CA 1
ATOM 5720 C C . GLU D 2 105 ? 36.541 -24.977 62.042 1.00 41.07 105 GLU L C 1
ATOM 5721 O O . GLU D 2 105 ? 36.246 -24.366 63.057 1.00 44.87 105 GLU L O 1
ATOM 5727 N N . ILE D 2 106 ? 35.667 -25.727 61.376 1.00 44.98 106 ILE L N 1
ATOM 5728 C CA . ILE D 2 106 ? 34.251 -25.748 61.739 1.00 48.34 106 ILE L CA 1
ATOM 5729 C C . ILE D 2 106 ? 33.962 -27.044 62.500 1.00 38.81 106 ILE L C 1
ATOM 5730 O O . ILE D 2 106 ? 34.177 -28.096 61.953 1.00 40.13 106 ILE L O 1
ATOM 5735 N N . LYS D 2 107 ? 33.443 -26.984 63.713 1.00 48.10 107 LYS L N 1
ATOM 5736 C CA . LYS D 2 107 ? 32.803 -28.167 64.313 1.00 54.32 107 LYS L CA 1
ATOM 5737 C C . LYS D 2 107 ? 31.413 -28.244 63.680 1.00 64.16 107 LYS L C 1
ATOM 5738 O O . LYS D 2 107 ? 30.724 -27.227 63.583 1.00 71.93 107 LYS L O 1
ATOM 5744 N N . LEU D 2 108 ? 30.976 -29.427 63.295 1.00 71.95 108 LEU L N 1
ATOM 5745 C CA . LEU D 2 108 ? 29.546 -29.676 63.029 1.00 82.61 108 LEU L CA 1
ATOM 5746 C C . LEU D 2 108 ? 28.984 -30.357 64.301 1.00 83.31 108 LEU L C 1
ATOM 5747 O O . LEU D 2 108 ? 29.703 -30.486 65.290 1.00 89.36 108 LEU L O 1
ATOM 5752 N N . GLY D 2 109 ? 27.721 -30.766 64.316 1.00 90.51 109 GLY L N 1
ATOM 5753 C CA . GLY D 2 109 ? 27.110 -31.403 65.515 1.00 93.52 109 GLY L CA 1
ATOM 5754 C C . GLY D 2 109 ? 27.678 -32.772 65.905 1.00 85.54 109 GLY L C 1
ATOM 5755 O O . GLY D 2 109 ? 26.981 -33.592 66.486 1.00 96.52 109 GLY L O 1
ATOM 5756 N N . GLN D 2 110 ? 28.961 -32.976 65.645 1.00 74.11 110 GLN L N 1
ATOM 5757 C CA . GLN D 2 110 ? 29.556 -34.284 65.497 1.00 73.34 110 GLN L CA 1
ATOM 5758 C C . GLN D 2 110 ? 30.132 -34.892 66.792 1.00 67.14 110 GLN L C 1
ATOM 5759 O O . GLN D 2 110 ? 30.899 -34.242 67.529 1.00 68.80 110 GLN L O 1
ATOM 5765 N N . PRO D 2 111 ? 29.796 -36.159 67.070 1.00 60.55 111 PRO L N 1
ATOM 5766 C CA . PRO D 2 111 ? 30.247 -36.747 68.342 1.00 57.73 111 PRO L CA 1
ATOM 5767 C C . PRO D 2 111 ? 31.729 -37.197 68.293 1.00 53.03 111 PRO L C 1
ATOM 5768 O O . PRO D 2 111 ? 32.263 -37.469 67.210 1.00 48.23 111 PRO L O 1
ATOM 5772 N N . LYS D 2 112 ? 32.357 -37.261 69.462 1.00 51.75 112 LYS L N 1
ATOM 5773 C CA . LYS D 2 112 ? 33.685 -37.841 69.611 1.00 50.68 112 LYS L CA 1
ATOM 5774 C C . LYS D 2 112 ? 33.641 -39.267 69.077 1.00 52.57 112 LYS L C 1
ATOM 5775 O O . LYS D 2 112 ? 32.731 -40.012 69.398 1.00 52.60 112 LYS L O 1
ATOM 5781 N N . ALA D 2 113 ? 34.598 -39.620 68.233 1.00 47.73 113 ALA L N 1
ATOM 5782 C CA . ALA D 2 113 ? 34.718 -40.957 67.731 1.00 50.59 113 ALA L CA 1
ATOM 5783 C C . ALA D 2 113 ? 36.140 -41.420 68.008 1.00 51.61 113 ALA L C 1
ATOM 5784 O O . ALA D 2 113 ? 37.086 -40.720 67.647 1.00 45.25 113 ALA L O 1
ATOM 5786 N N . ALA D 2 114 ? 36.276 -42.604 68.613 1.00 45.45 114 ALA L N 1
ATOM 5787 C CA . ALA D 2 114 ? 37.595 -43.192 68.874 1.00 45.70 114 ALA L CA 1
ATOM 5788 C C . ALA D 2 114 ? 38.190 -43.719 67.595 1.00 45.06 114 ALA L C 1
ATOM 5789 O O . ALA D 2 114 ? 37.442 -44.135 66.736 1.00 51.79 114 ALA L O 1
ATOM 5791 N N . PRO D 2 115 ? 39.530 -43.671 67.437 1.00 42.51 115 PRO L N 1
ATOM 5792 C CA . PRO D 2 115 ? 40.168 -44.272 66.253 1.00 40.37 115 PRO L CA 1
ATOM 5793 C C . PRO D 2 115 ? 40.113 -45.797 66.156 1.00 44.53 115 PRO L C 1
ATOM 5794 O O . PRO D 2 115 ? 40.171 -46.469 67.189 1.00 40.92 115 PRO L O 1
ATOM 5798 N N . SER D 2 116 ? 40.003 -46.328 64.917 1.00 47.66 116 SER L N 1
ATOM 5799 C CA . SER D 2 116 ? 40.251 -47.767 64.633 1.00 49.64 116 SER L CA 1
ATOM 5800 C C . SER D 2 116 ? 41.660 -47.831 64.206 1.00 44.53 116 SER L C 1
ATOM 5801 O O . SER D 2 116 ? 42.091 -47.015 63.420 1.00 45.22 116 SER L O 1
ATOM 5804 N N . VAL D 2 117 ? 42.375 -48.791 64.747 1.00 39.51 117 VAL L N 1
ATOM 5805 C CA . VAL D 2 117 ? 43.789 -48.963 64.477 1.00 41.80 117 VAL L CA 1
ATOM 5806 C C . VAL D 2 117 ? 43.939 -50.356 63.851 1.00 44.07 117 VAL L C 1
ATOM 5807 O O . VAL D 2 117 ? 43.450 -51.327 64.410 1.00 43.74 117 VAL L O 1
ATOM 5811 N N . THR D 2 118 ? 44.639 -50.432 62.734 1.00 43.72 118 THR L N 1
ATOM 5812 C CA . THR D 2 118 ? 45.063 -51.688 62.153 1.00 45.68 118 THR L CA 1
ATOM 5813 C C . THR D 2 118 ? 46.556 -51.684 62.037 1.00 43.22 118 THR L C 1
ATOM 5814 O O . THR D 2 118 ? 47.112 -50.786 61.442 1.00 46.11 118 THR L O 1
ATOM 5818 N N . LEU D 2 119 ? 47.228 -52.675 62.630 1.00 40.38 119 LEU L N 1
ATOM 5819 C CA . LEU D 2 119 ? 48.684 -52.746 62.588 1.00 40.93 119 LEU L CA 1
ATOM 5820 C C . LEU D 2 119 ? 49.134 -53.973 61.751 1.00 51.94 119 LEU L C 1
ATOM 5821 O O . LEU D 2 119 ? 48.707 -55.070 62.060 1.00 46.66 119 LEU L O 1
ATOM 5826 N N . PHE D 2 120 ? 50.026 -53.797 60.753 1.00 48.31 120 PHE L N 1
ATOM 5827 C CA . PHE D 2 120 ? 50.526 -54.916 59.923 1.00 45.51 120 PHE L CA 1
ATOM 5828 C C . PHE D 2 120 ? 52.005 -55.058 60.165 1.00 51.23 120 PHE L C 1
ATOM 5829 O O . PHE D 2 120 ? 52.718 -54.031 60.181 1.00 48.68 120 PHE L O 1
ATOM 5837 N N . PRO D 2 121 ? 52.499 -56.324 60.285 1.00 53.26 121 PRO L N 1
ATOM 5838 C CA . PRO D 2 121 ? 53.964 -56.583 60.358 1.00 55.67 121 PRO L CA 1
ATOM 5839 C C . PRO D 2 121 ? 54.637 -56.473 58.994 1.00 51.34 121 PRO L C 1
ATOM 5840 O O . PRO D 2 121 ? 53.935 -56.356 58.006 1.00 53.49 121 PRO L O 1
ATOM 5844 N N . PRO D 2 122 ? 55.991 -56.523 58.942 1.00 49.08 122 PRO L N 1
ATOM 5845 C CA . PRO D 2 122 ? 56.678 -56.612 57.662 1.00 60.61 122 PRO L CA 1
ATOM 5846 C C . PRO D 2 122 ? 56.257 -57.854 56.891 1.00 66.86 122 PRO L C 1
ATOM 5847 O O . PRO D 2 122 ? 55.951 -58.888 57.513 1.00 64.15 122 PRO L O 1
ATOM 5851 N N . SER D 2 123 ? 56.199 -57.721 55.557 1.00 65.68 123 SER L N 1
ATOM 5852 C CA . SER D 2 123 ? 55.919 -58.856 54.664 1.00 61.55 123 SER L CA 1
ATOM 5853 C C . SER D 2 123 ? 57.191 -59.728 54.531 1.00 55.74 123 SER L C 1
ATOM 5854 O O . SER D 2 123 ? 58.339 -59.258 54.719 1.00 57.98 123 SER L O 1
ATOM 5857 N N . SER D 2 124 ? 56.986 -60.997 54.178 1.00 72.87 124 SER L N 1
ATOM 5858 C CA . SER D 2 124 ? 58.106 -61.911 53.847 1.00 64.24 124 SER L CA 1
ATOM 5859 C C . SER D 2 124 ? 58.985 -61.269 52.772 1.00 60.24 124 SER L C 1
ATOM 5860 O O . SER D 2 124 ? 60.229 -61.146 52.934 1.00 55.66 124 SER L O 1
ATOM 5863 N N . GLU D 2 125 ? 58.326 -60.826 51.699 1.00 60.21 125 GLU L N 1
ATOM 5864 C CA . GLU D 2 125 ? 59.012 -60.207 50.552 1.00 60.52 125 GLU L CA 1
ATOM 5865 C C . GLU D 2 125 ? 59.905 -59.002 50.895 1.00 64.41 125 GLU L C 1
ATOM 5866 O O . GLU D 2 125 ? 61.037 -58.909 50.407 1.00 61.76 125 GLU L O 1
ATOM 5872 N N . GLU D 2 126 ? 59.479 -58.157 51.844 1.00 58.84 126 GLU L N 1
ATOM 5873 C CA . GLU D 2 126 ? 60.287 -57.019 52.247 1.00 49.03 126 GLU L CA 1
ATOM 5874 C C . GLU D 2 126 ? 61.423 -57.494 53.110 1.00 53.20 126 GLU L C 1
ATOM 5875 O O . GLU D 2 126 ? 62.557 -56.946 53.020 1.00 48.54 126 GLU L O 1
ATOM 5881 N N . LEU D 2 127 ? 61.149 -58.494 53.970 1.00 62.59 127 LEU L N 1
ATOM 5882 C CA . LEU D 2 127 ? 62.230 -59.139 54.747 1.00 65.40 127 LEU L CA 1
ATOM 5883 C C . LEU D 2 127 ? 63.243 -59.746 53.772 1.00 60.27 127 LEU L C 1
ATOM 5884 O O . LEU D 2 127 ? 64.431 -59.477 53.899 1.00 54.96 127 LEU L O 1
ATOM 5889 N N . GLN D 2 128 ? 62.754 -60.440 52.747 1.00 63.93 128 GLN L N 1
ATOM 5890 C CA . GLN D 2 128 ? 63.598 -60.879 51.595 1.00 73.77 128 GLN L CA 1
ATOM 5891 C C . GLN D 2 128 ? 64.476 -59.742 51.106 1.00 73.98 128 GLN L C 1
ATOM 5892 O O . GLN D 2 128 ? 65.685 -59.920 50.908 1.00 65.93 128 GLN L O 1
ATOM 5898 N N . ALA D 2 129 ? 63.862 -58.570 50.924 1.00 69.01 129 ALA L N 1
ATOM 5899 C CA . ALA D 2 129 ? 64.582 -57.380 50.462 1.00 70.16 129 ALA L CA 1
ATOM 5900 C C . ALA D 2 129 ? 65.470 -56.721 51.528 1.00 72.41 129 ALA L C 1
ATOM 5901 O O . ALA D 2 129 ? 66.044 -55.665 51.274 1.00 63.59 129 ALA L O 1
ATOM 5903 N N . ASN D 2 130 ? 65.609 -57.350 52.696 1.00 73.22 130 ASN L N 1
ATOM 5904 C CA . ASN D 2 130 ? 66.460 -56.858 53.781 1.00 70.40 130 ASN L CA 1
ATOM 5905 C C . ASN D 2 130 ? 65.969 -55.514 54.351 1.00 57.32 130 ASN L C 1
ATOM 5906 O O . ASN D 2 130 ? 66.760 -54.660 54.809 1.00 55.81 130 ASN L O 1
ATOM 5911 N N . LYS D 2 131 ? 64.661 -55.350 54.331 1.00 55.16 131 LYS L N 1
ATOM 5912 C CA . LYS D 2 131 ? 64.038 -54.180 54.899 1.00 55.32 131 LYS L CA 1
ATOM 5913 C C . LYS D 2 131 ? 62.873 -54.647 55.748 1.00 52.66 131 LYS L C 1
ATOM 5914 O O . LYS D 2 131 ? 62.357 -55.744 55.555 1.00 49.97 131 LYS L O 1
ATOM 5920 N N . ALA D 2 132 ? 62.428 -53.784 56.665 1.00 54.64 132 ALA L N 1
ATOM 5921 C CA . ALA D 2 132 ? 61.324 -54.119 57.561 1.00 58.47 132 ALA L CA 1
ATOM 5922 C C . ALA D 2 132 ? 60.512 -52.861 57.916 1.00 51.82 132 ALA L C 1
ATOM 5923 O O . ALA D 2 132 ? 61.093 -51.889 58.397 1.00 61.01 132 ALA L O 1
ATOM 5925 N N . THR D 2 133 ? 59.212 -52.890 57.640 1.00 44.94 133 THR L N 1
ATOM 5926 C CA . THR D 2 133 ? 58.341 -51.753 57.875 1.00 49.69 133 THR L CA 1
ATOM 5927 C C . THR D 2 133 ? 57.078 -52.218 58.589 1.00 46.18 133 THR L C 1
ATOM 5928 O O . THR D 2 133 ? 56.420 -53.100 58.103 1.00 46.58 133 THR L O 1
ATOM 5932 N N . LEU D 2 134 ? 56.763 -51.631 59.751 1.00 48.98 134 LEU L N 1
ATOM 5933 C CA . LEU D 2 134 ? 55.474 -51.878 60.416 1.00 44.94 134 LEU L CA 1
ATOM 5934 C C . LEU D 2 134 ? 54.557 -50.735 60.069 1.00 42.23 134 LEU L C 1
ATOM 5935 O O . LEU D 2 134 ? 54.991 -49.582 60.067 1.00 46.56 134 LEU L O 1
ATOM 5940 N N . VAL D 2 135 ? 53.301 -51.067 59.851 1.00 38.82 135 VAL L N 1
ATOM 5941 C CA . VAL D 2 135 ? 52.344 -50.153 59.249 1.00 48.36 135 VAL L CA 1
ATOM 5942 C C . VAL D 2 135 ? 51.110 -50.054 60.148 1.00 41.92 135 VAL L C 1
ATOM 5943 O O . VAL D 2 135 ? 50.429 -51.018 60.348 1.00 43.30 135 VAL L O 1
ATOM 5947 N N . CYS D 2 136 ? 50.862 -48.866 60.694 1.00 37.06 136 CYS L N 1
ATOM 5948 C CA . CYS D 2 136 ? 49.810 -48.638 61.684 1.00 38.56 136 CYS L CA 1
ATOM 5949 C C . CYS D 2 136 ? 48.856 -47.660 61.071 1.00 40.27 136 CYS L C 1
ATOM 5950 O O . CYS D 2 136 ? 49.216 -46.461 60.829 1.00 38.94 136 CYS L O 1
ATOM 5953 N N . LEU D 2 137 ? 47.654 -48.142 60.811 1.00 36.48 137 LEU L N 1
ATOM 5954 C CA . LEU D 2 137 ? 46.667 -47.365 60.054 1.00 42.00 137 LEU L CA 1
ATOM 5955 C C . LEU D 2 137 ? 45.572 -46.959 60.973 1.00 37.50 137 LEU L C 1
ATOM 5956 O O . LEU D 2 137 ? 45.036 -47.781 61.711 1.00 38.62 137 LEU L O 1
ATOM 5961 N N . ILE D 2 138 ? 45.274 -45.675 60.976 1.00 36.38 138 ILE L N 1
ATOM 5962 C CA . ILE D 2 138 ? 44.448 -45.091 62.007 1.00 38.64 138 ILE L CA 1
ATOM 5963 C C . ILE D 2 138 ? 43.301 -44.391 61.297 1.00 38.61 138 ILE L C 1
ATOM 5964 O O . ILE D 2 138 ? 43.547 -43.523 60.470 1.00 40.84 138 ILE L O 1
ATOM 5969 N N . SER D 2 139 ? 42.056 -44.741 61.628 1.00 39.91 139 SER L N 1
ATOM 5970 C CA . SER D 2 139 ? 40.904 -44.232 60.842 1.00 41.04 139 SER L CA 1
ATOM 5971 C C . SER D 2 139 ? 39.693 -43.972 61.697 1.00 42.20 139 SER L C 1
ATOM 5972 O O . SER D 2 139 ? 39.656 -44.350 62.856 1.00 43.04 139 SER L O 1
ATOM 5975 N N . ASP D 2 140 ? 38.744 -43.204 61.162 1.00 43.56 140 ASP L N 1
ATOM 5976 C CA . ASP D 2 140 ? 37.448 -42.987 61.801 1.00 44.83 140 ASP L CA 1
ATOM 5977 C C . ASP D 2 140 ? 37.471 -42.284 63.140 1.00 46.05 140 ASP L C 1
ATOM 5978 O O . ASP D 2 140 ? 36.616 -42.537 63.964 1.00 50.21 140 ASP L O 1
ATOM 5983 N N . PHE D 2 141 ? 38.425 -41.367 63.352 1.00 44.52 141 PHE L N 1
ATOM 5984 C CA . PHE D 2 141 ? 38.465 -40.608 64.601 1.00 41.88 141 PHE L CA 1
ATOM 5985 C C . PHE D 2 141 ? 37.977 -39.168 64.461 1.00 41.19 141 PHE L C 1
ATOM 5986 O O . PHE D 2 141 ? 38.172 -38.531 63.425 1.00 46.41 141 PHE L O 1
ATOM 5994 N N . TYR D 2 142 ? 37.361 -38.649 65.525 1.00 42.38 142 TYR L N 1
ATOM 5995 C CA . TYR D 2 142 ? 37.010 -37.230 65.569 1.00 42.48 142 TYR L CA 1
ATOM 5996 C C . TYR D 2 142 ? 37.069 -36.816 66.997 1.00 45.26 142 TYR L C 1
ATOM 5997 O O . TYR D 2 142 ? 36.582 -37.570 67.839 1.00 47.29 142 TYR L O 1
ATOM 6006 N N . PRO D 2 143 ? 37.650 -35.662 67.324 1.00 42.84 143 PRO L N 1
ATOM 6007 C CA . PRO D 2 143 ? 38.289 -34.695 66.419 1.00 47.15 143 PRO L CA 1
ATOM 6008 C C . PRO D 2 143 ? 39.640 -35.197 65.864 1.00 49.30 143 PRO L C 1
ATOM 6009 O O . PRO D 2 143 ? 40.012 -36.325 66.124 1.00 41.85 143 PRO L O 1
ATOM 6013 N N . GLY D 2 144 ? 40.371 -34.354 65.132 1.00 43.16 144 GLY L N 1
ATOM 6014 C CA . GLY D 2 144 ? 41.428 -34.820 64.260 1.00 42.39 144 GLY L CA 1
ATOM 6015 C C . GLY D 2 144 ? 42.814 -34.891 64.923 1.00 46.74 144 GLY L C 1
ATOM 6016 O O . GLY D 2 144 ? 43.791 -35.142 64.241 1.00 51.80 144 GLY L O 1
ATOM 6017 N N . ALA D 2 145 ? 42.905 -34.770 66.240 1.00 41.50 145 ALA L N 1
ATOM 6018 C CA . ALA D 2 145 ? 44.213 -34.681 66.938 1.00 42.30 145 ALA L CA 1
ATOM 6019 C C . ALA D 2 145 ? 44.506 -36.068 67.556 1.00 38.32 145 ALA L C 1
ATOM 6020 O O . ALA D 2 145 ? 43.621 -36.574 68.242 1.00 38.75 145 ALA L O 1
ATOM 6022 N N . VAL D 2 146 ? 45.602 -36.737 67.146 1.00 37.13 146 VAL L N 1
ATOM 6023 C CA . VAL D 2 146 ? 46.069 -37.978 67.698 1.00 35.85 146 VAL L CA 1
ATOM 6024 C C . VAL D 2 146 ? 47.564 -37.854 67.966 1.00 35.27 146 VAL L C 1
ATOM 6025 O O . VAL D 2 146 ? 48.247 -37.087 67.301 1.00 36.58 146 VAL L O 1
ATOM 6029 N N . THR D 2 147 ? 48.040 -38.632 68.930 1.00 36.03 147 THR L N 1
ATOM 6030 C CA . THR D 2 147 ? 49.457 -38.838 69.156 1.00 38.16 147 THR L CA 1
ATOM 6031 C C . THR D 2 147 ? 49.731 -40.336 69.000 1.00 39.60 147 THR L C 1
ATOM 6032 O O . THR D 2 147 ? 48.965 -41.152 69.503 1.00 35.62 147 THR L O 1
ATOM 6036 N N . VAL D 2 148 ? 50.855 -40.659 68.380 1.00 36.82 148 VAL L N 1
ATOM 6037 C CA . VAL D 2 148 ? 51.243 -42.054 68.114 1.00 43.23 148 VAL L CA 1
ATOM 6038 C C . VAL D 2 148 ? 52.568 -42.379 68.814 1.00 40.96 148 VAL L C 1
ATOM 6039 O O . VAL D 2 148 ? 53.529 -41.645 68.680 1.00 41.21 148 VAL L O 1
ATOM 6043 N N . ALA D 2 149 ? 52.577 -43.455 69.598 1.00 40.28 149 ALA L N 1
ATOM 6044 C CA . ALA D 2 149 ? 53.798 -43.953 70.261 1.00 44.26 149 ALA L CA 1
ATOM 6045 C C . ALA D 2 149 ? 53.981 -45.440 69.929 1.00 41.38 149 ALA L C 1
ATOM 6046 O O . ALA D 2 149 ? 53.038 -46.226 69.924 1.00 40.66 149 ALA L O 1
ATOM 6048 N N . TRP D 2 150 ? 55.217 -45.797 69.704 1.00 41.37 150 TRP L N 1
ATOM 6049 C CA . TRP D 2 150 ? 55.582 -47.108 69.372 1.00 41.07 150 TRP L CA 1
ATOM 6050 C C . TRP D 2 150 ? 56.419 -47.702 70.484 1.00 42.67 150 TRP L C 1
ATOM 6051 O O . TRP D 2 150 ? 57.222 -47.009 71.099 1.00 45.96 150 TRP L O 1
ATOM 6062 N N . LYS D 2 151 ? 56.281 -49.003 70.666 1.00 40.85 151 LYS L N 1
ATOM 6063 C CA . LYS D 2 151 ? 57.072 -49.747 71.647 1.00 44.66 151 LYS L CA 1
ATOM 6064 C C . LYS D 2 151 ? 57.641 -51.029 71.059 1.00 39.76 151 LYS L C 1
ATOM 6065 O O . LYS D 2 151 ? 57.007 -51.675 70.241 1.00 43.91 151 LYS L O 1
ATOM 6071 N N . ALA D 2 152 ? 58.838 -51.336 71.509 1.00 44.31 152 ALA L N 1
ATOM 6072 C CA . ALA D 2 152 ? 59.565 -52.582 71.214 1.00 49.31 152 ALA L CA 1
ATOM 6073 C C . ALA D 2 152 ? 59.582 -53.338 72.557 1.00 41.77 152 ALA L C 1
ATOM 6074 O O . ALA D 2 152 ? 60.162 -52.869 73.517 1.00 41.18 152 ALA L O 1
ATOM 6076 N N . ASP D 2 153 ? 58.872 -54.459 72.600 1.00 47.91 153 ASP L N 1
ATOM 6077 C CA . ASP D 2 153 ? 58.483 -55.074 73.857 1.00 49.60 153 ASP L CA 1
ATOM 6078 C C . ASP D 2 153 ? 57.751 -53.986 74.660 1.00 50.29 153 ASP L C 1
ATOM 6079 O O . ASP D 2 153 ? 56.654 -53.616 74.247 1.00 45.52 153 ASP L O 1
ATOM 6084 N N . SER D 2 154 ? 58.356 -53.439 75.724 1.00 49.88 154 SER L N 1
ATOM 6085 C CA . SER D 2 154 ? 57.708 -52.394 76.555 1.00 51.64 154 SER L CA 1
ATOM 6086 C C . SER D 2 154 ? 58.426 -51.052 76.502 1.00 49.36 154 SER L C 1
ATOM 6087 O O . SER D 2 154 ? 58.030 -50.130 77.193 1.00 53.88 154 SER L O 1
ATOM 6090 N N . SER D 2 155 ? 59.478 -50.938 75.702 1.00 44.82 155 SER L N 1
ATOM 6091 C CA . SER D 2 155 ? 60.328 -49.754 75.754 1.00 50.32 155 SER L CA 1
ATOM 6092 C C . SER D 2 155 ? 59.945 -48.832 74.606 1.00 44.93 155 SER L C 1
ATOM 6093 O O . SER D 2 155 ? 59.747 -49.338 73.519 1.00 45.04 155 SER L O 1
ATOM 6096 N N . PRO D 2 156 ? 59.814 -47.498 74.848 1.00 50.69 156 PRO L N 1
ATOM 6097 C CA . PRO D 2 156 ? 59.548 -46.573 73.737 1.00 55.31 156 PRO L CA 1
ATOM 6098 C C . PRO D 2 156 ? 60.575 -46.721 72.613 1.00 59.42 156 PRO L C 1
ATOM 6099 O O . PRO D 2 156 ? 61.778 -46.853 72.893 1.00 55.35 156 PRO L O 1
ATOM 6103 N N . VAL D 2 157 ? 60.106 -46.750 71.373 1.00 58.08 157 VAL L N 1
ATOM 6104 C CA . VAL D 2 157 ? 61.024 -46.610 70.242 1.00 61.44 157 VAL L CA 1
ATOM 6105 C C . VAL D 2 157 ? 60.942 -45.165 69.692 1.00 71.65 157 VAL L C 1
ATOM 6106 O O . VAL D 2 157 ? 59.882 -44.744 69.209 1.00 74.51 157 VAL L O 1
ATOM 6110 N N . LYS D 2 158 ? 62.043 -44.403 69.776 1.00 77.98 158 LYS L N 1
ATOM 6111 C CA . LYS D 2 158 ? 62.149 -43.082 69.058 1.00 91.94 158 LYS L CA 1
ATOM 6112 C C . LYS D 2 158 ? 62.468 -43.234 67.550 1.00 86.80 158 LYS L C 1
ATOM 6113 O O . LYS D 2 158 ? 61.796 -42.605 66.700 1.00 75.42 158 LYS L O 1
ATOM 6119 N N . ALA D 2 159 ? 63.468 -44.070 67.210 1.00 64.47 159 ALA L N 1
ATOM 6120 C CA . ALA D 2 159 ? 64.097 -43.958 65.907 1.00 56.47 159 ALA L CA 1
ATOM 6121 C C . ALA D 2 159 ? 63.243 -44.713 64.920 1.00 51.52 159 ALA L C 1
ATOM 6122 O O . ALA D 2 159 ? 62.662 -45.756 65.241 1.00 53.34 159 ALA L O 1
ATOM 6124 N N . GLY D 2 160 ? 63.158 -44.138 63.730 1.00 49.18 160 GLY L N 1
ATOM 6125 C CA . GLY D 2 160 ? 62.564 -44.770 62.575 1.00 48.29 160 GLY L CA 1
ATOM 6126 C C . GLY D 2 160 ? 61.060 -44.611 62.425 1.00 51.61 160 GLY L C 1
ATOM 6127 O O . GLY D 2 160 ? 60.464 -45.331 61.623 1.00 45.96 160 GLY L O 1
ATOM 6128 N N . VAL D 2 161 ? 60.438 -43.702 63.199 1.00 50.87 161 VAL L N 1
ATOM 6129 C CA . VAL D 2 161 ? 58.969 -43.499 63.159 1.00 48.76 161 VAL L CA 1
ATOM 6130 C C . VAL D 2 161 ? 58.669 -42.339 62.211 1.00 43.81 161 VAL L C 1
ATOM 6131 O O . VAL D 2 161 ? 59.277 -41.308 62.296 1.00 46.74 161 VAL L O 1
ATOM 6135 N N . GLU D 2 162 ? 57.732 -42.534 61.295 1.00 46.37 162 GLU L N 1
ATOM 6136 C CA . GLU D 2 162 ? 57.247 -41.430 60.461 1.00 49.58 162 GLU L CA 1
ATOM 6137 C C . GLU D 2 162 ? 55.724 -41.519 60.468 1.00 43.74 162 GLU L C 1
ATOM 6138 O O . GLU D 2 162 ? 55.145 -42.588 60.179 1.00 43.38 162 GLU L O 1
ATOM 6144 N N . THR D 2 163 ? 55.095 -40.416 60.867 1.00 37.62 163 THR L N 1
ATOM 6145 C CA . THR D 2 163 ? 53.683 -40.335 61.059 1.00 39.61 163 THR L CA 1
ATOM 6146 C C . THR D 2 163 ? 53.062 -39.195 60.226 1.00 39.84 163 THR L C 1
ATOM 6147 O O . THR D 2 163 ? 53.598 -38.097 60.177 1.00 40.39 163 THR L O 1
ATOM 6151 N N . THR D 2 164 ? 51.931 -39.459 59.587 1.00 38.56 164 THR L N 1
ATOM 6152 C CA . THR D 2 164 ? 51.318 -38.450 58.765 1.00 38.71 164 THR L CA 1
ATOM 6153 C C . THR D 2 164 ? 50.551 -37.463 59.622 1.00 40.47 164 THR L C 1
ATOM 6154 O O . THR D 2 164 ? 50.178 -37.724 60.761 1.00 37.56 164 THR L O 1
ATOM 6158 N N . THR D 2 165 ? 50.263 -36.351 59.020 1.00 38.21 165 THR L N 1
ATOM 6159 C CA . THR D 2 165 ? 49.361 -35.395 59.623 1.00 43.25 165 THR L CA 1
ATOM 6160 C C . THR D 2 165 ? 47.971 -36.025 59.481 1.00 43.34 165 THR L C 1
ATOM 6161 O O . THR D 2 165 ? 47.735 -36.853 58.597 1.00 49.09 165 THR L O 1
ATOM 6165 N N . PRO D 2 166 ? 47.060 -35.688 60.368 1.00 45.52 166 PRO L N 1
ATOM 6166 C CA . PRO D 2 166 ? 45.694 -36.190 60.208 1.00 51.69 166 PRO L CA 1
ATOM 6167 C C . PRO D 2 166 ? 44.991 -35.591 58.985 1.00 48.79 166 PRO L C 1
ATOM 6168 O O . PRO D 2 166 ? 45.238 -34.453 58.665 1.00 54.84 166 PRO L O 1
ATOM 6172 N N . SER D 2 167 ? 44.122 -36.329 58.314 1.00 50.14 167 SER L N 1
ATOM 6173 C CA . SER D 2 167 ? 43.359 -35.735 57.181 1.00 57.55 167 SER L CA 1
ATOM 6174 C C . SER D 2 167 ? 41.915 -36.273 57.119 1.00 57.60 167 SER L C 1
ATOM 6175 O O . SER D 2 167 ? 41.640 -37.379 57.594 1.00 51.19 167 SER L O 1
ATOM 6178 N N . LYS D 2 168 ? 41.017 -35.457 56.563 1.00 53.11 168 LYS L N 1
ATOM 6179 C CA . LYS D 2 168 ? 39.571 -35.746 56.572 1.00 55.79 168 LYS L CA 1
ATOM 6180 C C . LYS D 2 168 ? 39.232 -36.842 55.624 1.00 52.15 168 LYS L C 1
ATOM 6181 O O . LYS D 2 168 ? 39.634 -36.814 54.490 1.00 61.02 168 LYS L O 1
ATOM 6187 N N . GLN D 2 169 ? 38.460 -37.806 56.090 1.00 57.11 169 GLN L N 1
ATOM 6188 C CA . GLN D 2 169 ? 37.963 -38.883 55.247 1.00 60.10 169 GLN L CA 1
ATOM 6189 C C . GLN D 2 169 ? 36.671 -38.396 54.575 1.00 67.63 169 GLN L C 1
ATOM 6190 O O . GLN D 2 169 ? 36.133 -37.331 54.960 1.00 60.51 169 GLN L O 1
ATOM 6196 N N . SER D 2 170 ? 36.138 -39.212 53.655 1.00 72.92 170 SER L N 1
ATOM 6197 C CA . SER D 2 170 ? 34.907 -38.878 52.914 1.00 73.82 170 SER L CA 1
ATOM 6198 C C . SER D 2 170 ? 33.669 -38.886 53.816 1.00 75.66 170 SER L C 1
ATOM 6199 O O . SER D 2 170 ? 32.768 -38.075 53.616 1.00 80.81 170 SER L O 1
ATOM 6202 N N . ASN D 2 171 ? 33.660 -39.712 54.866 1.00 67.91 171 ASN L N 1
ATOM 6203 C CA . ASN D 2 171 ? 32.696 -39.498 55.979 1.00 63.13 171 ASN L CA 1
ATOM 6204 C C . ASN D 2 171 ? 33.324 -38.277 56.660 1.00 64.76 171 ASN L C 1
ATOM 6205 O O . ASN D 2 171 ? 34.344 -37.845 56.153 1.00 66.95 171 ASN L O 1
ATOM 6210 N N . ASN D 2 172 ? 32.834 -37.623 57.704 1.00 67.50 172 ASN L N 1
ATOM 6211 C CA . ASN D 2 172 ? 33.673 -36.425 58.142 1.00 71.99 172 ASN L CA 1
ATOM 6212 C C . ASN D 2 172 ? 34.622 -36.711 59.334 1.00 64.74 172 ASN L C 1
ATOM 6213 O O . ASN D 2 172 ? 34.913 -35.821 60.117 1.00 57.75 172 ASN L O 1
ATOM 6218 N N . LYS D 2 173 ? 35.143 -37.942 59.402 1.00 60.02 173 LYS L N 1
ATOM 6219 C CA . LYS D 2 173 ? 36.092 -38.344 60.425 1.00 59.03 173 LYS L CA 1
ATOM 6220 C C . LYS D 2 173 ? 37.476 -38.268 59.810 1.00 54.90 173 LYS L C 1
ATOM 6221 O O . LYS D 2 173 ? 37.609 -37.886 58.641 1.00 51.89 173 LYS L O 1
ATOM 6227 N N . TYR D 2 174 ? 38.505 -38.602 60.591 1.00 50.05 174 TYR L N 1
ATOM 6228 C CA . TYR D 2 174 ? 39.873 -38.375 60.187 1.00 47.49 174 TYR L CA 1
ATOM 6229 C C . TYR D 2 174 ? 40.644 -39.698 60.126 1.00 46.81 174 TYR L C 1
ATOM 6230 O O . TYR D 2 174 ? 40.280 -40.670 60.800 1.00 41.20 174 TYR L O 1
ATOM 6239 N N . ALA D 2 175 ? 41.733 -39.669 59.349 1.00 41.18 175 ALA L N 1
ATOM 6240 C CA . ALA D 2 175 ? 42.674 -40.753 59.179 1.00 44.94 175 ALA L CA 1
ATOM 6241 C C . ALA D 2 175 ? 44.084 -40.245 59.326 1.00 38.00 175 ALA L C 1
ATOM 6242 O O . ALA D 2 175 ? 44.381 -39.091 59.084 1.00 41.27 175 ALA L O 1
ATOM 6244 N N . ALA D 2 176 ? 44.958 -41.144 59.728 1.00 36.00 176 ALA L N 1
ATOM 6245 C CA . ALA D 2 176 ? 46.360 -40.887 59.728 1.00 35.24 176 ALA L CA 1
ATOM 6246 C C . ALA D 2 176 ? 47.053 -42.228 59.626 1.00 34.09 176 ALA L C 1
ATOM 6247 O O . ALA D 2 176 ? 46.424 -43.271 59.803 1.00 38.64 176 ALA L O 1
ATOM 6249 N N . SER D 2 177 ? 48.341 -42.219 59.359 1.00 36.29 177 SER L N 1
ATOM 6250 C CA . SER D 2 177 ? 49.083 -43.445 59.420 1.00 43.53 177 SER L CA 1
ATOM 6251 C C . SER D 2 177 ? 50.475 -43.230 59.951 1.00 42.37 177 SER L C 1
ATOM 6252 O O . SER D 2 177 ? 51.031 -42.122 59.863 1.00 35.16 177 SER L O 1
ATOM 6255 N N . SER D 2 178 ? 51.006 -44.278 60.580 1.00 36.55 178 SER L N 1
ATOM 6256 C CA . SER D 2 178 ? 52.357 -44.217 61.135 1.00 39.20 178 SER L CA 1
ATOM 6257 C C . SER D 2 178 ? 53.159 -45.429 60.661 1.00 40.93 178 SER L C 1
ATOM 6258 O O . SER D 2 178 ? 52.624 -46.527 60.605 1.00 39.22 178 SER L O 1
ATOM 6261 N N . TYR D 2 179 ? 54.424 -45.203 60.347 1.00 42.44 179 TYR L N 1
ATOM 6262 C CA . TYR D 2 179 ? 55.283 -46.226 59.745 1.00 50.45 179 TYR L CA 1
ATOM 6263 C C . TYR D 2 179 ? 56.531 -46.341 60.592 1.00 41.01 179 TYR L C 1
ATOM 6264 O O . TYR D 2 179 ? 57.176 -45.339 60.838 1.00 43.06 179 TYR L O 1
ATOM 6273 N N . LEU D 2 180 ? 56.831 -47.550 61.051 1.00 41.16 180 LEU L N 1
ATOM 6274 C CA . LEU D 2 180 ? 58.075 -47.786 61.788 1.00 44.46 180 LEU L CA 1
ATOM 6275 C C . LEU D 2 180 ? 59.084 -48.536 60.915 1.00 39.00 180 LEU L C 1
ATOM 6276 O O . LEU D 2 180 ? 58.831 -49.698 60.542 1.00 41.99 180 LEU L O 1
ATOM 6281 N N . SER D 2 181 ? 60.228 -47.908 60.668 1.00 42.93 181 SER L N 1
ATOM 6282 C CA . SER D 2 181 ? 61.294 -48.522 59.855 1.00 54.97 181 SER L CA 1
ATOM 6283 C C . SER D 2 181 ? 62.330 -49.215 60.715 1.00 55.35 181 SER L C 1
ATOM 6284 O O . SER D 2 181 ? 62.900 -48.608 61.607 1.00 53.72 181 SER L O 1
ATOM 6287 N N . LEU D 2 182 ? 62.520 -50.504 60.462 1.00 59.17 182 LEU L N 1
ATOM 6288 C CA . LEU D 2 182 ? 63.496 -51.325 61.183 1.00 61.15 182 LEU L CA 1
ATOM 6289 C C . LEU D 2 182 ? 64.411 -52.101 60.224 1.00 64.76 182 LEU L C 1
ATOM 6290 O O . LEU D 2 182 ? 63.990 -52.478 59.143 1.00 49.68 182 LEU L O 1
ATOM 6295 N N . THR D 2 183 ? 65.615 -52.442 60.692 1.00 73.68 183 THR L N 1
ATOM 6296 C CA . THR D 2 183 ? 66.407 -53.533 60.075 1.00 72.06 183 THR L CA 1
ATOM 6297 C C . THR D 2 183 ? 65.665 -54.875 60.330 1.00 64.39 183 THR L C 1
ATOM 6298 O O . THR D 2 183 ? 64.889 -54.977 61.286 1.00 63.11 183 THR L O 1
ATOM 6302 N N . PRO D 2 184 ? 65.841 -55.890 59.472 1.00 66.14 184 PRO L N 1
ATOM 6303 C CA . PRO D 2 184 ? 65.155 -57.173 59.807 1.00 73.82 184 PRO L CA 1
ATOM 6304 C C . PRO D 2 184 ? 65.686 -57.803 61.108 1.00 72.69 184 PRO L C 1
ATOM 6305 O O . PRO D 2 184 ? 64.960 -58.551 61.756 1.00 70.44 184 PRO L O 1
ATOM 6309 N N . GLU D 2 185 ? 66.936 -57.471 61.448 1.00 71.01 185 GLU L N 1
ATOM 6310 C CA . GLU D 2 185 ? 67.604 -57.821 62.712 1.00 81.67 185 GLU L CA 1
ATOM 6311 C C . GLU D 2 185 ? 66.886 -57.279 63.956 1.00 84.51 185 GLU L C 1
ATOM 6312 O O . GLU D 2 185 ? 66.513 -58.062 64.836 1.00 73.14 185 GLU L O 1
ATOM 6318 N N . GLN D 2 186 ? 66.683 -55.955 63.999 1.00 77.80 186 GLN L N 1
ATOM 6319 C CA . GLN D 2 186 ? 65.816 -55.297 65.005 1.00 69.12 186 GLN L CA 1
ATOM 6320 C C . GLN D 2 186 ? 64.452 -55.959 65.155 1.00 67.01 186 GLN L C 1
ATOM 6321 O O . GLN D 2 186 ? 64.038 -56.321 66.262 1.00 71.97 186 GLN L O 1
ATOM 6327 N N . TRP D 2 187 ? 63.776 -56.162 64.034 1.00 62.86 187 TRP L N 1
ATOM 6328 C CA . TRP D 2 187 ? 62.467 -56.818 64.019 1.00 57.72 187 TRP L CA 1
ATOM 6329 C C . TRP D 2 187 ? 62.542 -58.172 64.720 1.00 64.30 187 TRP L C 1
ATOM 6330 O O . TRP D 2 187 ? 61.661 -58.507 65.509 1.00 56.73 187 TRP L O 1
ATOM 6341 N N . LYS D 2 188 ? 63.595 -58.945 64.440 1.00 69.37 188 LYS L N 1
ATOM 6342 C CA . LYS D 2 188 ? 63.708 -60.303 65.009 1.00 69.19 188 LYS L CA 1
ATOM 6343 C C . LYS D 2 188 ? 64.288 -60.386 66.440 1.00 59.58 188 LYS L C 1
ATOM 6344 O O . LYS D 2 188 ? 63.997 -61.331 67.132 1.00 59.20 188 LYS L O 1
ATOM 6350 N N . SER D 2 189 ? 65.041 -59.376 66.880 1.00 58.73 189 SER L N 1
ATOM 6351 C CA . SER D 2 189 ? 65.623 -59.333 68.203 1.00 57.34 189 SER L CA 1
ATOM 6352 C C . SER D 2 189 ? 64.676 -58.829 69.325 1.00 69.53 189 SER L C 1
ATOM 6353 O O . SER D 2 189 ? 65.160 -58.511 70.439 1.00 66.01 189 SER L O 1
ATOM 6356 N N . HIS D 2 190 ? 63.367 -58.718 69.046 1.00 68.00 190 HIS L N 1
ATOM 6357 C CA . HIS D 2 190 ? 62.357 -58.357 70.058 1.00 63.80 190 HIS L CA 1
ATOM 6358 C C . HIS D 2 190 ? 61.200 -59.325 69.925 1.00 60.69 190 HIS L C 1
ATOM 6359 O O . HIS D 2 190 ? 60.960 -59.845 68.848 1.00 62.88 190 HIS L O 1
ATOM 6366 N N . ARG D 2 191 ? 60.476 -59.567 71.019 1.00 60.71 191 ARG L N 1
ATOM 6367 C CA . ARG D 2 191 ? 59.301 -60.489 71.025 1.00 59.81 191 ARG L CA 1
ATOM 6368 C C . ARG D 2 191 ? 58.046 -59.860 70.425 1.00 58.74 191 ARG L C 1
ATOM 6369 O O . ARG D 2 191 ? 57.148 -60.563 69.983 1.00 51.14 191 ARG L O 1
ATOM 6377 N N . SER D 2 192 ? 57.915 -58.534 70.555 1.00 57.83 192 SER L N 1
ATOM 6378 C CA . SER D 2 192 ? 56.753 -57.823 70.012 1.00 53.04 192 SER L CA 1
ATOM 6379 C C . SER D 2 192 ? 57.051 -56.343 69.810 1.00 46.03 192 SER L C 1
ATOM 6380 O O . SER D 2 192 ? 58.024 -55.794 70.330 1.00 50.61 192 SER L O 1
ATOM 6383 N N . TYR D 2 193 ? 56.211 -55.731 68.989 1.00 47.22 193 TYR L N 1
ATOM 6384 C CA . TYR D 2 193 ? 56.216 -54.284 68.758 1.00 45.44 193 TYR L CA 1
ATOM 6385 C C . TYR D 2 193 ? 54.747 -53.877 68.910 1.00 47.60 193 TYR L C 1
ATOM 6386 O O . TYR D 2 193 ? 53.840 -54.637 68.512 1.00 42.17 193 TYR L O 1
ATOM 6395 N N . SER D 2 194 ? 54.517 -52.681 69.459 1.00 40.51 194 SER L N 1
ATOM 6396 C CA . SER D 2 194 ? 53.129 -52.167 69.588 1.00 39.84 194 SER L CA 1
ATOM 6397 C C . SER D 2 194 ? 53.004 -50.736 68.988 1.00 39.05 194 SER L C 1
ATOM 6398 O O . SER D 2 194 ? 53.938 -49.918 69.020 1.00 37.01 194 SER L O 1
ATOM 6401 N N . CYS D 2 195 ? 51.824 -50.460 68.437 1.00 39.11 195 CYS L N 1
ATOM 6402 C CA . CYS D 2 195 ? 51.439 -49.110 67.996 1.00 39.81 195 CYS L CA 1
ATOM 6403 C C . CYS D 2 195 ? 50.316 -48.681 68.948 1.00 37.02 195 CYS L C 1
ATOM 6404 O O . CYS D 2 195 ? 49.293 -49.385 69.044 1.00 35.23 195 CYS L O 1
ATOM 6407 N N . GLN D 2 196 ? 50.539 -47.559 69.629 1.00 35.31 196 GLN L N 1
ATOM 6408 C CA . GLN D 2 196 ? 49.643 -46.986 70.649 1.00 35.72 196 GLN L CA 1
ATOM 6409 C C . GLN D 2 196 ? 49.187 -45.591 70.218 1.00 33.93 196 GLN L C 1
ATOM 6410 O O . GLN D 2 196 ? 49.998 -44.683 69.993 1.00 35.07 196 GLN L O 1
ATOM 6416 N N . VAL D 2 197 ? 47.887 -45.442 70.044 1.00 31.27 197 VAL L N 1
ATOM 6417 C CA . VAL D 2 197 ? 47.362 -44.229 69.473 1.00 33.08 197 VAL L CA 1
ATOM 6418 C C . VAL D 2 197 ? 46.517 -43.600 70.577 1.00 35.10 197 VAL L C 1
ATOM 6419 O O . VAL D 2 197 ? 45.554 -44.238 71.047 1.00 34.74 197 VAL L O 1
ATOM 6423 N N . THR D 2 198 ? 46.850 -42.366 70.953 1.00 33.53 198 THR L N 1
ATOM 6424 C CA . THR D 2 198 ? 46.118 -41.647 72.006 1.00 36.07 198 THR L CA 1
ATOM 6425 C C . THR D 2 198 ? 45.250 -40.599 71.334 1.00 34.99 198 THR L C 1
ATOM 6426 O O . THR D 2 198 ? 45.729 -39.828 70.500 1.00 30.77 198 THR L O 1
ATOM 6430 N N . HIS D 2 199 ? 43.973 -40.612 71.703 1.00 33.98 199 HIS L N 1
ATOM 6431 C CA . HIS D 2 199 ? 42.967 -39.700 71.141 1.00 36.19 199 HIS L CA 1
ATOM 6432 C C . HIS D 2 199 ? 42.166 -39.117 72.271 1.00 34.67 199 HIS L C 1
ATOM 6433 O O . HIS D 2 199 ? 41.513 -39.865 73.043 1.00 33.71 199 HIS L O 1
ATOM 6440 N N . GLU D 2 200 ? 42.312 -37.812 72.451 1.00 33.53 200 GLU L N 1
ATOM 6441 C CA . GLU D 2 200 ? 41.677 -37.100 73.515 1.00 36.63 200 GLU L CA 1
ATOM 6442 C C . GLU D 2 200 ? 41.616 -37.852 74.872 1.00 37.54 200 GLU L C 1
ATOM 6443 O O . GLU D 2 200 ? 40.546 -38.118 75.472 1.00 35.51 200 GLU L O 1
ATOM 6449 N N . GLY D 2 201 ? 42.791 -38.216 75.335 1.00 35.46 201 GLY L N 1
ATOM 6450 C CA . GLY D 2 201 ? 42.975 -38.832 76.648 1.00 35.91 201 GLY L CA 1
ATOM 6451 C C . GLY D 2 201 ? 42.854 -40.337 76.778 1.00 40.14 201 GLY L C 1
ATOM 6452 O O . GLY D 2 201 ? 43.129 -40.870 77.864 1.00 41.81 201 GLY L O 1
ATOM 6453 N N . SER D 2 202 ? 42.465 -41.027 75.699 1.00 37.63 202 SER L N 1
ATOM 6454 C CA . SER D 2 202 ? 42.221 -42.474 75.707 1.00 41.62 202 SER L CA 1
ATOM 6455 C C . SER D 2 202 ? 43.003 -43.126 74.643 1.00 36.37 202 SER L C 1
ATOM 6456 O O . SER D 2 202 ? 43.038 -42.651 73.497 1.00 33.99 202 SER L O 1
ATOM 6459 N N . THR D 2 203 ? 43.541 -44.289 74.966 1.00 32.37 203 THR L N 1
ATOM 6460 C CA . THR D 2 203 ? 44.456 -44.939 74.035 1.00 36.77 203 THR L CA 1
ATOM 6461 C C . THR D 2 203 ? 43.830 -46.134 73.420 1.00 33.58 203 THR L C 1
ATOM 6462 O O . THR D 2 203 ? 43.026 -46.846 74.068 1.00 42.11 203 THR L O 1
ATOM 6466 N N . VAL D 2 204 ? 44.259 -46.391 72.200 1.00 34.41 204 VAL L N 1
ATOM 6467 C CA . VAL D 2 204 ? 43.981 -47.675 71.502 1.00 41.43 204 VAL L CA 1
ATOM 6468 C C . VAL D 2 204 ? 45.289 -48.283 71.089 1.00 38.08 204 VAL L C 1
ATOM 6469 O O . VAL D 2 204 ? 46.129 -47.612 70.503 1.00 44.13 204 VAL L O 1
ATOM 6473 N N . GLU D 2 205 ? 45.483 -49.554 71.421 1.00 37.12 205 GLU L N 1
ATOM 6474 C CA . GLU D 2 205 ? 46.766 -50.194 71.151 1.00 47.53 205 GLU L CA 1
ATOM 6475 C C . GLU D 2 205 ? 46.620 -51.477 70.273 1.00 42.05 205 GLU L C 1
ATOM 6476 O O . GLU D 2 205 ? 45.653 -52.173 70.375 1.00 42.45 205 GLU L O 1
ATOM 6482 N N . LYS D 2 206 ? 47.604 -51.728 69.427 1.00 42.66 206 LYS L N 1
ATOM 6483 C CA . LYS D 2 206 ? 47.733 -52.985 68.698 1.00 43.29 206 LYS L CA 1
ATOM 6484 C C . LYS D 2 206 ? 49.155 -53.444 68.783 1.00 42.29 206 LYS L C 1
ATOM 6485 O O . LYS D 2 206 ? 50.051 -52.624 68.908 1.00 41.80 206 LYS L O 1
ATOM 6491 N N . THR D 2 207 ? 49.367 -54.764 68.722 1.00 45.33 207 THR L N 1
ATOM 6492 C CA . THR D 2 207 ? 50.707 -55.355 68.866 1.00 49.23 207 THR L CA 1
ATOM 6493 C C . THR D 2 207 ? 50.931 -56.408 67.753 1.00 43.15 207 THR L C 1
ATOM 6494 O O . THR D 2 207 ? 50.002 -57.074 67.359 1.00 38.93 207 THR L O 1
ATOM 6498 N N . VAL D 2 208 ? 52.166 -56.558 67.304 1.00 47.32 208 VAL L N 1
ATOM 6499 C CA . VAL D 2 208 ? 52.534 -57.680 66.427 1.00 54.62 208 VAL L CA 1
ATOM 6500 C C . VAL D 2 208 ? 53.893 -58.262 66.770 1.00 56.42 208 VAL L C 1
ATOM 6501 O O . VAL D 2 208 ? 54.803 -57.556 67.265 1.00 49.00 208 VAL L O 1
ATOM 6505 N N . ALA D 2 209 ? 54.025 -59.557 66.458 1.00 61.63 209 ALA L N 1
ATOM 6506 C CA . ALA D 2 209 ? 55.223 -60.352 66.772 1.00 59.81 209 ALA L CA 1
ATOM 6507 C C . ALA D 2 209 ? 55.746 -61.010 65.459 1.00 60.30 209 ALA L C 1
ATOM 6508 O O . ALA D 2 209 ? 54.932 -61.449 64.666 1.00 47.13 209 ALA L O 1
ATOM 6510 N N . PRO D 2 210 ? 57.081 -61.103 65.256 1.00 57.36 210 PRO L N 1
ATOM 6511 C CA . PRO D 2 210 ? 57.579 -62.048 64.223 1.00 67.39 210 PRO L CA 1
ATOM 6512 C C . PRO D 2 210 ? 57.024 -63.466 64.455 1.00 67.83 210 PRO L C 1
ATOM 6513 O O . PRO D 2 210 ? 57.077 -63.931 65.607 1.00 76.82 210 PRO L O 1
ATOM 6517 N N . THR D 2 211 ? 56.428 -64.108 63.437 1.00 76.91 211 THR L N 1
ATOM 6518 C CA . THR D 2 211 ? 55.966 -65.529 63.567 1.00 91.32 211 THR L CA 1
ATOM 6519 C C . THR D 2 211 ? 56.204 -66.354 62.297 1.00 88.55 211 THR L C 1
ATOM 6520 O O . THR D 2 211 ? 56.723 -65.856 61.298 1.00 92.38 211 THR L O 1
ATOM 6524 N N . ASN E 3 30 ? 47.614 4.596 50.291 1.00 70.55 7 ASN X N 1
ATOM 6525 C CA . ASN E 3 30 ? 46.926 5.574 51.212 1.00 78.86 7 ASN X CA 1
ATOM 6526 C C . ASN E 3 30 ? 45.346 5.699 51.088 1.00 87.62 7 ASN X C 1
ATOM 6527 O O . ASN E 3 30 ? 44.824 6.820 51.005 1.00 100.55 7 ASN X O 1
ATOM 6532 N N . PRO E 3 31 ? 44.581 4.562 51.100 1.00 90.81 8 PRO X N 1
ATOM 6533 C CA . PRO E 3 31 ? 43.090 4.656 51.149 1.00 91.33 8 PRO X CA 1
ATOM 6534 C C . PRO E 3 31 ? 42.464 5.040 52.518 1.00 86.15 8 PRO X C 1
ATOM 6535 O O . PRO E 3 31 ? 42.910 4.560 53.571 1.00 67.34 8 PRO X O 1
ATOM 6539 N N . GLY E 3 32 ? 41.434 5.899 52.477 1.00 82.13 9 GLY X N 1
ATOM 6540 C CA . GLY E 3 32 ? 40.652 6.270 53.662 1.00 74.85 9 GLY X CA 1
ATOM 6541 C C . GLY E 3 32 ? 41.155 7.457 54.485 1.00 86.54 9 GLY X C 1
ATOM 6542 O O . GLY E 3 32 ? 40.370 8.020 55.277 1.00 87.15 9 GLY X O 1
ATOM 6543 N N . CYS E 3 33 ? 42.436 7.847 54.336 1.00 75.78 10 CYS X N 1
ATOM 6544 C CA . CYS E 3 33 ? 43.029 8.866 55.194 1.00 73.06 10 CYS X CA 1
ATOM 6545 C C . CYS E 3 33 ? 43.533 10.097 54.459 1.00 81.33 10 CYS X C 1
ATOM 6546 O O . CYS E 3 33 ? 44.420 9.949 53.620 1.00 72.90 10 CYS X O 1
ATOM 6549 N N . PRO E 3 34 ? 43.010 11.312 54.834 1.00 97.33 11 PRO X N 1
ATOM 6550 C CA . PRO E 3 34 ? 43.151 12.615 54.121 1.00 95.85 11 PRO X CA 1
ATOM 6551 C C . PRO E 3 34 ? 44.486 12.915 53.346 1.00 95.74 11 PRO X C 1
ATOM 6552 O O . PRO E 3 34 ? 45.025 12.034 52.689 1.00 79.84 11 PRO X O 1
ATOM 6556 N N . ASN E 3 35 ? 44.932 14.181 53.351 1.00 108.85 12 ASN X N 1
ATOM 6557 C CA . ASN E 3 35 ? 46.320 14.595 53.041 1.00 107.47 12 ASN X CA 1
ATOM 6558 C C . ASN E 3 35 ? 46.556 16.080 53.361 1.00 110.20 12 ASN X C 1
ATOM 6559 O O . ASN E 3 35 ? 45.619 16.888 53.306 1.00 103.95 12 ASN X O 1
ATOM 6564 N N . SER E 3 36 ? 47.800 16.407 53.729 1.00 118.94 13 SER X N 1
ATOM 6565 C CA . SER E 3 36 ? 48.259 17.801 53.936 1.00 127.16 13 SER X CA 1
ATOM 6566 C C . SER E 3 36 ? 49.143 18.397 52.830 1.00 130.63 13 SER X C 1
ATOM 6567 O O . SER E 3 36 ? 49.919 17.692 52.173 1.00 139.89 13 SER X O 1
ATOM 6570 N N . GLU E 3 37 ? 49.057 19.720 52.680 1.00 138.14 14 GLU X N 1
ATOM 6571 C CA . GLU E 3 37 ? 49.795 20.444 51.620 1.00 137.23 14 GLU X CA 1
ATOM 6572 C C . GLU E 3 37 ? 51.191 20.885 52.098 1.00 133.36 14 GLU X C 1
ATOM 6573 O O . GLU E 3 37 ? 51.509 20.786 53.276 1.00 123.34 14 GLU X O 1
ATOM 6579 N N . ASP E 3 38 ? 52.003 21.413 51.178 1.00 134.05 15 ASP X N 1
ATOM 6580 C CA . ASP E 3 38 ? 53.323 21.982 51.531 1.00 126.96 15 ASP X CA 1
ATOM 6581 C C . ASP E 3 38 ? 53.142 23.160 52.491 1.00 115.71 15 ASP X C 1
ATOM 6582 O O . ASP E 3 38 ? 53.702 23.123 53.567 1.00 112.32 15 ASP X O 1
ATOM 6587 N N . LYS E 3 39 ? 52.345 24.166 52.088 1.00 100.63 16 LYS X N 1
ATOM 6588 C CA . LYS E 3 39 ? 51.731 25.235 52.945 1.00 82.58 16 LYS X CA 1
ATOM 6589 C C . LYS E 3 39 ? 51.755 25.002 54.484 1.00 74.55 16 LYS X C 1
ATOM 6590 O O . LYS E 3 39 ? 52.099 25.913 55.227 1.00 61.03 16 LYS X O 1
ATOM 6596 N N . ASN E 3 40 ? 51.402 23.781 54.933 1.00 69.67 17 ASN X N 1
ATOM 6597 C CA . ASN E 3 40 ? 51.369 23.389 56.352 1.00 62.29 17 ASN X CA 1
ATOM 6598 C C . ASN E 3 40 ? 50.529 24.387 57.118 1.00 56.91 17 ASN X C 1
ATOM 6599 O O . ASN E 3 40 ? 51.009 24.968 58.107 1.00 47.73 17 ASN X O 1
ATOM 6604 N N . PHE E 3 41 ? 49.313 24.614 56.610 1.00 58.40 18 PHE X N 1
ATOM 6605 C CA . PHE E 3 41 ? 48.363 25.484 57.246 1.00 53.92 18 PHE X CA 1
ATOM 6606 C C . PHE E 3 41 ? 46.948 24.893 57.254 1.00 47.20 18 PHE X C 1
ATOM 6607 O O . PHE E 3 41 ? 46.449 24.590 56.220 1.00 51.42 18 PHE X O 1
ATOM 6615 N N . PRO E 3 42 ? 46.305 24.739 58.447 1.00 56.03 19 PRO X N 1
ATOM 6616 C CA . PRO E 3 42 ? 46.792 25.111 59.815 1.00 48.32 19 PRO X CA 1
ATOM 6617 C C . PRO E 3 42 ? 48.069 24.361 60.186 1.00 40.17 19 PRO X C 1
ATOM 6618 O O . PRO E 3 42 ? 48.331 23.314 59.637 1.00 44.48 19 PRO X O 1
ATOM 6622 N N . ARG E 3 43 ? 48.833 24.917 61.118 1.00 42.59 20 ARG X N 1
ATOM 6623 C CA . ARG E 3 43 ? 50.172 24.456 61.410 1.00 42.04 20 ARG X CA 1
ATOM 6624 C C . ARG E 3 43 ? 50.125 23.068 62.016 1.00 46.67 20 ARG X C 1
ATOM 6625 O O . ARG E 3 43 ? 49.311 22.787 62.898 1.00 41.26 20 ARG X O 1
ATOM 6633 N N . THR E 3 44 ? 51.085 22.264 61.607 1.00 37.63 21 THR X N 1
ATOM 6634 C CA . THR E 3 44 ? 51.189 20.890 61.987 1.00 45.63 21 THR X CA 1
ATOM 6635 C C . THR E 3 44 ? 52.625 20.628 62.442 1.00 50.45 21 THR X C 1
ATOM 6636 O O . THR E 3 44 ? 53.552 21.360 62.019 1.00 38.35 21 THR X O 1
ATOM 6640 N N . VAL E 3 45 ? 52.817 19.616 63.287 1.00 44.64 22 VAL X N 1
ATOM 6641 C CA . VAL E 3 45 ? 54.165 19.057 63.477 1.00 44.76 22 VAL X CA 1
ATOM 6642 C C . VAL E 3 45 ? 54.129 17.584 63.053 1.00 41.85 22 VAL X C 1
ATOM 6643 O O . VAL E 3 45 ? 53.091 16.965 63.116 1.00 39.94 22 VAL X O 1
ATOM 6647 N N . MET E 3 46 ? 55.244 17.068 62.564 1.00 40.47 23 MET X N 1
ATOM 6648 C CA . MET E 3 46 ? 55.421 15.670 62.213 1.00 39.45 23 MET X CA 1
ATOM 6649 C C . MET E 3 46 ? 56.352 15.103 63.285 1.00 41.84 23 MET X C 1
ATOM 6650 O O . MET E 3 46 ? 57.413 15.659 63.581 1.00 42.48 23 MET X O 1
ATOM 6655 N N . VAL E 3 47 ? 55.904 14.040 63.914 1.00 38.60 24 VAL X N 1
ATOM 6656 C CA . VAL E 3 47 ? 56.559 13.436 65.078 1.00 35.16 24 VAL X CA 1
ATOM 6657 C C . VAL E 3 47 ? 57.058 12.047 64.660 1.00 39.08 24 VAL X C 1
ATOM 6658 O O . VAL E 3 47 ? 56.253 11.211 64.258 1.00 41.19 24 VAL X O 1
ATOM 6662 N N . ASN E 3 48 ? 58.369 11.837 64.718 1.00 38.10 25 ASN X N 1
ATOM 6663 C CA . ASN E 3 48 ? 59.01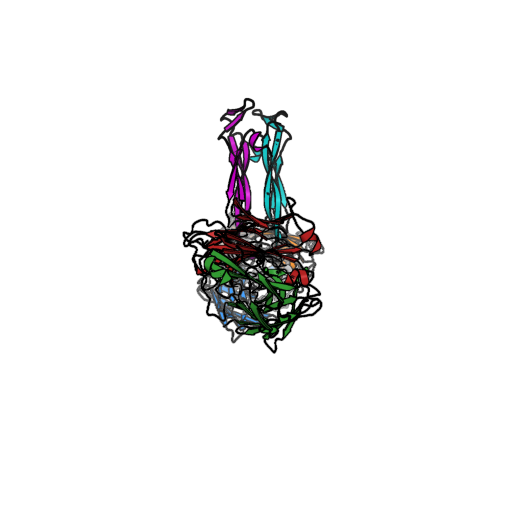0 10.572 64.394 1.00 43.18 25 ASN X CA 1
ATOM 6664 C C . ASN E 3 48 ? 58.748 9.561 65.520 1.00 45.20 25 ASN X C 1
ATOM 6665 O O . ASN E 3 48 ? 58.940 9.860 66.696 1.00 43.62 25 ASN X O 1
ATOM 6670 N N . LEU E 3 49 ? 58.208 8.398 65.149 1.00 41.75 26 LEU X N 1
ATOM 6671 C CA . LEU E 3 49 ? 57.866 7.378 66.116 1.00 46.16 26 LEU X CA 1
ATOM 6672 C C . LEU E 3 49 ? 59.129 6.546 66.383 1.00 44.72 26 LEU X C 1
ATOM 6673 O O . LEU E 3 49 ? 59.885 6.266 65.476 1.00 45.30 26 LEU X O 1
ATOM 6678 N N . ASN E 3 50 ? 59.337 6.130 67.614 1.00 46.44 27 ASN X N 1
ATOM 6679 C CA . ASN E 3 50 ? 60.620 5.491 67.997 1.00 55.29 27 ASN X CA 1
ATOM 6680 C C . ASN E 3 50 ? 60.855 4.006 67.550 1.00 65.03 27 ASN X C 1
ATOM 6681 O O . ASN E 3 50 ? 59.910 3.211 67.521 1.00 59.26 27 ASN X O 1
ATOM 6686 N N . ILE E 3 51 ? 62.131 3.687 67.248 1.00 73.45 28 ILE X N 1
ATOM 6687 C CA . ILE E 3 51 ? 62.741 2.322 67.082 1.00 75.62 28 ILE X CA 1
ATOM 6688 C C . ILE E 3 51 ? 62.110 1.569 65.927 1.00 67.83 28 ILE X C 1
ATOM 6689 O O . ILE E 3 51 ? 62.364 1.928 64.795 1.00 78.03 28 ILE X O 1
ATOM 6694 N N . SER E 3 64 ? 55.766 2.598 94.840 1.00 83.14 41 SER X N 1
ATOM 6695 C CA . SER E 3 64 ? 55.942 3.313 96.101 1.00 87.80 41 SER X CA 1
ATOM 6696 C C . SER E 3 64 ? 54.731 3.191 97.058 1.00 86.75 41 SER X C 1
ATOM 6697 O O . SER E 3 64 ? 53.597 2.832 96.690 1.00 73.31 41 SER X O 1
ATOM 6700 N N . ASP E 3 65 ? 55.026 3.529 98.302 1.00 86.47 42 ASP X N 1
ATOM 6701 C CA . ASP E 3 65 ? 54.159 3.337 99.453 1.00 82.95 42 ASP X CA 1
ATOM 6702 C C . ASP E 3 65 ? 53.513 4.649 99.908 1.00 74.28 42 ASP X C 1
ATOM 6703 O O . ASP E 3 65 ? 52.631 4.604 100.749 1.00 59.06 42 ASP X O 1
ATOM 6708 N N . TYR E 3 66 ? 53.922 5.797 99.348 1.00 70.19 43 TYR X N 1
ATOM 6709 C CA . TYR E 3 66 ? 53.482 7.098 99.862 1.00 59.20 43 TYR X CA 1
ATOM 6710 C C . TYR E 3 66 ? 51.986 7.253 99.954 1.00 59.80 43 TYR X C 1
ATOM 6711 O O . TYR E 3 66 ? 51.503 7.861 100.898 1.00 63.83 43 TYR X O 1
ATOM 6720 N N . TYR E 3 67 ? 51.250 6.719 98.981 1.00 58.85 44 TYR X N 1
ATOM 6721 C CA . TYR E 3 67 ? 49.766 6.778 98.967 1.00 56.01 44 TYR X CA 1
ATOM 6722 C C . TYR E 3 67 ? 49.060 6.205 100.196 1.00 59.18 44 TYR X C 1
ATOM 6723 O O . TYR E 3 67 ? 47.857 6.459 100.392 1.00 62.43 44 TYR X O 1
ATOM 6732 N N . ASN E 3 68 ? 49.776 5.347 100.928 1.00 63.06 45 ASN X N 1
ATOM 6733 C CA . ASN E 3 68 ? 49.275 4.609 102.105 1.00 64.47 45 ASN X CA 1
ATOM 6734 C C . ASN E 3 68 ? 49.744 5.201 103.417 1.00 62.97 45 ASN X C 1
ATOM 6735 O O . ASN E 3 68 ? 48.984 5.232 104.390 1.00 66.92 45 ASN X O 1
ATOM 6740 N N . ARG E 3 69 ? 51.011 5.634 103.439 1.00 66.61 46 ARG X N 1
ATOM 6741 C CA . ARG E 3 69 ? 51.632 6.294 104.609 1.00 70.84 46 ARG X CA 1
ATOM 6742 C C . ARG E 3 69 ? 51.352 7.795 104.765 1.00 72.00 46 ARG X C 1
ATOM 6743 O O . ARG E 3 69 ? 51.710 8.380 105.783 1.00 78.57 46 ARG X O 1
ATOM 6751 N N . SER E 3 70 ? 50.742 8.416 103.761 1.00 78.04 47 SER X N 1
ATOM 6752 C CA . SER E 3 70 ? 50.533 9.853 103.787 1.00 76.63 47 SER X CA 1
ATOM 6753 C C . SER E 3 70 ? 49.402 10.255 104.717 1.00 65.28 47 SER X C 1
ATOM 6754 O O . SER E 3 70 ? 48.328 9.601 104.737 1.00 58.01 47 SER X O 1
ATOM 6757 N N . THR E 3 71 ? 49.619 11.392 105.392 1.00 60.41 48 THR X N 1
ATOM 6758 C CA . THR E 3 71 ? 48.585 12.059 106.206 1.00 66.03 48 THR X CA 1
ATOM 6759 C C . THR E 3 71 ? 47.303 12.448 105.404 1.00 69.63 48 THR X C 1
ATOM 6760 O O . THR E 3 71 ? 46.219 12.673 105.974 1.00 62.55 48 THR X O 1
ATOM 6764 N N . SER E 3 72 ? 47.442 12.515 104.080 1.00 64.41 49 SER X N 1
ATOM 6765 C CA . SER E 3 72 ? 46.319 12.695 103.173 1.00 64.31 49 SER X CA 1
ATOM 6766 C C . SER E 3 72 ? 46.445 11.549 102.176 1.00 74.06 49 SER X C 1
ATOM 6767 O O . SER E 3 72 ? 46.973 11.741 101.071 1.00 62.80 49 SER X O 1
ATOM 6770 N N . PRO E 3 73 ? 46.017 10.339 102.589 1.00 74.70 50 PRO X N 1
ATOM 6771 C CA . PRO E 3 73 ? 46.239 9.159 101.766 1.00 63.23 50 PRO X CA 1
ATOM 6772 C C . PRO E 3 73 ? 45.309 9.144 100.579 1.00 57.27 50 PRO X C 1
ATOM 6773 O O . PRO E 3 73 ? 44.169 9.704 100.627 1.00 54.63 50 PRO X O 1
ATOM 6777 N N . TRP E 3 74 ? 45.753 8.440 99.538 1.00 55.45 51 TRP X N 1
ATOM 6778 C CA . TRP E 3 74 ? 44.979 8.353 98.315 1.00 57.11 51 TRP X CA 1
ATOM 6779 C C . TRP E 3 74 ? 44.905 6.910 97.742 1.00 57.43 51 TRP X C 1
ATOM 6780 O O . TRP E 3 74 ? 45.711 6.053 98.073 1.00 52.31 51 TRP X O 1
ATOM 6791 N N . ASN E 3 75 ? 43.863 6.680 96.954 1.00 54.97 52 ASN X N 1
ATOM 6792 C CA . ASN E 3 75 ? 43.734 5.524 96.064 1.00 62.30 52 ASN X CA 1
ATOM 6793 C C . ASN E 3 75 ? 44.118 5.922 94.640 1.00 69.14 52 ASN X C 1
ATOM 6794 O O . ASN E 3 75 ? 43.940 7.086 94.257 1.00 64.72 52 ASN X O 1
ATOM 6799 N N . LEU E 3 76 ? 44.645 4.963 93.875 1.00 68.93 53 LEU X N 1
ATOM 6800 C CA . LEU E 3 76 ? 44.908 5.146 92.442 1.00 60.19 53 LEU X CA 1
ATOM 6801 C C . LEU E 3 76 ? 43.815 4.441 91.679 1.00 58.11 53 LEU X C 1
ATOM 6802 O O . LEU E 3 76 ? 43.437 3.334 92.037 1.00 64.99 53 LEU X O 1
ATOM 6807 N N . HIS E 3 77 ? 43.289 5.100 90.650 1.00 52.48 54 HIS X N 1
ATOM 6808 C CA . HIS E 3 77 ? 42.243 4.572 89.783 1.00 57.19 54 HIS X CA 1
ATOM 6809 C C . HIS E 3 77 ? 42.784 4.618 88.324 1.00 65.54 54 HIS X C 1
ATOM 6810 O O . HIS E 3 77 ? 43.407 5.603 87.878 1.00 59.69 54 HIS X O 1
ATOM 6817 N N . ARG E 3 78 ? 42.536 3.540 87.588 1.00 61.29 55 ARG X N 1
ATOM 6818 C CA . ARG E 3 78 ? 43.109 3.330 86.275 1.00 60.24 55 ARG X CA 1
ATOM 6819 C C . ARG E 3 78 ? 42.218 4.026 85.245 1.00 57.01 55 ARG X C 1
ATOM 6820 O O . ARG E 3 78 ? 41.019 3.742 85.198 1.00 60.74 55 ARG X O 1
ATOM 6828 N N . ASN E 3 79 ? 42.762 4.964 84.459 1.00 54.43 56 ASN X N 1
ATOM 6829 C CA . ASN E 3 79 ? 41.996 5.603 83.362 1.00 53.71 56 ASN X CA 1
ATOM 6830 C C . ASN E 3 79 ? 42.554 5.121 82.031 1.00 51.24 56 ASN X C 1
ATOM 6831 O O . ASN E 3 79 ? 43.745 5.278 81.784 1.00 49.03 56 ASN X O 1
ATOM 6836 N N . GLU E 3 80 ? 41.696 4.548 81.193 1.00 54.87 57 GLU X N 1
ATOM 6837 C CA . GLU E 3 80 ? 42.130 3.979 79.957 1.00 52.97 57 GLU X CA 1
ATOM 6838 C C . GLU E 3 80 ? 41.338 4.570 78.828 1.00 52.54 57 GLU X C 1
ATOM 6839 O O . GLU E 3 80 ? 40.118 4.523 78.818 1.00 47.42 57 GLU X O 1
ATOM 6845 N N . ASP E 3 81 ? 42.057 5.085 77.831 1.00 50.32 58 ASP X N 1
ATOM 6846 C CA . ASP E 3 81 ? 41.433 5.572 76.608 1.00 50.00 58 ASP X CA 1
ATOM 6847 C C . ASP E 3 81 ? 42.276 5.036 75.421 1.00 52.41 58 ASP X C 1
ATOM 6848 O O . ASP E 3 81 ? 43.392 5.501 75.183 1.00 47.99 58 ASP X O 1
ATOM 6853 N N . PRO E 3 82 ? 41.725 4.083 74.658 1.00 49.79 59 PRO X N 1
ATOM 6854 C CA . PRO E 3 82 ? 42.539 3.484 73.597 1.00 48.16 59 PRO X CA 1
ATOM 6855 C C . PRO E 3 82 ? 42.797 4.410 72.370 1.00 49.65 59 PRO X C 1
ATOM 6856 O O . PRO E 3 82 ? 43.335 3.928 71.384 1.00 48.61 59 PRO X O 1
ATOM 6860 N N . GLU E 3 83 ? 42.340 5.671 72.390 1.00 44.45 60 GLU X N 1
ATOM 6861 C CA . GLU E 3 83 ? 42.679 6.633 71.326 1.00 46.35 60 GLU X CA 1
ATOM 6862 C C . GLU E 3 83 ? 43.573 7.765 71.816 1.00 45.38 60 GLU X C 1
ATOM 6863 O O . GLU E 3 83 ? 43.729 8.806 71.135 1.00 50.61 60 GLU X O 1
ATOM 6869 N N . ARG E 3 84 ? 44.158 7.560 72.986 1.00 47.12 61 ARG X N 1
ATOM 6870 C CA . ARG E 3 84 ? 44.977 8.535 73.648 1.00 44.21 61 ARG X CA 1
ATOM 6871 C C . ARG E 3 84 ? 46.339 7.922 73.857 1.00 40.20 61 ARG X C 1
ATOM 6872 O O . ARG E 3 84 ? 46.440 6.716 74.044 1.00 41.32 61 ARG X O 1
ATOM 6880 N N . TYR E 3 85 ? 47.390 8.753 73.836 1.00 42.01 62 TYR X N 1
ATOM 6881 C CA . TYR E 3 85 ? 48.736 8.346 74.188 1.00 38.21 62 TYR X CA 1
ATOM 6882 C C . TYR E 3 85 ? 49.276 9.309 75.210 1.00 47.72 62 TYR X C 1
ATOM 6883 O O . TYR E 3 85 ? 49.426 10.486 74.870 1.00 50.73 62 TYR X O 1
ATOM 6892 N N . PRO E 3 86 ? 49.585 8.833 76.444 1.00 49.54 63 PRO X N 1
ATOM 6893 C CA . PRO E 3 86 ? 49.460 7.465 77.009 1.00 43.78 63 PRO X CA 1
ATOM 6894 C C . PRO E 3 86 ? 48.033 7.010 77.118 1.00 46.37 63 PRO X C 1
ATOM 6895 O O . PRO E 3 86 ? 47.166 7.795 77.534 1.00 43.54 63 PRO X O 1
ATOM 6899 N N . SER E 3 87 ? 47.775 5.759 76.725 1.00 40.74 64 SER X N 1
ATOM 6900 C CA . SER E 3 87 ? 46.421 5.184 76.816 1.00 47.54 64 SER X CA 1
ATOM 6901 C C . SER E 3 87 ? 45.965 5.054 78.283 1.00 39.77 64 SER X C 1
ATOM 6902 O O . SER E 3 87 ? 44.787 5.178 78.572 1.00 43.87 64 SER X O 1
ATOM 6905 N N . VAL E 3 88 ? 46.891 4.782 79.171 1.00 43.59 65 VAL X N 1
ATOM 6906 C CA . VAL E 3 88 ? 46.579 4.452 80.551 1.00 46.24 65 VAL X CA 1
ATOM 6907 C C . VAL E 3 88 ? 47.155 5.490 81.476 1.00 46.32 65 VAL X C 1
ATOM 6908 O O . VAL E 3 88 ? 48.352 5.726 81.467 1.00 47.78 65 VAL X O 1
ATOM 6912 N N . ILE E 3 89 ? 46.284 6.149 82.238 1.00 54.76 66 ILE X N 1
ATOM 6913 C CA . ILE E 3 89 ? 46.721 7.132 83.230 1.00 54.49 66 ILE X CA 1
ATOM 6914 C C . ILE E 3 89 ? 46.154 6.713 84.589 1.00 47.39 66 ILE X C 1
ATOM 6915 O O . ILE E 3 89 ? 44.939 6.568 84.718 1.00 55.16 66 ILE X O 1
ATOM 6920 N N . TRP E 3 90 ? 47.047 6.569 85.571 1.00 54.85 67 TRP X N 1
ATOM 6921 C CA . TRP E 3 90 ? 46.678 6.325 86.980 1.00 59.06 67 TRP X CA 1
ATOM 6922 C C . TRP E 3 90 ? 46.421 7.673 87.688 1.00 56.23 67 TRP X C 1
ATOM 6923 O O . TRP E 3 90 ? 47.360 8.440 87.912 1.00 60.37 67 TRP X O 1
ATOM 6934 N N . GLU E 3 91 ? 45.141 7.947 87.985 1.00 54.02 68 GLU X N 1
ATOM 6935 C CA . GLU E 3 91 ? 44.665 9.181 88.623 1.00 53.47 68 GLU X CA 1
ATOM 6936 C C . GLU E 3 91 ? 44.399 8.993 90.129 1.00 60.08 68 GLU X C 1
ATOM 6937 O O . GLU E 3 91 ? 43.612 8.118 90.514 1.00 59.98 68 GLU X O 1
ATOM 6943 N N . ALA E 3 92 ? 44.984 9.873 90.952 1.00 60.08 69 ALA X N 1
ATOM 6944 C CA . ALA E 3 92 ? 44.777 9.878 92.411 1.00 55.71 69 ALA X CA 1
ATOM 6945 C C . ALA E 3 92 ? 43.394 10.349 92.816 1.00 61.06 69 ALA X C 1
ATOM 6946 O O . ALA E 3 92 ? 42.742 11.165 92.148 1.00 61.83 69 ALA X O 1
ATOM 6948 N N . LYS E 3 93 ? 42.933 9.802 93.926 1.00 60.20 70 LYS X N 1
ATOM 6949 C CA . LYS E 3 93 ? 41.670 10.196 94.512 1.00 57.37 70 LYS X CA 1
ATOM 6950 C C . LYS E 3 93 ? 41.848 10.070 96.035 1.00 61.93 70 LYS X C 1
ATOM 6951 O O . LYS E 3 93 ? 42.169 8.988 96.530 1.00 63.50 70 LYS X O 1
ATOM 6957 N N . CYS E 3 94 ? 41.707 11.198 96.751 1.00 62.97 71 CYS X N 1
ATOM 6958 C CA . CYS E 3 94 ? 41.971 11.281 98.190 1.00 61.16 71 CYS X CA 1
ATOM 6959 C C . CYS E 3 94 ? 40.980 10.377 98.936 1.00 56.88 71 CYS X C 1
ATOM 6960 O O . CYS E 3 94 ? 39.786 10.341 98.576 1.00 61.00 71 CYS X O 1
ATOM 6963 N N . ARG E 3 95 ? 41.465 9.596 99.915 1.00 61.71 72 ARG X N 1
ATOM 6964 C CA . ARG E 3 95 ? 40.558 8.677 100.655 1.00 64.96 72 ARG X CA 1
ATOM 6965 C C . ARG E 3 95 ? 39.447 9.475 101.390 1.00 72.60 72 ARG X C 1
ATOM 6966 O O . ARG E 3 95 ? 38.259 9.172 101.226 1.00 71.46 72 ARG X O 1
ATOM 6974 N N . HIS E 3 96 ? 39.831 10.532 102.113 1.00 76.95 73 HIS X N 1
ATOM 6975 C CA . HIS E 3 96 ? 38.873 11.324 102.923 1.00 83.95 73 HIS X CA 1
ATOM 6976 C C . HIS E 3 96 ? 38.901 12.827 102.604 1.00 81.79 73 HIS X C 1
ATOM 6977 O O . HIS E 3 96 ? 39.877 13.325 102.047 1.00 78.06 73 HIS X O 1
ATOM 6984 N N . LEU E 3 97 ? 37.836 13.536 103.008 1.00 89.46 74 LEU X N 1
ATOM 6985 C CA . LEU E 3 97 ? 37.771 15.021 102.937 1.00 85.69 74 LEU X CA 1
ATOM 6986 C C . LEU E 3 97 ? 38.773 15.681 103.909 1.00 80.42 74 LEU X C 1
ATOM 6987 O O . LEU E 3 97 ? 39.355 16.738 103.601 1.00 78.92 74 LEU X O 1
ATOM 6992 N N . GLY E 3 98 ? 38.982 15.040 105.066 1.00 80.62 75 GLY X N 1
ATOM 6993 C CA . GLY E 3 98 ? 39.988 15.469 106.044 1.00 71.15 75 GLY X CA 1
ATOM 6994 C C . GLY E 3 98 ? 41.304 14.734 105.931 1.00 64.03 75 GLY X C 1
ATOM 6995 O O . GLY E 3 98 ? 41.467 13.875 105.060 1.00 70.15 75 GLY X O 1
ATOM 6996 N N . CYS E 3 99 ? 42.260 15.102 106.794 1.00 70.48 76 CYS X N 1
ATOM 6997 C CA . CYS E 3 99 ? 43.585 14.436 106.904 1.00 76.38 76 CYS X CA 1
ATOM 6998 C C . CYS E 3 99 ? 43.576 13.429 108.073 1.00 84.25 76 CYS X C 1
ATOM 6999 O O . CYS E 3 99 ? 42.583 13.346 108.805 1.00 82.28 76 CYS X O 1
ATOM 7002 N N . ILE E 3 100 ? 44.667 12.667 108.232 1.00 83.60 77 ILE X N 1
ATOM 7003 C CA . ILE E 3 100 ? 44.772 11.646 109.303 1.00 81.54 77 ILE X CA 1
ATOM 7004 C C . ILE E 3 100 ? 45.821 12.020 110.357 1.00 78.97 77 ILE X C 1
ATOM 7005 O O . ILE E 3 100 ? 47.006 12.170 110.040 1.00 68.58 77 ILE X O 1
ATOM 7010 N N . ASN E 3 101 ? 45.373 12.190 111.612 1.00 77.79 78 ASN X N 1
ATOM 7011 C CA . ASN E 3 101 ? 46.291 12.494 112.768 1.00 82.05 78 ASN X CA 1
ATOM 7012 C C . ASN E 3 101 ? 47.250 11.337 113.121 1.00 82.05 78 ASN X C 1
ATOM 7013 O O . ASN E 3 101 ? 47.213 10.308 112.452 1.00 72.41 78 ASN X O 1
ATOM 7018 N N . ALA E 3 102 ? 48.117 11.520 114.132 1.00 85.62 79 ALA X N 1
ATOM 7019 C CA . ALA E 3 102 ? 49.075 10.465 114.582 1.00 86.84 79 ALA X CA 1
ATOM 7020 C C . ALA E 3 102 ? 48.419 9.181 115.176 1.00 84.94 79 ALA X C 1
ATOM 7021 O O . ALA E 3 102 ? 48.978 8.082 115.060 1.00 73.87 79 ALA X O 1
ATOM 7023 N N . ASP E 3 103 ? 47.225 9.327 115.764 1.00 81.30 80 ASP X N 1
ATOM 7024 C CA . ASP E 3 103 ? 46.420 8.181 116.237 1.00 89.11 80 ASP X CA 1
ATOM 7025 C C . ASP E 3 103 ? 45.550 7.551 115.136 1.00 82.17 80 ASP X C 1
ATOM 7026 O O . ASP E 3 103 ? 44.628 6.755 115.428 1.00 75.87 80 ASP X O 1
ATOM 7031 N N . GLY E 3 104 ? 45.816 7.932 113.883 1.00 73.17 81 GLY X N 1
ATOM 7032 C CA . GLY E 3 104 ? 45.134 7.393 112.725 1.00 66.65 81 GLY X CA 1
ATOM 7033 C C . GLY E 3 104 ? 43.668 7.753 112.543 1.00 68.14 81 GLY X C 1
ATOM 7034 O O . GLY E 3 104 ? 42.980 7.070 111.792 1.00 61.83 81 GLY X O 1
ATOM 7035 N N . ASN E 3 105 ? 43.179 8.811 113.194 1.00 65.18 82 ASN X N 1
ATOM 7036 C CA . ASN E 3 105 ? 41.784 9.288 112.964 1.00 75.90 82 ASN X CA 1
ATOM 7037 C C . ASN E 3 105 ? 41.656 10.459 111.970 1.00 68.38 82 ASN X C 1
ATOM 7038 O O . ASN E 3 105 ? 42.590 11.244 111.791 1.00 66.95 82 ASN X O 1
ATOM 7043 N N . VAL E 3 106 ? 40.462 10.583 111.394 1.00 74.37 83 VAL X N 1
ATOM 7044 C CA . VAL E 3 106 ? 40.137 11.651 110.437 1.00 84.81 83 VAL X CA 1
ATOM 7045 C C . VAL E 3 106 ? 39.666 12.908 111.158 1.00 83.56 83 VAL X C 1
ATOM 7046 O O . VAL E 3 106 ? 38.487 12.989 111.527 1.00 87.14 83 VAL X O 1
ATOM 7050 N N . ASP E 3 107 ? 40.562 13.889 111.331 1.00 84.20 84 ASP X N 1
ATOM 7051 C CA . ASP E 3 107 ? 40.171 15.216 111.888 1.00 91.87 84 ASP X CA 1
ATOM 7052 C C . ASP E 3 107 ? 39.880 16.257 110.785 1.00 90.97 84 ASP X C 1
ATOM 7053 O O . ASP E 3 107 ? 40.655 16.400 109.833 1.00 76.60 84 ASP X O 1
ATOM 7058 N N . TYR E 3 108 ? 38.758 16.967 110.927 1.00 99.99 85 TYR X N 1
ATOM 7059 C CA . TYR E 3 108 ? 38.227 17.851 109.874 1.00 107.13 85 TYR X CA 1
ATOM 7060 C C . TYR E 3 108 ? 38.794 19.287 109.877 1.00 106.48 85 TYR X C 1
ATOM 7061 O O . TYR E 3 108 ? 38.432 20.089 109.017 1.00 118.81 85 TYR X O 1
ATOM 7070 N N . HIS E 3 109 ? 39.666 19.612 110.834 1.00 104.83 86 HIS X N 1
ATOM 7071 C CA . HIS E 3 109 ? 40.373 20.908 110.852 1.00 100.35 86 HIS X CA 1
ATOM 7072 C C . HIS E 3 109 ? 41.388 21.044 109.717 1.00 90.46 86 HIS X C 1
ATOM 7073 O O . HIS E 3 109 ? 41.727 22.157 109.333 1.00 81.44 86 HIS X O 1
ATOM 7080 N N . MET E 3 110 ? 41.897 19.910 109.234 1.00 87.11 87 MET X N 1
ATOM 7081 C CA . MET E 3 110 ? 42.826 19.850 108.105 1.00 91.53 87 MET X CA 1
ATOM 7082 C C . MET E 3 110 ? 42.174 19.134 106.908 1.00 87.42 87 MET X C 1
ATOM 7083 O O . MET E 3 110 ? 41.386 18.207 107.093 1.00 84.06 87 MET X O 1
ATOM 7088 N N . ASN E 3 111 ? 42.516 19.568 105.691 1.00 82.96 88 ASN X N 1
ATOM 7089 C CA . ASN E 3 111 ? 41.911 19.052 104.439 1.00 85.69 88 ASN X CA 1
ATOM 7090 C C . ASN E 3 111 ? 42.882 18.250 103.575 1.00 78.63 88 ASN X C 1
ATOM 7091 O O . ASN E 3 111 ? 44.041 18.666 103.380 1.00 82.62 88 ASN X O 1
ATOM 7096 N N . SER E 3 112 ? 42.414 17.082 103.112 1.00 75.97 89 SER X N 1
ATOM 7097 C CA . SER E 3 112 ? 43.109 16.310 102.053 1.00 78.33 89 SER X CA 1
ATOM 7098 C C . SER E 3 112 ? 42.764 16.949 100.701 1.00 73.05 89 SER X C 1
ATOM 7099 O O . SER E 3 112 ? 41.572 17.038 100.335 1.00 58.95 89 SER X O 1
ATOM 7102 N N . VAL E 3 113 ? 43.785 17.405 99.967 1.00 71.34 90 VAL X N 1
ATOM 7103 C CA . VAL E 3 113 ? 43.550 17.967 98.606 1.00 70.22 90 VAL X CA 1
ATOM 7104 C C . VAL E 3 113 ? 44.421 17.301 97.520 1.00 63.82 90 VAL X C 1
ATOM 7105 O O . VAL E 3 113 ? 45.602 17.026 97.768 1.00 56.41 90 VAL X O 1
ATOM 7109 N N . PRO E 3 114 ? 43.841 17.068 96.310 1.00 60.17 91 PRO X N 1
ATOM 7110 C CA . PRO E 3 114 ? 44.624 16.472 95.245 1.00 60.48 91 PRO X CA 1
ATOM 7111 C C . PRO E 3 114 ? 45.629 17.459 94.663 1.00 70.54 91 PRO X C 1
ATOM 7112 O O . PRO E 3 114 ? 45.245 18.578 94.307 1.00 84.08 91 PRO X O 1
ATOM 7116 N N . ILE E 3 115 ? 46.901 17.053 94.578 1.00 69.97 92 ILE X N 1
ATOM 7117 C CA . ILE E 3 115 ? 47.941 17.791 93.840 1.00 75.71 92 ILE X CA 1
ATOM 7118 C C . ILE E 3 115 ? 47.748 17.440 92.372 1.00 86.57 92 ILE X C 1
ATOM 7119 O O . ILE E 3 115 ? 47.956 16.278 91.958 1.00 80.22 92 ILE X O 1
ATOM 7124 N N . GLN E 3 116 ? 47.365 18.457 91.604 1.00 79.01 93 GLN X N 1
ATOM 7125 C CA . GLN E 3 116 ? 47.109 18.301 90.189 1.00 71.82 93 GLN X CA 1
ATOM 7126 C C . GLN E 3 116 ? 48.270 18.765 89.318 1.00 71.84 93 GLN X C 1
ATOM 7127 O O . GLN E 3 116 ? 49.086 19.606 89.714 1.00 69.93 93 GLN X O 1
ATOM 7133 N N . GLN E 3 117 ? 48.352 18.155 88.137 1.00 69.86 94 GLN X N 1
ATOM 7134 C CA . GLN E 3 117 ? 49.442 18.378 87.180 1.00 63.57 94 GLN X CA 1
ATOM 7135 C C . GLN E 3 117 ? 48.793 18.455 85.826 1.00 59.54 94 GLN X C 1
ATOM 7136 O O . GLN E 3 117 ? 47.865 17.704 85.522 1.00 59.32 94 GLN X O 1
ATOM 7142 N N . GLU E 3 118 ? 49.217 19.439 85.046 1.00 65.34 95 GLU X N 1
ATOM 7143 C CA . GLU E 3 118 ? 48.778 19.557 83.688 1.00 59.20 95 GLU X CA 1
ATOM 7144 C C . GLU E 3 118 ? 49.760 18.705 82.909 1.00 53.78 95 GLU X C 1
ATOM 7145 O O . GLU E 3 118 ? 50.990 18.860 83.032 1.00 52.26 95 GLU X O 1
ATOM 7151 N N . ILE E 3 119 ? 49.242 17.751 82.154 1.00 48.18 96 ILE X N 1
ATOM 7152 C CA . ILE E 3 119 ? 50.140 16.934 81.333 1.00 54.20 96 ILE X CA 1
ATOM 7153 C C . ILE E 3 119 ? 49.706 16.936 79.889 1.00 45.66 96 ILE X C 1
ATOM 7154 O O . ILE E 3 119 ? 48.520 17.091 79.584 1.00 49.92 96 ILE X O 1
ATOM 7159 N N . LEU E 3 120 ? 50.683 16.726 79.030 1.00 42.82 97 LEU X N 1
ATOM 7160 C CA . LEU E 3 120 ? 50.455 16.604 77.599 1.00 50.19 97 LEU X CA 1
ATOM 7161 C C . LEU E 3 120 ? 49.986 15.166 77.265 1.00 47.74 97 LEU X C 1
ATOM 7162 O O . LEU E 3 120 ? 50.581 14.236 77.722 1.00 46.16 97 LEU X O 1
ATOM 7167 N N . VAL E 3 121 ? 48.943 15.018 76.449 1.00 47.99 98 VAL X N 1
ATOM 7168 C CA . VAL E 3 121 ? 48.614 13.729 75.800 1.00 46.82 98 VAL X CA 1
ATOM 7169 C C . VAL E 3 121 ? 48.387 13.963 74.318 1.00 49.77 98 VAL X C 1
ATOM 7170 O O . VAL E 3 121 ? 48.085 15.111 73.931 1.00 47.84 98 VAL X O 1
ATOM 7174 N N . LEU E 3 122 ? 48.567 12.911 73.491 1.00 46.47 99 LEU X N 1
ATOM 7175 C CA . LEU E 3 122 ? 48.119 12.931 72.087 1.00 43.96 99 LEU X CA 1
ATOM 7176 C C . LEU E 3 122 ? 46.809 12.260 71.990 1.00 46.24 99 LEU X C 1
ATOM 7177 O O . LEU E 3 122 ? 46.582 11.238 72.650 1.00 47.94 99 LEU X O 1
ATOM 7182 N N . ARG E 3 123 ? 45.909 12.825 71.204 1.00 43.18 100 ARG X N 1
ATOM 7183 C CA . ARG E 3 123 ? 44.650 12.145 70.943 1.00 50.04 100 ARG X CA 1
ATOM 7184 C C . ARG E 3 123 ? 44.604 11.858 69.445 1.00 48.05 100 ARG X C 1
ATOM 7185 O O . ARG E 3 123 ? 44.722 12.792 68.648 1.00 40.83 100 ARG X O 1
ATOM 7193 N N . ARG E 3 124 ? 44.417 10.593 69.060 1.00 39.81 101 ARG X N 1
ATOM 7194 C CA . ARG E 3 124 ? 44.060 10.299 67.696 1.00 36.60 101 ARG X CA 1
ATOM 7195 C C . ARG E 3 124 ? 42.563 10.549 67.516 1.00 40.30 101 ARG X C 1
ATOM 7196 O O . ARG E 3 124 ? 41.735 9.760 67.967 1.00 44.53 101 ARG X O 1
ATOM 7204 N N . GLU E 3 125 ? 42.236 11.617 66.802 1.00 39.62 102 GLU X N 1
ATOM 7205 C CA . GLU E 3 125 ? 40.875 12.026 66.579 1.00 47.87 102 GLU X CA 1
ATOM 7206 C C . GLU E 3 125 ? 40.271 11.268 65.411 1.00 48.54 102 GLU X C 1
ATOM 7207 O O . GLU E 3 125 ? 41.002 10.830 64.537 1.00 41.74 102 GLU X O 1
ATOM 7213 N N . PRO E 3 126 ? 38.925 11.224 65.333 1.00 48.89 103 PRO X N 1
ATOM 7214 C CA . PRO E 3 126 ? 38.245 10.786 64.101 1.00 49.54 103 PRO X C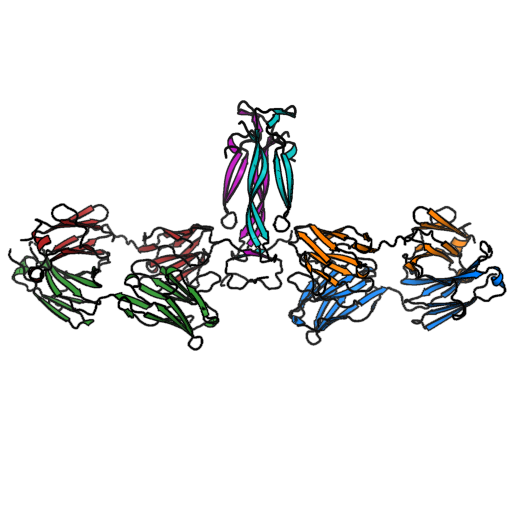A 1
ATOM 7215 C C . PRO E 3 126 ? 38.732 11.597 62.915 1.00 43.89 103 PRO X C 1
ATOM 7216 O O . PRO E 3 126 ? 39.015 12.781 63.091 1.00 45.38 103 PRO X O 1
ATOM 7220 N N . PRO E 3 127 ? 38.880 10.990 61.718 1.00 44.13 104 PRO X N 1
ATOM 7221 C CA . PRO E 3 127 ? 38.526 9.662 61.301 1.00 46.51 104 PRO X CA 1
ATOM 7222 C C . PRO E 3 127 ? 39.577 8.567 61.631 1.00 44.20 104 PRO X C 1
ATOM 7223 O O . PRO E 3 127 ? 39.483 7.489 61.077 1.00 41.68 104 PRO X O 1
ATOM 7227 N N . HIS E 3 128 ? 40.529 8.828 62.531 1.00 43.16 105 HIS X N 1
ATOM 7228 C CA . HIS E 3 128 ? 41.508 7.814 63.020 1.00 42.91 105 HIS X CA 1
ATOM 7229 C C . HIS E 3 128 ? 42.564 7.411 61.968 1.00 40.43 105 HIS X C 1
ATOM 7230 O O . HIS E 3 128 ? 42.615 6.257 61.488 1.00 35.53 105 HIS X O 1
ATOM 7237 N N . CYS E 3 129 ? 43.359 8.406 61.596 1.00 34.28 106 CYS X N 1
ATOM 7238 C CA . CYS E 3 129 ? 44.438 8.287 60.622 1.00 39.94 106 CYS X CA 1
ATOM 7239 C C . CYS E 3 129 ? 45.774 8.695 61.210 1.00 37.61 106 CYS X C 1
ATOM 7240 O O . CYS E 3 129 ? 45.812 9.438 62.232 1.00 33.45 106 CYS X O 1
ATOM 7243 N N . PRO E 3 130 ? 46.867 8.330 60.516 1.00 33.16 107 PRO X N 1
ATOM 7244 C CA . PRO E 3 130 ? 48.192 8.743 61.022 1.00 34.31 107 PRO X CA 1
ATOM 7245 C C . PRO E 3 130 ? 48.321 10.278 61.089 1.00 37.64 107 PRO X C 1
ATOM 7246 O O . PRO E 3 130 ? 49.140 10.781 61.813 1.00 34.44 107 PRO X O 1
ATOM 7250 N N . ASN E 3 131 ? 47.488 10.992 60.336 1.00 39.46 108 ASN X N 1
ATOM 7251 C CA . ASN E 3 131 ? 47.531 12.446 60.308 1.00 42.97 108 ASN X CA 1
ATOM 7252 C C . ASN E 3 131 ? 46.374 13.129 61.052 1.00 45.83 108 ASN X C 1
ATOM 7253 O O . ASN E 3 131 ? 46.142 14.306 60.829 1.00 41.17 108 ASN X O 1
ATOM 7258 N N . SER E 3 132 ? 45.665 12.416 61.941 1.00 40.44 109 SER X N 1
ATOM 7259 C CA . SER E 3 132 ? 44.467 12.983 62.596 1.00 37.58 109 SER X CA 1
ATOM 7260 C C . SER E 3 132 ? 44.727 13.267 64.066 1.00 36.15 109 SER X C 1
ATOM 7261 O O . SER E 3 132 ? 43.777 13.313 64.846 1.00 39.42 109 SER X O 1
ATOM 7264 N N . PHE E 3 133 ? 46.003 13.433 64.471 1.00 35.15 110 PHE X N 1
ATOM 7265 C CA . PHE E 3 133 ? 46.322 13.551 65.877 1.00 32.49 110 PHE X CA 1
ATOM 7266 C C . PHE E 3 133 ? 46.178 15.017 66.313 1.00 38.93 110 PHE X C 1
ATOM 7267 O O . PHE E 3 133 ? 46.312 15.944 65.514 1.00 35.97 110 PHE X O 1
ATOM 7275 N N . ARG E 3 134 ? 45.936 15.193 67.598 1.00 37.66 111 ARG X N 1
ATOM 7276 C CA . ARG E 3 134 ? 45.769 16.508 68.199 1.00 50.92 111 ARG X CA 1
ATOM 7277 C C . ARG E 3 134 ? 46.515 16.446 69.565 1.00 50.76 111 ARG X C 1
ATOM 7278 O O . ARG E 3 134 ? 46.513 15.397 70.201 1.00 48.47 111 ARG X O 1
ATOM 7286 N N . LEU E 3 135 ? 47.236 17.522 69.934 1.00 47.69 112 LEU X N 1
ATOM 7287 C CA . LEU E 3 135 ? 47.770 17.705 71.285 1.00 53.67 112 LEU X CA 1
ATOM 7288 C C . LEU E 3 135 ? 46.665 18.178 72.230 1.00 51.13 112 LEU X C 1
ATOM 7289 O O . LEU E 3 135 ? 45.789 18.930 71.832 1.00 50.67 112 LEU X O 1
ATOM 7294 N N . GLU E 3 136 ? 46.692 17.694 73.461 1.00 45.77 113 GLU X N 1
ATOM 7295 C CA . GLU E 3 136 ? 45.714 18.098 74.494 1.00 53.87 113 GLU X CA 1
ATOM 7296 C C . GLU E 3 136 ? 46.478 18.187 75.781 1.00 54.41 113 GLU X C 1
ATOM 7297 O O . GLU E 3 136 ? 47.485 17.513 75.953 1.00 50.90 113 GLU X O 1
ATOM 7303 N N . LYS E 3 137 ? 46.008 19.053 76.659 1.00 57.69 114 LYS X N 1
ATOM 7304 C CA . LYS E 3 137 ? 46.542 19.172 77.980 1.00 59.73 114 LYS X CA 1
ATOM 7305 C C . LYS E 3 137 ? 45.393 18.861 78.936 1.00 59.34 114 LYS X C 1
ATOM 7306 O O . LYS E 3 137 ? 44.267 19.348 78.758 1.00 66.08 114 LYS X O 1
ATOM 7312 N N . ILE E 3 138 ? 45.636 17.931 79.855 1.00 57.43 115 ILE X N 1
ATOM 7313 C CA . ILE E 3 138 ? 44.608 17.527 80.799 1.00 53.78 115 ILE X CA 1
ATOM 7314 C C . ILE E 3 138 ? 45.206 17.676 82.181 1.00 57.83 115 ILE X C 1
ATOM 7315 O O . ILE E 3 138 ? 46.443 17.609 82.371 1.00 52.32 115 ILE X O 1
ATOM 7320 N N . LEU E 3 139 ? 44.297 17.877 83.123 1.00 56.63 116 LEU X N 1
ATOM 7321 C CA . LEU E 3 139 ? 44.626 18.064 84.520 1.00 66.17 116 LEU X CA 1
ATOM 7322 C C . LEU E 3 139 ? 44.410 16.716 85.228 1.00 60.40 116 LEU X C 1
ATOM 7323 O O . LEU E 3 139 ? 43.305 16.160 85.181 1.00 69.23 116 LEU X O 1
ATOM 7328 N N . VAL E 3 140 ? 45.455 16.159 85.833 1.00 56.38 117 VAL X N 1
ATOM 7329 C CA . VAL E 3 140 ? 45.314 14.870 86.526 1.00 62.04 117 VAL X CA 1
ATOM 7330 C C . VAL E 3 140 ? 45.898 14.925 87.934 1.00 64.76 117 VAL X C 1
ATOM 7331 O O . VAL E 3 140 ? 46.929 15.564 88.156 1.00 55.81 117 VAL X O 1
ATOM 7335 N N . SER E 3 141 ? 45.247 14.233 88.871 1.00 64.96 118 SER X N 1
ATOM 7336 C CA . SER E 3 141 ? 45.738 14.163 90.253 1.00 61.07 118 SER X CA 1
ATOM 7337 C C . SER E 3 141 ? 46.770 13.085 90.358 1.00 58.95 118 SER X C 1
ATOM 7338 O O . SER E 3 141 ? 46.492 11.945 90.049 1.00 66.39 118 SER X O 1
ATOM 7341 N N . VAL E 3 142 ? 47.956 13.454 90.795 1.00 58.87 119 VAL X N 1
ATOM 7342 C CA . VAL E 3 142 ? 49.102 12.571 90.961 1.00 60.31 119 VAL X CA 1
ATOM 7343 C C . VAL E 3 142 ? 49.138 12.000 92.404 1.00 68.09 119 VAL X C 1
ATOM 7344 O O . VAL E 3 142 ? 49.721 10.936 92.661 1.00 65.56 119 VAL X O 1
ATOM 7348 N N . GLY E 3 143 ? 48.532 12.721 93.345 1.00 66.72 120 GLY X N 1
ATOM 7349 C CA . GLY E 3 143 ? 48.496 12.322 94.757 1.00 70.73 120 GLY X CA 1
ATOM 7350 C C . GLY E 3 143 ? 47.699 13.334 95.571 1.00 65.83 120 GLY X C 1
ATOM 7351 O O . GLY E 3 143 ? 47.097 14.226 95.012 1.00 67.22 120 GLY X O 1
ATOM 7352 N N . CYS E 3 144 ? 47.694 13.196 96.889 1.00 64.67 121 CYS X N 1
ATOM 7353 C CA . CYS E 3 144 ? 47.007 14.135 97.770 1.00 59.48 121 CYS X CA 1
ATOM 7354 C C . CYS E 3 144 ? 47.990 14.676 98.782 1.00 65.86 121 CYS X C 1
ATOM 7355 O O . CYS E 3 144 ? 48.988 14.019 99.105 1.00 59.90 121 CYS X O 1
ATOM 7358 N N . THR E 3 145 ? 47.763 15.931 99.186 1.00 66.59 122 THR X N 1
ATOM 7359 C CA . THR E 3 145 ? 48.562 16.603 100.221 1.00 67.54 122 THR X CA 1
ATOM 7360 C C . THR E 3 145 ? 47.588 17.135 101.269 1.00 53.39 122 THR X C 1
ATOM 7361 O O . THR E 3 145 ? 46.345 17.197 101.037 1.00 54.15 122 THR X O 1
ATOM 7365 N N . CYS E 3 146 ? 48.149 17.522 102.415 1.00 64.24 123 CYS X N 1
ATOM 7366 C CA . CYS E 3 146 ? 47.334 17.955 103.597 1.00 75.56 123 CYS X CA 1
ATOM 7367 C C . CYS E 3 146 ? 47.437 19.467 103.862 1.00 71.52 123 CYS X C 1
ATOM 7368 O O . CYS E 3 146 ? 48.545 19.971 104.101 1.00 63.36 123 CYS X O 1
ATOM 7371 N N . VAL E 3 147 ? 46.299 20.176 103.840 1.00 74.83 124 VAL X N 1
ATOM 7372 C CA . VAL E 3 147 ? 46.312 21.672 103.902 1.00 80.66 124 VAL X CA 1
ATOM 7373 C C . VAL E 3 147 ? 45.406 22.312 104.966 1.00 80.00 124 VAL X C 1
ATOM 7374 O O . VAL E 3 147 ? 44.294 21.827 105.197 1.00 64.27 124 VAL X O 1
ATOM 7378 N N . THR E 3 148 ? 45.889 23.427 105.546 1.00 89.17 125 THR X N 1
ATOM 7379 C CA . THR E 3 148 ? 45.128 24.268 106.482 1.00 89.72 125 THR X CA 1
ATOM 7380 C C . THR E 3 148 ? 44.131 25.127 105.683 1.00 96.35 125 THR X C 1
ATOM 7381 O O . THR E 3 148 ? 44.577 25.961 104.884 1.00 101.98 125 THR X O 1
ATOM 7385 N N . PRO E 3 149 ? 42.800 24.953 105.914 1.00 97.31 126 PRO X N 1
ATOM 7386 C CA . PRO E 3 149 ? 41.706 25.586 105.123 1.00 102.61 126 PRO X CA 1
ATOM 7387 C C . PRO E 3 149 ? 41.913 27.039 104.618 1.00 109.23 126 PRO X C 1
ATOM 7388 O O . PRO E 3 149 ? 41.837 28.012 105.376 1.00 113.80 126 PRO X O 1
ATOM 7392 N N . CYS F 3 33 ? 65.933 20.386 55.294 1.00 131.60 10 CYS Y N 1
ATOM 7393 C CA . CYS F 3 33 ? 64.881 19.784 56.201 1.00 134.42 10 CYS Y CA 1
ATOM 7394 C C . CYS F 3 33 ? 64.082 18.717 55.477 1.00 132.89 10 CYS Y C 1
ATOM 7395 O O . CYS F 3 33 ? 63.517 19.053 54.437 1.00 131.67 10 CYS Y O 1
ATOM 7398 N N . PRO F 3 34 ? 64.000 17.467 56.043 1.00 138.42 11 PRO Y N 1
ATOM 7399 C CA . PRO F 3 34 ? 63.488 16.222 55.405 1.00 135.38 11 PRO Y CA 1
ATOM 7400 C C . PRO F 3 34 ? 62.338 16.395 54.382 1.00 129.39 11 PRO Y C 1
ATOM 7401 O O . PRO F 3 34 ? 62.376 17.319 53.573 1.00 121.50 11 PRO Y O 1
ATOM 7405 N N . ASN F 3 35 ? 61.386 15.466 54.347 1.00 125.75 12 ASN Y N 1
ATOM 7406 C CA . ASN F 3 35 ? 60.091 15.725 53.698 1.00 125.75 12 ASN Y CA 1
ATOM 7407 C C . ASN F 3 35 ? 59.071 14.677 54.108 1.00 119.47 12 ASN Y C 1
ATOM 7408 O O . ASN F 3 35 ? 59.422 13.531 54.388 1.00 125.72 12 ASN Y O 1
ATOM 7413 N N . SER F 3 36 ? 57.804 15.081 54.128 1.00 118.14 13 SER Y N 1
ATOM 7414 C CA . SER F 3 36 ? 56.716 14.136 54.276 1.00 120.26 13 SER Y CA 1
ATOM 7415 C C . SER F 3 36 ? 56.518 13.614 52.877 1.00 116.47 13 SER Y C 1
ATOM 7416 O O . SER F 3 36 ? 55.896 14.300 52.048 1.00 101.73 13 SER Y O 1
ATOM 7419 N N . GLU F 3 37 ? 57.069 12.417 52.622 1.00 117.12 14 GLU Y N 1
ATOM 7420 C CA . GLU F 3 37 ? 56.763 11.671 51.408 1.00 105.61 14 GLU Y CA 1
ATOM 7421 C C . GLU F 3 37 ? 55.473 11.000 51.805 1.00 91.26 14 GLU Y C 1
ATOM 7422 O O . GLU F 3 37 ? 55.141 10.924 53.005 1.00 77.93 14 GLU Y O 1
ATOM 7428 N N . ASP F 3 38 ? 54.766 10.510 50.796 1.00 90.96 15 ASP Y N 1
ATOM 7429 C CA . ASP F 3 38 ? 53.453 9.922 50.996 1.00 87.43 15 ASP Y CA 1
ATOM 7430 C C . ASP F 3 38 ? 53.660 8.653 51.777 1.00 77.28 15 ASP Y C 1
ATOM 7431 O O . ASP F 3 38 ? 53.078 8.512 52.840 1.00 95.43 15 ASP Y O 1
ATOM 7436 N N . LYS F 3 39 ? 54.530 7.775 51.253 1.00 61.37 16 LYS Y N 1
ATOM 7437 C CA . LYS F 3 39 ? 55.128 6.611 51.950 1.00 57.61 16 LYS Y CA 1
ATOM 7438 C C . LYS F 3 39 ? 55.018 6.577 53.519 1.00 50.95 16 LYS Y C 1
ATOM 7439 O O . LYS F 3 39 ? 54.702 5.542 54.096 1.00 50.78 16 LYS Y O 1
ATOM 7445 N N . ASN F 3 40 ? 55.316 7.705 54.175 1.00 43.16 17 ASN Y N 1
ATOM 7446 C CA . ASN F 3 40 ? 55.339 7.847 55.639 1.00 45.61 17 ASN Y CA 1
ATOM 7447 C C . ASN F 3 40 ? 56.200 6.774 56.287 1.00 40.56 17 ASN Y C 1
ATOM 7448 O O . ASN F 3 40 ? 55.724 6.057 57.171 1.00 36.15 17 ASN Y O 1
ATOM 7453 N N . PHE F 3 41 ? 57.426 6.647 55.786 1.00 40.75 18 PHE Y N 1
ATOM 7454 C CA . PHE F 3 41 ? 58.366 5.677 56.295 1.00 45.50 18 PHE Y CA 1
ATOM 7455 C C . PHE F 3 41 ? 59.777 6.245 56.445 1.00 43.58 18 PHE Y C 1
ATOM 7456 O O . PHE F 3 41 ? 60.296 6.732 55.481 1.00 46.95 18 PHE Y O 1
ATOM 7464 N N . PRO F 3 42 ? 60.386 6.168 57.648 1.00 46.44 19 PRO Y N 1
ATOM 7465 C CA . PRO F 3 42 ? 59.869 5.561 58.913 1.00 44.78 19 PRO Y CA 1
ATOM 7466 C C . PRO F 3 42 ? 58.631 6.261 59.404 1.00 40.54 19 PRO Y C 1
ATOM 7467 O O . PRO F 3 42 ? 58.394 7.399 59.019 1.00 42.47 19 PRO Y O 1
ATOM 7471 N N . ARG F 3 43 ? 57.825 5.564 60.218 1.00 37.47 20 ARG Y N 1
ATOM 7472 C CA . ARG F 3 43 ? 56.479 6.011 60.517 1.00 36.78 20 ARG Y CA 1
ATOM 7473 C C . ARG F 3 43 ? 56.510 7.288 61.343 1.00 36.54 20 ARG Y C 1
ATOM 7474 O O . ARG F 3 43 ? 57.292 7.366 62.308 1.00 32.60 20 ARG Y O 1
ATOM 7482 N N . THR F 3 44 ? 55.574 8.190 61.045 1.00 30.51 21 THR Y N 1
ATOM 7483 C CA . THR F 3 44 ? 55.362 9.386 61.872 1.00 32.93 21 THR Y CA 1
ATOM 7484 C C . THR F 3 44 ? 53.913 9.565 62.091 1.00 34.45 21 THR Y C 1
ATOM 7485 O O . THR F 3 44 ? 53.046 8.932 61.438 1.00 34.10 21 THR Y O 1
ATOM 7489 N N . VAL F 3 45 ? 53.610 10.436 63.022 1.00 35.85 22 VAL Y N 1
ATOM 7490 C CA . VAL F 3 45 ? 52.273 10.950 63.109 1.00 34.62 22 VAL Y CA 1
ATOM 7491 C C . VAL F 3 45 ? 52.318 12.450 62.784 1.00 38.46 22 VAL Y C 1
ATOM 7492 O O . VAL F 3 45 ? 53.321 13.091 63.039 1.00 35.65 22 VAL Y O 1
ATOM 7496 N N . MET F 3 46 ? 51.225 12.993 62.257 1.00 35.40 23 MET Y N 1
ATOM 7497 C CA . MET F 3 46 ? 51.090 14.410 62.041 1.00 43.23 23 MET Y CA 1
ATOM 7498 C C . MET F 3 46 ? 50.081 14.883 63.083 1.00 38.31 23 MET Y C 1
ATOM 7499 O O . MET F 3 46 ? 48.973 14.317 63.221 1.00 40.47 23 MET Y O 1
ATOM 7504 N N . VAL F 3 47 ? 50.452 15.934 63.799 1.00 35.58 24 VAL Y N 1
ATOM 7505 C CA . VAL F 3 47 ? 49.710 16.460 64.909 1.00 37.84 24 VAL Y CA 1
ATOM 7506 C C . VAL F 3 47 ? 49.216 17.886 64.596 1.00 45.38 24 VAL Y C 1
ATOM 7507 O O . VAL F 3 47 ? 50.025 18.756 64.333 1.00 53.23 24 VAL Y O 1
ATOM 7511 N N . ASN F 3 48 ? 47.903 18.094 64.588 1.00 47.42 25 ASN Y N 1
ATOM 7512 C CA . ASN F 3 48 ? 47.283 19.392 64.362 1.00 50.11 25 ASN Y CA 1
ATOM 7513 C C . ASN F 3 48 ? 47.463 20.270 65.599 1.00 49.70 25 ASN Y C 1
ATOM 7514 O O . ASN F 3 48 ? 47.184 19.854 66.715 1.00 52.49 25 ASN Y O 1
ATOM 7519 N N . LEU F 3 49 ? 48.001 21.472 65.405 1.00 54.48 26 LEU Y N 1
ATOM 7520 C CA . LEU F 3 49 ? 48.317 22.345 66.550 1.00 55.24 26 LEU Y CA 1
ATOM 7521 C C . LEU F 3 49 ? 47.094 23.242 66.812 1.00 56.61 26 LEU Y C 1
ATOM 7522 O O . LEU F 3 49 ? 46.407 23.654 65.879 1.00 64.96 26 LEU Y O 1
ATOM 7527 N N . ASN F 3 50 ? 46.819 23.520 68.069 1.00 61.47 27 ASN Y N 1
ATOM 7528 C CA . ASN F 3 50 ? 45.558 24.176 68.458 1.00 75.25 27 ASN Y CA 1
ATOM 7529 C C . ASN F 3 50 ? 45.524 25.698 68.269 1.00 76.48 27 ASN Y C 1
ATOM 7530 O O . ASN F 3 50 ? 46.527 26.363 68.453 1.00 63.79 27 ASN Y O 1
ATOM 7535 N N . ILE F 3 51 ? 44.340 26.214 67.927 1.00 92.39 28 ILE Y N 1
ATOM 7536 C CA . ILE F 3 51 ? 43.990 27.644 68.101 1.00 100.22 28 ILE Y CA 1
ATOM 7537 C C . ILE F 3 51 ? 43.415 27.853 69.533 1.00 97.99 28 ILE Y C 1
ATOM 7538 O O . ILE F 3 51 ? 42.212 27.638 69.788 1.00 111.41 28 ILE Y O 1
ATOM 7543 N N . HIS F 3 52 ? 44.271 28.243 70.471 1.00 91.89 29 HIS Y N 1
ATOM 7544 C CA . HIS F 3 52 ? 43.822 28.617 71.818 1.00 95.66 29 HIS Y CA 1
ATOM 7545 C C . HIS F 3 52 ? 43.140 29.986 71.691 1.00 91.20 29 HIS Y C 1
ATOM 7546 O O . HIS F 3 52 ? 42.256 30.344 72.467 1.00 102.60 29 HIS Y O 1
ATOM 7553 N N . ASP F 3 65 ? 48.772 27.494 95.225 1.00 95.45 42 ASP Y N 1
ATOM 7554 C CA . ASP F 3 65 ? 48.200 27.853 96.519 1.00 95.40 42 ASP Y CA 1
ATOM 7555 C C . ASP F 3 65 ? 48.475 26.696 97.534 1.00 96.07 42 ASP Y C 1
ATOM 7556 O O . ASP F 3 65 ? 49.099 26.902 98.604 1.00 98.09 42 ASP Y O 1
ATOM 7561 N N . TYR F 3 66 ? 48.120 25.465 97.147 1.00 85.55 43 TYR Y N 1
ATOM 7562 C CA . TYR F 3 66 ? 48.407 24.254 97.959 1.00 72.62 43 TYR Y CA 1
ATOM 7563 C C . TYR F 3 66 ? 49.862 24.125 98.369 1.00 64.49 43 TYR Y C 1
ATOM 7564 O O . TYR F 3 66 ? 50.122 23.702 99.475 1.00 73.43 43 TYR Y O 1
ATOM 7573 N N . TYR F 3 67 ? 50.797 24.544 97.512 1.00 68.38 44 TYR Y N 1
ATOM 7574 C CA . TYR F 3 67 ? 52.261 24.531 97.822 1.00 71.00 44 TYR Y CA 1
ATOM 7575 C C . TYR F 3 67 ? 52.725 25.310 99.050 1.00 73.88 44 TYR Y C 1
ATOM 7576 O O . TYR F 3 67 ? 53.831 25.079 99.557 1.00 74.43 44 TYR Y O 1
ATOM 7585 N N . ASN F 3 68 ? 51.882 26.250 99.476 1.00 87.31 45 ASN Y N 1
ATOM 7586 C CA . ASN F 3 68 ? 52.124 27.140 100.614 1.00 100.66 45 ASN Y CA 1
ATOM 7587 C C . ASN F 3 68 ? 51.360 26.719 101.893 1.00 93.14 45 ASN Y C 1
ATOM 7588 O O . ASN F 3 68 ? 51.899 26.828 102.994 1.00 85.85 45 ASN Y O 1
ATOM 7593 N N . ARG F 3 69 ? 50.109 26.287 101.723 1.00 84.83 46 ARG Y N 1
ATOM 7594 C CA . ARG F 3 69 ? 49.255 25.824 102.817 1.00 87.98 46 ARG Y CA 1
ATOM 7595 C C . ARG F 3 69 ? 49.457 24.355 103.241 1.00 98.73 46 ARG Y C 1
ATOM 7596 O O . ARG F 3 69 ? 48.873 23.919 104.228 1.00 97.06 46 ARG Y O 1
ATOM 7604 N N . SER F 3 70 ? 50.260 23.588 102.499 1.00 110.02 47 SER Y N 1
ATOM 7605 C CA . SER F 3 70 ? 50.435 22.160 102.774 1.00 105.39 47 SER Y CA 1
ATOM 7606 C C . SER F 3 70 ? 51.354 21.907 103.952 1.00 103.21 47 SER Y C 1
ATOM 7607 O O . SER F 3 70 ? 52.392 22.570 104.107 1.00 90.91 47 SER Y O 1
ATOM 7610 N N . THR F 3 71 ? 50.983 20.886 104.727 1.00 101.45 48 THR Y N 1
ATOM 7611 C CA . THR F 3 71 ? 51.804 20.355 105.827 1.00 101.07 48 THR Y CA 1
ATOM 7612 C C . THR F 3 71 ? 53.201 19.883 105.354 1.00 97.43 48 THR Y C 1
ATOM 7613 O O . THR F 3 71 ? 54.132 19.724 106.172 1.00 103.86 48 THR Y O 1
ATOM 7617 N N . SER F 3 72 ? 53.330 19.619 104.051 1.00 76.65 49 SER Y N 1
ATOM 7618 C CA . SER F 3 72 ? 54.607 19.312 103.424 1.00 90.84 49 SER Y CA 1
ATOM 7619 C C . SER F 3 72 ? 54.709 20.310 102.288 1.00 96.46 49 SER Y C 1
ATOM 7620 O O . SER F 3 72 ? 54.457 19.945 101.125 1.00 99.76 49 SER Y O 1
ATOM 7623 N N . PRO F 3 73 ? 55.039 21.580 102.623 1.00 96.10 50 PRO Y N 1
ATOM 7624 C CA . PRO F 3 73 ? 55.057 22.635 101.621 1.00 91.31 50 PRO Y CA 1
ATOM 7625 C C . PRO F 3 73 ? 56.241 22.508 100.657 1.00 89.76 50 PRO Y C 1
ATOM 7626 O O . PRO F 3 73 ? 57.308 21.939 101.002 1.00 88.06 50 PRO Y O 1
ATOM 7630 N N . TRP F 3 74 ? 56.046 23.042 99.452 1.00 82.54 51 TRP Y N 1
ATOM 7631 C CA . TRP F 3 74 ? 57.059 22.936 98.426 1.00 80.28 51 TRP Y CA 1
ATOM 7632 C C . TRP F 3 74 ? 57.279 24.264 97.699 1.00 80.72 51 TRP Y C 1
ATOM 7633 O O . TRP F 3 74 ? 56.401 25.138 97.694 1.00 70.93 51 TRP Y O 1
ATOM 7644 N N . ASN F 3 75 ? 58.493 24.405 97.153 1.00 81.89 52 ASN Y N 1
ATOM 7645 C CA . ASN F 3 75 ? 58.852 25.465 96.202 1.00 100.18 52 ASN Y CA 1
ATOM 7646 C C . ASN F 3 75 ? 58.725 24.899 94.784 1.00 104.25 52 ASN Y C 1
ATOM 7647 O O . ASN F 3 75 ? 58.953 23.694 94.560 1.00 114.66 52 ASN Y O 1
ATOM 7652 N N . LEU F 3 76 ? 58.368 25.775 93.841 1.00 92.13 53 LEU Y N 1
ATOM 7653 C CA . LEU F 3 76 ? 58.373 25.457 92.414 1.00 74.93 53 LEU Y CA 1
ATOM 7654 C C . LEU F 3 76 ? 59.585 26.104 91.790 1.00 76.71 53 LEU Y C 1
ATOM 7655 O O . LEU F 3 76 ? 59.892 27.255 92.093 1.00 81.93 53 LEU Y O 1
ATOM 7660 N N . HIS F 3 77 ? 60.297 25.335 90.967 1.00 88.12 54 HIS Y N 1
ATOM 7661 C CA . HIS F 3 77 ? 61.477 25.793 90.246 1.00 98.15 54 HIS Y CA 1
ATOM 7662 C C . HIS F 3 77 ? 61.256 25.603 88.749 1.00 100.70 54 HIS Y C 1
ATOM 7663 O O . HIS F 3 77 ? 60.727 24.593 88.283 1.00 113.47 54 HIS Y O 1
ATOM 7670 N N . ARG F 3 78 ? 61.689 26.595 88.003 1.00 101.09 55 ARG Y N 1
ATOM 7671 C CA . ARG F 3 78 ? 61.367 26.733 86.603 1.00 92.41 55 ARG Y CA 1
ATOM 7672 C C . ARG F 3 78 ? 62.392 25.966 85.781 1.00 88.40 55 ARG Y C 1
ATOM 7673 O O . ARG F 3 78 ? 63.592 26.217 85.917 1.00 81.47 55 ARG Y O 1
ATOM 7681 N N . ASN F 3 79 ? 61.936 25.012 84.961 1.00 80.02 56 ASN Y N 1
ATOM 7682 C CA . ASN F 3 79 ? 62.831 24.306 84.026 1.00 78.67 56 ASN Y CA 1
ATOM 7683 C C . ASN F 3 79 ? 62.474 24.748 82.615 1.00 75.00 56 ASN Y C 1
ATOM 7684 O O . ASN F 3 79 ? 61.337 24.583 82.195 1.00 68.10 56 ASN Y O 1
ATOM 7689 N N . GLU F 3 80 ? 63.449 25.281 81.879 1.00 78.24 57 GLU Y N 1
ATOM 7690 C CA . GLU F 3 80 ? 63.200 25.789 80.528 1.00 74.29 57 GLU Y CA 1
ATOM 7691 C C . GLU F 3 80 ? 64.125 25.133 79.515 1.00 68.55 57 GLU Y C 1
ATOM 7692 O O . GLU F 3 80 ? 65.327 25.107 79.735 1.00 74.17 57 GLU Y O 1
ATOM 7698 N N . ASP F 3 81 ? 63.560 24.575 78.438 1.00 55.28 58 ASP Y N 1
ATOM 7699 C CA . ASP F 3 81 ? 64.347 23.957 77.375 1.00 55.17 58 ASP Y CA 1
ATOM 7700 C C . ASP F 3 81 ? 63.773 24.435 76.069 1.00 62.97 58 ASP Y C 1
ATOM 7701 O O . ASP F 3 81 ? 62.645 24.050 75.694 1.00 56.26 58 ASP Y O 1
ATOM 7706 N N . PRO F 3 82 ? 64.548 25.260 75.346 1.00 60.19 59 PRO Y N 1
ATOM 7707 C CA . PRO F 3 82 ? 63.961 25.899 74.186 1.00 56.55 59 PRO Y CA 1
ATOM 7708 C C . PRO F 3 82 ? 63.851 24.982 72.979 1.00 51.08 59 PRO Y C 1
ATOM 7709 O O . PRO F 3 82 ? 63.497 25.456 71.917 1.00 46.12 59 PRO Y O 1
ATOM 7713 N N . GLU F 3 83 ? 64.163 23.687 73.108 1.00 57.01 60 GLU Y N 1
ATOM 7714 C CA . GLU F 3 83 ? 63.874 22.696 72.037 1.00 55.45 60 GLU Y CA 1
ATOM 7715 C C . GLU F 3 83 ? 62.827 21.620 72.460 1.00 50.56 60 GLU Y C 1
ATOM 7716 O O . GLU F 3 83 ? 62.691 20.592 71.821 1.00 53.49 60 GLU Y O 1
ATOM 7722 N N . ARG F 3 84 ? 62.065 21.912 73.499 1.00 45.10 61 ARG Y N 1
ATOM 7723 C CA . ARG F 3 84 ? 61.095 21.009 74.064 1.00 46.32 61 ARG Y CA 1
ATOM 7724 C C . ARG F 3 84 ? 59.728 21.688 74.043 1.00 50.11 61 ARG Y C 1
ATOM 7725 O O . ARG F 3 84 ? 59.658 22.889 74.194 1.00 46.67 61 ARG Y O 1
ATOM 7733 N N . TYR F 3 85 ? 58.653 20.904 73.923 1.00 46.53 62 TYR Y N 1
ATOM 7734 C CA . TYR F 3 85 ? 57.286 21.359 74.132 1.00 41.44 62 TYR Y CA 1
ATOM 7735 C C . TYR F 3 85 ? 56.622 20.440 75.140 1.00 44.06 62 TYR Y C 1
ATOM 7736 O O . TYR F 3 85 ? 56.488 19.242 74.868 1.00 48.73 62 TYR Y O 1
ATOM 7745 N N . PRO F 3 86 ? 56.167 20.957 76.307 1.00 50.31 63 PRO Y N 1
ATOM 7746 C CA . PRO F 3 86 ? 56.263 22.328 76.835 1.00 50.62 63 PRO Y CA 1
ATOM 7747 C C . PRO F 3 86 ? 57.714 22.744 77.081 1.00 57.87 63 PRO Y C 1
ATOM 7748 O O . PRO F 3 86 ? 58.477 21.970 77.650 1.00 48.01 63 PRO Y O 1
ATOM 7752 N N . SER F 3 87 ? 58.073 23.957 76.640 1.00 51.35 64 SER Y N 1
ATOM 7753 C CA . SER F 3 87 ? 59.415 24.517 76.874 1.00 46.72 64 SER Y CA 1
ATOM 7754 C C . SER F 3 87 ? 59.659 24.761 78.368 1.00 45.45 64 SER Y C 1
ATOM 7755 O O . SER F 3 87 ? 60.779 24.581 78.844 1.00 47.98 64 SER Y O 1
ATOM 7758 N N . VAL F 3 88 ? 58.609 25.103 79.103 1.00 44.98 65 VAL Y N 1
ATOM 7759 C CA . VAL F 3 88 ? 58.729 25.426 80.511 1.00 52.51 65 VAL Y CA 1
ATOM 7760 C C . VAL F 3 88 ? 58.019 24.377 81.376 1.00 54.98 65 VAL Y C 1
ATOM 7761 O O . VAL F 3 88 ? 56.816 24.217 81.266 1.00 52.45 65 VAL Y O 1
ATOM 7765 N N . ILE F 3 89 ? 58.758 23.713 82.262 1.00 55.42 66 ILE Y N 1
ATOM 7766 C CA . ILE F 3 89 ? 58.148 22.810 83.239 1.00 64.00 66 ILE Y CA 1
ATOM 7767 C C . ILE F 3 89 ? 58.510 23.261 84.640 1.00 57.34 66 ILE Y C 1
ATOM 7768 O O . ILE F 3 89 ? 59.711 23.421 84.959 1.00 57.23 66 ILE Y O 1
ATOM 7773 N N . TRP F 3 90 ? 57.470 23.460 85.456 1.00 59.16 67 TRP Y N 1
ATOM 7774 C CA . TRP F 3 90 ? 57.622 23.823 86.865 1.00 72.66 67 TRP Y CA 1
ATOM 7775 C C . TRP F 3 90 ? 57.749 22.521 87.711 1.00 80.94 67 TRP Y C 1
ATOM 7776 O O . TRP F 3 90 ? 56.766 21.774 87.861 1.00 70.05 67 TRP Y O 1
ATOM 7787 N N . GLU F 3 91 ? 58.954 22.281 88.250 1.00 82.30 68 GLU Y N 1
ATOM 7788 C CA . GLU F 3 91 ? 59.289 21.108 89.090 1.00 86.12 68 GLU Y CA 1
ATOM 7789 C C . GLU F 3 91 ? 59.283 21.398 90.608 1.00 95.88 68 GLU Y C 1
ATOM 7790 O O . GLU F 3 91 ? 59.986 22.308 91.054 1.00 101.70 68 GLU Y O 1
ATOM 7796 N N . ALA F 3 92 ? 58.530 20.605 91.384 1.00 91.12 69 ALA Y N 1
ATOM 7797 C CA . ALA F 3 92 ? 58.458 20.738 92.851 1.00 82.51 69 ALA Y CA 1
ATOM 7798 C C . ALA F 3 92 ? 59.728 20.316 93.578 1.00 85.13 69 ALA Y C 1
ATOM 7799 O O . ALA F 3 92 ? 60.494 19.454 93.114 1.00 92.93 69 ALA Y O 1
ATOM 7801 N N . LYS F 3 93 ? 59.942 20.953 94.724 1.00 94.36 70 LYS Y N 1
ATOM 7802 C CA . LYS F 3 93 ? 61.030 20.625 95.638 1.00 100.71 70 LYS Y CA 1
ATOM 7803 C C . LYS F 3 93 ? 60.527 20.954 97.061 1.00 98.90 70 LYS Y C 1
ATOM 7804 O O . LYS F 3 93 ? 60.149 22.090 97.341 1.00 94.98 70 LYS Y O 1
ATOM 7810 N N . CYS F 3 94 ? 60.492 19.946 97.937 1.00 99.38 71 CYS Y N 1
ATOM 7811 C CA . CYS F 3 94 ? 59.933 20.081 99.300 1.00 93.61 71 CYS Y CA 1
ATOM 7812 C C . CYS F 3 94 ? 60.757 21.104 100.104 1.00 79.33 71 CYS Y C 1
ATOM 7813 O O . CYS F 3 94 ? 61.998 21.082 100.016 1.00 59.61 71 CYS Y O 1
ATOM 7816 N N . ARG F 3 95 ? 60.091 21.996 100.852 1.00 75.02 72 ARG Y N 1
ATOM 7817 C CA . ARG F 3 95 ? 60.842 23.009 101.659 1.00 85.17 72 ARG Y CA 1
ATOM 7818 C C . ARG F 3 95 ? 61.788 22.312 102.687 1.00 88.29 72 ARG Y C 1
ATOM 7819 O O . ARG F 3 95 ? 62.992 22.597 102.719 1.00 71.43 72 ARG Y O 1
ATOM 7827 N N . HIS F 3 96 ? 61.255 21.353 103.456 1.00 105.01 73 HIS Y N 1
ATOM 7828 C CA . HIS F 3 96 ? 62.020 20.683 104.545 1.00 110.19 73 HIS Y CA 1
ATOM 7829 C C . HIS F 3 96 ? 61.998 19.158 104.453 1.00 110.85 73 HIS Y C 1
ATOM 7830 O O . HIS F 3 96 ? 61.147 18.589 103.760 1.00 119.67 73 HIS Y O 1
ATOM 7837 N N . LEU F 3 97 ? 62.943 18.518 105.152 1.00 102.53 74 LEU Y N 1
ATOM 7838 C CA . LEU F 3 97 ? 62.989 17.041 105.298 1.00 91.21 74 LEU Y CA 1
ATOM 7839 C C . LEU F 3 97 ? 61.793 16.529 106.126 1.00 81.64 74 LEU Y C 1
ATOM 7840 O O . LEU F 3 97 ? 61.265 15.442 105.858 1.00 86.18 74 LEU Y O 1
ATOM 7845 N N . GLY F 3 98 ? 61.355 17.330 107.093 1.00 73.79 75 GLY Y N 1
ATOM 7846 C CA . GLY F 3 98 ? 60.163 17.042 107.883 1.00 76.94 75 GLY Y CA 1
ATOM 7847 C C . GLY F 3 98 ? 58.904 17.739 107.397 1.00 82.49 75 GLY Y C 1
ATOM 7848 O O . GLY F 3 98 ? 58.945 18.483 106.416 1.00 93.31 75 GLY Y O 1
ATOM 7849 N N . CYS F 3 99 ? 57.797 17.500 108.107 1.00 84.79 76 CYS Y N 1
ATOM 7850 C CA . CYS F 3 99 ? 56.503 18.150 107.861 1.00 92.12 76 CYS Y CA 1
ATOM 7851 C C . CYS F 3 99 ? 56.302 19.292 108.864 1.00 98.59 76 CYS Y C 1
ATOM 7852 O O . CYS F 3 99 ? 57.114 19.504 109.758 1.00 109.80 76 CYS Y O 1
ATOM 7855 N N . ILE F 3 100 ? 55.203 20.022 108.715 1.00 104.19 77 ILE Y N 1
ATOM 7856 C CA . ILE F 3 100 ? 54.881 21.164 109.572 1.00 103.99 77 ILE Y CA 1
ATOM 7857 C C . ILE F 3 100 ? 53.636 20.907 110.445 1.00 111.99 77 ILE Y C 1
ATOM 7858 O O . ILE F 3 100 ? 52.542 20.685 109.926 1.00 100.97 77 ILE Y O 1
ATOM 7863 N N . ASN F 3 101 ? 53.827 20.948 111.772 1.00 123.84 78 ASN Y N 1
ATOM 7864 C CA . ASN F 3 101 ? 52.717 20.799 112.750 1.00 123.09 78 ASN Y CA 1
ATOM 7865 C C . ASN F 3 101 ? 51.706 21.962 112.712 1.00 118.33 78 ASN Y C 1
ATOM 7866 O O . ASN F 3 101 ? 51.899 22.904 111.945 1.00 112.90 78 ASN Y O 1
ATOM 7871 N N . ALA F 3 102 ? 50.655 21.897 113.545 1.00 115.37 79 ALA Y N 1
ATOM 7872 C CA . ALA F 3 102 ? 49.634 22.974 113.652 1.00 120.14 79 ALA Y CA 1
ATOM 7873 C C . ALA F 3 102 ? 50.162 24.347 114.188 1.00 131.57 79 ALA Y C 1
ATOM 7874 O O . ALA F 3 102 ? 49.628 25.404 113.821 1.00 126.98 79 ALA Y O 1
ATOM 7876 N N . ASP F 3 103 ? 51.221 24.332 115.011 1.00 132.45 80 ASP Y N 1
ATOM 7877 C CA . ASP F 3 103 ? 51.918 25.568 115.461 1.00 130.42 80 ASP Y CA 1
ATOM 7878 C C . ASP F 3 103 ? 52.994 26.064 114.476 1.00 119.22 80 ASP Y C 1
ATOM 7879 O O . ASP F 3 103 ? 53.816 26.922 114.828 1.00 118.28 80 ASP Y O 1
ATOM 7884 N N . GLY F 3 104 ? 53.001 25.507 113.268 1.00 109.20 81 GLY Y N 1
ATOM 7885 C CA . GLY F 3 104 ? 53.912 25.916 112.219 1.00 114.34 81 GLY Y CA 1
ATOM 7886 C C . GLY F 3 104 ? 55.390 25.585 112.403 1.00 126.18 81 GLY Y C 1
ATOM 7887 O O . GLY F 3 104 ? 56.224 26.219 111.758 1.00 136.53 81 GLY Y O 1
ATOM 7888 N N . ASN F 3 105 ? 55.726 24.601 113.248 1.00 127.13 82 ASN Y N 1
ATOM 7889 C CA . ASN F 3 105 ? 57.122 24.114 113.380 1.00 124.50 82 ASN Y CA 1
ATOM 7890 C C . ASN F 3 105 ? 57.444 22.802 112.641 1.00 123.49 82 ASN Y C 1
ATOM 7891 O O . ASN F 3 105 ? 56.560 21.984 112.381 1.00 111.21 82 ASN Y O 1
ATOM 7896 N N . VAL F 3 106 ? 58.728 22.626 112.320 1.00 130.15 83 VAL Y N 1
ATOM 7897 C CA . VAL F 3 106 ? 59.223 21.451 111.590 1.00 134.02 83 VAL Y CA 1
ATOM 7898 C C . VAL F 3 106 ? 59.545 20.317 112.550 1.00 133.32 83 VAL Y C 1
ATOM 7899 O O . VAL F 3 106 ? 60.625 20.321 113.155 1.00 136.54 83 VAL Y O 1
ATOM 7903 N N . ASP F 3 107 ? 58.623 19.355 112.686 1.00 130.96 84 ASP Y N 1
ATOM 7904 C CA . ASP F 3 107 ? 58.888 18.139 113.489 1.00 127.25 84 ASP Y CA 1
ATOM 7905 C C . ASP F 3 107 ? 59.371 16.962 112.610 1.00 122.60 84 ASP Y C 1
ATOM 7906 O O . ASP F 3 107 ? 58.779 16.671 111.570 1.00 119.35 84 ASP Y O 1
ATOM 7911 N N . TYR F 3 108 ? 60.443 16.294 113.050 1.00 118.41 85 TYR Y N 1
ATOM 7912 C CA . TYR F 3 108 ? 61.150 15.278 112.249 1.00 118.31 85 TYR Y CA 1
ATOM 7913 C C . TYR F 3 108 ? 60.584 13.845 112.370 1.00 113.72 85 TYR Y C 1
ATOM 7914 O O . TYR F 3 108 ? 61.086 12.936 111.706 1.00 106.66 85 TYR Y O 1
ATOM 7923 N N . HIS F 3 109 ? 59.547 13.643 113.190 1.00 123.27 86 HIS Y N 1
ATOM 7924 C CA . HIS F 3 109 ? 58.831 12.348 113.254 1.00 133.73 86 HIS Y CA 1
ATOM 7925 C C . HIS F 3 109 ? 58.015 12.049 111.981 1.00 136.36 86 HIS Y C 1
ATOM 7926 O O . HIS F 3 109 ? 57.759 10.883 111.677 1.00 142.36 86 HIS Y O 1
ATOM 7933 N N . MET F 3 110 ? 57.612 13.100 111.259 1.00 128.10 87 MET Y N 1
ATOM 7934 C CA . MET F 3 110 ? 56.908 12.993 109.971 1.00 116.30 87 MET Y CA 1
ATOM 7935 C C . MET F 3 110 ? 57.783 13.538 108.818 1.00 115.46 87 MET Y C 1
ATOM 7936 O O . MET F 3 110 ? 58.538 14.488 109.021 1.00 126.96 87 MET Y O 1
ATOM 7941 N N . ASN F 3 111 ? 57.684 12.932 107.627 1.00 103.93 88 ASN Y N 1
ATOM 7942 C CA . ASN F 3 111 ? 58.542 13.269 106.472 1.00 102.36 88 ASN Y CA 1
ATOM 7943 C C . ASN F 3 111 ? 57.774 13.940 105.327 1.00 94.44 88 ASN Y C 1
ATOM 7944 O O . ASN F 3 111 ? 56.693 13.472 104.936 1.00 81.78 88 ASN Y O 1
ATOM 7949 N N . SER F 3 112 ? 58.353 15.024 104.799 1.00 79.82 89 SER Y N 1
ATOM 7950 C CA . SER F 3 112 ? 57.931 15.617 103.504 1.00 77.96 89 SER Y CA 1
ATOM 7951 C C . SER F 3 112 ? 58.554 14.815 102.353 1.00 72.17 89 SER Y C 1
ATOM 7952 O O . SER F 3 112 ? 59.791 14.697 102.270 1.00 77.54 89 SER Y O 1
ATOM 7955 N N . VAL F 3 113 ? 57.717 14.243 101.481 1.00 64.23 90 VAL Y N 1
ATOM 7956 C CA . VAL F 3 113 ? 58.250 13.502 100.297 1.00 71.86 90 VAL Y CA 1
ATOM 7957 C C . VAL F 3 113 ? 57.661 14.017 98.956 1.00 69.57 90 VAL Y C 1
ATOM 7958 O O . VAL F 3 113 ? 56.450 14.286 98.902 1.00 68.03 90 VAL Y O 1
ATOM 7962 N N . PRO F 3 114 ? 58.499 14.108 97.881 1.00 69.66 91 PRO Y N 1
ATOM 7963 C CA . PRO F 3 114 ? 57.989 14.511 96.551 1.00 71.14 91 PRO Y CA 1
ATOM 7964 C C . PRO F 3 114 ? 57.152 13.418 95.856 1.00 66.58 91 PRO Y C 1
ATOM 7965 O O . PRO F 3 114 ? 57.555 12.265 95.852 1.00 68.06 91 PRO Y O 1
ATOM 7969 N N . ILE F 3 115 ? 55.971 13.792 95.363 1.00 68.69 92 ILE Y N 1
ATOM 7970 C CA . ILE F 3 115 ? 55.156 12.957 94.477 1.00 63.67 92 ILE Y CA 1
ATOM 7971 C C . ILE F 3 115 ? 55.602 13.143 93.002 1.00 71.16 92 ILE Y C 1
ATOM 7972 O O . ILE F 3 115 ? 55.442 14.244 92.463 1.00 71.58 92 ILE Y O 1
ATOM 7977 N N . GLN F 3 116 ? 56.084 12.078 92.332 1.00 72.40 93 GLN Y N 1
ATOM 7978 C CA . GLN F 3 116 ? 56.525 12.133 90.913 1.00 73.42 93 GLN Y CA 1
ATOM 7979 C C . GLN F 3 116 ? 55.518 11.615 89.873 1.00 74.37 93 GLN Y C 1
ATOM 7980 O O . GLN F 3 116 ? 54.630 10.820 90.200 1.00 76.87 93 GLN Y O 1
ATOM 7986 N N . GLN F 3 117 ? 55.664 12.108 88.630 1.00 78.97 94 GLN Y N 1
ATOM 7987 C CA . GLN F 3 117 ? 54.763 11.810 87.499 1.00 72.70 94 GLN Y CA 1
ATOM 7988 C C . GLN F 3 117 ? 55.603 11.680 86.237 1.00 67.02 94 GLN Y C 1
ATOM 7989 O O . GLN F 3 117 ? 56.542 12.452 86.028 1.00 67.81 94 GLN Y O 1
ATOM 7995 N N . GLU F 3 118 ? 55.307 10.665 85.428 1.00 63.99 95 GLU Y N 1
ATOM 7996 C CA . GLU F 3 118 ? 55.955 10.496 84.142 1.00 62.56 95 GLU Y CA 1
ATOM 7997 C C . GLU F 3 118 ? 55.077 11.284 83.176 1.00 65.35 95 GLU Y C 1
ATOM 7998 O O . GLU F 3 118 ? 53.845 11.125 83.158 1.00 61.90 95 GLU Y O 1
ATOM 8004 N N . ILE F 3 119 ? 55.682 12.191 82.425 1.00 57.86 96 ILE Y N 1
ATOM 8005 C CA . ILE F 3 119 ? 54.897 12.978 81.483 1.00 46.81 96 ILE Y CA 1
ATOM 8006 C C . ILE F 3 119 ? 55.514 12.946 80.108 1.00 46.07 96 ILE Y C 1
ATOM 8007 O O . ILE F 3 119 ? 56.730 12.805 79.958 1.00 45.94 96 ILE Y O 1
ATOM 8012 N N . LEU F 3 120 ? 54.649 13.166 79.129 1.00 38.29 97 LEU Y N 1
ATOM 8013 C CA . LEU F 3 120 ? 55.023 13.230 77.726 1.00 49.16 97 LEU Y CA 1
ATOM 8014 C C . LEU F 3 120 ? 55.524 14.652 77.394 1.00 42.73 97 LEU Y C 1
ATOM 8015 O O . LEU F 3 120 ? 54.875 15.597 77.758 1.00 42.29 97 LEU Y O 1
ATOM 8020 N N . VAL F 3 121 ? 56.635 14.750 76.680 1.00 42.39 98 VAL Y N 1
ATOM 8021 C CA . VAL F 3 121 ? 57.061 16.000 76.038 1.00 45.94 98 VAL Y CA 1
ATOM 8022 C C . VAL F 3 121 ? 57.475 15.702 74.608 1.00 41.69 98 VAL Y C 1
ATOM 8023 O O . VAL F 3 121 ? 57.751 14.536 74.270 1.00 40.53 98 VAL Y O 1
ATOM 8027 N N . LEU F 3 122 ? 57.439 16.727 73.742 1.00 43.95 99 LEU Y N 1
ATOM 8028 C CA . LEU F 3 122 ? 57.987 16.630 72.400 1.00 39.58 99 LEU Y CA 1
ATOM 8029 C C . LEU F 3 122 ? 59.351 17.284 72.416 1.00 48.00 99 LEU Y C 1
ATOM 8030 O O . LEU F 3 122 ? 59.516 18.329 73.028 1.00 54.07 99 LEU Y O 1
ATOM 8035 N N . ARG F 3 123 ? 60.313 16.701 71.729 1.00 45.09 100 ARG Y N 1
ATOM 8036 C CA . ARG F 3 123 ? 61.596 17.323 71.566 1.00 45.36 100 ARG Y CA 1
ATOM 8037 C C . ARG F 3 123 ? 61.764 17.586 70.105 1.00 46.85 100 ARG Y C 1
ATOM 8038 O O . ARG F 3 123 ? 61.603 16.680 69.277 1.00 41.87 100 ARG Y O 1
ATOM 8046 N N . ARG F 3 124 ? 62.056 18.843 69.768 1.00 43.55 101 ARG Y N 1
ATOM 8047 C CA . ARG F 3 124 ? 62.402 19.176 68.423 1.00 46.95 101 ARG Y CA 1
ATOM 8048 C C . ARG F 3 124 ? 63.878 18.869 68.245 1.00 52.94 101 ARG Y C 1
ATOM 8049 O O . ARG F 3 124 ? 64.738 19.567 68.770 1.00 65.95 101 ARG Y O 1
ATOM 8057 N N . GLU F 3 125 ? 64.154 17.839 67.464 1.00 56.94 102 GLU Y N 1
ATOM 8058 C CA . GLU F 3 125 ? 65.494 17.377 67.244 1.00 64.72 102 GLU Y CA 1
ATOM 8059 C C . GLU F 3 125 ? 66.141 18.157 66.120 1.00 66.91 102 GLU Y C 1
ATOM 8060 O O . GLU F 3 125 ? 65.432 18.699 65.283 1.00 70.28 102 GLU Y O 1
ATOM 8066 N N . PRO F 3 126 ? 67.494 18.148 66.052 1.00 75.33 103 PRO Y N 1
ATOM 8067 C CA . PRO F 3 126 ? 68.191 18.621 64.850 1.00 68.45 103 PRO Y CA 1
ATOM 8068 C C . PRO F 3 126 ? 67.638 17.904 63.624 1.00 61.31 103 PRO Y C 1
ATOM 8069 O O . PRO F 3 126 ? 67.289 16.741 63.725 1.00 59.32 103 PRO Y O 1
ATOM 8073 N N . PRO F 3 127 ? 67.525 18.593 62.477 1.00 60.18 104 PRO Y N 1
ATOM 8074 C CA . PRO F 3 127 ? 67.958 19.955 62.148 1.00 61.50 104 PRO Y CA 1
ATOM 8075 C C . PRO F 3 127 ? 66.979 21.102 62.551 1.00 64.65 104 PRO Y C 1
ATOM 8076 O O . PRO F 3 127 ? 67.120 22.211 62.052 1.00 61.32 104 PRO Y O 1
ATOM 8080 N N . HIS F 3 128 ? 65.996 20.825 63.405 1.00 59.44 105 HIS Y N 1
ATOM 8081 C CA . HIS F 3 128 ? 65.076 21.840 63.954 1.00 64.56 105 HIS Y CA 1
ATOM 8082 C C . HIS F 3 128 ? 64.070 22.370 62.937 1.00 61.14 105 HIS Y C 1
ATOM 8083 O O . HIS F 3 128 ? 64.058 23.574 62.605 1.00 63.38 105 HIS Y O 1
ATOM 8090 N N . CYS F 3 129 ? 63.229 21.449 62.464 1.00 51.80 106 CYS Y N 1
ATOM 8091 C CA . CYS F 3 129 ? 62.173 21.757 61.525 1.00 55.76 106 CYS Y CA 1
ATOM 8092 C C . CYS F 3 129 ? 60.791 21.317 62.078 1.00 50.87 106 CYS Y C 1
ATOM 8093 O O . CYS F 3 129 ? 60.704 20.528 63.057 1.00 49.31 106 CYS Y O 1
ATOM 8096 N N . PRO F 3 130 ? 59.703 21.835 61.474 1.00 44.28 107 PRO Y N 1
ATOM 8097 C CA . PRO F 3 130 ? 58.366 21.445 61.910 1.00 42.81 107 PRO Y CA 1
ATOM 8098 C C . PRO F 3 130 ? 58.172 19.926 61.864 1.00 49.36 107 PRO Y C 1
ATOM 8099 O O . PRO F 3 130 ? 57.304 19.380 62.546 1.00 46.48 107 PRO Y O 1
ATOM 8103 N N . ASN F 3 131 ? 58.983 19.243 61.069 1.00 57.45 108 ASN Y N 1
ATOM 8104 C CA . ASN F 3 131 ? 58.873 17.792 60.937 1.00 61.81 108 ASN Y CA 1
ATOM 8105 C C . ASN F 3 131 ? 59.999 16.974 61.608 1.00 54.99 108 ASN Y C 1
ATOM 8106 O O . ASN F 3 131 ? 60.174 15.800 61.278 1.00 56.99 108 ASN Y O 1
ATOM 8111 N N . SER F 3 132 ? 60.711 17.561 62.558 1.00 45.90 109 SER Y N 1
ATOM 8112 C CA . SER F 3 132 ? 61.848 16.877 63.162 1.00 50.14 109 SER Y CA 1
ATOM 8113 C C . SER F 3 132 ? 61.582 16.528 64.636 1.00 46.87 109 SER Y C 1
ATOM 8114 O O . SER F 3 132 ? 62.548 16.340 65.414 1.00 45.69 109 SER Y O 1
ATOM 8117 N N . PHE F 3 133 ? 60.299 16.401 65.024 1.00 39.15 110 PHE Y N 1
ATOM 8118 C CA . PHE F 3 133 ? 59.984 16.139 66.438 1.00 37.47 110 PHE Y CA 1
ATOM 8119 C C . PHE F 3 133 ? 60.052 14.622 66.796 1.00 35.72 110 PHE Y C 1
ATOM 8120 O O . PHE F 3 133 ? 59.920 13.785 65.907 1.00 38.52 110 PHE Y O 1
ATOM 8128 N N . ARG F 3 134 ? 60.259 14.335 68.076 1.00 39.53 111 ARG Y N 1
ATOM 8129 C CA . ARG F 3 134 ? 60.425 12.995 68.676 1.00 49.12 111 ARG Y CA 1
ATOM 8130 C C . ARG F 3 134 ? 59.636 13.057 69.982 1.00 50.33 111 ARG Y C 1
ATOM 8131 O O . ARG F 3 134 ? 59.644 14.118 70.666 1.00 48.64 111 ARG Y O 1
ATOM 8139 N N . LEU F 3 135 ? 58.901 11.987 70.315 1.00 44.90 112 LEU Y N 1
ATOM 8140 C CA . LEU F 3 135 ? 58.286 11.828 71.650 1.00 44.86 112 LEU Y CA 1
ATOM 8141 C C . LEU F 3 135 ? 59.298 11.408 72.716 1.00 44.43 112 LEU Y C 1
ATOM 8142 O O . LEU F 3 135 ? 60.188 10.647 72.420 1.00 51.42 112 LEU Y O 1
ATOM 8147 N N . GLU F 3 136 ? 59.149 11.921 73.947 1.00 48.12 113 GLU Y N 1
ATOM 8148 C CA . GLU F 3 136 ? 60.017 11.577 75.098 1.00 48.93 113 GLU Y CA 1
ATOM 8149 C C . GLU F 3 136 ? 59.184 11.594 76.359 1.00 47.34 113 GLU Y C 1
ATOM 8150 O O . GLU F 3 136 ? 58.147 12.256 76.421 1.00 50.53 113 GLU Y O 1
ATOM 8156 N N . LYS F 3 137 ? 59.612 10.836 77.355 1.00 51.03 114 LYS Y N 1
ATOM 8157 C CA . LYS F 3 137 ? 58.944 10.790 78.654 1.00 55.44 114 LYS Y CA 1
ATOM 8158 C C . LYS F 3 137 ? 59.981 11.190 79.707 1.00 57.07 114 LYS Y C 1
ATOM 8159 O O . LYS F 3 137 ? 61.130 10.814 79.576 1.00 55.56 114 LYS Y O 1
ATOM 8165 N N . ILE F 3 138 ? 59.591 12.055 80.658 1.00 67.12 115 ILE Y N 1
ATOM 8166 C CA . ILE F 3 138 ? 60.443 12.522 81.767 1.00 60.82 115 ILE Y CA 1
ATOM 8167 C C . ILE F 3 138 ? 59.670 12.383 83.065 1.00 61.62 115 ILE Y C 1
ATOM 8168 O O . ILE F 3 138 ? 58.420 12.421 83.083 1.00 57.53 115 ILE Y O 1
ATOM 8173 N N . LEU F 3 139 ? 60.427 12.251 84.158 1.00 66.25 116 LEU Y N 1
ATOM 8174 C CA . LEU F 3 139 ? 59.880 12.124 85.516 1.00 71.04 116 LEU Y CA 1
ATOM 8175 C C . LEU F 3 139 ? 60.008 13.490 86.194 1.00 59.61 116 LEU Y C 1
ATOM 8176 O O . LEU F 3 139 ? 61.102 14.026 86.276 1.00 59.28 116 LEU Y O 1
ATOM 8181 N N . VAL F 3 140 ? 58.894 14.038 86.683 1.00 60.27 117 VAL Y N 1
ATOM 8182 C CA . VAL F 3 140 ? 58.907 15.349 87.322 1.00 63.04 117 VAL Y CA 1
ATOM 8183 C C . VAL F 3 140 ? 58.120 15.350 88.637 1.00 66.97 117 VAL Y C 1
ATOM 8184 O O . VAL F 3 140 ? 57.050 14.726 88.711 1.00 59.52 117 VAL Y O 1
ATOM 8188 N N . SER F 3 141 ? 58.621 16.083 89.645 1.00 67.40 118 SER Y N 1
ATOM 8189 C CA . SER F 3 141 ? 57.915 16.241 90.925 1.00 63.55 118 SER Y CA 1
ATOM 8190 C C . SER F 3 141 ? 56.869 17.311 90.767 1.00 64.38 118 SER Y C 1
ATOM 8191 O O . SER F 3 141 ? 57.189 18.434 90.422 1.00 67.31 118 SER Y O 1
ATOM 8194 N N . VAL F 3 142 ? 55.630 16.953 91.049 1.00 65.65 119 VAL Y N 1
ATOM 8195 C CA . VAL F 3 142 ? 54.470 17.827 90.937 1.00 69.26 119 VAL Y CA 1
ATOM 8196 C C . VAL F 3 142 ? 54.185 18.528 92.273 1.00 75.37 119 VAL Y C 1
ATOM 8197 O O . VAL F 3 142 ? 53.571 19.618 92.310 1.00 71.22 119 VAL Y O 1
ATOM 8201 N N . GLY F 3 143 ? 54.587 17.896 93.373 1.00 74.70 120 GLY Y N 1
ATOM 8202 C CA . GLY F 3 143 ? 54.334 18.453 94.706 1.00 80.28 120 GLY Y CA 1
ATOM 8203 C C . GLY F 3 143 ? 54.913 17.557 95.786 1.00 76.44 120 GLY Y C 1
ATOM 8204 O O . GLY F 3 143 ? 55.666 16.635 95.460 1.00 69.13 120 GLY Y O 1
ATOM 8205 N N . CYS F 3 144 ? 54.604 17.870 97.053 1.00 76.02 121 CYS Y N 1
ATOM 8206 C CA . CYS F 3 144 ? 55.075 17.094 98.198 1.00 74.25 121 CYS Y CA 1
ATOM 8207 C C . CYS F 3 144 ? 53.892 16.693 99.064 1.00 65.10 121 CYS Y C 1
ATOM 8208 O O . CYS F 3 144 ? 52.864 17.379 99.111 1.00 59.86 121 CYS Y O 1
ATOM 8211 N N . THR F 3 145 ? 54.020 15.514 99.661 1.00 72.86 122 THR Y N 1
ATOM 8212 C CA . THR F 3 145 ? 53.023 14.977 100.597 1.00 78.49 122 THR Y CA 1
ATOM 8213 C C . THR F 3 145 ? 53.738 14.609 101.922 1.00 80.67 122 THR Y C 1
ATOM 8214 O O . THR F 3 145 ? 54.999 14.537 101.955 1.00 67.16 122 THR Y O 1
ATOM 8218 N N . CYS F 3 146 ? 52.939 14.397 102.984 1.00 73.36 123 CYS Y N 1
ATOM 8219 C CA . CYS F 3 146 ? 53.462 14.147 104.362 1.00 82.09 123 CYS Y CA 1
ATOM 8220 C C . CYS F 3 146 ? 53.276 12.687 104.795 1.00 73.60 123 CYS Y C 1
ATOM 8221 O O . CYS F 3 146 ? 52.144 12.216 104.861 1.00 68.66 123 CYS Y O 1
ATOM 8224 N N . VAL F 3 147 ? 54.376 11.986 105.091 1.00 78.11 124 VAL Y N 1
ATOM 8225 C CA . VAL F 3 147 ? 54.320 10.534 105.359 1.00 79.91 124 VAL Y CA 1
ATOM 8226 C C . VAL F 3 147 ? 54.952 10.107 106.687 1.00 93.44 124 VAL Y C 1
ATOM 8227 O O . VAL F 3 147 ? 55.995 10.639 107.083 1.00 95.36 124 VAL Y O 1
ATOM 8231 N N . THR F 3 148 ? 54.346 9.092 107.323 1.00 99.11 125 THR Y N 1
ATOM 8232 C CA . THR F 3 148 ? 54.882 8.435 108.543 1.00 90.29 125 THR Y CA 1
ATOM 8233 C C . THR F 3 148 ? 56.018 7.465 108.133 1.00 83.15 125 THR Y C 1
ATOM 8234 O O . THR F 3 148 ? 55.755 6.524 107.391 1.00 93.45 125 THR Y O 1
ATOM 8238 N N . PRO F 3 149 ? 57.263 7.671 108.613 1.00 80.26 126 PRO Y N 1
ATOM 8239 C CA . PRO F 3 149 ? 58.476 7.025 108.032 1.00 79.94 126 PRO Y CA 1
ATOM 8240 C C . PRO F 3 149 ? 58.411 5.522 107.718 1.00 76.63 126 PRO Y C 1
ATOM 8241 O O . PRO F 3 149 ? 58.618 4.683 108.580 1.00 83.55 126 PRO Y O 1
#

CATH classification: 2.60.40.10